Protein AF-0000000083315917 (afdb_homodimer)

Solvent-accessible surface area (backbone atoms only — not comparable to full-atom values): 72973 Å² total; per-residue (Å²): 130,83,75,76,75,64,77,78,70,68,82,72,72,77,65,76,29,82,29,52,34,58,72,38,13,20,47,51,15,37,43,37,27,61,19,51,42,62,58,49,39,44,42,35,35,36,20,29,31,6,44,54,51,32,50,50,42,53,50,52,46,45,49,36,39,48,28,30,45,51,28,50,24,22,48,40,28,35,42,88,72,55,74,48,20,58,47,42,42,42,18,71,67,47,13,60,35,59,17,44,34,34,35,52,40,43,30,52,26,28,23,46,43,26,25,53,23,37,47,46,37,36,58,60,46,34,72,39,77,85,44,47,81,51,60,56,60,57,54,29,44,51,50,47,53,49,53,36,49,46,46,54,74,54,65,84,53,64,77,71,44,44,60,58,35,48,48,36,39,50,48,18,51,50,24,38,70,67,20,51,82,89,52,74,45,87,51,57,56,58,63,53,56,50,95,91,47,49,73,40,53,48,37,28,56,47,40,56,31,57,60,26,61,55,57,17,41,44,43,31,50,42,26,59,47,42,61,59,24,44,40,52,12,37,52,50,26,52,53,53,52,49,53,50,50,54,51,49,52,53,53,46,31,26,62,40,53,48,68,50,20,57,70,35,55,58,48,56,35,73,37,17,65,44,40,69,38,36,56,48,17,49,47,36,21,10,52,50,37,21,51,51,24,52,54,48,24,16,52,47,41,23,52,36,10,74,69,59,69,40,65,53,67,48,25,31,29,85,86,43,91,81,39,34,37,42,15,31,50,52,36,37,51,50,15,48,52,48,48,74,70,50,54,70,81,57,49,31,41,53,40,25,50,30,45,31,50,28,43,16,49,50,8,40,54,46,13,48,47,53,64,36,45,38,71,44,68,55,35,76,46,77,69,63,36,63,52,14,39,49,17,16,48,47,25,52,50,49,35,38,66,54,39,47,69,61,36,53,49,50,51,51,49,35,52,45,44,27,51,54,39,55,70,63,55,62,77,75,77,51,50,54,56,56,48,33,40,25,48,41,45,19,50,52,20,37,56,52,34,54,71,43,80,87,44,65,32,62,59,60,54,22,35,39,29,61,50,54,55,51,86,81,36,52,68,60,53,51,49,55,50,30,50,29,49,83,59,37,47,40,33,46,28,25,78,44,71,47,58,63,64,66,40,34,77,65,43,45,51,62,48,50,25,49,52,43,40,49,51,34,58,73,66,69,52,84,62,38,50,41,46,42,69,24,77,42,66,71,65,36,52,54,35,35,56,55,30,23,26,53,58,73,52,42,44,44,28,36,38,37,68,58,59,91,43,70,66,48,42,52,52,48,50,51,49,50,53,56,40,40,52,68,52,24,20,44,34,34,40,41,67,36,87,92,52,51,47,67,82,35,42,38,34,40,38,52,40,86,82,63,75,18,36,47,50,53,49,50,48,38,55,51,33,28,34,70,22,80,84,22,57,77,39,46,38,36,39,36,34,77,40,79,47,75,84,50,47,65,59,50,50,51,49,46,50,49,51,30,60,50,52,68,50,89,58,46,77,42,81,43,62,48,92,48,94,81,59,58,64,63,59,54,47,29,69,72,34,38,84,33,20,34,35,39,39,68,53,79,87,69,53,82,91,44,40,65,61,51,50,51,55,48,52,57,47,54,70,49,27,27,17,35,36,38,33,31,53,36,53,66,59,69,63,44,72,26,81,131,83,74,75,75,65,78,79,71,67,83,71,73,76,67,77,29,81,29,53,35,58,71,38,13,20,46,51,14,37,44,38,26,60,19,52,43,64,58,48,39,44,43,34,35,34,19,29,32,6,45,54,50,32,50,48,42,53,49,52,43,46,49,36,40,49,28,32,44,52,30,51,26,22,47,41,26,34,44,86,71,55,75,46,20,58,45,41,43,42,17,74,67,48,13,61,36,58,17,45,33,34,35,53,40,42,29,52,27,29,22,46,42,25,25,52,23,37,46,47,38,36,57,60,45,34,72,40,75,86,44,47,80,50,61,56,59,57,54,29,44,51,49,48,53,48,52,36,49,44,48,54,74,54,64,84,52,65,76,71,45,44,60,58,35,49,48,37,39,51,49,18,52,51,24,37,71,66,20,51,82,87,54,74,45,87,51,56,56,59,64,53,57,51,93,91,46,50,73,41,54,47,35,28,56,48,38,55,31,57,62,25,60,56,57,17,42,44,41,31,50,42,25,58,46,42,60,58,23,42,40,52,13,37,51,50,27,52,53,54,51,48,52,50,52,54,51,50,51,53,55,47,30,27,62,41,53,47,68,49,21,57,72,35,54,58,48,56,36,72,37,19,66,46,40,68,38,37,55,47,15,49,46,33,20,12,51,50,38,21,52,52,23,53,55,47,24,18,51,49,40,23,53,36,11,74,68,60,68,39,66,53,67,46,25,31,30,84,86,42,92,80,39,35,37,41,15,30,52,51,37,38,51,50,15,48,54,48,49,73,70,50,53,70,81,56,48,30,41,52,42,27,49,29,44,31,50,28,44,15,48,50,6,39,53,45,12,49,47,54,66,37,45,37,73,40,67,56,35,76,47,77,70,62,37,63,51,13,39,48,19,16,48,45,24,51,51,50,37,38,65,57,39,47,70,63,35,53,51,50,51,50,49,36,52,46,45,26,51,53,40,55,69,63,56,62,77,76,78,50,49,54,57,58,49,35,39,24,46,40,46,20,51,52,20,38,56,50,34,55,70,42,80,88,45,64,30,62,60,60,54,22,34,39,29,61,49,53,56,50,89,81,36,51,68,62,55,51,49,54,49,31,50,30,49,84,58,36,45,40,34,46,28,25,77,44,71,48,59,65,64,67,41,34,76,65,42,45,51,61,49,50,26,49,51,44,41,50,50,34,58,76,66,70,52,84,61,36,50,41,46,41,69,24,78,42,67,71,63,36,51,53,36,35,55,58,28,23,27,53,59,74,51,42,44,45,30,37,39,37,68,58,59,92,42,71,67,48,40,50,51,46,52,51,48,48,52,55,40,39,50,69,51,24,19,42,36,34,40,41,65,37,87,91,52,52,46,67,84,36,43,38,35,39,38,52,41,86,82,65,76,20,38,47,52,52,49,48,48,38,54,51,32,27,34,70,21,80,83,21,57,78,38,46,39,35,38,35,34,76,40,80,48,76,83,52,46,66,60,49,51,50,50,47,50,48,51,30,61,49,54,67,48,88,58,46,78,42,80,43,62,49,91,48,94,81,60,59,64,64,57,54,48,29,69,71,35,39,84,32,20,35,34,37,39,67,53,78,84,68,53,81,89,44,39,64,62,50,50,51,55,47,52,57,47,54,71,48,28,27,16,34,38,38,33,32,54,36,54,59,60,73,63,46,69,34,83

Organism: NCBI:txid1204385

Radius of gyration: 37.79 Å; Cα contacts (8 Å, |Δi|>4): 2727; chains: 2; bounding box: 92×105×87 Å

Secondary structure (DSSP, 8-state):
--------------S---B-HIIIIIHHHHHHHSSHHHHHTHHHHHHHHHHHHHHHHHHHHHHHHHHHHHHHHHHHHHS---SSHHHHHHHHHH-HHHHHHHHHHHHHHHHHHHHHHHHHHHHHHTTSHHHHTS-HHHHHHHHHHHHHHHHHHT---HHHHHHHHHHHHHHHHHHHHHS-TT---PPP-S--PPTT--HHHHHHHHGGGG-TTSHHHHTGGGBS-HHHHHHHHHHHHHHHHHHHHHHHHHHHHHHS-HHHHHH-TTHHHHHSSSHHHHHHHHHHHHHHHHHHHHHHHHHHHHHHHHTTSS-GGGG--TT-SS--HHHHHHHHHHHHHHHHH--HHHHHHHHHHHHHHHHHHHHHHHHHHHHHT-TT---SS---HHHHHHHHHHHHHHHHHH-HHHHHHHHHHHHHHHHHHHHTT--TTS--HHHHHHHHHHHHHHHHHHHSPP-GGG---EEEEE-SSGGG-HHHHHHHHHHHTTSSEEEEEEEEES-HHHHHHTTHHHHHHHHHHHHHHHTT---EEEEEEES-HHHHHHHHHHHBBSGGG--SEEEEEPPSSHHHHHHHHHHHHHHHHTT-EEEEEE--TTTTTTTS-EEEEE--SSSSHHHHHHHHHHHHHTSGGGTTPEEEEEEEES-GGGHHHHHHHHHHHHHHHT---EEEEEE-SSTT--HHHHHHHHHTT-SEEEEEPP---GGGHHHHHHHHHHHHTTSSSEEEEE-S--S-GGGG-/--------------S---B-HIIIIIHHHHHHHSSHHHHHTHHHHHHHHHHHHHHHHHHHHHHHHHHHHHHHHHHHHHS---SSHHHHHHHHHH-HHHHHHHHHHHHHHHHHHHHHHHHHHHHHHTTSHHHHTS-HHHHHHHHHHHHHHHHHHT---HHHHHHHHHHHHHHHHHHHHHS-TT---PPP-S--PPTT--HHHHHHHHGGGG-TTSHHHHTGGGBS-HHHHHHHHHHHHHHHHHHHHHHHHHHHHHHS-HHHHHH-TTHHHHHSSSHHHHHHHHHHHHHHHHHHHHHHHHHHHHHHHHTTSS-GGGG--TT-SS--HHHHHHHHHHHHHHHHH--HHHHHHHHHHHHHHHHHHHHHHHHHHHHHT-TT---SS---HHHHHHHHHHHHHHHHHH-HHHHHHHHHHHHHHHHHHHHTT--TTS--HHHHHHHHHHHHHHHHHHHSPP-GGG---EEEEE-SSGGG-HHHHHHHHHHHTTSSEEEEEEEEES-HHHHHHTTHHHHHHHHHHHHHHHTT---EEEEEEES-HHHHHHHHHHHBBSGGG--SEEEEEPPSSHHHHHHHHHHHHHHHHTT-EEEEEE--TTTTTTTS-EEEEE--SSSSHHHHHHHHHHHHHTSGGGTTPEEEEEEEES-GGGHHHHHHHHHHHHHHHT---EEEEEE-SSTT--HHHHHHHHHTT-SEEEEEPP---GGGHHHHHHHHHHHHTTSSSEEEEE-S--S-GGGG-

Sequence (1474 aa):
MTADASPVQLPTRTGKGRFGTFAGVFTPNVLTILGLILFLRTGWVVGQAGLIQALIIVLLANSITLLTGLSLSAIATSMQVRTGGNYYLISRSLGLEIGGAIGIPLYLSQAISVAFYIIGFTESLQAIPFFADYDPRLISTVLVLLFGFIAYIGADFALKIQFVVLAALTGALISFFAGGWDSISPPALGPNYQPGVNFWVAFAVFFPAVTGITVGASMSGDLRDPGKSIPQGTLASILVTAIIYVAVVIWLAVHGTPDELLHDTLIMQRIARWPALIFLGVWAATLSSALGSVMAAPRVLQALALDRVVPAWMGAQLGSPTEPRMAVILTTAIAVAVVWSGDLDFVAPVISMFFLNTYGMTNLAAGIEKLVGNPSYRPRFNIHWAASLLGALGCYGAMFLIHAPATLIAIVISYGIFFLLEQRSLTRTWGDLRSGFWFTLARYALLHLENVPWHVKNWRPNILVFTGQPHNRENLVRMAEWLTSGRGIVTFTQLLVGDVHKLSQANLREAAQKHIREYIQSRRMTAFAEADIVQDFLSGALAVAQAHGVGGLEPNTVLLGWSRTAEGRMAQMKLLRDLASLGKSVLFLHCRDGHDFGRRAVIDVWWRGRGGNADLMLLFAHLITQHRAWANARIRLLRVIDGEEGRTQTQLHMTQILEEVRVVAEPVVIVRTCPSQPIAEILAEQSRETDLTFLGLQLPEPPQDSAYSETLDSLVQQVGSIVLVRSANAEDVLDVGMTADASPVQLPTRTGKGRFGTFAGVFTPNVLTILGLILFLRTGWVVGQAGLIQALIIVLLANSITLLTGLSLSAIATSMQVRTGGNYYLISRSLGLEIGGAIGIPLYLSQAISVAFYIIGFTESLQAIPFFADYDPRLISTVLVLLFGFIAYIGADFALKIQFVVLAALTGALISFFAGGWDSISPPALGPNYQPGVNFWVAFAVFFPAVTGITVGASMSGDLRDPGKSIPQGTLASILVTAIIYVAVVIWLAVHGTPDELLHDTLIMQRIARWPALIFLGVWAATLSSALGSVMAAPRVLQALALDRVVPAWMGAQLGSPTEPRMAVILTTAIAVAVVWSGDLDFVAPVISMFFLNTYGMTNLAAGIEKLVGNPSYRPRFNIHWAASLLGALGCYGAMFLIHAPATLIAIVISYGIFFLLEQRSLTRTWGDLRSGFWFTLARYALLHLENVPWHVKNWRPNILVFTGQPHNRENLVRMAEWLTSGRGIVTFTQLLVGDVHKLSQANLREAAQKHIREYIQSRRMTAFAEADIVQDFLSGALAVAQAHGVGGLEPNTVLLGWSRTAEGRMAQMKLLRDLASLGKSVLFLHCRDGHDFGRRAVIDVWWRGRGGNADLMLLFAHLITQHRAWANARIRLLRVIDGEEGRTQTQLHMTQILEEVRVVAEPVVIVRTCPSQPIAEILAEQSRETDLTFLGLQLPEPPQDSAYSETLDSLVQQVGSIVLVRSANAEDVLDVG

Structure (mmCIF, N/CA/C/O backbone):
data_AF-0000000083315917-model_v1
#
loop_
_entity.id
_entity.type
_entity.pdbx_description
1 polymer 'Amino acid permease'
#
loop_
_atom_site.group_PDB
_atom_site.id
_atom_site.type_symbol
_atom_site.label_atom_id
_atom_site.label_alt_id
_atom_site.label_comp_id
_atom_site.label_asym_id
_atom_site.label_entity_id
_atom_site.label_seq_id
_atom_site.pdbx_PDB_ins_code
_atom_site.Cartn_x
_atom_site.Cartn_y
_atom_site.Cartn_z
_atom_site.occupancy
_atom_site.B_iso_or_equiv
_atom_site.auth_seq_id
_atom_site.auth_comp_id
_atom_site.auth_asym_id
_atom_site.auth_atom_id
_atom_site.pdbx_PDB_model_num
ATOM 1 N N . MET A 1 1 ? -31 25.703 -11.945 1 20.19 1 MET A N 1
ATOM 2 C CA . MET A 1 1 ? -32 24.984 -11.164 1 20.19 1 MET A CA 1
ATOM 3 C C . MET A 1 1 ? -31.656 23.5 -11.062 1 20.19 1 MET A C 1
ATOM 5 O O . MET A 1 1 ? -32.094 22.703 -11.898 1 20.19 1 MET A O 1
ATOM 9 N N . THR A 1 2 ? -30.438 23.156 -10.984 1 23.84 2 THR A N 1
ATOM 10 C CA . THR A 1 2 ? -29.938 21.781 -11.109 1 23.84 2 THR A CA 1
ATOM 11 C C . THR A 1 2 ? -30.578 20.875 -10.055 1 23.84 2 THR A C 1
ATOM 13 O O . THR A 1 2 ? -30.484 21.156 -8.852 1 23.84 2 THR A O 1
ATOM 16 N N . ALA A 1 3 ? -31.781 20.312 -10.438 1 25.88 3 ALA A N 1
ATOM 17 C CA . ALA A 1 3 ? -32.719 19.5 -9.664 1 25.88 3 ALA A CA 1
ATOM 18 C C . ALA A 1 3 ? -32 18.531 -8.75 1 25.88 3 ALA A C 1
ATOM 20 O O . ALA A 1 3 ? -31.094 17.812 -9.195 1 25.88 3 ALA A O 1
ATOM 21 N N . ASP A 1 4 ? -31.906 18.781 -7.531 1 28.77 4 ASP A N 1
ATOM 22 C CA . ASP A 1 4 ? -31.5 18.094 -6.312 1 28.77 4 ASP A CA 1
ATOM 23 C C . ASP A 1 4 ? -32 16.656 -6.289 1 28.77 4 ASP A C 1
ATOM 25 O O . ASP A 1 4 ? -33.188 16.422 -6.047 1 28.77 4 ASP A O 1
ATOM 29 N N . ALA A 1 5 ? -31.812 16 -7.449 1 31.72 5 ALA A N 1
ATOM 30 C CA . ALA A 1 5 ? -32.406 14.68 -7.57 1 31.72 5 ALA A CA 1
ATOM 31 C C . ALA A 1 5 ? -32.312 13.906 -6.254 1 31.72 5 ALA A C 1
ATOM 33 O O . ALA A 1 5 ? -31.219 13.594 -5.793 1 31.72 5 ALA A O 1
ATOM 34 N N . SER A 1 6 ? -33.312 14.102 -5.406 1 32.34 6 SER A N 1
ATOM 35 C CA . SER 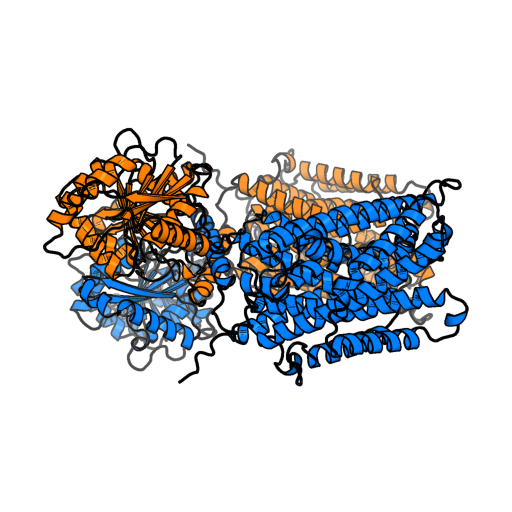A 1 6 ? -33.562 13.391 -4.156 1 32.34 6 SER A CA 1
ATOM 36 C C . SER A 1 6 ? -33.375 11.883 -4.328 1 32.34 6 SER A C 1
ATOM 38 O O . SER A 1 6 ? -33.781 11.32 -5.348 1 32.34 6 SER A O 1
ATOM 40 N N . PRO A 1 7 ? -32.406 11.297 -3.85 1 35.94 7 PRO A N 1
ATOM 41 C CA . PRO A 1 7 ? -32.281 9.844 -3.984 1 35.94 7 PRO A CA 1
ATOM 42 C C . PRO A 1 7 ? -33.594 9.109 -3.895 1 35.94 7 PRO A C 1
ATOM 44 O O . PRO A 1 7 ? -34.5 9.508 -3.129 1 35.94 7 PRO A O 1
ATOM 47 N N . VAL A 1 8 ? -34.25 8.648 -4.965 1 33.47 8 VAL A N 1
ATOM 48 C CA . VAL A 1 8 ? -35.469 7.844 -5.02 1 33.47 8 VAL A CA 1
ATOM 49 C C . VAL A 1 8 ? -35.5 6.867 -3.848 1 33.47 8 VAL A C 1
ATOM 51 O O . VAL A 1 8 ? -34.594 6.07 -3.672 1 33.47 8 VAL A O 1
ATOM 54 N N . GLN A 1 9 ? -36.062 7.254 -2.693 1 36.66 9 GLN A N 1
ATOM 55 C CA . GLN A 1 9 ? -36.312 6.387 -1.551 1 36.66 9 GLN A CA 1
ATOM 56 C C . GLN A 1 9 ? -36.969 5.074 -1.995 1 36.66 9 GLN A C 1
ATOM 58 O O . GLN A 1 9 ? -37.969 5.078 -2.693 1 36.66 9 GLN A O 1
ATOM 63 N N . LEU A 1 10 ? -36.312 4.113 -2.369 1 41.59 10 LEU A N 1
ATOM 64 C CA . LEU A 1 10 ? -37 2.84 -2.545 1 41.59 10 LEU A CA 1
ATOM 65 C C . LEU A 1 10 ? -38.094 2.672 -1.509 1 41.59 10 LEU A C 1
ATOM 67 O O . LEU A 1 10 ? -38 3.182 -0.391 1 41.59 10 LEU A O 1
ATOM 71 N N . PRO A 1 11 ? -39.406 2.363 -1.962 1 37.25 11 PRO A N 1
ATOM 72 C CA . PRO A 1 11 ? -40.5 2.211 -0.994 1 37.25 11 PRO A CA 1
ATOM 73 C C . PRO A 1 11 ? -40.062 1.465 0.267 1 37.25 11 PRO A C 1
ATOM 75 O O . PRO A 1 11 ? -39.375 0.435 0.179 1 37.25 11 PRO A O 1
ATOM 78 N N . THR A 1 12 ? -39.719 2.129 1.335 1 40.28 12 THR A N 1
ATOM 79 C CA . THR A 1 12 ? -39.594 1.532 2.658 1 40.28 12 THR A CA 1
ATOM 80 C C . THR A 1 12 ? -40.719 0.545 2.924 1 40.28 12 THR A C 1
ATOM 82 O O . THR A 1 12 ? -41.906 0.929 2.955 1 40.28 12 THR A O 1
ATOM 85 N N . ARG A 1 13 ? -40.906 -0.546 2.379 1 37.25 13 ARG A N 1
ATOM 86 C CA . ARG A 1 13 ? -41.938 -1.407 2.918 1 37.25 13 ARG A CA 1
ATOM 87 C C . ARG A 1 13 ? -41.938 -1.39 4.441 1 37.25 13 ARG A C 1
ATOM 89 O O . ARG A 1 13 ? -40.969 -1.847 5.07 1 37.25 13 ARG A O 1
ATOM 96 N N . THR A 1 14 ? -42.344 -0.494 5.09 1 40.97 14 THR A N 1
ATOM 97 C CA . THR A 1 14 ? -42.562 -0.357 6.527 1 40.97 14 THR A CA 1
ATOM 98 C C . THR A 1 14 ? -43 -1.683 7.137 1 40.97 14 THR A C 1
ATOM 100 O O . THR A 1 14 ? -43.344 -1.742 8.32 1 40.97 14 THR A O 1
ATOM 103 N N . GLY A 1 15 ? -43.5 -2.688 6.328 1 43.06 15 GLY A N 1
ATOM 104 C CA . GLY A 1 15 ? -44.062 -3.781 7.102 1 43.06 15 GLY A CA 1
ATOM 105 C C . GLY A 1 15 ? -43.031 -4.504 7.949 1 43.06 15 GLY A C 1
ATOM 106 O O . GLY A 1 15 ? -41.844 -4.438 7.676 1 43.06 15 GLY A O 1
ATOM 107 N N . LYS A 1 16 ? -43.344 -4.867 9.203 1 48.31 16 LYS A N 1
ATOM 108 C CA . LYS A 1 16 ? -42.594 -5.684 10.164 1 48.31 16 LYS A CA 1
ATOM 109 C C . LYS A 1 16 ? -42 -6.918 9.492 1 48.31 16 LYS A C 1
ATOM 111 O O . LYS A 1 16 ? -42.688 -7.668 8.82 1 48.31 16 LYS A O 1
ATOM 116 N N . GLY A 1 17 ? -40.719 -7.039 9.211 1 62.19 17 GLY A N 1
ATOM 117 C CA . GLY A 1 17 ? -40.031 -8.219 8.719 1 62.19 17 GLY A CA 1
ATOM 118 C C . GLY A 1 17 ? -40.656 -9.516 9.164 1 62.19 17 GLY A C 1
ATOM 119 O O . GLY A 1 17 ? -41.188 -9.609 10.273 1 62.19 17 GLY A O 1
ATOM 120 N N . ARG A 1 18 ? -41.062 -10.398 8.266 1 66.31 18 ARG A N 1
ATOM 121 C CA . ARG A 1 18 ? -41.875 -11.578 8.477 1 66.31 18 ARG A CA 1
ATOM 122 C C . ARG A 1 18 ? -41.031 -12.789 8.852 1 66.31 18 ARG A C 1
ATOM 124 O O . ARG A 1 18 ? -41.5 -13.734 9.469 1 66.31 18 ARG A O 1
ATOM 131 N N . PHE A 1 19 ? -39.656 -12.719 8.539 1 77.19 19 PHE A N 1
ATOM 132 C CA . PHE A 1 19 ? -38.906 -13.953 8.719 1 77.19 19 PHE A CA 1
ATOM 133 C C . PHE A 1 19 ? -37.875 -13.797 9.828 1 77.19 19 PHE A C 1
ATOM 135 O O . PHE A 1 19 ? -37.344 -12.703 10.039 1 77.19 19 PHE A O 1
ATOM 142 N N . GLY A 1 20 ? -37.719 -14.977 10.43 1 81.25 20 GLY A N 1
ATOM 143 C CA . GLY A 1 20 ? -36.688 -15.031 11.461 1 81.25 20 GLY A CA 1
ATOM 144 C C . GLY A 1 20 ? -35.344 -15.484 10.938 1 81.25 20 GLY A C 1
ATOM 145 O O . GLY A 1 20 ? -35.125 -15.562 9.727 1 81.25 20 GLY A O 1
ATOM 146 N N . THR A 1 21 ? -34.469 -15.781 11.828 1 88.19 21 THR A N 1
ATOM 147 C CA . THR A 1 21 ? -33.094 -16.156 11.516 1 88.19 21 THR A CA 1
ATOM 148 C C . THR A 1 21 ? -33.031 -17.5 10.805 1 88.19 21 THR A C 1
ATOM 150 O O . THR A 1 21 ? -32.312 -17.672 9.82 1 88.19 21 THR A O 1
ATOM 153 N N . PHE A 1 22 ? -33.812 -18.438 11.25 1 88.94 22 PHE A N 1
ATOM 154 C CA . PHE A 1 22 ? -33.781 -19.797 10.719 1 88.94 22 PHE A CA 1
ATOM 155 C C . PHE A 1 22 ? -34.375 -19.844 9.312 1 88.94 22 PHE A C 1
ATOM 157 O O . PHE A 1 22 ? -33.75 -20.328 8.383 1 88.94 22 PHE A O 1
ATOM 164 N N . ALA A 1 23 ? -35.438 -19.25 9.133 1 82.38 23 ALA A N 1
ATOM 165 C CA . ALA A 1 23 ? -36.156 -19.328 7.863 1 82.38 23 ALA A CA 1
ATOM 166 C C . ALA A 1 23 ? -35.625 -18.312 6.863 1 82.38 23 ALA A C 1
ATOM 168 O O . ALA A 1 23 ? -35.625 -18.562 5.656 1 82.38 23 ALA A O 1
ATOM 169 N N . GLY A 1 24 ? -35.156 -17.297 7.395 1 80.31 24 GLY A N 1
ATOM 170 C CA . GLY A 1 24 ? -34.812 -16.203 6.512 1 80.31 24 GLY A CA 1
ATOM 171 C C . GLY A 1 24 ? -33.344 -16.203 6.078 1 80.31 24 GLY A C 1
ATOM 172 O O . GLY A 1 24 ? -33.031 -15.711 5 1 80.31 24 GLY A O 1
ATOM 173 N N . VAL A 1 25 ? -32.5 -16.719 6.879 1 87.12 25 VAL A N 1
ATOM 174 C CA . VAL A 1 25 ? -31.094 -16.625 6.539 1 87.12 25 VAL A CA 1
ATOM 175 C C . VAL A 1 25 ? -30.453 -18.016 6.562 1 87.12 25 VAL A C 1
ATOM 177 O O . VAL A 1 25 ? -29.875 -18.453 5.566 1 87.12 25 VAL A O 1
ATOM 180 N N . PHE A 1 26 ? -30.656 -18.797 7.547 1 90.62 26 PHE A N 1
ATOM 181 C CA . PHE A 1 26 ? -30 -20.078 7.73 1 90.62 26 PHE A CA 1
ATOM 182 C C . PHE A 1 26 ? -30.438 -21.062 6.656 1 90.62 26 PHE A C 1
ATOM 184 O O . PHE A 1 26 ? -29.594 -21.641 5.961 1 90.62 26 PHE A O 1
ATOM 191 N N . THR A 1 27 ? -31.641 -21.234 6.473 1 87.25 27 THR A N 1
ATOM 192 C CA . THR A 1 27 ? -32.188 -22.266 5.578 1 87.25 27 THR A CA 1
ATOM 193 C C . THR A 1 27 ? -31.828 -21.938 4.125 1 87.25 27 THR A C 1
ATOM 195 O O . THR A 1 27 ? -31.328 -22.812 3.404 1 87.25 27 THR A O 1
ATOM 198 N N . PRO A 1 28 ? -32.062 -20.75 3.732 1 83.81 28 PRO A N 1
ATOM 199 C CA . PRO A 1 28 ? -31.719 -20.453 2.342 1 83.81 28 PRO A CA 1
ATOM 200 C C . PRO A 1 28 ? -30.219 -20.625 2.076 1 83.81 28 PRO A C 1
ATOM 202 O O . PRO A 1 28 ? -29.828 -21.094 1 1 83.81 28 PRO A O 1
ATOM 205 N N . ASN A 1 29 ? -29.391 -20.25 2.99 1 88.56 29 ASN A N 1
ATOM 206 C CA . ASN A 1 29 ? -27.953 -20.406 2.83 1 88.56 29 ASN A CA 1
ATOM 207 C C . ASN A 1 29 ? -27.562 -21.891 2.754 1 88.56 29 ASN A C 1
ATOM 209 O O . ASN A 1 29 ? -26.812 -22.297 1.872 1 88.56 29 ASN A O 1
ATOM 213 N N . VAL A 1 30 ? -28.125 -22.688 3.584 1 90.38 30 VAL A N 1
ATOM 214 C CA . VAL A 1 30 ? -27.797 -24.109 3.656 1 90.38 30 VAL A CA 1
ATOM 215 C C . VAL A 1 30 ? -28.234 -24.812 2.373 1 90.38 30 VAL A C 1
ATOM 217 O O . VAL A 1 30 ? -27.516 -25.656 1.837 1 90.38 30 VAL A O 1
ATOM 220 N N . LEU A 1 31 ? -29.344 -24.422 1.947 1 85.69 31 LEU A N 1
ATOM 221 C CA . LEU A 1 31 ? -29.906 -25.047 0.747 1 85.69 31 LEU A CA 1
ATOM 222 C C . LEU A 1 31 ? -29.031 -24.734 -0.469 1 85.69 31 LEU A C 1
ATOM 224 O O . LEU A 1 31 ? -28.906 -25.578 -1.369 1 85.69 31 LEU A O 1
ATOM 228 N N . THR A 1 32 ? -28.438 -23.656 -0.482 1 83.81 32 THR A N 1
ATOM 229 C CA . THR A 1 32 ? -27.594 -23.266 -1.607 1 83.81 32 THR A CA 1
ATOM 230 C C . THR A 1 32 ? -26.203 -23.875 -1.476 1 83.81 32 THR A C 1
ATOM 232 O O . THR A 1 32 ? -25.578 -24.234 -2.477 1 83.81 32 THR A O 1
ATOM 235 N N . ILE A 1 33 ? -25.766 -24.016 -0.27 1 89.75 33 ILE A N 1
ATOM 236 C CA . ILE A 1 33 ? -24.438 -24.547 -0.024 1 89.75 33 ILE A CA 1
ATOM 237 C C . ILE A 1 33 ? -24.422 -26.047 -0.257 1 89.75 33 ILE A C 1
ATOM 239 O O . ILE A 1 33 ? -23.531 -26.578 -0.917 1 89.75 33 ILE A O 1
ATOM 243 N N . LEU A 1 34 ? -25.469 -26.703 0.273 1 90.19 34 LEU A N 1
ATOM 244 C CA . LEU A 1 34 ? -25.578 -28.141 0.086 1 90.19 34 LEU A CA 1
ATOM 245 C C . LEU A 1 34 ? -26.281 -28.469 -1.232 1 90.19 34 LEU A C 1
ATOM 247 O O . LEU A 1 34 ? -27.391 -28.969 -1.239 1 90.19 34 LEU A O 1
ATOM 251 N N . GLY A 1 35 ? -25.531 -28.25 -2.303 1 86.25 35 GLY A N 1
ATOM 252 C CA . GLY A 1 35 ? -26.172 -28.359 -3.607 1 86.25 35 GLY A CA 1
ATOM 253 C C . GLY A 1 35 ? -25.453 -29.328 -4.535 1 86.25 35 GLY A C 1
ATOM 254 O O . GLY A 1 35 ? -25.078 -30.422 -4.121 1 86.25 35 GLY A O 1
ATOM 255 N N . LEU A 1 36 ? -25.328 -28.906 -5.691 1 86.31 36 LEU A N 1
ATOM 256 C CA . LEU A 1 36 ? -24.859 -29.672 -6.84 1 86.31 36 LEU A CA 1
ATOM 257 C C . LEU A 1 36 ? -23.484 -30.281 -6.566 1 86.31 36 LEU A C 1
ATOM 259 O O . LEU A 1 36 ? -23.266 -31.453 -6.828 1 86.31 36 LEU A O 1
ATOM 263 N N . ILE A 1 37 ? -22.625 -29.562 -6.004 1 89.19 37 ILE A N 1
ATOM 264 C CA . ILE A 1 37 ? -21.25 -29.984 -5.848 1 89.19 37 ILE A CA 1
ATOM 265 C C . ILE A 1 37 ? -21.156 -31.078 -4.785 1 89.19 37 ILE A C 1
ATOM 267 O O . ILE A 1 37 ? -20.359 -32 -4.902 1 89.19 37 ILE A O 1
ATOM 271 N N . LEU A 1 38 ? -22.031 -31.016 -3.842 1 92.62 38 LEU A N 1
ATOM 272 C CA . LEU A 1 38 ? -22.031 -32.031 -2.789 1 92.62 38 LEU A CA 1
ATOM 273 C C . LEU A 1 38 ? -22.328 -33.406 -3.365 1 92.62 38 LEU A C 1
ATOM 275 O O . LEU A 1 38 ? -21.609 -34.375 -3.064 1 92.62 38 LEU A O 1
ATOM 279 N N . PHE A 1 39 ? -23.172 -33.531 -4.281 1 91.56 39 PHE A N 1
ATOM 280 C CA . PHE A 1 39 ? -23.672 -34.812 -4.746 1 91.56 39 PHE A CA 1
ATOM 281 C C . PHE A 1 39 ? -22.922 -35.281 -5.984 1 91.56 39 PHE A C 1
ATOM 283 O O . PHE A 1 39 ? -22.656 -36.469 -6.152 1 91.56 39 PHE A O 1
ATOM 290 N N . LEU A 1 40 ? -22.453 -34.312 -6.773 1 89.69 40 LEU A N 1
ATOM 291 C CA . LEU A 1 40 ? -22 -34.719 -8.102 1 89.69 40 LEU A CA 1
ATOM 292 C C . LEU A 1 40 ? -20.5 -34.531 -8.242 1 89.69 40 LEU A C 1
ATOM 294 O O . LEU A 1 40 ? -19.875 -35.156 -9.125 1 89.69 40 LEU A O 1
ATOM 298 N N . ARG A 1 41 ? -19.906 -33.75 -7.383 1 91.88 41 ARG A N 1
ATOM 299 C CA . ARG A 1 41 ? -18.516 -33.438 -7.695 1 91.88 41 ARG A CA 1
ATOM 300 C C . ARG A 1 41 ? -17.625 -33.656 -6.48 1 91.88 41 ARG A C 1
ATOM 302 O O . ARG A 1 41 ? -16.406 -33.656 -6.594 1 91.88 41 ARG A O 1
ATOM 309 N N . THR A 1 42 ? -18.219 -33.844 -5.375 1 94.12 42 THR A N 1
ATOM 310 C CA . THR A 1 42 ? -17.391 -34.125 -4.199 1 94.12 42 THR A CA 1
ATOM 311 C C . THR A 1 42 ? -16.625 -35.438 -4.355 1 94.12 42 THR A C 1
ATOM 313 O O . THR A 1 42 ? -15.461 -35.531 -3.951 1 94.12 42 THR A O 1
ATOM 316 N N . GLY A 1 43 ? -17.266 -36.406 -4.984 1 93.88 43 GLY A N 1
ATOM 317 C CA . GLY A 1 43 ? -16.562 -37.625 -5.273 1 93.88 43 GLY A CA 1
ATOM 318 C C . GLY A 1 43 ? -15.375 -37.469 -6.191 1 93.88 43 GLY A C 1
ATOM 319 O O . GLY A 1 43 ? -14.305 -38.031 -5.941 1 93.88 43 GLY A O 1
ATOM 320 N N . TRP A 1 44 ? -15.609 -36.688 -7.141 1 92.88 44 TRP A N 1
ATOM 321 C CA . TRP A 1 44 ? -14.547 -36.375 -8.094 1 92.88 44 TRP A CA 1
ATOM 322 C C . TRP A 1 44 ? -13.375 -35.688 -7.406 1 92.88 44 TRP A C 1
ATOM 324 O O . TRP A 1 44 ? -12.219 -36 -7.68 1 92.88 44 TRP A O 1
ATOM 334 N N . VAL A 1 45 ? -13.648 -34.844 -6.477 1 94.56 45 VAL A N 1
ATOM 335 C CA . VAL A 1 45 ? -12.617 -34.094 -5.75 1 94.56 45 VAL A CA 1
ATOM 336 C C . VAL A 1 45 ? -11.82 -35.062 -4.879 1 94.56 45 VAL A C 1
ATOM 338 O O . VAL A 1 45 ? -10.586 -35.031 -4.871 1 94.56 45 VAL A O 1
ATOM 341 N N . VAL A 1 46 ? -12.508 -36 -4.281 1 95.5 46 VAL A N 1
ATOM 342 C CA . VAL A 1 46 ? -11.852 -36.969 -3.422 1 95.5 46 VAL A CA 1
ATOM 343 C C . VAL A 1 46 ? -11.039 -37.969 -4.273 1 95.5 46 VAL A C 1
ATOM 345 O O . VAL A 1 46 ? -9.945 -38.375 -3.887 1 95.5 46 VAL A O 1
ATOM 348 N N . GLY A 1 47 ? -11.547 -38.281 -5.363 1 94.62 47 GLY A N 1
ATOM 349 C CA . GLY A 1 47 ? -10.852 -39.188 -6.266 1 94.62 47 GLY A CA 1
ATOM 350 C C . GLY A 1 47 ? -9.562 -38.594 -6.816 1 94.62 47 GLY A C 1
ATOM 351 O O . GLY A 1 47 ? -8.586 -39.312 -7.023 1 94.62 47 GLY A O 1
ATOM 352 N N . GLN A 1 48 ? -9.617 -37.344 -7.047 1 92.25 48 GLN A N 1
ATOM 353 C CA . GLN A 1 48 ? -8.453 -36.625 -7.582 1 92.25 48 GLN A CA 1
ATOM 354 C C . GLN A 1 48 ? -7.434 -36.344 -6.48 1 92.25 48 GLN A C 1
ATOM 356 O O . GLN A 1 48 ? -6.254 -36.688 -6.621 1 92.25 48 GLN A O 1
ATOM 361 N N . ALA A 1 49 ? -7.875 -35.812 -5.391 1 93.38 49 ALA A N 1
ATOM 362 C CA . ALA A 1 49 ? -6.984 -35.219 -4.398 1 93.38 49 ALA A CA 1
ATOM 363 C C . ALA A 1 49 ? -6.629 -36.219 -3.307 1 93.38 49 ALA A C 1
ATOM 365 O O . ALA A 1 49 ? -5.633 -36.062 -2.6 1 93.38 49 ALA A O 1
ATOM 366 N N . GLY A 1 50 ? -7.348 -37.281 -3.211 1 93.62 50 GLY A N 1
ATOM 367 C CA . GLY A 1 50 ? -7.188 -38.125 -2.047 1 93.62 50 GLY A CA 1
ATOM 368 C C . GLY A 1 50 ? -7.809 -37.562 -0.79 1 93.62 50 GLY A C 1
ATOM 369 O O . GLY A 1 50 ? -8.305 -36.438 -0.801 1 93.62 50 GLY A O 1
ATOM 370 N N . LEU A 1 51 ? -7.828 -38.25 0.242 1 94.88 51 LEU A N 1
ATOM 371 C CA . LEU A 1 51 ? -8.531 -37.875 1.46 1 94.88 51 LEU A CA 1
ATOM 372 C C . LEU A 1 51 ? -7.898 -36.625 2.074 1 94.88 51 LEU A C 1
ATOM 374 O O . LEU A 1 51 ? -8.602 -35.656 2.396 1 94.88 51 LEU A O 1
ATOM 378 N N . ILE A 1 52 ? -6.617 -36.562 2.182 1 94.81 52 ILE A N 1
ATOM 379 C CA . ILE A 1 52 ? -5.934 -35.5 2.902 1 94.81 52 ILE A CA 1
ATOM 380 C C . ILE A 1 52 ? -6.102 -34.156 2.148 1 94.81 52 ILE A C 1
ATOM 382 O O . ILE A 1 52 ? -6.57 -33.188 2.713 1 94.81 52 ILE A O 1
ATOM 386 N N . GLN A 1 53 ? -5.797 -34.156 0.885 1 94.31 53 GLN A N 1
ATOM 387 C CA . GLN A 1 53 ? -5.891 -32.938 0.121 1 94.31 53 GLN A CA 1
ATOM 388 C C . GLN A 1 53 ? -7.344 -32.531 -0.092 1 94.31 53 GLN A C 1
ATOM 390 O O . GLN A 1 53 ? -7.652 -31.328 -0.193 1 94.31 53 GLN A O 1
ATOM 395 N N . ALA A 1 54 ? -8.188 -33.469 -0.162 1 96.44 54 ALA A N 1
ATOM 396 C CA . ALA A 1 54 ? -9.602 -33.125 -0.266 1 96.44 54 ALA A CA 1
ATOM 397 C C . ALA A 1 54 ? -10.086 -32.406 0.986 1 96.44 54 ALA A C 1
ATOM 399 O O . ALA A 1 54 ? -10.836 -31.438 0.895 1 96.44 54 ALA A O 1
ATOM 400 N N . LEU A 1 55 ? -9.633 -32.906 2.098 1 96.69 55 LEU A N 1
ATOM 401 C CA . LEU A 1 55 ? -9.992 -32.25 3.35 1 96.69 55 LEU A CA 1
ATOM 402 C C . LEU A 1 55 ? -9.414 -30.844 3.414 1 96.69 55 LEU A C 1
ATOM 404 O O . LEU A 1 55 ? -10.062 -29.906 3.896 1 96.69 55 LEU A O 1
ATOM 408 N N . ILE A 1 56 ? -8.273 -30.656 2.906 1 94.62 56 ILE A N 1
ATOM 409 C CA . ILE A 1 56 ? -7.641 -29.328 2.893 1 94.62 56 ILE A CA 1
ATOM 410 C C . ILE A 1 56 ? -8.422 -28.391 1.979 1 94.62 56 ILE A C 1
ATOM 412 O O . ILE A 1 56 ? -8.609 -27.219 2.297 1 94.62 56 ILE A O 1
ATOM 416 N N . ILE A 1 57 ? -8.859 -28.938 0.89 1 95.62 57 ILE A N 1
ATOM 417 C CA . ILE A 1 57 ? -9.648 -28.141 -0.05 1 95.62 57 ILE A CA 1
ATOM 418 C C . ILE A 1 57 ? -10.938 -27.672 0.625 1 95.62 57 ILE A C 1
ATOM 420 O O . ILE A 1 57 ? -11.281 -26.484 0.559 1 95.62 57 ILE A O 1
ATOM 424 N N . VAL A 1 58 ? -11.555 -28.594 1.312 1 96.44 58 VAL A N 1
ATOM 425 C CA . VAL A 1 58 ? -12.812 -28.281 1.983 1 96.44 58 VAL A CA 1
ATOM 426 C C . VAL A 1 58 ? -12.57 -27.25 3.092 1 96.44 58 VAL A C 1
ATOM 428 O O . VAL A 1 58 ? -13.297 -26.266 3.211 1 96.44 58 VAL A O 1
ATOM 431 N N . LEU A 1 59 ? -11.562 -27.422 3.822 1 95.94 59 LEU A N 1
ATOM 432 C CA . LEU A 1 59 ? -11.273 -26.531 4.941 1 95.94 59 LEU A CA 1
ATOM 433 C C . LEU A 1 59 ? -10.844 -25.156 4.449 1 95.94 59 LEU A C 1
ATOM 435 O O . LEU A 1 59 ? -11.227 -24.141 5.027 1 95.94 59 LEU A O 1
ATOM 439 N N . LEU A 1 60 ? -10.055 -25.094 3.422 1 94.12 60 LEU A N 1
ATOM 440 C CA . LEU A 1 60 ? -9.602 -23.828 2.863 1 94.12 60 LEU A CA 1
ATOM 441 C C . LEU A 1 60 ? -10.766 -23.047 2.281 1 94.12 60 LEU A C 1
ATOM 443 O O . LEU A 1 60 ? -10.883 -21.844 2.498 1 94.12 60 LEU A O 1
ATOM 447 N N . ALA A 1 61 ? -11.578 -23.719 1.553 1 95.88 61 ALA A N 1
ATOM 448 C CA . ALA A 1 61 ? -12.75 -23.078 0.961 1 95.88 61 ALA A CA 1
ATOM 449 C C . ALA A 1 61 ? -13.68 -22.516 2.039 1 95.88 61 ALA A C 1
ATOM 451 O O . ALA A 1 61 ? -14.125 -21.375 1.953 1 95.88 61 ALA A O 1
ATOM 452 N N . ASN A 1 62 ? -13.875 -23.328 3.059 1 95.88 62 ASN A N 1
ATOM 453 C CA . ASN A 1 62 ? -14.766 -22.906 4.133 1 95.88 62 ASN A CA 1
ATOM 454 C C . ASN A 1 62 ? -14.133 -21.797 4.969 1 95.88 62 ASN A C 1
ATOM 456 O O . ASN A 1 62 ? -14.836 -20.922 5.488 1 95.88 62 ASN A O 1
ATOM 460 N N . SER A 1 63 ? -12.883 -21.797 5.094 1 95.56 63 SER A N 1
ATOM 461 C CA . SER A 1 63 ? -12.211 -20.719 5.809 1 95.56 63 SER A CA 1
ATOM 462 C C . SER A 1 63 ? -12.398 -19.391 5.094 1 95.56 63 SER A C 1
ATOM 464 O O . SER A 1 63 ? -12.641 -18.359 5.734 1 95.56 63 SER A O 1
ATOM 466 N N . ILE A 1 64 ? -12.258 -19.422 3.816 1 94.56 64 ILE A N 1
ATOM 467 C CA . ILE A 1 64 ? -12.453 -18.219 3.014 1 94.56 64 ILE A CA 1
ATOM 468 C C . ILE A 1 64 ? -13.883 -17.719 3.164 1 94.56 64 ILE A C 1
ATOM 470 O O . ILE A 1 64 ? -14.117 -16.531 3.381 1 94.56 64 ILE A O 1
ATOM 474 N N . THR A 1 65 ? -14.812 -18.609 3.115 1 94.75 65 THR A N 1
ATOM 475 C CA . THR A 1 65 ? -16.219 -18.234 3.219 1 94.75 65 THR A CA 1
ATOM 476 C C . THR A 1 65 ? -16.562 -17.781 4.637 1 94.75 65 THR A C 1
ATOM 478 O O . THR A 1 65 ? -17.391 -16.891 4.832 1 94.75 65 THR A O 1
ATOM 481 N N . LEU A 1 66 ? -15.953 -18.422 5.559 1 95.31 66 LEU A N 1
ATOM 482 C CA . LEU A 1 66 ? -16.172 -18.016 6.941 1 95.31 66 LEU A CA 1
ATOM 483 C C . LEU A 1 66 ? -15.68 -16.578 7.16 1 95.31 66 LEU A C 1
ATOM 485 O O . LEU A 1 66 ? -16.375 -15.766 7.766 1 95.31 66 LEU A O 1
ATOM 489 N N . LEU A 1 67 ? -14.523 -16.297 6.68 1 94.94 67 LEU A N 1
ATOM 490 C CA . LEU A 1 67 ? -13.977 -14.945 6.809 1 94.94 67 LEU A CA 1
ATOM 491 C C . LEU A 1 67 ? -14.844 -13.938 6.059 1 94.94 67 LEU A C 1
ATOM 493 O O . LEU A 1 67 ? -15.047 -12.812 6.531 1 94.94 67 LEU A O 1
ATOM 497 N N . THR A 1 68 ? -15.352 -14.352 4.973 1 93.5 68 THR A N 1
ATOM 498 C CA . THR A 1 68 ? -16.234 -13.484 4.203 1 93.5 68 THR A CA 1
ATOM 499 C C . THR A 1 68 ? -17.562 -13.273 4.934 1 93.5 68 THR A C 1
ATOM 501 O O . THR A 1 68 ? -18.094 -12.172 4.945 1 93.5 68 THR A O 1
ATOM 504 N N . GLY A 1 69 ? -18.047 -14.359 5.492 1 92.81 69 GLY A N 1
ATOM 505 C CA . GLY A 1 69 ? -19.266 -14.25 6.293 1 92.81 69 GLY A CA 1
ATOM 506 C C . GLY A 1 69 ? -19.109 -13.289 7.465 1 92.81 69 GLY A C 1
ATOM 507 O O . GLY A 1 69 ? -20.031 -12.539 7.777 1 92.81 69 GLY A O 1
ATOM 508 N N . LEU A 1 70 ? -18 -13.297 8.07 1 92.94 70 LEU A N 1
ATOM 509 C CA . LEU A 1 70 ? -17.703 -12.375 9.164 1 92.94 70 LEU A CA 1
ATOM 510 C C . LEU A 1 70 ? -17.703 -10.93 8.672 1 92.94 70 LEU A C 1
ATOM 512 O O . LEU A 1 70 ? -18.281 -10.055 9.312 1 92.94 70 LEU A O 1
ATOM 516 N N . SER A 1 71 ? -17.078 -10.711 7.613 1 90.5 71 SER A N 1
ATOM 517 C CA . SER A 1 71 ? -17.031 -9.367 7.043 1 90.5 71 SER A CA 1
ATOM 518 C C . SER A 1 71 ? -18.422 -8.883 6.652 1 90.5 71 SER A C 1
ATOM 520 O O . SER A 1 71 ? -18.766 -7.727 6.898 1 90.5 71 SER A O 1
ATOM 522 N N . LEU A 1 72 ? -19.172 -9.734 6.086 1 87.88 72 LEU A N 1
ATOM 523 C CA . LEU A 1 72 ? -20.531 -9.391 5.691 1 87.88 72 LEU A CA 1
ATOM 524 C C . LEU A 1 72 ? -21.391 -9.07 6.91 1 87.88 72 LEU A C 1
ATOM 526 O O . LEU A 1 72 ? -22.234 -8.172 6.867 1 87.88 72 LEU A O 1
ATOM 530 N N . SER A 1 73 ? -21.172 -9.781 7.934 1 88 73 SER A N 1
ATOM 531 C CA . SER A 1 73 ? -21.906 -9.539 9.172 1 88 73 SER A CA 1
ATOM 532 C C . SER A 1 73 ? -21.547 -8.18 9.766 1 88 73 SER A C 1
ATOM 534 O O . SER A 1 73 ? -22.438 -7.473 10.266 1 88 73 SER A O 1
ATOM 536 N N . ALA A 1 74 ? -20.328 -7.82 9.703 1 86.69 74 ALA A N 1
ATOM 537 C CA . ALA A 1 74 ? -19.891 -6.512 10.188 1 86.69 74 ALA A CA 1
ATOM 538 C C . ALA A 1 74 ? -20.516 -5.391 9.367 1 86.69 74 ALA A C 1
ATOM 540 O O . ALA A 1 74 ? -21 -4.395 9.922 1 86.69 74 ALA A O 1
ATOM 541 N N . ILE A 1 75 ? -20.594 -5.586 8.141 1 82.25 75 ILE A N 1
ATOM 542 C CA . ILE A 1 75 ? -21.141 -4.586 7.234 1 82.25 75 ILE A CA 1
ATOM 543 C C . ILE A 1 75 ? -22.656 -4.465 7.465 1 82.25 75 ILE A C 1
ATOM 545 O O . ILE A 1 75 ? -23.188 -3.357 7.52 1 82.25 75 ILE A O 1
ATOM 549 N N . ALA A 1 76 ? -23.281 -5.562 7.656 1 79.69 76 ALA A N 1
ATOM 550 C CA . ALA A 1 76 ? -24.734 -5.605 7.809 1 79.69 76 ALA A CA 1
ATOM 551 C C . ALA A 1 76 ? -25.172 -4.945 9.109 1 79.69 76 ALA A C 1
ATOM 553 O O . ALA A 1 76 ? -26.281 -4.406 9.203 1 79.69 76 ALA A O 1
ATOM 554 N N . THR A 1 77 ? -24.312 -4.906 10.055 1 79.31 77 THR A N 1
ATOM 555 C CA . THR A 1 77 ? -24.688 -4.379 11.359 1 79.31 77 THR A CA 1
ATOM 556 C C . THR A 1 77 ? -24.219 -2.936 11.516 1 79.31 77 THR A C 1
ATOM 558 O O . THR A 1 77 ? -24.469 -2.305 12.547 1 79.31 77 THR A O 1
ATOM 561 N N . SER A 1 78 ? -23.531 -2.529 10.555 1 74.12 78 SER A N 1
ATOM 562 C CA . SER A 1 78 ? -23.016 -1.166 10.641 1 74.12 78 SER A CA 1
ATOM 563 C C . SER A 1 78 ? -24.062 -0.152 10.203 1 74.12 78 SER A C 1
ATOM 565 O O . SER A 1 78 ? -23.984 1.029 10.547 1 74.12 78 SER A O 1
ATOM 567 N N . MET A 1 79 ? -24.953 -0.519 9.375 1 64.56 79 MET A N 1
ATOM 568 C CA . MET A 1 79 ? -25.969 0.425 8.914 1 64.56 79 MET A CA 1
ATOM 569 C C . MET A 1 79 ? -27.359 -0.178 9.023 1 64.56 79 MET A C 1
ATOM 571 O O . MET A 1 79 ? -27.5 -1.384 9.234 1 64.56 79 MET A O 1
ATOM 575 N N . GLN A 1 80 ? -28.266 0.824 9.094 1 59.5 80 GLN A N 1
ATOM 576 C CA . GLN A 1 80 ? -29.656 0.348 9.07 1 59.5 80 GLN A CA 1
ATOM 577 C C . GLN A 1 80 ? -29.953 -0.36 7.75 1 59.5 80 GLN A C 1
ATOM 579 O O . GLN A 1 80 ? -29.812 0.225 6.676 1 59.5 80 GLN A O 1
ATOM 584 N N . VAL A 1 81 ? -30.031 -1.702 7.875 1 57.72 81 VAL A N 1
ATOM 585 C CA . VAL A 1 81 ? -30.219 -2.584 6.727 1 57.72 81 VAL A CA 1
ATOM 586 C C . VAL A 1 81 ? -31.594 -2.354 6.113 1 57.72 81 VAL A C 1
ATOM 588 O O . VAL A 1 81 ? -32.594 -2.383 6.816 1 57.72 81 VAL A O 1
ATOM 591 N N . ARG A 1 82 ? -31.516 -1.586 5 1 53.72 82 ARG A N 1
ATOM 592 C CA . ARG A 1 82 ? -32.781 -1.468 4.289 1 53.72 82 ARG A CA 1
ATOM 593 C C . ARG A 1 82 ? -32.906 -2.527 3.197 1 53.72 82 ARG A C 1
ATOM 595 O O . ARG A 1 82 ? -32.031 -3.391 3.068 1 53.72 82 ARG A O 1
ATOM 602 N N . THR A 1 83 ? -34 -2.471 2.389 1 51.28 83 THR A N 1
ATOM 603 C CA . THR A 1 83 ? -34.375 -3.369 1.308 1 51.28 83 THR A CA 1
ATOM 604 C C . THR A 1 83 ? -33.344 -3.346 0.182 1 51.28 83 THR A C 1
ATOM 606 O O . THR A 1 83 ? -32.875 -2.277 -0.222 1 51.28 83 THR A O 1
ATOM 609 N N . GLY A 1 84 ? -32.312 -4.121 0.04 1 55.03 84 GLY A N 1
ATOM 610 C CA . GLY A 1 84 ? -31.516 -4.07 -1.189 1 55.03 84 GLY A CA 1
ATOM 611 C C . GLY A 1 84 ? -30.469 -5.16 -1.275 1 55.03 84 GLY A C 1
ATOM 612 O O . GLY A 1 84 ? -29.781 -5.285 -2.289 1 55.03 84 GLY A O 1
ATOM 613 N N . GLY A 1 85 ? -30.547 -6.074 -0.476 1 62.94 85 GLY A N 1
ATOM 614 C CA . GLY A 1 85 ? -29.656 -7.203 -0.647 1 62.94 85 GLY A CA 1
ATOM 615 C C . GLY A 1 85 ? -28.219 -6.871 -0.306 1 62.94 85 GLY A C 1
ATOM 616 O O . GLY A 1 85 ? -27.938 -5.867 0.357 1 62.94 85 GLY A O 1
ATOM 617 N N . ASN A 1 86 ? -27.266 -7.738 -0.756 1 69.62 86 ASN A N 1
ATOM 618 C CA . ASN A 1 86 ? -25.828 -7.641 -0.471 1 69.62 86 ASN A CA 1
ATOM 619 C C . ASN A 1 86 ? -25.219 -6.379 -1.075 1 69.62 86 ASN A C 1
ATOM 621 O O . ASN A 1 86 ? -24.438 -5.688 -0.422 1 69.62 86 ASN A O 1
ATOM 625 N N . TYR A 1 87 ? -25.781 -6.105 -2.229 1 75.44 87 TYR A N 1
ATOM 626 C CA . TYR A 1 87 ? -25.25 -4.922 -2.893 1 75.44 87 TYR A CA 1
ATOM 627 C C . TYR A 1 87 ? -25.625 -3.656 -2.127 1 75.44 87 TYR A C 1
ATOM 629 O O . TYR A 1 87 ? -24.781 -2.77 -1.937 1 75.44 87 TYR A O 1
ATOM 637 N N . TYR A 1 88 ? -26.797 -3.604 -1.681 1 72.62 88 TYR A N 1
ATOM 638 C CA . TYR A 1 88 ? -27.281 -2.422 -0.973 1 72.62 88 TYR A CA 1
ATOM 639 C C . TYR A 1 88 ? -26.516 -2.211 0.325 1 72.62 88 TYR A C 1
ATOM 641 O O . TYR A 1 88 ? -26.109 -1.088 0.645 1 72.62 88 TYR A O 1
ATOM 649 N N . LEU A 1 89 ? -26.359 -3.293 0.919 1 73.12 89 LEU A N 1
ATOM 650 C CA . LEU A 1 89 ? -25.625 -3.229 2.184 1 73.12 89 LEU A CA 1
ATOM 651 C C . LEU A 1 89 ? -24.203 -2.711 1.973 1 73.12 89 LEU A C 1
ATOM 653 O O . LEU A 1 89 ? -23.75 -1.84 2.713 1 73.12 89 LEU A O 1
ATOM 657 N N . ILE A 1 90 ? -23.641 -3.221 0.94 1 74.69 90 ILE A N 1
ATOM 658 C CA . ILE A 1 90 ? -22.25 -2.893 0.688 1 74.69 90 ILE A CA 1
ATOM 659 C C . ILE A 1 90 ? -22.141 -1.46 0.171 1 74.69 90 ILE A C 1
ATOM 661 O O . ILE A 1 90 ? -21.297 -0.686 0.639 1 74.69 90 ILE A O 1
ATOM 665 N N . SER A 1 91 ? -23.016 -1.116 -0.742 1 76.44 91 SER A N 1
ATOM 666 C CA . SER A 1 91 ? -22.953 0.192 -1.386 1 76.44 91 SER A CA 1
ATOM 667 C C . SER A 1 91 ? -23.266 1.312 -0.395 1 76.44 91 SER A C 1
ATOM 669 O O . SER A 1 91 ? -22.625 2.371 -0.435 1 76.44 91 SER A O 1
ATOM 671 N N . ARG A 1 92 ? -24.125 1.062 0.55 1 72.5 92 ARG A N 1
ATOM 672 C CA . ARG A 1 92 ? -24.516 2.09 1.507 1 72.5 92 ARG A CA 1
ATOM 673 C C . ARG A 1 92 ? -23.5 2.217 2.631 1 72.5 92 ARG A C 1
ATOM 675 O O . ARG A 1 92 ? -23.359 3.281 3.236 1 72.5 92 ARG A O 1
ATOM 682 N N . SER A 1 93 ? -22.922 1.1 2.867 1 69 93 SER A N 1
ATOM 683 C CA . SER A 1 93 ? -21.938 1.105 3.955 1 69 93 SER A CA 1
ATOM 684 C C . SER A 1 93 ? -20.594 1.632 3.486 1 69 93 SER A C 1
ATOM 686 O O . SER A 1 93 ? -19.906 2.355 4.219 1 69 93 SER A O 1
ATOM 688 N N . LEU A 1 94 ? -20.281 1.245 2.203 1 70.06 94 LEU A N 1
ATOM 689 C CA . LEU A 1 94 ? -18.906 1.5 1.796 1 70.06 94 LEU A CA 1
ATOM 690 C C . LEU A 1 94 ? -18.859 2.516 0.66 1 70.06 94 LEU A C 1
ATOM 692 O O . LEU A 1 94 ? -17.797 3.066 0.362 1 70.06 94 LEU A O 1
ATOM 696 N N . GLY A 1 95 ? -19.953 2.812 0.041 1 71.81 95 GLY A N 1
ATOM 697 C CA . GLY A 1 95 ? -20 3.742 -1.077 1 71.81 95 GLY A CA 1
ATOM 698 C C . GLY A 1 95 ? -20.469 3.094 -2.371 1 71.81 95 GLY A C 1
ATOM 699 O O . GLY A 1 95 ? -20.328 1.882 -2.545 1 71.81 95 GLY A O 1
ATOM 700 N N . LEU A 1 96 ? -20.953 3.887 -3.256 1 75.19 96 LEU A N 1
ATOM 701 C CA . LEU A 1 96 ? -21.547 3.391 -4.492 1 75.19 96 LEU A CA 1
ATOM 702 C C . LEU A 1 96 ? -20.484 2.867 -5.441 1 75.19 96 LEU A C 1
ATOM 704 O O . LEU A 1 96 ? -20.719 1.92 -6.195 1 75.19 96 LEU A O 1
ATOM 708 N N . GLU A 1 97 ? -19.359 3.492 -5.379 1 76.5 97 GLU A N 1
ATOM 709 C CA . GLU A 1 97 ? -18.297 3.057 -6.285 1 76.5 97 GLU A CA 1
ATOM 710 C C . GLU A 1 97 ? -17.797 1.663 -5.914 1 76.5 97 GLU A C 1
ATOM 712 O O . GLU A 1 97 ? -17.625 0.807 -6.785 1 76.5 97 GLU A O 1
ATOM 717 N N . ILE A 1 98 ? -17.578 1.49 -4.617 1 76.06 98 ILE A N 1
ATOM 718 C CA . ILE A 1 98 ? -17.172 0.177 -4.141 1 76.06 98 ILE A CA 1
ATOM 719 C C . ILE A 1 98 ? -18.297 -0.829 -4.34 1 76.06 98 ILE A C 1
ATOM 721 O O . ILE A 1 98 ? -18.062 -1.966 -4.754 1 76.06 98 ILE A O 1
ATOM 725 N N . GLY A 1 99 ? -19.453 -0.376 -4.098 1 79.12 99 GLY A N 1
ATOM 726 C CA . GLY A 1 99 ? -20.625 -1.227 -4.32 1 79.12 99 GLY A CA 1
ATOM 727 C C . GLY A 1 99 ? -20.766 -1.671 -5.766 1 79.12 99 GLY A C 1
ATOM 728 O O . GLY A 1 99 ? -21.062 -2.836 -6.031 1 79.12 99 GLY A O 1
ATOM 729 N N . GLY A 1 100 ? -20.578 -0.751 -6.633 1 81.19 100 GLY A N 1
ATOM 730 C CA . GLY A 1 100 ? -20.656 -1.102 -8.039 1 81.19 100 GLY A CA 1
ATOM 731 C C . GLY A 1 100 ? -19.578 -2.074 -8.477 1 81.19 100 GLY A C 1
ATOM 732 O O . GLY A 1 100 ? -19.828 -3 -9.242 1 81.19 100 GLY A O 1
ATOM 733 N N . ALA A 1 101 ? -18.438 -1.908 -7.973 1 82.56 101 ALA A N 1
ATOM 734 C CA . ALA A 1 101 ? -17.312 -2.781 -8.305 1 82.56 101 ALA A CA 1
ATOM 735 C C . ALA A 1 101 ? -17.547 -4.195 -7.785 1 82.56 101 ALA A C 1
ATOM 737 O O . ALA A 1 101 ? -17.078 -5.168 -8.383 1 82.56 101 ALA A O 1
ATOM 738 N N . ILE A 1 102 ? -18.266 -4.262 -6.711 1 83.44 102 ILE A N 1
ATOM 739 C CA . ILE A 1 102 ? -18.594 -5.559 -6.121 1 83.44 102 ILE A CA 1
ATOM 740 C C . ILE A 1 102 ? -19.891 -6.09 -6.723 1 83.44 102 ILE A C 1
ATOM 742 O O . ILE A 1 102 ? -20.031 -7.297 -6.953 1 83.44 102 ILE A O 1
ATOM 746 N N . GLY A 1 103 ? -20.766 -5.199 -7.012 1 86.19 103 GLY A N 1
ATOM 747 C CA . GLY A 1 103 ? -22.109 -5.566 -7.441 1 86.19 103 GLY A CA 1
ATOM 748 C C . GLY A 1 103 ? -22.141 -6.188 -8.828 1 86.19 103 GLY A C 1
ATOM 749 O O . GLY A 1 103 ? -22.859 -7.152 -9.062 1 86.19 103 GLY A O 1
ATOM 750 N N . ILE A 1 104 ? -21.406 -5.75 -9.75 1 87.88 104 ILE A N 1
ATOM 751 C CA . ILE A 1 104 ? -21.422 -6.254 -11.125 1 87.88 104 ILE A CA 1
ATOM 752 C C . ILE A 1 104 ? -20.906 -7.684 -11.156 1 87.88 104 ILE A C 1
ATOM 754 O O . ILE A 1 104 ? -21.562 -8.586 -11.68 1 87.88 104 ILE A O 1
ATOM 758 N N . PRO A 1 105 ? -19.75 -7.906 -10.562 1 87.5 105 PRO A N 1
ATOM 759 C CA . PRO A 1 105 ? -19.312 -9.305 -10.516 1 87.5 105 PRO A CA 1
ATOM 760 C C . PRO A 1 105 ? -20.266 -10.195 -9.734 1 87.5 105 PRO A C 1
ATOM 762 O O . PRO A 1 105 ? -20.438 -11.375 -10.055 1 87.5 105 PRO A O 1
ATOM 765 N N . LEU A 1 106 ? -20.828 -9.648 -8.734 1 87.25 106 LEU A N 1
ATOM 766 C CA . LEU A 1 106 ? -21.812 -10.414 -7.973 1 87.25 106 LEU A CA 1
ATOM 767 C C . LEU A 1 106 ? -23 -10.82 -8.852 1 87.25 106 LEU A C 1
ATOM 769 O O . LEU A 1 106 ? -23.422 -11.977 -8.836 1 87.25 106 LEU A O 1
ATOM 773 N N . TYR A 1 107 ? -23.469 -9.938 -9.617 1 89.31 107 TYR A N 1
ATOM 774 C CA . TYR A 1 107 ? -24.562 -10.227 -10.539 1 89.31 107 TYR A CA 1
ATOM 775 C C . TYR A 1 107 ? -24.172 -11.305 -11.539 1 89.31 107 TYR A C 1
ATOM 777 O O . TYR A 1 107 ? -24.922 -12.258 -11.766 1 89.31 107 TYR A O 1
ATOM 785 N N . LEU A 1 108 ? -23.047 -11.148 -12.07 1 88.88 108 LEU A N 1
ATOM 786 C CA . LEU A 1 108 ? -22.594 -12.109 -13.07 1 88.88 108 LEU A CA 1
ATOM 787 C C . LEU A 1 108 ? -22.406 -13.492 -12.461 1 88.88 108 LEU A C 1
ATOM 789 O O . LEU A 1 108 ? -22.734 -14.5 -13.086 1 88.88 108 LEU A O 1
ATOM 793 N N . SER A 1 109 ? -21.891 -13.5 -11.266 1 88.06 109 SER A N 1
ATOM 794 C CA . SER A 1 109 ? -21.719 -14.781 -10.586 1 88.06 109 SER A CA 1
ATOM 795 C C . SER A 1 109 ? -23.062 -15.461 -10.352 1 88.06 109 SER A C 1
ATOM 797 O O . SER A 1 109 ? -23.203 -16.672 -10.555 1 88.06 109 SER A O 1
ATOM 799 N N . GLN A 1 110 ? -24.016 -14.727 -9.977 1 87.12 110 GLN A N 1
ATOM 800 C CA . GLN A 1 110 ? -25.328 -15.273 -9.711 1 87.12 110 GLN A CA 1
ATOM 801 C C . GLN A 1 110 ? -26.031 -15.695 -11 1 87.12 110 GLN A C 1
ATOM 803 O O . GLN A 1 110 ? -26.719 -16.719 -11.039 1 87.12 110 GLN A O 1
ATOM 808 N N . ALA A 1 111 ? -25.844 -14.93 -11.992 1 91.12 111 ALA A N 1
ATOM 809 C CA . ALA A 1 111 ? -26.422 -15.266 -13.289 1 91.12 111 ALA A CA 1
ATOM 810 C C . ALA A 1 111 ? -25.812 -16.547 -13.852 1 91.12 111 ALA A C 1
ATOM 812 O O . ALA A 1 111 ? -26.531 -17.422 -14.352 1 91.12 111 ALA A O 1
ATOM 813 N N . ILE A 1 112 ? -24.578 -16.688 -13.734 1 91.25 112 ILE A N 1
ATOM 814 C CA . ILE A 1 112 ? -23.891 -17.859 -14.219 1 91.25 112 ILE A CA 1
ATOM 815 C C . ILE A 1 112 ? -24.234 -19.062 -13.336 1 91.25 112 ILE A C 1
ATOM 817 O O . ILE A 1 112 ? -24.328 -20.203 -13.828 1 91.25 112 ILE A O 1
ATOM 821 N N . SER A 1 113 ? -24.5 -18.781 -12.094 1 90.38 113 SER A N 1
ATOM 822 C CA . SER A 1 113 ? -24.844 -19.859 -11.164 1 90.38 113 SER A CA 1
ATOM 823 C C . SER A 1 113 ? -26.156 -20.547 -11.562 1 90.38 113 SER A C 1
ATOM 825 O O . SER A 1 113 ? -26.328 -21.734 -11.328 1 90.38 113 SER A O 1
ATOM 827 N N . VAL A 1 114 ? -27.016 -19.797 -12.18 1 90.69 114 VAL A N 1
ATOM 828 C CA . VAL A 1 114 ? -28.266 -20.391 -12.648 1 90.69 114 VAL A CA 1
ATOM 829 C C . VAL A 1 114 ? -27.969 -21.516 -13.633 1 90.69 114 VAL A C 1
ATOM 831 O O . VAL A 1 114 ? -28.469 -22.625 -13.484 1 90.69 114 VAL A O 1
ATOM 834 N N . ALA A 1 115 ? -27.172 -21.188 -14.594 1 93.12 115 ALA A N 1
ATOM 835 C CA . ALA A 1 115 ? -26.766 -22.188 -15.578 1 93.12 115 ALA A CA 1
ATOM 836 C C . ALA A 1 115 ? -26.031 -23.359 -14.922 1 93.12 115 ALA A C 1
ATOM 838 O O . ALA A 1 115 ? -26.266 -24.516 -15.266 1 93.12 115 ALA A O 1
ATOM 839 N N . PHE A 1 116 ? -25.25 -23.078 -14.023 1 91.12 116 PHE A N 1
ATOM 840 C CA . PHE A 1 116 ? -24.438 -24.062 -13.32 1 91.12 116 PHE A CA 1
ATOM 841 C C . PHE A 1 116 ? -25.312 -25.094 -12.633 1 91.12 116 PHE A C 1
ATOM 843 O O . PHE A 1 116 ? -25.109 -26.297 -12.789 1 91.12 116 PHE A O 1
ATOM 850 N N . TYR A 1 117 ? -26.344 -24.688 -11.93 1 90.38 117 TYR A N 1
ATOM 851 C CA . TYR A 1 117 ? -27.234 -25.578 -11.188 1 90.38 117 TYR A CA 1
ATOM 852 C C . TYR A 1 117 ? -28.109 -26.391 -12.133 1 90.38 117 TYR A C 1
ATOM 854 O O . TYR A 1 117 ? -28.359 -27.578 -11.898 1 90.38 117 TYR A O 1
ATOM 862 N N . ILE A 1 118 ? -28.422 -25.781 -13.164 1 92.81 118 ILE A N 1
ATOM 863 C CA . ILE A 1 118 ? -29.297 -26.453 -14.117 1 92.81 118 ILE A CA 1
ATOM 864 C C . ILE A 1 118 ? -28.5 -27.516 -14.867 1 92.81 118 ILE A C 1
ATOM 866 O O . ILE A 1 118 ? -29 -28.609 -15.125 1 92.81 118 ILE A O 1
ATOM 870 N N . ILE A 1 119 ? -27.312 -27.188 -15.266 1 91.75 119 ILE A N 1
ATOM 871 C CA . ILE A 1 119 ? -26.453 -28.156 -15.914 1 91.75 119 ILE A CA 1
ATOM 872 C C . ILE A 1 119 ? -26.25 -29.359 -14.992 1 91.75 119 ILE A C 1
ATOM 874 O O . ILE A 1 119 ? -26.281 -30.516 -15.438 1 91.75 119 ILE A O 1
ATOM 878 N N . GLY A 1 120 ? -26.047 -29.078 -13.758 1 88.75 120 GLY A N 1
ATOM 879 C CA . GLY A 1 120 ? -25.938 -30.156 -12.789 1 88.75 120 GLY A CA 1
ATOM 880 C C . GLY A 1 120 ? -27.172 -31.016 -12.711 1 88.75 120 GLY A C 1
ATOM 881 O O . GLY A 1 120 ? -27.078 -32.25 -12.656 1 88.75 120 GLY A O 1
ATOM 882 N N . PHE A 1 121 ? -28.297 -30.422 -12.742 1 90.94 121 PHE A N 1
ATOM 883 C CA . PHE A 1 121 ? -29.547 -31.156 -12.742 1 90.94 121 PHE A CA 1
ATOM 884 C C . PHE A 1 121 ? -29.672 -32.031 -13.977 1 90.94 121 PHE A C 1
ATOM 886 O O . PHE A 1 121 ? -30.031 -33.219 -13.875 1 90.94 121 PHE A O 1
ATOM 893 N N . THR A 1 122 ? -29.328 -31.453 -15.047 1 91.88 122 THR A N 1
ATOM 894 C CA . THR A 1 122 ? -29.438 -32.188 -16.312 1 91.88 122 THR A CA 1
ATOM 895 C C . THR A 1 122 ? -28.516 -33.406 -16.328 1 91.88 122 THR A C 1
ATOM 897 O O . THR A 1 122 ? -28.891 -34.469 -16.828 1 91.88 122 THR A O 1
ATOM 900 N N . GLU A 1 123 ? -27.375 -33.219 -15.797 1 87.88 123 GLU A N 1
ATOM 901 C CA . GLU A 1 123 ? -26.453 -34.344 -15.711 1 87.88 123 GLU A CA 1
ATOM 902 C C . GLU A 1 123 ? -27.016 -35.469 -14.852 1 87.88 123 GLU A C 1
ATOM 904 O O . GLU A 1 123 ? -26.844 -36.625 -15.164 1 87.88 123 GLU A O 1
ATOM 909 N N . SER A 1 124 ? -27.688 -35.094 -13.773 1 87 124 SER A N 1
ATOM 910 C CA . SER A 1 124 ? -28.297 -36.094 -12.891 1 87 124 SER A CA 1
ATOM 911 C C . SER A 1 124 ? -29.5 -36.75 -13.555 1 87 124 SER A C 1
ATOM 913 O O . SER A 1 124 ? -29.781 -37.938 -13.328 1 87 124 SER A O 1
ATOM 915 N N . LEU A 1 125 ? -30.125 -35.969 -14.344 1 87.75 125 LEU A N 1
ATOM 916 C CA . LEU A 1 125 ? -31.312 -36.469 -15.047 1 87.75 125 LEU A CA 1
ATOM 917 C C . LEU A 1 125 ? -30.906 -37.469 -16.125 1 87.75 125 LEU A C 1
ATOM 919 O O . LEU A 1 125 ? -31.641 -38.406 -16.406 1 87.75 125 LEU A O 1
ATOM 923 N N . GLN A 1 126 ? -29.812 -37.281 -16.656 1 88.12 126 GLN A N 1
ATOM 924 C CA . GLN A 1 126 ? -29.344 -38.125 -17.75 1 88.12 126 GLN A CA 1
ATOM 925 C C . GLN A 1 126 ? -28.969 -39.531 -17.234 1 88.12 126 GLN A C 1
ATOM 927 O O . GLN A 1 126 ? -28.812 -40.438 -18.016 1 88.12 126 GLN A O 1
ATOM 932 N N . ALA A 1 127 ? -28.844 -39.625 -15.969 1 80.69 127 ALA A N 1
ATOM 933 C CA . ALA A 1 127 ? -28.578 -40.938 -15.383 1 80.69 127 ALA A CA 1
ATOM 934 C C . ALA A 1 127 ? -29.797 -41.844 -15.516 1 80.69 127 ALA A C 1
ATOM 936 O O . ALA A 1 127 ? -29.672 -43.094 -15.453 1 80.69 127 ALA A O 1
ATOM 937 N N . ILE A 1 128 ? -30.953 -41.219 -15.742 1 81.75 128 ILE A N 1
ATOM 938 C CA . ILE A 1 128 ? -32.156 -41.969 -16 1 81.75 128 ILE A CA 1
ATOM 939 C C . ILE A 1 128 ? -32.219 -42.375 -17.484 1 81.75 128 ILE A C 1
ATOM 941 O O . ILE A 1 128 ? -32.125 -41.5 -18.359 1 81.75 128 ILE A O 1
ATOM 945 N N . PRO A 1 129 ? -32.344 -43.625 -17.75 1 82.06 129 PRO A N 1
ATOM 946 C CA . PRO A 1 129 ? -32.25 -44.156 -19.125 1 82.06 129 PRO A CA 1
ATOM 947 C C . PRO A 1 129 ? -33.188 -43.406 -20.078 1 82.06 129 PRO A C 1
ATOM 949 O O . PRO A 1 129 ? -32.812 -43.188 -21.25 1 82.06 129 PRO A O 1
ATOM 952 N N . PHE A 1 130 ? -34.281 -42.969 -19.562 1 81.12 130 PHE A N 1
ATOM 953 C CA . PHE A 1 130 ? -35.25 -42.281 -20.422 1 81.12 130 PHE A CA 1
ATOM 954 C C . PHE A 1 130 ? -34.688 -40.969 -20.922 1 81.12 130 PHE A C 1
ATOM 956 O O . PHE A 1 130 ? -34.938 -40.562 -22.062 1 81.12 130 PHE A O 1
ATOM 963 N N . PHE A 1 131 ? -33.938 -40.281 -20.188 1 84.5 131 PHE A N 1
ATOM 964 C CA . PHE A 1 131 ? -33.469 -38.969 -20.531 1 84.5 131 PHE A CA 1
ATOM 965 C C . PHE A 1 131 ? -32.031 -39.031 -21.078 1 84.5 131 PHE A C 1
ATOM 967 O O . PHE A 1 131 ? -31.469 -38.031 -21.5 1 84.5 131 PHE A O 1
ATOM 974 N N . ALA A 1 132 ? -31.469 -40.188 -21.125 1 83.5 132 ALA A N 1
ATOM 975 C CA . ALA A 1 132 ? -30.062 -40.344 -21.516 1 83.5 132 ALA A CA 1
ATOM 976 C C . ALA A 1 132 ? -29.875 -40.031 -23 1 83.5 132 ALA A C 1
ATOM 978 O O . ALA A 1 132 ? -28.781 -39.594 -23.406 1 83.5 132 ALA A O 1
ATOM 979 N N . ASP A 1 133 ? -30.953 -40.188 -23.781 1 84.5 133 ASP A N 1
ATOM 980 C CA . ASP A 1 133 ? -30.797 -40.062 -25.234 1 84.5 133 ASP A CA 1
ATOM 981 C C . ASP A 1 133 ? -30.984 -38.594 -25.672 1 84.5 133 ASP A C 1
ATOM 983 O O . ASP A 1 133 ? -30.641 -38.25 -26.812 1 84.5 133 ASP A O 1
ATOM 987 N N . TYR A 1 134 ? -31.438 -37.781 -24.766 1 88.06 134 TYR A N 1
ATOM 988 C CA . TYR A 1 134 ? -31.672 -36.406 -25.156 1 88.06 134 TYR A CA 1
ATOM 989 C C . TYR A 1 134 ? -30.422 -35.562 -24.938 1 88.06 134 TYR A C 1
ATOM 991 O O . TYR A 1 134 ? -29.625 -35.844 -24.031 1 88.06 134 TYR A O 1
ATOM 999 N N . ASP A 1 135 ? -30.297 -34.594 -25.828 1 90.12 135 ASP A N 1
ATOM 1000 C CA . ASP A 1 135 ? -29.156 -33.688 -25.719 1 90.12 135 ASP A CA 1
ATOM 1001 C C . ASP A 1 135 ? -29.203 -32.906 -24.422 1 90.12 135 ASP A C 1
ATOM 1003 O O . ASP A 1 135 ? -30.172 -32.188 -24.156 1 90.12 135 ASP A O 1
ATOM 1007 N N . PRO A 1 136 ? -28.25 -33.094 -23.578 1 91.25 136 PRO A N 1
ATOM 1008 C CA . PRO A 1 136 ? -28.234 -32.406 -22.281 1 91.25 136 PRO A CA 1
ATOM 1009 C C . PRO A 1 136 ? -28.312 -30.891 -22.438 1 91.25 136 PRO A C 1
ATOM 1011 O O . PRO A 1 136 ? -28.906 -30.219 -21.594 1 91.25 136 PRO A O 1
ATOM 1014 N N . ARG A 1 137 ? -27.828 -30.266 -23.484 1 92.44 137 ARG A N 1
ATOM 1015 C CA . ARG A 1 137 ? -27.844 -28.828 -23.688 1 92.44 137 ARG A CA 1
ATOM 1016 C C . ARG A 1 137 ? -29.266 -28.328 -23.969 1 92.44 137 ARG A C 1
ATOM 1018 O O . ARG A 1 137 ? -29.641 -27.25 -23.531 1 92.44 137 ARG A O 1
ATOM 1025 N N . LEU A 1 138 ? -29.922 -29.141 -24.609 1 93.19 138 LEU A N 1
ATOM 1026 C CA . LEU A 1 138 ? -31.297 -28.781 -24.922 1 93.19 138 LEU A CA 1
ATOM 1027 C C . LEU A 1 138 ? -32.188 -28.875 -23.688 1 93.19 138 LEU A C 1
ATOM 1029 O O . LEU A 1 138 ? -33.062 -28.031 -23.469 1 93.19 138 LEU A O 1
ATOM 1033 N N . ILE A 1 139 ? -31.969 -29.891 -22.938 1 93.69 139 ILE A N 1
ATOM 1034 C CA . ILE A 1 139 ? -32.75 -30.047 -21.703 1 93.69 139 ILE A CA 1
ATOM 1035 C C . ILE A 1 139 ? -32.438 -28.875 -20.766 1 93.69 139 ILE A C 1
ATOM 1037 O O . ILE A 1 139 ? -33.375 -28.281 -20.203 1 93.69 139 ILE A O 1
ATOM 1041 N N . SER A 1 140 ? -31.203 -28.578 -20.641 1 95.06 140 SER A N 1
ATOM 1042 C CA . SER A 1 140 ? -30.812 -27.469 -19.781 1 95.06 140 SER A CA 1
ATOM 1043 C C . SER A 1 140 ? -31.391 -26.156 -20.266 1 95.06 140 SER A C 1
ATOM 1045 O O . SER A 1 140 ? -31.828 -25.312 -19.469 1 95.06 140 SER A O 1
ATOM 1047 N N . THR A 1 141 ? -31.375 -25.922 -21.578 1 95.81 141 THR A N 1
ATOM 1048 C CA . THR A 1 141 ? -31.922 -24.703 -22.141 1 95.81 141 THR A CA 1
ATOM 1049 C C . THR A 1 141 ? -33.406 -24.562 -21.844 1 95.81 141 THR A C 1
ATOM 1051 O O . THR A 1 141 ? -33.875 -23.5 -21.469 1 95.81 141 THR A O 1
ATOM 1054 N N . VAL A 1 142 ? -34.062 -25.594 -21.922 1 95.06 142 VAL A N 1
ATOM 1055 C CA . VAL A 1 142 ? -35.5 -25.594 -21.656 1 95.06 142 VAL A CA 1
ATOM 1056 C C . VAL A 1 142 ? -35.781 -25.266 -20.188 1 95.06 142 VAL A C 1
ATOM 1058 O O . VAL A 1 142 ? -36.688 -24.5 -19.875 1 95.06 142 VAL A O 1
ATOM 1061 N N . LEU A 1 143 ? -35 -25.844 -19.391 1 94.31 143 LEU A N 1
ATOM 1062 C CA . LEU A 1 143 ? -35.188 -25.625 -17.953 1 94.31 143 LEU A CA 1
ATOM 1063 C C . LEU A 1 143 ? -34.844 -24.188 -17.594 1 94.31 143 LEU A C 1
ATOM 1065 O O . LEU A 1 143 ? -35.5 -23.594 -16.734 1 94.31 143 LEU A O 1
ATOM 1069 N N . VAL A 1 144 ? -33.781 -23.625 -18.188 1 95.5 144 VAL A N 1
ATOM 1070 C CA . VAL A 1 144 ? -33.406 -22.234 -17.922 1 95.5 144 VAL A CA 1
ATOM 1071 C C . VAL A 1 144 ? -34.562 -21.297 -18.344 1 95.5 144 VAL A C 1
ATOM 1073 O O . VAL A 1 144 ? -34.906 -20.375 -17.625 1 95.5 144 VAL A O 1
ATOM 1076 N N . LEU A 1 145 ? -35.094 -21.578 -19.469 1 95.44 145 LEU A N 1
ATOM 1077 C CA . LEU A 1 145 ? -36.188 -20.766 -19.984 1 95.44 145 LEU A CA 1
ATOM 1078 C C . LEU A 1 145 ? -37.438 -20.906 -19.109 1 95.44 145 LEU A C 1
ATOM 1080 O O . LEU A 1 145 ? -38.156 -19.938 -18.875 1 95.44 145 LEU A O 1
ATOM 1084 N N . LEU A 1 146 ? -37.594 -22.047 -18.594 1 92.75 146 LEU A N 1
ATOM 1085 C CA . LEU A 1 146 ? -38.719 -22.281 -17.703 1 92.75 146 LEU A CA 1
ATOM 1086 C C . LEU A 1 146 ? -38.562 -21.484 -16.406 1 92.75 146 LEU A C 1
ATOM 1088 O O . LEU A 1 146 ? -39.5 -20.812 -15.977 1 92.75 146 LEU A O 1
ATOM 1092 N N . PHE A 1 147 ? -37.438 -21.578 -15.883 1 89.75 147 PHE A N 1
ATOM 1093 C CA . PHE A 1 147 ? -37.219 -20.859 -14.633 1 89.75 147 PHE A CA 1
ATOM 1094 C C . PHE A 1 147 ? -37.188 -19.359 -14.875 1 89.75 147 PHE A C 1
ATOM 1096 O O . PHE A 1 147 ? -37.625 -18.578 -14.016 1 89.75 147 PHE A O 1
ATOM 1103 N N . GLY A 1 148 ? -36.656 -18.969 -16.031 1 89.94 148 GLY A N 1
ATOM 1104 C CA . GLY A 1 148 ? -36.75 -17.562 -16.406 1 89.94 148 GLY A CA 1
ATOM 1105 C C . GLY A 1 148 ? -38.188 -17.078 -16.5 1 89.94 148 GLY A C 1
ATOM 1106 O O . GLY A 1 148 ? -38.5 -15.969 -16.062 1 89.94 148 GLY A O 1
ATOM 1107 N N . PHE A 1 149 ? -38.938 -17.922 -16.938 1 89.56 149 PHE A N 1
ATOM 1108 C CA . PHE A 1 149 ? -40.344 -17.594 -17.094 1 89.56 149 PHE A CA 1
ATOM 1109 C C . PHE A 1 149 ? -41.031 -17.5 -15.734 1 89.56 149 PHE A C 1
ATOM 1111 O O . PHE A 1 149 ? -41.844 -16.594 -15.5 1 89.56 149 PHE A O 1
ATOM 1118 N N . ILE A 1 150 ? -40.688 -18.297 -14.938 1 84.5 150 ILE A N 1
ATOM 1119 C CA . ILE A 1 150 ? -41.25 -18.281 -13.586 1 84.5 150 ILE A CA 1
ATOM 1120 C C . ILE A 1 150 ? -40.844 -16.984 -12.875 1 84.5 150 ILE A C 1
ATOM 1122 O O . ILE A 1 150 ? -41.688 -16.344 -12.227 1 84.5 150 ILE A O 1
ATOM 1126 N N . ALA A 1 151 ? -39.625 -16.688 -12.992 1 83.75 151 ALA A N 1
ATOM 1127 C CA . ALA A 1 151 ? -39.125 -15.469 -12.367 1 83.75 151 ALA A CA 1
ATOM 1128 C C . ALA A 1 151 ? -39.75 -14.227 -13 1 83.75 151 ALA A C 1
ATOM 1130 O O . ALA A 1 151 ? -39.969 -13.219 -12.328 1 83.75 151 ALA A O 1
ATOM 1131 N N . TYR A 1 152 ? -40.062 -14.375 -14.25 1 85.62 152 TYR A N 1
ATOM 1132 C CA . TYR A 1 152 ? -40.656 -13.266 -14.992 1 85.62 152 TYR A CA 1
ATOM 1133 C C . TYR A 1 152 ? -42.062 -12.969 -14.484 1 85.62 152 TYR A C 1
ATOM 1135 O O . TYR A 1 152 ? -42.469 -11.805 -14.398 1 85.62 152 TYR A O 1
ATOM 1143 N N . ILE A 1 153 ? -42.719 -13.82 -14.102 1 80.38 153 ILE A N 1
ATOM 1144 C CA . ILE A 1 153 ? -44.094 -13.656 -13.641 1 80.38 153 ILE A CA 1
ATOM 1145 C C . ILE A 1 153 ? -44.094 -13.234 -12.172 1 80.38 153 ILE A C 1
ATOM 1147 O O . ILE A 1 153 ? -45.031 -12.57 -11.711 1 80.38 153 ILE A O 1
ATOM 1151 N N . GLY A 1 154 ? -43 -13.258 -11.453 1 65.62 154 GLY A N 1
ATOM 1152 C CA . GLY A 1 154 ? -42.875 -12.773 -10.094 1 65.62 154 GLY A CA 1
ATOM 1153 C C . GLY A 1 154 ? -43.469 -13.727 -9.062 1 65.62 154 GLY A C 1
ATOM 1154 O O . GLY A 1 154 ? -44.062 -13.297 -8.07 1 65.62 154 GLY A O 1
ATOM 1155 N N . ALA A 1 155 ? -43.344 -15.016 -9.242 1 56.16 155 ALA A N 1
ATOM 1156 C CA . ALA A 1 155 ? -43.969 -15.953 -8.305 1 56.16 155 ALA A CA 1
ATOM 1157 C C . ALA A 1 155 ? -43.062 -16.188 -7.094 1 56.16 155 ALA A C 1
ATOM 1159 O O . ALA A 1 155 ? -41.875 -16.484 -7.25 1 56.16 155 ALA A O 1
ATOM 1160 N N . ASP A 1 156 ? -43.406 -15.586 -5.91 1 54.78 156 ASP A N 1
ATOM 1161 C CA . ASP A 1 156 ? -42.688 -15.82 -4.668 1 54.78 156 ASP A CA 1
ATOM 1162 C C . ASP A 1 156 ? -42.812 -17.281 -4.215 1 54.78 156 ASP A C 1
ATOM 1164 O O . ASP A 1 156 ? -43.594 -17.578 -3.303 1 54.78 156 ASP A O 1
ATOM 1168 N N . PHE A 1 157 ? -42.562 -18.234 -5.062 1 59.47 157 PHE A N 1
ATOM 1169 C CA . PHE A 1 157 ? -42.719 -19.656 -4.754 1 59.47 157 PHE A CA 1
ATOM 1170 C C . PHE A 1 157 ? -41.5 -20.172 -4.016 1 59.47 157 PHE A C 1
ATOM 1172 O O . PHE A 1 157 ? -41.594 -21.141 -3.252 1 59.47 157 PHE A O 1
ATOM 1179 N N . ALA A 1 158 ? -40.406 -19.469 -4.043 1 59.62 158 ALA A N 1
ATOM 1180 C CA . ALA A 1 158 ? -39.125 -20.016 -3.611 1 59.62 158 ALA A CA 1
ATOM 1181 C C . ALA A 1 158 ? -39.094 -20.188 -2.094 1 59.62 158 ALA A C 1
ATOM 1183 O O . ALA A 1 158 ? -38.625 -21.203 -1.589 1 59.62 158 ALA A O 1
ATOM 1184 N N . LEU A 1 159 ? -39.719 -19.281 -1.389 1 60.84 159 LEU A N 1
ATOM 1185 C CA . LEU A 1 159 ? -39.594 -19.344 0.065 1 60.84 159 LEU A CA 1
ATOM 1186 C C . LEU A 1 159 ? -40.5 -20.438 0.634 1 60.84 159 LEU A C 1
ATOM 1188 O O . LEU A 1 159 ? -40.188 -21.047 1.654 1 60.84 159 LEU A O 1
ATOM 1192 N N . LYS A 1 160 ? -41.531 -20.75 -0.153 1 65.88 160 LYS A N 1
ATOM 1193 C CA . LYS A 1 160 ? -42.5 -21.703 0.361 1 65.88 160 LYS A CA 1
ATOM 1194 C C . LYS A 1 160 ? -42 -23.141 0.183 1 65.88 160 LYS A C 1
ATOM 1196 O O . LYS A 1 160 ? -42.344 -24.016 0.976 1 65.88 160 LYS A O 1
ATOM 1201 N N . ILE A 1 161 ? -41.219 -23.25 -0.726 1 75.31 161 ILE A N 1
ATOM 1202 C CA . ILE A 1 161 ? -40.844 -24.609 -1.058 1 75.31 161 ILE A CA 1
ATOM 1203 C C . ILE A 1 161 ? -39.531 -24.953 -0.382 1 75.31 161 ILE A C 1
ATOM 1205 O O . ILE A 1 161 ? -39.125 -26.125 -0.353 1 75.31 161 ILE A O 1
ATOM 1209 N N . GLN A 1 162 ? -39.031 -24.016 0.276 1 78.94 162 GLN A N 1
ATOM 1210 C CA . GLN A 1 162 ? -37.656 -24.188 0.803 1 78.94 162 GLN A CA 1
ATOM 1211 C C . GLN A 1 162 ? -37.625 -25.281 1.871 1 78.94 162 GLN A C 1
ATOM 1213 O O . GLN A 1 162 ? -36.656 -26.047 1.945 1 78.94 162 GLN A O 1
ATOM 1218 N N . PHE A 1 163 ? -38.688 -25.453 2.57 1 85.12 163 PHE A N 1
ATOM 1219 C CA . PHE A 1 163 ? -38.656 -26.422 3.656 1 85.12 163 PHE A CA 1
ATOM 1220 C C . PHE A 1 163 ? -38.844 -27.828 3.115 1 85.12 163 PHE A C 1
ATOM 1222 O O . PHE A 1 163 ? -38.281 -28.781 3.678 1 85.12 163 PHE A O 1
ATOM 1229 N N . VAL A 1 164 ? -39.531 -27.906 2.037 1 85.06 164 VAL A N 1
ATOM 1230 C CA . VAL A 1 164 ? -39.656 -29.203 1.395 1 85.06 164 VAL A CA 1
ATOM 1231 C C . VAL A 1 164 ? -38.312 -29.641 0.812 1 85.06 164 VAL A C 1
ATOM 1233 O O . VAL A 1 164 ? -37.906 -30.797 0.93 1 85.06 164 VAL A O 1
ATOM 1236 N N . VAL A 1 165 ? -37.719 -28.719 0.246 1 87.25 165 VAL A N 1
ATOM 1237 C CA . VAL A 1 165 ? -36.406 -28.984 -0.333 1 87.25 165 VAL A CA 1
ATOM 1238 C C . VAL A 1 165 ? -35.438 -29.359 0.772 1 87.25 165 VAL A C 1
ATOM 1240 O O . VAL A 1 165 ? -34.625 -30.281 0.614 1 87.25 165 VAL A O 1
ATOM 1243 N N . LEU A 1 166 ? -35.562 -28.656 1.887 1 89.38 166 LEU A N 1
ATOM 1244 C CA . LEU A 1 166 ? -34.656 -28.938 3.014 1 89.38 166 LEU A CA 1
ATOM 1245 C C . LEU A 1 166 ? -34.906 -30.359 3.537 1 89.38 166 LEU A C 1
ATOM 1247 O O . LEU A 1 166 ? -33.938 -31.062 3.877 1 89.38 166 LEU A O 1
ATOM 1251 N N . ALA A 1 167 ? -36.094 -30.719 3.535 1 90.75 167 ALA A N 1
ATOM 1252 C CA . ALA A 1 167 ? -36.438 -32.062 3.998 1 90.75 167 ALA A CA 1
ATOM 1253 C C . ALA A 1 167 ? -35.875 -33.125 3.055 1 90.75 167 ALA A C 1
ATOM 1255 O O . ALA A 1 167 ? -35.375 -34.156 3.504 1 90.75 167 ALA A O 1
ATOM 1256 N N . ALA A 1 168 ? -36.031 -32.875 1.851 1 91.19 168 ALA A N 1
ATOM 1257 C CA . ALA A 1 168 ? -35.5 -33.812 0.854 1 91.19 168 ALA A CA 1
ATOM 1258 C C . ALA A 1 168 ? -34 -33.938 0.964 1 91.19 168 ALA A C 1
ATOM 1260 O O . ALA A 1 168 ? -33.438 -35.062 0.885 1 91.19 168 ALA A O 1
ATOM 1261 N N . LEU A 1 169 ? -33.375 -32.844 1.134 1 92 169 LEU A N 1
ATOM 1262 C CA . LEU A 1 169 ? -31.922 -32.812 1.249 1 92 169 LEU A CA 1
ATOM 1263 C C . LEU A 1 169 ? -31.469 -33.531 2.51 1 92 169 LEU A C 1
ATOM 1265 O O . LEU A 1 169 ? -30.516 -34.312 2.473 1 92 169 LEU A O 1
ATOM 1269 N N . THR A 1 170 ? -32.156 -33.281 3.584 1 94.06 170 THR A N 1
ATOM 1270 C CA . THR A 1 170 ? -31.812 -33.938 4.84 1 94.06 170 THR A CA 1
ATOM 1271 C C . THR A 1 170 ? -32.062 -35.438 4.746 1 94.06 170 THR A C 1
ATOM 1273 O O . THR A 1 170 ? -31.234 -36.219 5.234 1 94.06 170 THR A O 1
ATOM 1276 N N . GLY A 1 171 ? -33.094 -35.781 4.117 1 94.88 171 GLY A N 1
ATOM 1277 C CA . GLY A 1 171 ? -33.375 -37.188 3.893 1 94.88 171 GLY A CA 1
ATOM 1278 C C . GLY A 1 171 ? -32.312 -37.875 3.057 1 94.88 171 GLY A C 1
ATOM 1279 O O . GLY A 1 171 ? -31.906 -39 3.354 1 94.88 171 GLY A O 1
ATOM 1280 N N . ALA A 1 172 ? -31.906 -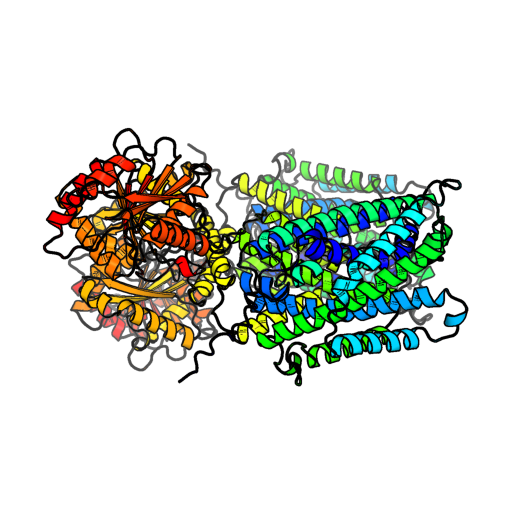37.219 2.07 1 94.69 172 ALA A N 1
ATOM 1281 C CA . ALA A 1 172 ? -30.859 -37.75 1.203 1 94.69 172 ALA A CA 1
ATOM 1282 C C . ALA A 1 172 ? -29.562 -37.969 1.976 1 94.69 172 ALA A C 1
ATOM 1284 O O . ALA A 1 172 ? -28.906 -38.969 1.815 1 94.69 172 ALA A O 1
ATOM 1285 N N . LEU A 1 173 ? -29.203 -37.031 2.836 1 95.12 173 LEU A N 1
ATOM 1286 C CA . LEU A 1 173 ? -27.969 -37.125 3.6 1 95.12 173 LEU A CA 1
ATOM 1287 C C . LEU A 1 173 ? -28.047 -38.25 4.633 1 95.12 173 LEU A C 1
ATOM 1289 O O . LEU A 1 173 ? -27.062 -38.969 4.844 1 95.12 173 LEU A O 1
ATOM 1293 N N . ILE A 1 174 ? -29.234 -38.344 5.188 1 95.75 174 ILE A N 1
ATOM 1294 C CA . ILE A 1 174 ? -29.422 -39.406 6.148 1 95.75 174 ILE A CA 1
ATOM 1295 C C . ILE A 1 174 ? -29.281 -40.75 5.445 1 95.75 174 ILE A C 1
ATOM 1297 O O . ILE A 1 174 ? -28.625 -41.688 5.961 1 95.75 174 ILE A O 1
ATOM 1301 N N . SER A 1 175 ? -29.859 -40.875 4.309 1 96 175 SER A N 1
ATOM 1302 C CA . SER A 1 175 ? -29.75 -42.094 3.529 1 96 175 SER A CA 1
ATOM 1303 C C . SER A 1 175 ? -28.297 -42.406 3.18 1 96 175 SER A C 1
ATOM 1305 O O . SER A 1 175 ? -27.875 -43.562 3.227 1 96 175 SER A O 1
ATOM 1307 N N . PHE A 1 176 ? -27.578 -41.469 2.775 1 94.94 176 PHE A N 1
ATOM 1308 C CA . PHE A 1 176 ? -26.188 -41.625 2.387 1 94.94 176 PHE A CA 1
ATOM 1309 C C . PHE A 1 176 ? -25.359 -42.125 3.553 1 94.94 176 PHE A C 1
ATOM 1311 O O . PHE A 1 176 ? -24.578 -43.094 3.398 1 94.94 176 PHE A O 1
ATOM 1318 N N . PHE A 1 177 ? -25.531 -41.594 4.762 1 95.38 177 PHE A N 1
ATOM 1319 C CA . PHE A 1 177 ? -24.719 -41.969 5.91 1 95.38 177 PHE A CA 1
ATOM 1320 C C . PHE A 1 177 ? -25.203 -43.281 6.512 1 95.38 177 PHE A C 1
ATOM 1322 O O . PHE A 1 177 ? -24.453 -43.938 7.234 1 95.38 177 PHE A O 1
ATOM 1329 N N . ALA A 1 178 ? -26.375 -43.594 6.188 1 94.75 178 ALA A N 1
ATOM 1330 C CA . ALA A 1 178 ? -26.906 -44.844 6.691 1 94.75 178 ALA A CA 1
ATOM 1331 C C . ALA A 1 178 ? -26.422 -46.031 5.855 1 94.75 178 ALA A C 1
ATOM 1333 O O . ALA A 1 178 ? -26.453 -47.188 6.305 1 94.75 178 ALA A O 1
ATOM 1334 N N . GLY A 1 179 ? -25.922 -45.688 4.688 1 92.38 179 GLY A N 1
ATOM 1335 C CA . GLY A 1 179 ? -25.453 -46.75 3.807 1 92.38 179 GLY A CA 1
ATOM 1336 C C . GLY A 1 179 ? -23.969 -47.031 3.932 1 92.38 179 GLY A C 1
ATOM 1337 O O . GLY A 1 179 ? -23.234 -46.219 4.496 1 92.38 179 GLY A O 1
ATOM 1338 N N . GLY A 1 180 ? -23.469 -48.188 3.455 1 86.19 180 GLY A N 1
ATOM 1339 C CA . GLY A 1 180 ? -22.062 -48.469 3.264 1 86.19 180 GLY A CA 1
ATOM 1340 C C . GLY A 1 180 ? -21.391 -49.031 4.508 1 86.19 180 GLY A C 1
ATOM 1341 O O . GLY A 1 180 ? -20.188 -49.344 4.496 1 86.19 180 GLY A O 1
ATOM 1342 N N . TRP A 1 181 ? -22.062 -49.156 5.621 1 89.19 181 TRP A N 1
ATOM 1343 C CA . TRP A 1 181 ? -21.453 -49.562 6.879 1 89.19 181 TRP A CA 1
ATOM 1344 C C . TRP A 1 181 ? -20.875 -50.969 6.77 1 89.19 181 TRP A C 1
ATOM 1346 O O . TRP A 1 181 ? -19.969 -51.344 7.523 1 89.19 181 TRP A O 1
ATOM 1356 N N . ASP A 1 182 ? -21.203 -51.75 5.785 1 84.88 182 ASP A N 1
ATOM 1357 C CA . ASP A 1 182 ? -20.75 -53.125 5.629 1 84.88 182 ASP A CA 1
ATOM 1358 C C . ASP A 1 182 ? -19.5 -53.188 4.762 1 84.88 182 ASP A C 1
ATOM 1360 O O . ASP A 1 182 ? -18.828 -54.219 4.719 1 84.88 182 ASP A O 1
ATOM 1364 N N . SER A 1 183 ? -19.141 -52.156 4.043 1 85 183 SER A N 1
ATOM 1365 C CA . SER A 1 183 ? -18.031 -52.188 3.1 1 85 183 SER A CA 1
ATOM 1366 C C . SER A 1 183 ? -17.078 -51.031 3.314 1 85 183 SER A C 1
ATOM 1368 O O . SER A 1 183 ? -16.984 -50.125 2.477 1 85 183 SER A O 1
ATOM 1370 N N . ILE A 1 184 ? -16.375 -51 4.406 1 87.69 184 ILE A N 1
ATOM 1371 C CA . ILE A 1 184 ? -15.445 -49.906 4.703 1 87.69 184 ILE A CA 1
ATOM 1372 C C . ILE A 1 184 ? -14.039 -50.312 4.281 1 87.69 184 ILE A C 1
ATOM 1374 O O . ILE A 1 184 ? -13.57 -51.406 4.609 1 87.69 184 ILE A O 1
ATOM 1378 N N . SER A 1 185 ? -13.461 -49.625 3.305 1 88.12 185 SER A N 1
ATOM 1379 C CA . SER A 1 185 ? -12.102 -49.875 2.836 1 88.12 185 SER A CA 1
ATOM 1380 C C . SER A 1 185 ? -11.18 -48.719 3.221 1 88.12 185 SER A C 1
ATOM 1382 O O . SER A 1 185 ? -11.641 -47.594 3.42 1 88.12 185 SER A O 1
ATOM 1384 N N . PRO A 1 186 ? -9.875 -49.062 3.395 1 88.5 186 PRO A N 1
ATOM 1385 C CA . PRO A 1 186 ? -8.945 -48 3.707 1 88.5 186 PRO A CA 1
ATOM 1386 C C . PRO A 1 186 ? -8.867 -46.938 2.604 1 88.5 186 PRO A C 1
ATOM 1388 O O . PRO A 1 186 ? -8.742 -47.281 1.425 1 88.5 186 PRO A O 1
ATOM 1391 N N . PRO A 1 187 ? -8.984 -45.688 2.967 1 88.38 187 PRO A N 1
ATOM 1392 C CA . PRO A 1 187 ? -9.023 -44.625 1.969 1 88.38 187 PRO A CA 1
ATOM 1393 C C . PRO A 1 187 ? -7.656 -44.312 1.361 1 88.38 187 PRO A C 1
ATOM 1395 O O . PRO A 1 187 ? -6.629 -44.594 1.994 1 88.38 187 PRO A O 1
ATOM 1398 N N . ALA A 1 188 ? -7.641 -43.875 0.135 1 88.19 188 ALA A N 1
ATOM 1399 C CA . ALA A 1 188 ? -6.43 -43.344 -0.493 1 88.19 188 ALA A CA 1
ATOM 1400 C C . ALA A 1 188 ? -6.051 -42 0.101 1 88.19 188 ALA A C 1
ATOM 1402 O O . ALA A 1 188 ? -6.801 -41.031 -0.021 1 88.19 188 ALA A O 1
ATOM 1403 N N . LEU A 1 189 ? -4.91 -41.938 0.707 1 88.25 189 LEU A N 1
ATOM 1404 C CA . LEU A 1 189 ? -4.52 -40.75 1.445 1 88.25 189 LEU A CA 1
ATOM 1405 C C . LEU A 1 189 ? -3.916 -39.688 0.512 1 88.25 189 LEU A C 1
ATOM 1407 O O . LEU A 1 189 ? -4.133 -38.5 0.692 1 88.25 189 LEU A O 1
ATOM 1411 N N . GLY A 1 190 ? -3.211 -40.156 -0.511 1 86.69 190 GLY A N 1
ATOM 1412 C CA . GLY A 1 190 ? -2.48 -39.25 -1.368 1 86.69 190 GLY A CA 1
ATOM 1413 C C . GLY A 1 190 ? -3.205 -38.938 -2.664 1 86.69 190 GLY A C 1
ATOM 1414 O O . GLY A 1 190 ? -4.172 -39.625 -3.02 1 86.69 190 GLY A O 1
ATOM 1415 N N . PRO A 1 191 ? -2.686 -37.938 -3.33 1 85.44 191 PRO A N 1
ATOM 1416 C CA . PRO A 1 191 ? -3.352 -37.5 -4.551 1 85.44 191 PRO A CA 1
ATOM 1417 C C . PRO A 1 191 ? -3.061 -38.375 -5.754 1 85.44 191 PRO A C 1
ATOM 1419 O O . PRO A 1 191 ? -2.025 -39.062 -5.793 1 85.44 191 PRO A O 1
ATOM 1422 N N . ASN A 1 192 ? -4.055 -38.594 -6.59 1 84.62 192 ASN A N 1
ATOM 1423 C CA . ASN A 1 192 ? -3.971 -39.219 -7.895 1 84.62 192 ASN A CA 1
ATOM 1424 C C . ASN A 1 192 ? -4.539 -38.344 -9 1 84.62 192 ASN A C 1
ATOM 1426 O O . ASN A 1 192 ? -5.531 -38.688 -9.633 1 84.62 192 ASN A O 1
ATOM 1430 N N . TYR A 1 193 ? -3.83 -37.281 -9.188 1 86.19 193 TYR A N 1
ATOM 1431 C CA . TYR A 1 193 ? -4.34 -36.281 -10.133 1 86.19 193 TYR A CA 1
ATOM 1432 C C . TYR A 1 193 ? -4.211 -36.781 -11.57 1 86.19 193 TYR A C 1
ATOM 1434 O O . TYR A 1 193 ? -3.162 -37.312 -11.961 1 86.19 193 TYR A O 1
ATOM 1442 N N . GLN A 1 194 ? -5.27 -36.688 -12.266 1 82.38 194 GLN A N 1
ATOM 1443 C CA . GLN A 1 194 ? -5.246 -36.938 -13.695 1 82.38 194 GLN A CA 1
ATOM 1444 C C . GLN A 1 194 ? -4.453 -35.875 -14.445 1 82.38 194 GLN A C 1
ATOM 1446 O O . GLN A 1 194 ? -4.184 -34.812 -13.898 1 82.38 194 GLN A O 1
ATOM 1451 N N . PRO A 1 195 ? -4.047 -36.281 -15.633 1 72.44 195 PRO A N 1
ATOM 1452 C CA . PRO A 1 195 ? -3.295 -35.281 -16.406 1 72.44 195 PRO A CA 1
ATOM 1453 C C . PRO A 1 195 ? -4.055 -33.969 -16.578 1 72.44 195 PRO A C 1
ATOM 1455 O O . PRO A 1 195 ? -5.238 -33.969 -16.922 1 72.44 195 PRO A O 1
ATOM 1458 N N . GLY A 1 196 ? -3.525 -32.906 -16.141 1 71.19 196 GLY A N 1
ATOM 1459 C CA . GLY A 1 196 ? -4.125 -31.594 -16.312 1 71.19 196 GLY A CA 1
ATOM 1460 C C . GLY A 1 196 ? -4.812 -31.078 -15.062 1 71.19 196 GLY A C 1
ATOM 1461 O O . GLY A 1 196 ? -5.23 -29.922 -15.008 1 71.19 196 GLY A O 1
ATOM 1462 N N . VAL A 1 197 ? -4.996 -32 -14.141 1 82.56 197 VAL A N 1
ATOM 1463 C CA . VAL A 1 197 ? -5.695 -31.594 -12.922 1 82.56 197 VAL A CA 1
ATOM 1464 C C . VAL A 1 197 ? -4.695 -31.484 -11.766 1 82.56 197 VAL A C 1
ATOM 1466 O O . VAL A 1 197 ? -3.824 -32.344 -11.602 1 82.56 197 VAL A O 1
ATOM 1469 N N . ASN A 1 198 ? -4.648 -30.328 -11.172 1 81.88 198 ASN A N 1
ATOM 1470 C CA . ASN A 1 198 ? -3.828 -30.125 -9.984 1 81.88 198 ASN A CA 1
ATOM 1471 C C . ASN A 1 198 ? -4.672 -29.719 -8.781 1 81.88 198 ASN A C 1
ATOM 1473 O O . ASN A 1 198 ? -5.902 -29.688 -8.867 1 81.88 198 ASN A O 1
ATOM 1477 N N . PHE A 1 199 ? -4.117 -29.484 -7.68 1 86.81 199 PHE A N 1
ATOM 1478 C CA . PHE A 1 199 ? -4.773 -29.141 -6.426 1 86.81 199 PHE A CA 1
ATOM 1479 C C . PHE A 1 199 ? -5.695 -27.938 -6.617 1 86.81 199 PHE A C 1
ATOM 1481 O O . PHE A 1 199 ? -6.848 -27.953 -6.18 1 86.81 199 PHE A O 1
ATOM 1488 N N . TRP A 1 200 ? -5.293 -27 -7.363 1 85.81 200 TRP A N 1
ATOM 1489 C CA . TRP A 1 200 ? -6.023 -25.734 -7.473 1 85.81 200 TRP A CA 1
ATOM 1490 C C . TRP A 1 200 ? -7.16 -25.859 -8.484 1 85.81 200 TRP A C 1
ATOM 1492 O O . TRP A 1 200 ? -8.188 -25.188 -8.352 1 85.81 200 TRP A O 1
ATOM 1502 N N . VAL A 1 201 ? -6.996 -26.734 -9.406 1 85.38 201 VAL A N 1
ATOM 1503 C CA . VAL A 1 201 ? -8.109 -27 -10.305 1 85.38 201 VAL A CA 1
ATOM 1504 C C . VAL A 1 201 ? -9.227 -27.703 -9.539 1 85.38 201 VAL A C 1
ATOM 1506 O O . VAL A 1 201 ? -10.406 -27.375 -9.695 1 85.38 201 VAL A O 1
ATOM 1509 N N . ALA A 1 202 ? -8.789 -28.672 -8.719 1 91.12 202 ALA A N 1
ATOM 1510 C CA . ALA A 1 202 ? -9.773 -29.359 -7.883 1 91.12 202 ALA A CA 1
ATOM 1511 C C . ALA A 1 202 ? -10.438 -28.391 -6.906 1 91.12 202 ALA A C 1
ATOM 1513 O O . ALA A 1 202 ? -11.648 -28.469 -6.664 1 91.12 202 ALA A O 1
ATOM 1514 N N . PHE A 1 203 ? -9.68 -27.453 -6.426 1 93.69 203 PHE A N 1
ATOM 1515 C CA . PHE A 1 203 ? -10.203 -26.422 -5.535 1 93.69 203 PHE A CA 1
ATOM 1516 C C . PHE A 1 203 ? -11.234 -25.562 -6.258 1 93.69 203 PHE A C 1
ATOM 1518 O O . PHE A 1 203 ? -12.289 -25.25 -5.699 1 93.69 203 PHE A O 1
ATOM 1525 N N . ALA A 1 204 ? -10.953 -25.188 -7.438 1 90.88 204 ALA A N 1
ATOM 1526 C CA . ALA A 1 204 ? -11.82 -24.312 -8.219 1 90.88 204 ALA A CA 1
ATOM 1527 C C . ALA A 1 204 ? -13.148 -25 -8.531 1 90.88 204 ALA A C 1
ATOM 1529 O O . ALA A 1 204 ? -14.195 -24.344 -8.609 1 90.88 204 ALA A O 1
ATOM 1530 N N . VAL A 1 205 ? -13.086 -26.25 -8.695 1 89.88 205 VAL A N 1
ATOM 1531 C CA . VAL A 1 205 ? -14.289 -27.031 -8.977 1 89.88 205 VAL A CA 1
ATOM 1532 C C . VAL A 1 205 ? -15.133 -27.156 -7.707 1 89.88 205 VAL A C 1
ATOM 1534 O O . VAL A 1 205 ? -16.359 -27.141 -7.77 1 89.88 205 VAL A O 1
ATOM 1537 N N . PHE A 1 206 ? -14.461 -27.125 -6.602 1 93.62 206 PHE A N 1
ATOM 1538 C CA . PHE A 1 206 ? -15.148 -27.344 -5.332 1 93.62 206 PHE A CA 1
ATOM 1539 C C . PHE A 1 206 ? -15.688 -26.031 -4.777 1 93.62 206 PHE A C 1
ATOM 1541 O O . PHE A 1 206 ? -16.703 -26.016 -4.094 1 93.62 206 PHE A O 1
ATOM 1548 N N . PHE A 1 207 ? -15.094 -24.938 -5.062 1 93.5 207 PHE A N 1
ATOM 1549 C CA . PHE A 1 207 ? -15.289 -23.688 -4.336 1 93.5 207 PHE A CA 1
ATOM 1550 C C . PHE A 1 207 ? -16.734 -23.219 -4.469 1 93.5 207 PHE A C 1
ATOM 1552 O O . PHE A 1 207 ? -17.297 -22.672 -3.516 1 93.5 207 PHE A O 1
ATOM 1559 N N . PRO A 1 208 ? -17.344 -23.359 -5.57 1 89.56 208 PRO A N 1
ATOM 1560 C CA . PRO A 1 208 ? -18.734 -22.922 -5.68 1 89.56 208 PRO A CA 1
ATOM 1561 C C . PRO A 1 208 ? -19.641 -23.562 -4.637 1 89.56 208 PRO A C 1
ATOM 1563 O O . PRO A 1 208 ? -20.719 -23.047 -4.336 1 89.56 208 PRO A O 1
ATOM 1566 N N . ALA A 1 209 ? -19.172 -24.641 -4.07 1 91.19 209 ALA A N 1
ATOM 1567 C CA . ALA A 1 209 ? -19.953 -25.359 -3.078 1 91.19 209 ALA A CA 1
ATOM 1568 C C . ALA A 1 209 ? -20.156 -24.531 -1.817 1 91.19 209 ALA A C 1
ATOM 1570 O O . ALA A 1 209 ? -21.156 -24.703 -1.108 1 91.19 209 ALA A O 1
ATOM 1571 N N . VAL A 1 210 ? -19.266 -23.625 -1.622 1 91.56 210 VAL A N 1
ATOM 1572 C CA . VAL A 1 210 ? -19.312 -22.922 -0.343 1 91.56 210 VAL A CA 1
ATOM 1573 C C . VAL A 1 210 ? -19.719 -21.469 -0.567 1 91.56 210 VAL A C 1
ATOM 1575 O O . VAL A 1 210 ? -19.609 -20.641 0.338 1 91.56 210 VAL A O 1
ATOM 1578 N N . THR A 1 211 ? -20.219 -21.047 -1.688 1 86.12 211 THR A N 1
ATOM 1579 C CA . THR A 1 211 ? -20.5 -19.656 -2.016 1 86.12 211 THR A CA 1
ATOM 1580 C C . THR A 1 211 ? -21.953 -19.312 -1.758 1 86.12 211 THR A C 1
ATOM 1582 O O . THR A 1 211 ? -22.391 -18.188 -2.01 1 86.12 211 THR A O 1
ATOM 1585 N N . GLY A 1 212 ? -22.781 -19.984 -1.199 1 81.62 212 GLY A N 1
ATOM 1586 C CA . GLY A 1 212 ? -24.188 -19.719 -0.979 1 81.62 212 GLY A CA 1
ATOM 1587 C C . GLY A 1 212 ? -24.453 -18.969 0.313 1 81.62 212 GLY A C 1
ATOM 1588 O O . GLY A 1 212 ? -25.547 -19.062 0.884 1 81.62 212 GLY A O 1
ATOM 1589 N N . ILE A 1 213 ? -23.547 -18.062 0.732 1 84.94 213 ILE A N 1
ATOM 1590 C CA . ILE A 1 213 ? -23.672 -17.453 2.049 1 84.94 213 ILE A CA 1
ATOM 1591 C C . ILE A 1 213 ? -24.391 -16.109 1.927 1 84.94 213 ILE A C 1
ATOM 1593 O O . ILE A 1 213 ? -24.844 -15.547 2.928 1 84.94 213 ILE A O 1
ATOM 1597 N N . THR A 1 214 ? -24.547 -15.641 0.746 1 77.75 214 THR A N 1
ATOM 1598 C CA . THR A 1 214 ? -25.078 -14.297 0.578 1 77.75 214 THR A CA 1
ATOM 1599 C C . THR A 1 214 ? -26.578 -14.344 0.284 1 77.75 214 THR A C 1
ATOM 1601 O O . THR A 1 214 ? -27.234 -13.297 0.209 1 77.75 214 THR A O 1
ATOM 1604 N N . VAL A 1 215 ? -27.141 -15.484 0.174 1 74.88 215 VAL A N 1
ATOM 1605 C CA . VAL A 1 215 ? -28.531 -15.602 -0.211 1 74.88 215 VAL A CA 1
ATOM 1606 C C . VAL A 1 215 ? -29.422 -15.078 0.916 1 74.88 215 VAL A C 1
ATOM 1608 O O . VAL A 1 215 ? -30.375 -14.336 0.671 1 74.88 215 VAL A O 1
ATOM 1611 N N . GLY A 1 216 ? -29.156 -15.391 2.117 1 74.25 216 GLY A N 1
ATOM 1612 C CA . GLY A 1 216 ? -29.906 -14.906 3.258 1 74.25 216 GLY A CA 1
ATOM 1613 C C . GLY A 1 216 ? -29.859 -13.398 3.418 1 74.25 216 GLY A C 1
ATOM 1614 O O . GLY A 1 216 ? -30.859 -12.773 3.775 1 74.25 216 GLY A O 1
ATOM 1615 N N . ALA A 1 217 ? -28.719 -12.828 3.094 1 74.88 217 ALA A N 1
ATOM 1616 C CA . ALA A 1 217 ? -28.547 -11.391 3.225 1 74.88 217 ALA A CA 1
ATOM 1617 C C . ALA A 1 217 ? -29.328 -10.641 2.156 1 74.88 217 ALA A C 1
ATOM 1619 O O . ALA A 1 217 ? -29.703 -9.477 2.352 1 74.88 217 ALA A O 1
ATOM 1620 N N . SER A 1 218 ? -29.594 -11.336 1.104 1 70 218 SER A N 1
ATOM 1621 C CA . SER A 1 218 ? -30.344 -10.703 0.026 1 70 218 SER A CA 1
ATOM 1622 C C . SER A 1 218 ? -31.797 -10.516 0.412 1 70 218 SER A C 1
ATOM 1624 O O . SER A 1 218 ? -32.5 -9.703 -0.19 1 70 218 SER A O 1
ATOM 1626 N N . MET A 1 219 ? -32.188 -11.195 1.454 1 66.75 219 MET A N 1
ATOM 1627 C CA . MET A 1 219 ? -33.562 -11.086 1.943 1 66.75 219 MET A CA 1
ATOM 1628 C C . MET A 1 219 ? -33.625 -10.148 3.145 1 66.75 219 MET A C 1
ATOM 1630 O O . MET A 1 219 ? -34.562 -10.242 3.947 1 66.75 219 MET A O 1
ATOM 1634 N N . SER A 1 220 ? -32.719 -9.289 3.348 1 69.31 220 SER A N 1
ATOM 1635 C CA . SER A 1 220 ? -32.562 -8.43 4.52 1 69.31 220 SER A CA 1
ATOM 1636 C C . SER A 1 220 ? -33.812 -7.578 4.727 1 69.31 220 SER A C 1
ATOM 1638 O O . SER A 1 220 ? -34.25 -7.344 5.863 1 69.31 220 SER A O 1
ATOM 1640 N N . GLY A 1 221 ? -34.469 -7.184 3.717 1 65.94 221 GLY A N 1
ATOM 1641 C CA . GLY A 1 221 ? -35.656 -6.34 3.826 1 65.94 221 GLY A CA 1
ATOM 1642 C C . GLY A 1 221 ? -36.844 -7.047 4.449 1 65.94 221 GLY A C 1
ATOM 1643 O O . GLY A 1 221 ? -37.719 -6.406 5.008 1 65.94 221 GLY A O 1
ATOM 1644 N N . ASP A 1 222 ? -36.781 -8.359 4.438 1 69.44 222 ASP A N 1
ATOM 1645 C CA . ASP A 1 222 ? -37.906 -9.148 4.914 1 69.44 222 ASP A CA 1
ATOM 1646 C C . ASP A 1 222 ? -37.625 -9.742 6.289 1 69.44 222 ASP A C 1
ATOM 1648 O O . ASP A 1 222 ? -38.438 -10.492 6.828 1 69.44 222 ASP A O 1
ATOM 1652 N N . LEU A 1 223 ? -36.531 -9.352 6.836 1 75.38 223 LEU A N 1
ATOM 1653 C CA . LEU A 1 223 ? -36.156 -9.922 8.117 1 75.38 223 LEU A CA 1
ATOM 1654 C C . LEU A 1 223 ? -36.656 -9.07 9.273 1 75.38 223 LEU A C 1
ATOM 1656 O O . LEU A 1 223 ? -36.719 -7.84 9.172 1 75.38 223 LEU A O 1
ATOM 1660 N N . ARG A 1 224 ? -37.031 -9.688 10.328 1 77.94 224 ARG A N 1
ATOM 1661 C CA . ARG A 1 224 ? -37.5 -8.984 11.516 1 77.94 224 ARG A CA 1
ATOM 1662 C C . ARG A 1 224 ? -36.406 -8.148 12.133 1 77.94 224 ARG A C 1
ATOM 1664 O O . ARG A 1 224 ? -36.625 -6.992 12.508 1 77.94 224 ARG A O 1
ATOM 1671 N N . ASP A 1 225 ? -35.281 -8.789 12.234 1 79.44 225 ASP A N 1
ATOM 1672 C CA . ASP A 1 225 ? -34.094 -8.133 12.773 1 79.44 225 ASP A CA 1
ATOM 1673 C C . ASP A 1 225 ? -32.875 -8.477 11.961 1 79.44 225 ASP A C 1
ATOM 1675 O O . ASP A 1 225 ? -32.094 -9.375 12.328 1 79.44 225 ASP A O 1
ATOM 1679 N N . PRO A 1 226 ? -32.75 -7.734 10.93 1 77.75 226 PRO A N 1
ATOM 1680 C CA . PRO A 1 226 ? -31.625 -8.039 10.039 1 77.75 226 PRO A CA 1
ATOM 1681 C C . PRO A 1 226 ? -30.281 -7.941 10.75 1 77.75 226 PRO A C 1
ATOM 1683 O O . PRO A 1 226 ? -29.375 -8.734 10.469 1 77.75 226 PRO A O 1
ATOM 1686 N N . GLY A 1 227 ? -30.109 -7.051 11.656 1 76.5 227 GLY A N 1
ATOM 1687 C CA . GLY A 1 227 ? -28.844 -6.859 12.352 1 76.5 227 GLY A CA 1
ATOM 1688 C C . GLY A 1 227 ? -28.406 -8.078 13.125 1 76.5 227 GLY A C 1
ATOM 1689 O O . GLY A 1 227 ? -27.203 -8.391 13.18 1 76.5 227 GLY A O 1
ATOM 1690 N N . LYS A 1 228 ? -29.391 -8.789 13.609 1 83.94 228 LYS A N 1
ATOM 1691 C CA . LYS A 1 228 ? -29.062 -9.969 14.398 1 83.94 228 LYS A CA 1
ATOM 1692 C C . LYS A 1 228 ? -29.156 -11.234 13.555 1 83.94 228 LYS A C 1
ATOM 1694 O O . LYS A 1 228 ? -28.359 -12.156 13.711 1 83.94 228 LYS A O 1
ATOM 1699 N N . SER A 1 229 ? -30.047 -11.289 12.672 1 86.81 229 SER A N 1
ATOM 1700 C CA . SER A 1 229 ? -30.359 -12.5 11.914 1 86.81 229 SER A CA 1
ATOM 1701 C C . SER A 1 229 ? -29.281 -12.789 10.875 1 86.81 229 SER A C 1
ATOM 1703 O O . SER A 1 229 ? -28.938 -13.953 10.641 1 86.81 229 SER A O 1
ATOM 1705 N N . ILE A 1 230 ? -28.797 -11.82 10.289 1 86.25 230 ILE A N 1
ATOM 1706 C CA . ILE A 1 230 ? -27.844 -12.023 9.195 1 86.25 230 ILE A CA 1
ATOM 1707 C C . ILE A 1 230 ? -26.547 -12.602 9.734 1 86.25 230 ILE A C 1
ATOM 1709 O O . ILE A 1 230 ? -26.078 -13.648 9.273 1 86.25 230 ILE A O 1
ATOM 1713 N N . PRO A 1 231 ? -25.984 -12.023 10.773 1 89 231 PRO A N 1
ATOM 1714 C CA . PRO A 1 231 ? -24.734 -12.594 11.281 1 89 231 PRO A CA 1
ATOM 1715 C C . PRO A 1 231 ? -24.922 -14.008 11.844 1 89 231 PRO A C 1
ATOM 1717 O O . PRO A 1 231 ? -24.156 -14.914 11.5 1 89 231 PRO A O 1
ATOM 1720 N N . GLN A 1 232 ? -25.953 -14.234 12.57 1 92.94 232 GLN A N 1
ATOM 1721 C CA . GLN A 1 232 ? -26.156 -15.531 13.211 1 92.94 232 GLN A CA 1
ATOM 1722 C C . GLN A 1 232 ? -26.516 -16.594 12.188 1 92.94 232 GLN A C 1
ATOM 1724 O O . GLN A 1 232 ? -25.984 -17.719 12.234 1 92.94 232 GLN A O 1
ATOM 1729 N N . GLY A 1 233 ? -27.391 -16.281 11.367 1 92.69 233 GLY A N 1
ATOM 1730 C CA . GLY A 1 233 ? -27.812 -17.219 10.344 1 92.69 233 GLY A CA 1
ATOM 1731 C C . GLY A 1 233 ? -26.688 -17.594 9.383 1 92.69 233 GLY A C 1
ATOM 1732 O O . GLY A 1 233 ? -26.547 -18.766 9.016 1 92.69 233 GLY A O 1
ATOM 1733 N N . THR A 1 234 ? -25.969 -16.656 8.961 1 91.75 234 THR A N 1
ATOM 1734 C CA . THR A 1 234 ? -24.891 -16.875 8 1 91.75 234 THR A CA 1
ATOM 1735 C C . THR A 1 234 ? -23.766 -17.719 8.617 1 91.75 234 THR A C 1
ATOM 1737 O O . THR A 1 234 ? -23.344 -18.703 8.031 1 91.75 234 THR A O 1
ATOM 1740 N N . LEU A 1 235 ? -23.328 -17.406 9.797 1 94.5 235 LEU A N 1
ATOM 1741 C CA . LEU A 1 235 ? -22.234 -18.125 10.438 1 94.5 235 LEU A CA 1
ATOM 1742 C C . LEU A 1 235 ? -22.656 -19.547 10.797 1 94.5 235 LEU A C 1
ATOM 1744 O O . LEU A 1 235 ? -21.875 -20.484 10.625 1 94.5 235 LEU A O 1
ATOM 1748 N N . ALA A 1 236 ? -23.844 -19.625 11.211 1 95.5 236 ALA A N 1
ATOM 1749 C CA . ALA A 1 236 ? -24.344 -20.969 11.531 1 95.5 236 ALA A CA 1
ATOM 1750 C C . ALA A 1 236 ? -24.438 -21.828 10.281 1 95.5 236 ALA A C 1
ATOM 1752 O O . ALA A 1 236 ? -24.125 -23.031 10.328 1 95.5 236 ALA A O 1
ATOM 1753 N N . SER A 1 237 ? -24.906 -21.281 9.227 1 94.75 237 SER A N 1
ATOM 1754 C CA . SER A 1 237 ? -25 -22.031 7.984 1 94.75 237 SER A CA 1
ATOM 1755 C C . SER A 1 237 ? -23.625 -22.5 7.512 1 94.75 237 SER A C 1
ATOM 1757 O O . SER A 1 237 ? -23.469 -23.641 7.059 1 94.75 237 SER A O 1
ATOM 1759 N N . ILE A 1 238 ? -22.625 -21.672 7.617 1 95.44 238 ILE A N 1
ATOM 1760 C CA . ILE A 1 238 ? -21.281 -22 7.172 1 95.44 238 ILE A CA 1
ATOM 1761 C C . ILE A 1 238 ? -20.719 -23.141 8.031 1 95.44 238 ILE A C 1
ATOM 1763 O O . ILE A 1 238 ? -20.172 -24.109 7.504 1 95.44 238 ILE A O 1
ATOM 1767 N N . LEU A 1 239 ? -20.922 -23.094 9.32 1 95.81 239 LEU A N 1
ATOM 1768 C CA . LEU A 1 239 ? -20.359 -24.078 10.234 1 95.81 239 LEU A CA 1
ATOM 1769 C C . LEU A 1 239 ? -21.031 -25.438 10.039 1 95.81 239 LEU A C 1
ATOM 1771 O O . LEU A 1 239 ? -20.344 -26.453 9.938 1 95.81 239 LEU A O 1
ATOM 1775 N N . VAL A 1 240 ? -22.297 -25.422 9.898 1 95.69 240 VAL A N 1
ATOM 1776 C CA . VAL A 1 240 ? -23.031 -26.672 9.758 1 95.69 240 VAL A CA 1
ATOM 1777 C C . VAL A 1 240 ? -22.688 -27.328 8.422 1 95.69 240 VAL A C 1
ATOM 1779 O O . VAL A 1 240 ? -22.438 -28.531 8.367 1 95.69 240 VAL A O 1
ATOM 1782 N N . THR A 1 241 ? -22.703 -26.578 7.391 1 95.44 241 THR A N 1
ATOM 1783 C CA . THR A 1 241 ? -22.438 -27.141 6.078 1 95.44 241 THR A CA 1
ATOM 1784 C C . THR A 1 241 ? -20.969 -27.594 5.977 1 95.44 241 THR A C 1
ATOM 1786 O O . THR A 1 241 ? -20.672 -28.578 5.301 1 95.44 241 THR A O 1
ATOM 1789 N N . ALA A 1 242 ? -20.078 -26.875 6.68 1 96.44 242 ALA A N 1
ATOM 1790 C CA . ALA A 1 242 ? -18.672 -27.297 6.699 1 96.44 242 ALA A CA 1
ATOM 1791 C C . ALA A 1 242 ? -18.516 -28.672 7.332 1 96.44 242 ALA A C 1
ATOM 1793 O O . ALA A 1 242 ? -17.797 -29.516 6.812 1 96.44 242 ALA A O 1
ATOM 1794 N N . ILE A 1 243 ? -19.234 -28.875 8.391 1 97 243 ILE A N 1
ATOM 1795 C CA . ILE A 1 243 ? -19.172 -30.156 9.094 1 97 243 ILE A CA 1
ATOM 1796 C C . ILE A 1 243 ? -19.734 -31.266 8.195 1 97 243 ILE A C 1
ATOM 1798 O O . ILE A 1 243 ? -19.172 -32.344 8.117 1 97 243 ILE A O 1
ATOM 1802 N N . ILE A 1 244 ? -20.75 -30.953 7.48 1 96.19 244 ILE A N 1
ATOM 1803 C CA . ILE A 1 244 ? -21.375 -31.938 6.594 1 96.19 244 ILE A CA 1
ATOM 1804 C C . ILE A 1 244 ? -20.422 -32.281 5.449 1 96.19 244 ILE A C 1
ATOM 1806 O O . ILE A 1 244 ? -20.234 -33.438 5.117 1 96.19 244 ILE A O 1
ATOM 1810 N N . TYR A 1 245 ? -19.812 -31.312 4.859 1 96.69 245 TYR A N 1
ATOM 1811 C CA . TYR A 1 245 ? -18.891 -31.547 3.754 1 96.69 245 TYR A CA 1
ATOM 1812 C C . TYR A 1 245 ? -17.70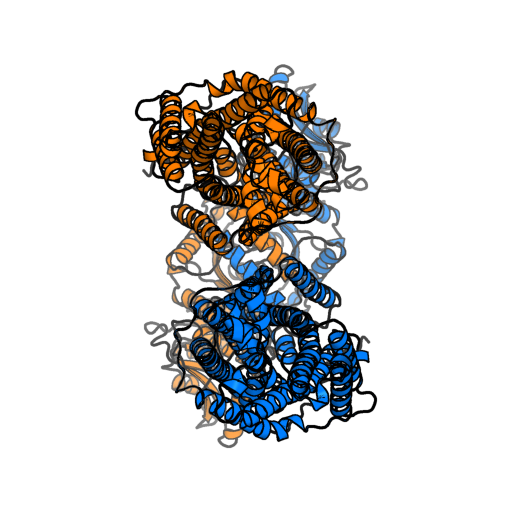3 -32.375 4.211 1 96.69 245 TYR A C 1
ATOM 1814 O O . TYR A 1 245 ? -17.25 -33.281 3.49 1 96.69 245 TYR A O 1
ATOM 1822 N N . VAL A 1 246 ? -17.172 -32.062 5.414 1 97.25 246 VAL A N 1
ATOM 1823 C CA . VAL A 1 246 ? -16.047 -32.844 5.949 1 97.25 246 VAL A CA 1
ATOM 1824 C C . VAL A 1 246 ? -16.469 -34.312 6.137 1 97.25 246 VAL A C 1
ATOM 1826 O O . VAL A 1 246 ? -15.75 -35.219 5.758 1 97.25 246 VAL A O 1
ATOM 1829 N N . ALA A 1 247 ? -17.656 -34.531 6.672 1 96.81 247 ALA A N 1
ATOM 1830 C CA . ALA A 1 247 ? -18.172 -35.875 6.895 1 96.81 247 ALA A CA 1
ATOM 1831 C C . ALA A 1 247 ? -18.375 -36.594 5.574 1 96.81 247 ALA A C 1
ATOM 1833 O O . ALA A 1 247 ? -18.047 -37.781 5.465 1 96.81 247 ALA A O 1
ATOM 1834 N N . VAL A 1 248 ? -18.875 -35.906 4.594 1 96.44 248 VAL A N 1
ATOM 1835 C CA . VAL A 1 248 ? -19.141 -36.531 3.293 1 96.44 248 VAL A CA 1
ATOM 1836 C C . VAL A 1 248 ? -17.828 -36.938 2.627 1 96.44 248 VAL A C 1
ATOM 1838 O O . VAL A 1 248 ? -17.719 -38 2.055 1 96.44 248 VAL A O 1
ATOM 1841 N N . VAL A 1 249 ? -16.844 -36.094 2.73 1 96.69 249 VAL A N 1
ATOM 1842 C CA . VAL A 1 249 ? -15.539 -36.344 2.131 1 96.69 249 VAL A CA 1
ATOM 1843 C C . VAL A 1 249 ? -14.922 -37.594 2.762 1 96.69 249 VAL A C 1
ATOM 1845 O O . VAL A 1 249 ? -14.422 -38.469 2.053 1 96.69 249 VAL A O 1
ATOM 1848 N N . ILE A 1 250 ? -15.031 -37.719 4.047 1 96.06 250 ILE A N 1
ATOM 1849 C CA . ILE A 1 250 ? -14.484 -38.875 4.762 1 96.06 250 ILE A CA 1
ATOM 1850 C C . ILE A 1 250 ? -15.25 -40.125 4.379 1 96.06 250 ILE A C 1
ATOM 1852 O O . ILE A 1 250 ? -14.648 -41.156 4.09 1 96.06 250 ILE A O 1
ATOM 1856 N N . TRP A 1 251 ? -16.562 -40 4.34 1 96.12 251 TRP A N 1
ATOM 1857 C CA . TRP A 1 251 ? -17.422 -41.125 4.035 1 96.12 251 TRP A CA 1
ATOM 1858 C C . TRP A 1 251 ? -17.172 -41.625 2.613 1 96.12 251 TRP A C 1
ATOM 1860 O O . TRP A 1 251 ? -17.172 -42.844 2.363 1 96.12 251 TRP A O 1
ATOM 1870 N N . LEU A 1 252 ? -17 -40.781 1.671 1 95.88 252 LEU A N 1
ATOM 1871 C CA . LEU A 1 252 ? -16.719 -41.156 0.287 1 95.88 252 LEU A CA 1
ATOM 1872 C C . LEU A 1 252 ? -15.344 -41.812 0.165 1 95.88 252 LEU A C 1
ATOM 1874 O O . LEU A 1 252 ? -15.18 -42.781 -0.578 1 95.88 252 LEU A O 1
ATOM 1878 N N . ALA A 1 253 ? -14.414 -41.281 0.901 1 95 253 ALA A N 1
ATOM 1879 C CA . ALA A 1 253 ? -13.047 -41.781 0.828 1 95 253 ALA A CA 1
ATOM 1880 C C . ALA A 1 253 ? -12.953 -43.188 1.352 1 95 253 ALA A C 1
ATOM 1882 O O . ALA A 1 253 ? -12.141 -44 0.874 1 95 253 ALA A O 1
ATOM 1883 N N . VAL A 1 254 ? -13.812 -43.562 2.299 1 94.69 254 VAL A N 1
ATOM 1884 C CA . VAL A 1 254 ? -13.703 -44.875 2.928 1 94.69 254 VAL A CA 1
ATOM 1885 C C . VAL A 1 254 ? -14.578 -45.875 2.182 1 94.69 254 VAL A C 1
ATOM 1887 O O . VAL A 1 254 ? -14.445 -47.094 2.375 1 94.69 254 VAL A O 1
ATOM 1890 N N . HIS A 1 255 ? -15.391 -45.469 1.239 1 93.81 255 HIS A N 1
ATOM 1891 C CA . HIS A 1 255 ? -16.312 -46.406 0.594 1 93.81 255 HIS A CA 1
ATOM 1892 C C . HIS A 1 255 ? -16.062 -46.469 -0.908 1 93.81 255 HIS A C 1
ATOM 1894 O O . HIS A 1 255 ? -16.609 -47.344 -1.591 1 93.81 255 HIS A O 1
ATOM 1900 N N . GLY A 1 256 ? -15.305 -45.594 -1.41 1 91.19 256 GLY A N 1
ATOM 1901 C CA . GLY A 1 256 ? -15.039 -45.594 -2.84 1 91.19 256 GLY A CA 1
ATOM 1902 C C . GLY A 1 256 ? -13.562 -45.656 -3.17 1 91.19 256 GLY A C 1
ATOM 1903 O O . GLY A 1 256 ? -12.742 -45.031 -2.484 1 91.19 256 GLY A O 1
ATOM 1904 N N . THR A 1 257 ? -13.266 -46.406 -4.191 1 91.5 257 THR A N 1
ATOM 1905 C CA . THR A 1 257 ? -11.906 -46.375 -4.715 1 91.5 257 THR A CA 1
ATOM 1906 C C . THR A 1 257 ? -11.672 -45.125 -5.562 1 91.5 257 THR A C 1
ATOM 1908 O O . THR A 1 257 ? -12.617 -44.562 -6.098 1 91.5 257 THR A O 1
ATOM 1911 N N . PRO A 1 258 ? -10.492 -44.688 -5.641 1 91.88 258 PRO A N 1
ATOM 1912 C CA . PRO A 1 258 ? -10.219 -43.469 -6.43 1 91.88 258 PRO A CA 1
ATOM 1913 C C . PRO A 1 258 ? -10.773 -43.562 -7.852 1 91.88 258 PRO A C 1
ATOM 1915 O O . PRO A 1 258 ? -11.305 -42.594 -8.367 1 91.88 258 PRO A O 1
ATOM 1918 N N . ASP A 1 259 ? -10.688 -44.688 -8.43 1 91.5 259 ASP A N 1
ATOM 1919 C CA . ASP A 1 259 ? -11.172 -44.875 -9.797 1 91.5 259 ASP A CA 1
ATOM 1920 C C . ASP A 1 259 ? -12.695 -44.781 -9.859 1 91.5 259 ASP A C 1
ATOM 1922 O O . ASP A 1 259 ? -13.242 -44.188 -10.789 1 91.5 259 ASP A O 1
ATOM 1926 N N . GLU A 1 260 ? -13.375 -45.344 -8.906 1 92.25 260 GLU A N 1
ATOM 1927 C CA . GLU A 1 260 ? -14.836 -45.25 -8.852 1 92.25 260 GLU A CA 1
ATOM 1928 C C . GLU A 1 260 ? -15.289 -43.812 -8.594 1 92.25 260 GLU A C 1
ATOM 1930 O O . GLU A 1 260 ? -16.266 -43.344 -9.195 1 92.25 260 GLU A O 1
ATOM 1935 N N . LEU A 1 261 ? -14.539 -43.25 -7.73 1 93.38 261 LEU A N 1
ATOM 1936 C CA . LEU A 1 261 ? -14.891 -41.875 -7.363 1 93.38 261 LEU A CA 1
ATOM 1937 C C . LEU A 1 261 ? -14.695 -40.938 -8.547 1 93.38 261 LEU A C 1
ATOM 1939 O O . LEU A 1 261 ? -15.461 -39.969 -8.711 1 93.38 261 LEU A O 1
ATOM 1943 N N . LEU A 1 262 ? -13.742 -41.188 -9.383 1 91.38 262 LEU A N 1
ATOM 1944 C CA . LEU A 1 262 ? -13.422 -40.344 -10.516 1 91.38 262 LEU A CA 1
ATOM 1945 C C . LEU A 1 262 ? -14.422 -40.531 -11.648 1 91.38 262 LEU A C 1
ATOM 1947 O O . LEU A 1 262 ? -14.789 -39.562 -12.328 1 91.38 262 LEU A O 1
ATOM 1951 N N . HIS A 1 263 ? -14.945 -41.719 -11.773 1 88.25 263 HIS A N 1
ATOM 1952 C CA . HIS A 1 263 ? -15.688 -42.031 -12.992 1 88.25 263 HIS A CA 1
ATOM 1953 C C . HIS A 1 263 ? -17.172 -42.188 -12.711 1 88.25 263 HIS A C 1
ATOM 1955 O O . HIS A 1 263 ? -18 -42.125 -13.625 1 88.25 263 HIS A O 1
ATOM 1961 N N . ASP A 1 264 ? -17.531 -42.375 -11.469 1 89.44 264 ASP A N 1
ATOM 1962 C CA . ASP A 1 264 ? -18.938 -42.5 -11.102 1 89.44 264 ASP A CA 1
ATOM 1963 C C . ASP A 1 264 ? -19.453 -41.219 -10.469 1 89.44 264 ASP A C 1
ATOM 1965 O O . ASP A 1 264 ? -19.328 -41.031 -9.258 1 89.44 264 ASP A O 1
ATOM 1969 N N . THR A 1 265 ? -20.203 -40.5 -11.242 1 85.94 265 THR A N 1
ATOM 1970 C CA . THR A 1 265 ? -20.719 -39.219 -10.789 1 85.94 265 THR A CA 1
ATOM 1971 C C . THR A 1 265 ? -21.812 -39.406 -9.742 1 85.94 265 THR A C 1
ATOM 1973 O O . THR A 1 265 ? -22.062 -38.5 -8.922 1 85.94 265 THR A O 1
ATOM 1976 N N . LEU A 1 266 ? -22.422 -40.5 -9.688 1 88.69 266 LEU A N 1
ATOM 1977 C CA . LEU A 1 266 ? -23.516 -40.75 -8.758 1 88.69 266 LEU A CA 1
ATOM 1978 C C . LEU A 1 266 ? -23.125 -41.844 -7.738 1 88.69 266 LEU A C 1
ATOM 1980 O O . LEU A 1 266 ? -23.953 -42.688 -7.379 1 88.69 266 LEU A O 1
ATOM 1984 N N . ILE A 1 267 ? -21.922 -41.75 -7.387 1 91.25 267 ILE A N 1
ATOM 1985 C CA . ILE A 1 267 ? -21.391 -42.75 -6.449 1 91.25 267 ILE A CA 1
ATOM 1986 C C . ILE A 1 267 ? -22.172 -42.688 -5.137 1 91.25 267 ILE A C 1
ATOM 1988 O O . ILE A 1 267 ? -22.359 -43.688 -4.461 1 91.25 267 ILE A O 1
ATOM 1992 N N . MET A 1 268 ? -22.703 -41.562 -4.785 1 92.5 268 MET A N 1
ATOM 1993 C CA . MET A 1 268 ? -23.453 -41.406 -3.541 1 92.5 268 MET A CA 1
ATOM 1994 C C . MET A 1 268 ? -24.719 -42.25 -3.557 1 92.5 268 MET A C 1
ATOM 1996 O O . MET A 1 268 ? -25.156 -42.719 -2.516 1 92.5 268 MET A O 1
ATOM 2000 N N . GLN A 1 269 ? -25.281 -42.344 -4.695 1 90.31 269 GLN A N 1
ATOM 2001 C CA . GLN A 1 269 ? -26.469 -43.156 -4.836 1 90.31 269 GLN A CA 1
ATOM 2002 C C . GLN A 1 269 ? -26.156 -44.625 -4.559 1 90.31 269 GLN A C 1
ATOM 2004 O O . GLN A 1 269 ? -26.969 -45.344 -3.963 1 90.31 269 GLN A O 1
ATOM 2009 N N . ARG A 1 270 ? -24.984 -45.062 -5.031 1 89.38 270 ARG A N 1
ATOM 2010 C CA . ARG A 1 270 ? -24.578 -46.438 -4.859 1 89.38 270 ARG A CA 1
ATOM 2011 C C . ARG A 1 270 ? -24.297 -46.75 -3.393 1 89.38 270 ARG A C 1
ATOM 2013 O O . ARG A 1 270 ? -24.562 -47.875 -2.932 1 89.38 270 ARG A O 1
ATOM 2020 N N . ILE A 1 271 ? -23.859 -45.844 -2.668 1 93.25 271 ILE A N 1
ATOM 2021 C CA . ILE A 1 271 ? -23.469 -46.031 -1.277 1 93.25 271 ILE A CA 1
ATOM 2022 C C . ILE A 1 271 ? -24.688 -45.875 -0.371 1 93.25 271 ILE A C 1
ATOM 2024 O O . ILE A 1 271 ? -24.75 -46.5 0.701 1 93.25 271 ILE A O 1
ATOM 2028 N N . ALA A 1 272 ? -25.688 -45.188 -0.79 1 94.69 272 ALA A N 1
ATOM 2029 C CA . ALA A 1 272 ? -26.844 -44.844 0.035 1 94.69 272 ALA A CA 1
ATOM 2030 C C . ALA A 1 272 ? -27.703 -46.062 0.324 1 94.69 272 ALA A C 1
ATOM 2032 O O . ALA A 1 272 ? -27.734 -47 -0.469 1 94.69 272 ALA A O 1
ATOM 2033 N N . ARG A 1 273 ? -28.344 -46 1.458 1 93.94 273 ARG A N 1
ATOM 2034 C CA . ARG A 1 273 ? -29.266 -47.062 1.821 1 93.94 273 ARG A CA 1
ATOM 2035 C C . ARG A 1 273 ? -30.5 -47.062 0.923 1 93.94 273 ARG A C 1
ATOM 2037 O O . ARG A 1 273 ? -30.984 -48.125 0.514 1 93.94 273 ARG A O 1
ATOM 2044 N N . TRP A 1 274 ? -30.953 -45.812 0.668 1 94.31 274 TRP A N 1
ATOM 2045 C CA . TRP A 1 274 ? -32.094 -45.594 -0.23 1 94.31 274 TRP A CA 1
ATOM 2046 C C . TRP A 1 274 ? -31.688 -44.719 -1.406 1 94.31 274 TRP A C 1
ATOM 2048 O O . TRP A 1 274 ? -31.812 -43.5 -1.347 1 94.31 274 TRP A O 1
ATOM 2058 N N . PRO A 1 275 ? -31.344 -45.281 -2.545 1 91.19 275 PRO A N 1
ATOM 2059 C CA . PRO A 1 275 ? -30.828 -44.531 -3.691 1 91.19 275 PRO A CA 1
ATOM 2060 C C . PRO A 1 275 ? -31.828 -43.531 -4.242 1 91.19 275 PRO A C 1
ATOM 2062 O O . PRO A 1 275 ? -31.438 -42.469 -4.738 1 91.19 275 PRO A O 1
ATOM 2065 N N . ALA A 1 276 ? -33.062 -43.781 -4.078 1 89.5 276 ALA A N 1
ATOM 2066 C CA . ALA A 1 276 ? -34.094 -42.906 -4.605 1 89.5 276 ALA A CA 1
ATOM 2067 C C . ALA A 1 276 ? -34.094 -41.531 -3.896 1 89.5 276 ALA A C 1
ATOM 2069 O O . ALA A 1 276 ? -34.375 -40.5 -4.504 1 89.5 276 ALA A O 1
ATOM 2070 N N . LEU A 1 277 ? -33.656 -41.562 -2.715 1 92.31 277 LEU A N 1
ATOM 2071 C CA . LEU A 1 277 ? -33.625 -40.344 -1.938 1 92.31 277 LEU A CA 1
ATOM 2072 C C . LEU A 1 277 ? -32.469 -39.438 -2.379 1 92.31 277 LEU A C 1
ATOM 2074 O O . LEU A 1 277 ? -32.562 -38.219 -2.26 1 92.31 277 LEU A O 1
ATOM 2078 N N . ILE A 1 278 ? -31.469 -40.062 -2.84 1 91.31 278 ILE A N 1
ATOM 2079 C CA . ILE A 1 278 ? -30.344 -39.281 -3.32 1 91.31 278 ILE A CA 1
ATOM 2080 C C . ILE A 1 278 ? -30.719 -38.562 -4.602 1 91.31 278 ILE A C 1
ATOM 2082 O O . ILE A 1 278 ? -30.375 -37.375 -4.777 1 91.31 278 ILE A O 1
ATOM 2086 N N . PHE A 1 279 ? -31.5 -39.188 -5.445 1 89.06 279 PHE A N 1
ATOM 2087 C CA . PHE A 1 279 ? -31.969 -38.531 -6.66 1 89.06 279 PHE A CA 1
ATOM 2088 C C . PHE A 1 279 ? -32.875 -37.344 -6.324 1 89.06 279 PHE A C 1
ATOM 2090 O O . PHE A 1 279 ? -32.75 -36.281 -6.914 1 89.06 279 PHE A O 1
ATOM 2097 N N . LEU A 1 280 ? -33.656 -37.562 -5.395 1 88.44 280 LEU A N 1
ATOM 2098 C CA . LEU A 1 280 ? -34.562 -36.5 -4.977 1 88.44 280 LEU A CA 1
ATOM 2099 C C . LEU A 1 280 ? -33.812 -35.344 -4.359 1 88.44 280 LEU A C 1
ATOM 2101 O O . LEU A 1 280 ? -34.156 -34.156 -4.559 1 88.44 280 LEU A O 1
ATOM 2105 N N . GLY A 1 281 ? -32.844 -35.719 -3.621 1 87.31 281 GLY A N 1
ATOM 2106 C CA . GLY A 1 281 ? -32.031 -34.688 -3.004 1 87.31 281 GLY A CA 1
ATOM 2107 C C . GLY A 1 281 ? -31.266 -33.844 -4.012 1 87.31 281 GLY A C 1
ATOM 2108 O O . GLY A 1 281 ? -31.266 -32.594 -3.918 1 87.31 281 GLY A O 1
ATOM 2109 N N . VAL A 1 282 ? -30.688 -34.469 -5.004 1 88.69 282 VAL A N 1
ATOM 2110 C CA . VAL A 1 282 ? -29.953 -33.75 -6.043 1 88.69 282 VAL A CA 1
ATOM 2111 C C . VAL A 1 282 ? -30.891 -32.844 -6.824 1 88.69 282 VAL A C 1
ATOM 2113 O O . VAL A 1 282 ? -30.562 -31.672 -7.078 1 88.69 282 VAL A O 1
ATOM 2116 N N . TRP A 1 283 ? -32.031 -33.344 -7.094 1 90.06 283 TRP A N 1
ATOM 2117 C CA . TRP A 1 283 ? -33 -32.562 -7.879 1 90.06 283 TRP A CA 1
ATOM 2118 C C . TRP A 1 283 ? -33.531 -31.391 -7.082 1 90.06 283 TRP A C 1
ATOM 2120 O O . TRP A 1 283 ? -33.594 -30.266 -7.594 1 90.06 283 TRP A O 1
ATOM 2130 N N . ALA A 1 284 ? -33.812 -31.672 -5.895 1 86.81 284 ALA A N 1
ATOM 2131 C CA . ALA A 1 284 ? -34.312 -30.609 -5.031 1 86.81 284 ALA A CA 1
ATOM 2132 C C . ALA A 1 284 ? -33.281 -29.531 -4.801 1 86.81 284 ALA A C 1
ATOM 2134 O O . ALA A 1 284 ? -33.562 -28.328 -4.859 1 86.81 284 ALA A O 1
ATOM 2135 N N . ALA A 1 285 ? -32.125 -29.953 -4.578 1 83.56 285 ALA A N 1
ATOM 2136 C CA . ALA A 1 285 ? -31.031 -29.016 -4.27 1 83.56 285 ALA A CA 1
ATOM 2137 C C . ALA A 1 285 ? -30.688 -28.172 -5.488 1 83.56 285 ALA A C 1
ATOM 2139 O O . ALA A 1 285 ? -30.531 -26.953 -5.379 1 83.56 285 ALA A O 1
ATOM 2140 N N . THR A 1 286 ? -30.562 -28.75 -6.668 1 88.06 286 THR A N 1
ATOM 2141 C CA . THR A 1 286 ? -30.141 -28.047 -7.871 1 88.06 286 THR A CA 1
ATOM 2142 C C . THR A 1 286 ? -31.25 -27.125 -8.375 1 88.06 286 THR A C 1
ATOM 2144 O O . THR A 1 286 ? -31 -25.969 -8.711 1 88.06 286 THR A O 1
ATOM 2147 N N . LEU A 1 287 ? -32.438 -27.609 -8.281 1 85.06 287 LEU A N 1
ATOM 2148 C CA . LEU A 1 287 ? -33.562 -26.797 -8.773 1 85.06 287 LEU A CA 1
ATOM 2149 C C . LEU A 1 287 ? -33.844 -25.641 -7.828 1 85.06 287 LEU A C 1
ATOM 2151 O O . LEU A 1 287 ? -34.156 -24.531 -8.273 1 85.06 287 LEU A O 1
ATOM 2155 N N . SER A 1 288 ? -33.781 -25.906 -6.625 1 81.06 288 SER A N 1
ATOM 2156 C CA . SER A 1 288 ? -34 -24.844 -5.656 1 81.06 288 SER A CA 1
ATOM 2157 C C . SER A 1 288 ? -32.938 -23.75 -5.766 1 81.06 288 SER A C 1
ATOM 2159 O O . SER A 1 288 ? -33.25 -22.562 -5.711 1 81.06 288 SER A O 1
ATOM 2161 N N . SER A 1 289 ? -31.672 -24.156 -5.883 1 83.25 289 SER A N 1
ATOM 2162 C CA . SER A 1 289 ? -30.578 -23.188 -6.02 1 83.25 289 SER A CA 1
ATOM 2163 C C . SER A 1 289 ? -30.703 -22.391 -7.309 1 83.25 289 SER A C 1
ATOM 2165 O O . SER A 1 289 ? -30.406 -21.188 -7.328 1 83.25 289 SER A O 1
ATOM 2167 N N . ALA A 1 290 ? -31.125 -23.062 -8.328 1 86.44 290 ALA A N 1
ATOM 2168 C CA . ALA A 1 290 ? -31.344 -22.375 -9.602 1 86.44 290 ALA A CA 1
ATOM 2169 C C . ALA A 1 290 ? -32.469 -21.344 -9.477 1 86.44 290 ALA A C 1
ATOM 2171 O O . ALA A 1 290 ? -32.344 -20.219 -9.969 1 86.44 290 ALA A O 1
ATOM 2172 N N . LEU A 1 291 ? -33.469 -21.734 -8.812 1 79.94 291 LEU A N 1
ATOM 2173 C CA . LEU A 1 291 ? -34.594 -20.828 -8.617 1 79.94 291 LEU A CA 1
ATOM 2174 C C . LEU A 1 291 ? -34.219 -19.641 -7.746 1 79.94 291 LEU A C 1
ATOM 2176 O O . LEU A 1 291 ? -34.562 -18.5 -8.039 1 79.94 291 LEU A O 1
ATOM 2180 N N . GLY A 1 292 ? -33.562 -19.953 -6.699 1 76.94 292 GLY A N 1
ATOM 2181 C CA . GLY A 1 292 ? -33.062 -18.891 -5.848 1 76.94 292 GLY A CA 1
ATOM 2182 C C . GLY A 1 292 ? -32.156 -17.906 -6.578 1 76.94 292 GLY A C 1
ATOM 2183 O O . GLY A 1 292 ? -32.25 -16.703 -6.371 1 76.94 292 GLY A O 1
ATOM 2184 N N . SER A 1 293 ? -31.312 -18.359 -7.469 1 82.12 293 SER A N 1
ATOM 2185 C CA . SER A 1 293 ? -30.359 -17.516 -8.195 1 82.12 293 SER A CA 1
ATOM 2186 C C . SER A 1 293 ? -31.062 -16.672 -9.25 1 82.12 293 SER A C 1
ATOM 2188 O O . SER A 1 293 ? -30.703 -15.516 -9.469 1 82.12 293 SER A O 1
ATOM 2190 N N . VAL A 1 294 ? -32.062 -17.25 -9.875 1 85.19 294 VAL A N 1
ATOM 2191 C CA . VAL A 1 294 ? -32.75 -16.516 -10.938 1 85.19 294 VAL A CA 1
ATOM 2192 C C . VAL A 1 294 ? -33.625 -15.422 -10.328 1 85.19 294 VAL A C 1
ATOM 2194 O O . VAL A 1 294 ? -33.969 -14.445 -11 1 85.19 294 VAL A O 1
ATOM 2197 N N . MET A 1 295 ? -33.938 -15.57 -9.102 1 77.12 295 MET A N 1
ATOM 2198 C CA . MET A 1 295 ? -34.688 -14.539 -8.414 1 77.12 295 MET A CA 1
ATOM 2199 C C . MET A 1 295 ? -33.781 -13.484 -7.816 1 77.12 295 MET A C 1
ATOM 2201 O O . MET A 1 295 ? -34.125 -12.305 -7.75 1 77.12 295 MET A O 1
ATOM 2205 N N . ALA A 1 296 ? -32.688 -13.891 -7.387 1 76.5 296 ALA A N 1
ATOM 2206 C CA . ALA A 1 296 ? -31.766 -13.008 -6.68 1 76.5 296 ALA A CA 1
ATOM 2207 C C . ALA A 1 296 ? -31 -12.117 -7.656 1 76.5 296 ALA A C 1
ATOM 2209 O O . ALA A 1 296 ? -30.891 -10.906 -7.434 1 76.5 296 ALA A O 1
ATOM 2210 N N . ALA A 1 297 ? -30.484 -12.656 -8.797 1 85.81 297 ALA A N 1
ATOM 2211 C CA . ALA A 1 297 ? -29.609 -11.953 -9.727 1 85.81 297 ALA A CA 1
ATOM 2212 C C . ALA A 1 297 ? -30.297 -10.727 -10.312 1 85.81 297 ALA A C 1
ATOM 2214 O O . ALA A 1 297 ? -29.734 -9.633 -10.328 1 85.81 297 ALA A O 1
ATOM 2215 N N . PRO A 1 298 ? -31.594 -10.812 -10.672 1 85.94 298 PRO A N 1
ATOM 2216 C CA . PRO A 1 298 ? -32.25 -9.641 -11.25 1 85.94 298 PRO A CA 1
ATOM 2217 C C . PRO A 1 298 ? -32.406 -8.5 -10.242 1 85.94 298 PRO A C 1
ATOM 2219 O O . PRO A 1 298 ? -32.375 -7.328 -10.617 1 85.94 298 PRO A O 1
ATOM 2222 N N . ARG A 1 299 ? -32.562 -8.797 -9.078 1 79.19 299 ARG A N 1
ATOM 2223 C CA . ARG A 1 299 ? -32.719 -7.762 -8.055 1 79.19 299 ARG A CA 1
ATOM 2224 C C . ARG A 1 299 ? -31.391 -7.016 -7.848 1 79.19 299 ARG A C 1
ATOM 2226 O O . ARG A 1 299 ? -31.391 -5.809 -7.598 1 79.19 299 ARG A O 1
ATOM 2233 N N . VAL A 1 300 ? -30.391 -7.77 -7.875 1 82.38 300 VAL A N 1
ATOM 2234 C CA . VAL A 1 300 ? -29.094 -7.125 -7.781 1 82.38 300 VAL A CA 1
ATOM 2235 C C . VAL A 1 300 ? -28.891 -6.191 -8.969 1 82.38 300 VAL A C 1
ATOM 2237 O O . VAL A 1 300 ? -28.453 -5.047 -8.805 1 82.38 300 VAL A O 1
ATOM 2240 N N . LEU A 1 301 ? -29.25 -6.691 -10.125 1 88 301 LEU A N 1
ATOM 2241 C CA . LEU A 1 301 ? -29.094 -5.875 -11.32 1 88 301 LEU A CA 1
ATOM 2242 C C . LEU A 1 301 ? -30.016 -4.652 -11.266 1 88 301 LEU A C 1
ATOM 2244 O O . LEU A 1 301 ? -29.625 -3.564 -11.695 1 88 301 LEU A O 1
ATOM 2248 N N . GLN A 1 302 ? -31.125 -4.809 -10.742 1 85.06 302 GLN A N 1
ATOM 2249 C CA . GLN A 1 302 ? -32.062 -3.693 -10.586 1 85.06 302 GLN A CA 1
ATOM 2250 C C . GLN A 1 302 ? -31.484 -2.627 -9.656 1 85.06 302 GLN A C 1
ATOM 2252 O O . GLN A 1 302 ? -31.578 -1.432 -9.938 1 85.06 302 GLN A O 1
ATOM 2257 N N . ALA A 1 303 ? -30.969 -3.053 -8.609 1 79.88 303 ALA A N 1
ATOM 2258 C CA . ALA A 1 303 ? -30.359 -2.123 -7.656 1 79.88 303 ALA A CA 1
ATOM 2259 C C . ALA A 1 303 ? -29.203 -1.366 -8.289 1 79.88 303 ALA A C 1
ATOM 2261 O O . ALA A 1 303 ? -29.047 -0.163 -8.078 1 79.88 303 ALA A O 1
ATOM 2262 N N . LEU A 1 304 ? -28.453 -2.105 -9.031 1 85.38 304 LEU A N 1
ATOM 2263 C CA . LEU A 1 304 ? -27.344 -1.492 -9.734 1 85.38 304 LEU A CA 1
ATOM 2264 C C . LEU A 1 304 ? -27.828 -0.443 -10.727 1 85.38 304 LEU A C 1
ATOM 2266 O O . LEU A 1 304 ? -27.203 0.614 -10.875 1 85.38 304 LEU A O 1
ATOM 2270 N N . ALA A 1 305 ? -28.922 -0.745 -11.281 1 85.62 305 ALA A N 1
ATOM 2271 C CA . ALA A 1 305 ? -29.5 0.167 -12.266 1 85.62 305 ALA A CA 1
ATOM 2272 C C . ALA A 1 305 ? -30.094 1.398 -11.594 1 85.62 305 ALA A C 1
ATOM 2274 O O . ALA A 1 305 ? -29.969 2.516 -12.102 1 85.62 305 ALA A O 1
ATOM 2275 N N . LEU A 1 306 ? -30.688 1.213 -10.547 1 79.81 306 LEU A N 1
ATOM 2276 C CA . LEU A 1 306 ? -31.266 2.314 -9.789 1 79.81 306 LEU A CA 1
ATOM 2277 C C . LEU A 1 306 ? -30.188 3.279 -9.312 1 79.81 306 LEU A C 1
ATOM 2279 O O . LEU A 1 306 ? -30.406 4.492 -9.266 1 79.81 306 LEU A O 1
ATOM 2283 N N . ASP A 1 307 ? -29.078 2.668 -9 1 78.62 307 ASP A N 1
ATOM 2284 C CA . ASP A 1 307 ? -27.969 3.488 -8.539 1 78.62 307 ASP A CA 1
ATOM 2285 C C . ASP A 1 307 ? -27.172 4.043 -9.719 1 78.62 307 ASP A C 1
ATOM 2287 O O . ASP A 1 307 ? -26.125 4.672 -9.523 1 78.62 307 ASP A O 1
ATOM 2291 N N . ARG A 1 308 ? -27.594 3.75 -10.898 1 80.38 308 ARG A N 1
ATOM 2292 C CA . ARG A 1 308 ? -27.016 4.246 -12.141 1 80.38 308 ARG A CA 1
ATOM 2293 C C . ARG A 1 308 ? -25.594 3.73 -12.32 1 80.38 308 ARG A C 1
ATOM 2295 O O . ARG A 1 308 ? -24.719 4.453 -12.805 1 80.38 308 ARG A O 1
ATOM 2302 N N . VAL A 1 309 ? -25.406 2.67 -11.727 1 81.56 309 VAL A N 1
ATOM 2303 C CA . VAL A 1 309 ? -24.125 2.006 -11.953 1 81.56 309 VAL A CA 1
ATOM 2304 C C . VAL A 1 309 ? -24.109 1.382 -13.344 1 81.56 309 VAL A C 1
ATOM 2306 O O . VAL A 1 309 ? -23.078 1.386 -14.023 1 81.56 309 VAL A O 1
ATOM 2309 N N . VAL A 1 310 ? -25.234 0.801 -13.664 1 86.69 310 VAL A N 1
ATOM 2310 C CA . VAL A 1 310 ? -25.469 0.27 -15 1 86.69 310 VAL A CA 1
ATOM 2311 C C . VAL A 1 310 ? -26.609 1.052 -15.664 1 86.69 310 VAL A C 1
ATOM 2313 O O . VAL A 1 310 ? -27.328 1.801 -15 1 86.69 310 VAL A O 1
ATOM 2316 N N . PRO A 1 311 ? -26.672 0.96 -16.938 1 85.62 311 PRO A N 1
ATOM 2317 C CA . PRO A 1 311 ? -27.734 1.708 -17.609 1 85.62 311 PRO A CA 1
ATOM 2318 C C . PRO A 1 311 ? -29.109 1.421 -17 1 85.62 311 PRO A C 1
ATOM 2320 O O . PRO A 1 311 ? -29.406 0.278 -16.641 1 85.62 311 PRO A O 1
ATOM 2323 N N . ALA A 1 312 ? -29.922 2.371 -16.875 1 86.44 312 ALA A N 1
ATOM 2324 C CA . ALA A 1 312 ? -31.203 2.332 -16.188 1 86.44 312 ALA A CA 1
ATOM 2325 C C . ALA A 1 312 ? -32.156 1.342 -16.844 1 86.44 312 ALA A C 1
ATOM 2327 O O . ALA A 1 312 ? -33 0.744 -16.188 1 86.44 312 ALA A O 1
ATOM 2328 N N . TRP A 1 313 ? -31.938 1.08 -18.078 1 89.12 313 TRP A N 1
ATOM 2329 C CA . TRP A 1 313 ? -32.875 0.216 -18.797 1 89.12 313 TRP A CA 1
ATOM 2330 C C . TRP A 1 313 ? -32.75 -1.232 -18.344 1 89.12 313 TRP A C 1
ATOM 2332 O O . TRP A 1 313 ? -33.688 -2.023 -18.469 1 89.12 313 TRP A O 1
ATOM 2342 N N . MET A 1 314 ? -31.672 -1.543 -17.797 1 91.38 314 MET A N 1
ATOM 2343 C CA . MET A 1 314 ? -31.422 -2.92 -17.391 1 91.38 314 MET A CA 1
ATOM 2344 C C . MET A 1 314 ? -32.25 -3.273 -16.156 1 91.38 314 MET A C 1
ATOM 2346 O O . MET A 1 314 ? -32.438 -4.453 -15.844 1 91.38 314 MET A O 1
ATOM 2350 N N . GLY A 1 315 ? -32.656 -2.309 -15.453 1 86.25 315 GLY A N 1
ATOM 2351 C CA . GLY A 1 315 ? -33.469 -2.531 -14.273 1 86.25 315 GLY A CA 1
ATOM 2352 C C . GLY A 1 315 ? -34.938 -2.186 -14.492 1 86.25 315 GLY A C 1
ATOM 2353 O O . GLY A 1 315 ? -35.719 -2.09 -13.531 1 86.25 315 GLY A O 1
ATOM 2354 N N . ALA A 1 316 ? -35.312 -2.043 -15.711 1 87.69 316 ALA A N 1
ATOM 2355 C CA . ALA A 1 316 ? -36.656 -1.612 -16.047 1 87.69 316 ALA A CA 1
ATOM 2356 C C . ALA A 1 316 ? -37.688 -2.672 -15.648 1 87.69 316 ALA A C 1
ATOM 2358 O O . ALA A 1 316 ? -37.438 -3.869 -15.805 1 87.69 316 ALA A O 1
ATOM 2359 N N . GLN A 1 317 ? -38.75 -2.283 -15.039 1 86.19 317 GLN A N 1
ATOM 2360 C CA . GLN A 1 317 ? -39.812 -3.193 -14.57 1 86.19 317 GLN A CA 1
ATOM 2361 C C . GLN A 1 317 ? -40.75 -3.553 -15.695 1 86.19 317 GLN A C 1
ATOM 2363 O O . GLN A 1 317 ? -41.5 -4.535 -15.594 1 86.19 317 GLN A O 1
ATOM 2368 N N . LEU A 1 318 ? -40.688 -2.998 -16.781 1 83.75 318 LEU A N 1
ATOM 2369 C CA . LEU A 1 318 ? -41.469 -3.264 -17.969 1 83.75 318 LEU A CA 1
ATOM 2370 C C . LEU A 1 318 ? -42.938 -3.516 -17.609 1 83.75 318 LEU A C 1
ATOM 2372 O O . LEU A 1 318 ? -43.531 -4.523 -18.016 1 83.75 318 LEU A O 1
ATOM 2376 N N . GLY A 1 319 ? -43.531 -2.736 -16.797 1 73.94 319 GLY A N 1
ATOM 2377 C CA . GLY A 1 319 ? -44.969 -2.775 -16.469 1 73.94 319 GLY A CA 1
ATOM 2378 C C . GLY A 1 319 ? -45.25 -3.525 -15.18 1 73.94 319 GLY A C 1
ATOM 2379 O O . GLY A 1 319 ? -46.375 -3.482 -14.68 1 73.94 319 GLY A O 1
ATOM 2380 N N . SER A 1 320 ? -44.281 -4.195 -14.672 1 79.44 320 SER A N 1
ATOM 2381 C CA . SER A 1 320 ? -44.5 -4.906 -13.422 1 79.44 320 SER A CA 1
ATOM 2382 C C . SER A 1 320 ? -44.25 -4.004 -12.219 1 79.44 320 SER A C 1
ATOM 2384 O O . SER A 1 320 ? -43.344 -3.156 -12.258 1 79.44 320 SER A O 1
ATOM 2386 N N . PRO A 1 321 ? -45.094 -4.055 -11.344 1 66.75 321 PRO A N 1
ATOM 2387 C CA . PRO A 1 321 ? -44.938 -3.191 -10.18 1 66.75 321 PRO A CA 1
ATOM 2388 C C . PRO A 1 321 ? -43.781 -3.652 -9.266 1 66.75 321 PRO A C 1
ATOM 2390 O O . PRO A 1 321 ? -43.219 -2.846 -8.531 1 66.75 321 PRO A O 1
ATOM 2393 N N . THR A 1 322 ? -43.469 -4.91 -9.43 1 68.69 322 THR A N 1
ATOM 2394 C CA . THR A 1 322 ? -42.562 -5.391 -8.383 1 68.69 322 THR A CA 1
ATOM 2395 C C . THR A 1 322 ? -41.312 -6.039 -8.984 1 68.69 322 THR A C 1
ATOM 2397 O O . THR A 1 322 ? -40.219 -5.922 -8.438 1 68.69 322 THR A O 1
ATOM 2400 N N . GLU A 1 323 ? -41.562 -6.629 -10.195 1 78.75 323 GLU A N 1
ATOM 2401 C CA . GLU A 1 323 ? -40.469 -7.457 -10.703 1 78.75 323 GLU A CA 1
ATOM 2402 C C . GLU A 1 323 ? -39.656 -6.707 -11.75 1 78.75 323 GLU A C 1
ATOM 2404 O O . GLU A 1 323 ? -40.219 -6.02 -12.609 1 78.75 323 GLU A O 1
ATOM 2409 N N . PRO A 1 324 ? -38.375 -6.766 -11.562 1 87.25 324 PRO A N 1
ATOM 2410 C CA . PRO A 1 324 ? -37.5 -6.211 -12.609 1 87.25 324 PRO A CA 1
ATOM 2411 C C . PRO A 1 324 ? -37.406 -7.117 -13.836 1 87.25 324 PRO A C 1
ATOM 2413 O O . PRO A 1 324 ? -36.438 -7.828 -14.016 1 87.25 324 PRO A O 1
ATOM 2416 N N . ARG A 1 325 ? -38.281 -7.027 -14.711 1 89.69 325 ARG A N 1
ATOM 2417 C CA . ARG A 1 325 ? -38.469 -7.961 -15.812 1 89.69 325 ARG A CA 1
ATOM 2418 C C . ARG A 1 325 ? -37.312 -7.906 -16.797 1 89.69 325 ARG A C 1
ATOM 2420 O O . ARG A 1 325 ? -36.875 -8.938 -17.297 1 89.69 325 ARG A O 1
ATOM 2427 N N . MET A 1 326 ? -36.844 -6.77 -17.047 1 92.5 326 MET A N 1
ATOM 2428 C CA . MET A 1 326 ? -35.688 -6.676 -17.969 1 92.5 326 MET A CA 1
ATOM 2429 C C . MET A 1 326 ? -34.469 -7.375 -17.391 1 92.5 326 MET A C 1
ATOM 2431 O O . MET A 1 326 ? -33.719 -8.008 -18.109 1 92.5 326 MET A O 1
ATOM 2435 N N . ALA A 1 327 ? -34.25 -7.223 -16.109 1 91.88 327 ALA A N 1
ATOM 2436 C CA . ALA A 1 327 ? -33.156 -7.887 -15.438 1 91.88 327 ALA A CA 1
ATOM 2437 C C . ALA A 1 327 ? -33.312 -9.406 -15.492 1 91.88 327 ALA A C 1
ATOM 2439 O O . ALA A 1 327 ? -32.312 -10.133 -15.602 1 91.88 327 ALA A O 1
ATOM 2440 N N . VAL A 1 328 ? -34.531 -9.852 -15.445 1 91.38 328 VAL A N 1
ATOM 2441 C CA . VAL A 1 328 ? -34.781 -11.281 -15.523 1 91.38 328 VAL A CA 1
ATOM 2442 C C . VAL A 1 328 ? -34.438 -11.805 -16.922 1 91.38 328 VAL A C 1
ATOM 2444 O O . VAL A 1 328 ? -33.812 -12.859 -17.062 1 91.38 328 VAL A O 1
ATOM 2447 N N . ILE A 1 329 ? -34.781 -11.062 -17.875 1 94.56 329 ILE A N 1
ATOM 2448 C CA . ILE A 1 329 ? -34.531 -11.461 -19.25 1 94.56 329 ILE A CA 1
ATOM 2449 C C . ILE A 1 329 ? -33.031 -11.516 -19.5 1 94.56 329 ILE A C 1
ATOM 2451 O O . ILE A 1 329 ? -32.531 -12.469 -20.109 1 94.56 329 ILE A O 1
ATOM 2455 N N . LEU A 1 330 ? -32.406 -10.539 -19.031 1 95.06 330 LEU A N 1
ATOM 2456 C CA . LEU A 1 330 ? -30.953 -10.492 -19.234 1 95.06 330 LEU A CA 1
ATOM 2457 C C . LEU A 1 330 ? -30.266 -11.648 -18.5 1 95.06 330 LEU A C 1
ATOM 2459 O O . LEU A 1 330 ? -29.328 -12.258 -19.031 1 95.06 330 LEU A O 1
ATOM 2463 N N . THR A 1 331 ? -30.703 -11.922 -17.281 1 94 331 THR A N 1
ATOM 2464 C CA . THR A 1 331 ? -30.156 -13.023 -16.5 1 94 331 THR A CA 1
ATOM 2465 C C . THR A 1 331 ? -30.391 -14.359 -17.203 1 94 331 THR A C 1
ATOM 2467 O O . THR A 1 331 ? -29.484 -15.195 -17.266 1 94 331 THR A O 1
ATOM 2470 N N . THR A 1 332 ? -31.562 -14.508 -17.734 1 95.25 332 THR A N 1
ATOM 2471 C CA . THR A 1 332 ? -31.906 -15.727 -18.453 1 95.25 332 THR A CA 1
ATOM 2472 C C . THR A 1 332 ? -31.062 -15.867 -19.719 1 95.25 332 THR A C 1
ATOM 2474 O O . THR A 1 332 ? -30.609 -16.969 -20.047 1 95.25 332 THR A O 1
ATOM 2477 N N . ALA A 1 333 ? -30.875 -14.828 -20.359 1 95.94 333 ALA A N 1
ATOM 2478 C CA . ALA A 1 333 ? -30.062 -14.836 -21.562 1 95.94 333 ALA A CA 1
ATOM 2479 C C . ALA A 1 333 ? -28.625 -15.242 -21.25 1 95.94 333 ALA A C 1
ATOM 2481 O O . ALA A 1 333 ? -28.016 -16.016 -22 1 95.94 333 ALA A O 1
ATOM 2482 N N . ILE A 1 334 ? -28.109 -14.703 -20.188 1 94.88 334 ILE A N 1
ATOM 2483 C CA . ILE A 1 334 ? -26.75 -15.039 -19.797 1 94.88 334 ILE A CA 1
ATOM 2484 C C . ILE A 1 334 ? -26.656 -16.516 -19.422 1 94.88 334 ILE A C 1
ATOM 2486 O O . ILE A 1 334 ? -25.719 -17.203 -19.812 1 94.88 334 ILE A O 1
ATOM 2490 N N . ALA A 1 335 ? -27.641 -17 -18.703 1 95.19 335 ALA A N 1
ATOM 2491 C CA . ALA A 1 335 ? -27.672 -18.391 -18.281 1 95.19 335 ALA A CA 1
ATOM 2492 C C . ALA A 1 335 ? -27.703 -19.328 -19.5 1 95.19 335 ALA A C 1
ATOM 2494 O O . ALA A 1 335 ? -27.016 -20.344 -19.531 1 95.19 335 ALA A O 1
ATOM 2495 N N . VAL A 1 336 ? -28.469 -18.938 -20.484 1 95.56 336 VAL A N 1
ATOM 2496 C CA . VAL A 1 336 ? -28.562 -19.75 -21.703 1 95.56 336 VAL A CA 1
ATOM 2497 C C . VAL A 1 336 ? -27.219 -19.75 -22.422 1 95.56 336 VAL A C 1
ATOM 2499 O O . VAL A 1 336 ? -26.766 -20.797 -22.906 1 95.56 336 VAL A O 1
ATOM 2502 N N . ALA A 1 337 ? -26.625 -18.703 -22.484 1 94.31 337 ALA A N 1
ATOM 2503 C CA . ALA A 1 337 ? -25.312 -18.594 -23.141 1 94.31 337 ALA A CA 1
ATOM 2504 C C . ALA A 1 337 ? -24.281 -19.469 -22.438 1 94.31 337 ALA A C 1
ATOM 2506 O O . ALA A 1 337 ? -23.453 -20.109 -23.078 1 94.31 337 ALA A O 1
ATOM 2507 N N . VAL A 1 338 ? -24.391 -19.547 -21.156 1 93.25 338 VAL A N 1
ATOM 2508 C CA . VAL A 1 338 ? -23.438 -20.328 -20.359 1 93.25 338 VAL A CA 1
ATOM 2509 C C . VAL A 1 338 ? -23.688 -21.812 -20.594 1 93.25 338 VAL A C 1
ATOM 2511 O O . VAL A 1 338 ? -22.75 -22.609 -20.672 1 93.25 338 VAL A O 1
ATOM 2514 N N . VAL A 1 339 ? -24.906 -22.234 -20.719 1 93.31 339 VAL A N 1
ATOM 2515 C CA . VAL A 1 339 ? -25.266 -23.625 -20.953 1 93.31 339 VAL A CA 1
ATOM 2516 C C . VAL A 1 339 ? -24.641 -24.109 -22.266 1 93.31 339 VAL A C 1
ATOM 2518 O O . VAL A 1 339 ? -24.172 -25.234 -22.359 1 93.31 339 VAL A O 1
ATOM 2521 N N . TRP A 1 340 ? -24.484 -23.234 -23.156 1 92.75 340 TRP A N 1
ATOM 2522 C CA . TRP A 1 340 ? -23.953 -23.594 -24.469 1 92.75 340 TRP A CA 1
ATOM 2523 C C . TRP A 1 340 ? -22.438 -23.453 -24.531 1 92.75 340 TRP A C 1
ATOM 2525 O O . TRP A 1 340 ? -21.797 -23.891 -25.484 1 92.75 340 TRP A O 1
ATOM 2535 N N . SER A 1 341 ? -21.812 -22.875 -23.625 1 86.25 341 SER A N 1
ATOM 2536 C CA . SER A 1 341 ? -20.375 -22.641 -23.609 1 86.25 341 SER A CA 1
ATOM 2537 C C . SER A 1 341 ? -19.625 -23.875 -23.141 1 86.25 341 SER A C 1
ATOM 2539 O O . SER A 1 341 ? -18.453 -24.078 -23.484 1 86.25 341 SER A O 1
ATOM 2541 N N . GLY A 1 342 ? -20.188 -24.609 -22.234 1 77.5 342 GLY A N 1
ATOM 2542 C CA . GLY A 1 342 ? -19.391 -25.75 -21.812 1 77.5 342 GLY A CA 1
ATOM 2543 C C . GLY A 1 342 ? -20.078 -26.609 -20.781 1 77.5 342 GLY A C 1
ATOM 2544 O O . GLY A 1 342 ? -21.266 -26.406 -20.5 1 77.5 342 GLY A O 1
ATOM 2545 N N . ASP A 1 343 ? -19.203 -27.562 -20.328 1 80.94 343 ASP A N 1
ATOM 2546 C CA . ASP A 1 343 ? -19.688 -28.516 -19.328 1 80.94 343 ASP A CA 1
ATOM 2547 C C . ASP A 1 343 ? -19.469 -27.984 -17.922 1 80.94 343 ASP A C 1
ATOM 2549 O O . ASP A 1 343 ? -19.016 -26.859 -17.734 1 80.94 343 ASP A O 1
ATOM 2553 N N . LEU A 1 344 ? -19.984 -28.734 -16.984 1 76.5 344 LEU A N 1
ATOM 2554 C CA . LEU A 1 344 ? -19.938 -28.391 -15.57 1 76.5 344 LEU A CA 1
ATOM 2555 C C . LEU A 1 344 ? -18.516 -28.078 -15.133 1 76.5 344 LEU A C 1
ATOM 2557 O O . LEU A 1 344 ? -18.281 -27.125 -14.383 1 76.5 344 LEU A O 1
ATOM 2561 N N . ASP A 1 345 ? -17.547 -28.797 -15.68 1 77.12 345 ASP A N 1
ATOM 2562 C CA . ASP A 1 345 ? -16.156 -28.656 -15.258 1 77.12 345 ASP A CA 1
ATOM 2563 C C . ASP A 1 345 ? -15.539 -27.375 -15.82 1 77.12 345 ASP A C 1
ATOM 2565 O O . ASP A 1 345 ? -14.586 -26.844 -15.258 1 77.12 345 ASP A O 1
ATOM 2569 N N . PHE A 1 346 ? -16.188 -26.891 -16.859 1 78.25 346 PHE A N 1
ATOM 2570 C CA . PHE A 1 346 ? -15.75 -25.625 -17.453 1 78.25 346 PHE A CA 1
ATOM 2571 C C . PHE A 1 346 ? -16.359 -24.438 -16.719 1 78.25 346 PHE A C 1
ATOM 2573 O O . PHE A 1 346 ? -15.672 -23.438 -16.469 1 78.25 346 PHE A O 1
ATOM 2580 N N . VAL A 1 347 ? -17.562 -24.547 -16.312 1 84.94 347 VAL A N 1
ATOM 2581 C CA . VAL A 1 347 ? -18.312 -23.438 -15.75 1 84.94 347 VAL A CA 1
ATOM 2582 C C . VAL A 1 347 ? -17.922 -23.234 -14.289 1 84.94 347 VAL A C 1
ATOM 2584 O O . VAL A 1 347 ? -17.906 -22.109 -13.789 1 84.94 347 VAL A O 1
ATOM 2587 N N . ALA A 1 348 ? -17.578 -24.312 -13.68 1 84.94 348 ALA A N 1
ATOM 2588 C CA . ALA A 1 348 ? -17.328 -24.266 -12.242 1 84.94 348 ALA A CA 1
ATOM 2589 C C . ALA A 1 348 ? -16.156 -23.328 -11.922 1 84.94 348 ALA A C 1
ATOM 2591 O O . ALA A 1 348 ? -16.297 -22.422 -11.094 1 84.94 348 ALA A O 1
ATOM 2592 N N . PRO A 1 349 ? -15.031 -23.453 -12.641 1 83.88 349 PRO A N 1
ATOM 2593 C CA . PRO A 1 349 ? -13.938 -22.531 -12.336 1 83.88 349 PRO A CA 1
ATOM 2594 C C . PRO A 1 349 ? -14.281 -21.078 -12.664 1 83.88 349 PRO A C 1
ATOM 2596 O O . PRO A 1 349 ? -13.828 -20.172 -11.969 1 83.88 349 PRO A O 1
ATOM 2599 N N . VAL A 1 350 ? -15.102 -20.906 -13.609 1 84.56 350 VAL A N 1
ATOM 2600 C CA . VAL A 1 350 ? -15.484 -19.562 -14.016 1 84.56 350 VAL A CA 1
ATOM 2601 C C . VAL A 1 350 ? -16.312 -18.891 -12.922 1 84.56 350 VAL A C 1
ATOM 2603 O O . VAL A 1 350 ? -16.031 -17.766 -12.523 1 84.56 350 VAL A O 1
ATOM 2606 N N . ILE A 1 351 ? -17.188 -19.578 -12.461 1 87.5 351 ILE A N 1
ATOM 2607 C CA . ILE A 1 351 ? -18.047 -19.031 -11.422 1 87.5 351 ILE A CA 1
ATOM 2608 C C . ILE A 1 351 ? -17.25 -18.797 -10.141 1 87.5 351 ILE A C 1
ATOM 2610 O O . ILE A 1 351 ? -17.484 -17.844 -9.414 1 87.5 351 ILE A O 1
ATOM 2614 N N . SER A 1 352 ? -16.344 -19.734 -9.914 1 90 352 SER A N 1
ATOM 2615 C CA . SER A 1 352 ? -15.484 -19.594 -8.734 1 90 352 SER A CA 1
ATOM 2616 C C . SER A 1 352 ? -14.688 -18.297 -8.781 1 90 352 SER A C 1
ATOM 2618 O O . SER A 1 352 ? -14.57 -17.609 -7.77 1 90 352 SER A O 1
ATOM 2620 N N . MET A 1 353 ? -14.266 -18 -9.969 1 89.38 353 MET A N 1
ATOM 2621 C CA . MET A 1 353 ? -13.469 -16.781 -10.117 1 89.38 353 MET A CA 1
ATOM 2622 C C . MET A 1 353 ? -14.312 -15.539 -9.812 1 89.38 353 MET A C 1
ATOM 2624 O O . MET A 1 353 ? -13.836 -14.609 -9.164 1 89.38 353 MET A O 1
ATOM 2628 N N . PHE A 1 354 ? -15.477 -15.539 -10.219 1 87.19 354 PHE A N 1
ATOM 2629 C CA . PHE A 1 354 ? -16.359 -14.398 -10 1 87.19 354 PHE A CA 1
ATOM 2630 C C . PHE A 1 354 ? -16.734 -14.281 -8.523 1 87.19 354 PHE A C 1
ATOM 2632 O O . PHE A 1 354 ? -16.719 -13.188 -7.961 1 87.19 354 PHE A O 1
ATOM 2639 N N . PHE A 1 355 ? -16.969 -15.375 -7.953 1 89.5 355 PHE A N 1
ATOM 2640 C CA . PHE A 1 355 ? -17.328 -15.352 -6.543 1 89.5 355 PHE A CA 1
ATOM 2641 C C . PHE A 1 355 ? -16.141 -14.938 -5.684 1 89.5 355 PHE A C 1
ATOM 2643 O O . PHE A 1 355 ? -16.281 -14.141 -4.758 1 89.5 355 PHE A O 1
ATOM 2650 N N . LEU A 1 356 ? -15.031 -15.508 -6.012 1 91.75 356 LEU A N 1
ATOM 2651 C CA . LEU A 1 356 ? -13.836 -15.164 -5.25 1 91.75 356 LEU A CA 1
ATOM 2652 C C . LEU A 1 356 ? -13.531 -13.68 -5.352 1 91.75 356 LEU A C 1
ATOM 2654 O O . LEU A 1 356 ? -13.133 -13.055 -4.367 1 91.75 356 LEU A O 1
ATOM 2658 N N . ASN A 1 357 ? -13.727 -13.188 -6.5 1 89.69 357 ASN A N 1
ATOM 2659 C CA . ASN A 1 357 ? -13.508 -11.75 -6.676 1 89.69 357 ASN A CA 1
ATOM 2660 C C . ASN A 1 357 ? -14.477 -10.93 -5.836 1 89.69 357 ASN A C 1
ATOM 2662 O O . ASN A 1 357 ? -14.07 -9.953 -5.195 1 89.69 357 ASN A O 1
ATOM 2666 N N . THR A 1 358 ? -15.656 -11.305 -5.859 1 88.31 358 THR A N 1
ATOM 2667 C CA . THR A 1 358 ? -16.672 -10.609 -5.086 1 88.31 358 THR A CA 1
ATOM 2668 C C . THR A 1 358 ? -16.375 -10.695 -3.592 1 88.31 358 THR A C 1
ATOM 2670 O O . THR A 1 358 ? -16.438 -9.695 -2.879 1 88.31 358 THR A O 1
ATOM 2673 N N . TYR A 1 359 ? -16.062 -11.867 -3.166 1 91.38 359 TYR A N 1
ATOM 2674 C CA . TYR A 1 359 ? -15.75 -12.078 -1.759 1 91.38 359 TYR A CA 1
ATOM 2675 C C . TYR A 1 359 ? -14.477 -11.344 -1.365 1 91.38 359 TYR A C 1
ATOM 2677 O O . TYR A 1 359 ? -14.398 -10.758 -0.281 1 91.38 359 TYR A O 1
ATOM 2685 N N . GLY A 1 360 ? -13.562 -11.414 -2.281 1 90.25 360 GLY A N 1
ATOM 2686 C CA . GLY A 1 360 ? -12.312 -10.711 -2.029 1 90.25 360 GLY A CA 1
ATOM 2687 C C . GLY A 1 360 ? -12.5 -9.211 -1.861 1 90.25 360 GLY A C 1
ATOM 2688 O O . GLY A 1 360 ? -11.969 -8.617 -0.926 1 90.25 360 GLY A O 1
ATOM 2689 N N . MET A 1 361 ? -13.281 -8.625 -2.686 1 87.44 361 MET A N 1
ATOM 2690 C CA . MET A 1 361 ? -13.539 -7.191 -2.625 1 87.44 361 MET A CA 1
ATOM 2691 C C . MET A 1 361 ? -14.328 -6.832 -1.37 1 87.44 361 MET A C 1
ATOM 2693 O O . MET A 1 361 ? -14.094 -5.785 -0.761 1 87.44 361 MET A O 1
ATOM 2697 N N . THR A 1 362 ? -15.227 -7.66 -1.054 1 87.5 362 THR A N 1
ATOM 2698 C CA . THR A 1 362 ? -16.016 -7.434 0.15 1 87.5 362 THR A CA 1
ATOM 2699 C C . THR A 1 362 ? -15.133 -7.449 1.392 1 87.5 362 THR A C 1
ATOM 2701 O O . THR A 1 362 ? -15.242 -6.566 2.246 1 87.5 362 THR A O 1
ATOM 2704 N N . ASN A 1 363 ? -14.305 -8.422 1.426 1 91.44 363 ASN A N 1
ATOM 2705 C CA . ASN A 1 363 ? -13.375 -8.531 2.545 1 91.44 363 ASN A CA 1
ATOM 2706 C C . ASN A 1 363 ? -12.406 -7.355 2.586 1 91.44 363 ASN A C 1
ATOM 2708 O O . ASN A 1 363 ? -12.125 -6.812 3.656 1 91.44 363 ASN A O 1
ATOM 2712 N N . LEU A 1 364 ? -11.969 -7.02 1.46 1 86.31 364 LEU A N 1
ATOM 2713 C CA . LEU A 1 364 ? -11.016 -5.91 1.382 1 86.31 364 LEU A CA 1
ATOM 2714 C C . LEU A 1 364 ? -11.664 -4.609 1.846 1 86.31 364 LEU A C 1
ATOM 2716 O O . LEU A 1 364 ? -11.078 -3.863 2.631 1 86.31 364 LEU A O 1
ATOM 2720 N N . ALA A 1 365 ? -12.859 -4.348 1.422 1 82.12 365 ALA A N 1
ATOM 2721 C CA . ALA A 1 365 ? -13.578 -3.127 1.78 1 82.12 365 ALA A CA 1
ATOM 2722 C C . ALA A 1 365 ? -13.867 -3.078 3.279 1 82.12 365 ALA A C 1
ATOM 2724 O O . ALA A 1 365 ? -13.672 -2.041 3.92 1 82.12 365 ALA A O 1
ATOM 2725 N N . ALA A 1 366 ? -14.289 -4.18 3.816 1 84.81 366 ALA A N 1
ATOM 2726 C CA . ALA A 1 366 ? -14.578 -4.254 5.246 1 84.81 366 ALA A CA 1
ATOM 2727 C C . ALA A 1 366 ? -13.312 -4.07 6.074 1 84.81 366 ALA A C 1
ATOM 2729 O O . ALA A 1 366 ? -13.32 -3.377 7.094 1 84.81 366 ALA A O 1
ATOM 2730 N N . GLY A 1 367 ? -12.258 -4.715 5.648 1 85.06 367 GLY A N 1
ATOM 2731 C CA . GLY A 1 367 ? -10.992 -4.602 6.352 1 85.06 367 GLY A CA 1
ATOM 2732 C C . GLY A 1 367 ? -10.43 -3.191 6.34 1 85.06 367 GLY A C 1
ATOM 2733 O O . GLY A 1 367 ? -9.984 -2.688 7.375 1 85.06 367 GLY A O 1
ATOM 2734 N N . ILE A 1 368 ? -10.547 -2.564 5.223 1 78.38 368 ILE A N 1
ATOM 2735 C CA . ILE A 1 368 ? -10.008 -1.215 5.094 1 78.38 368 ILE A CA 1
ATOM 2736 C C . ILE A 1 368 ? -10.852 -0.24 5.914 1 78.38 368 ILE A C 1
ATOM 2738 O O . ILE A 1 368 ? -10.312 0.667 6.555 1 78.38 368 ILE A O 1
ATOM 2742 N N . GLU A 1 369 ? -12.109 -0.411 5.965 1 76.19 369 GLU A N 1
ATOM 2743 C CA . GLU A 1 369 ? -12.992 0.452 6.742 1 76.19 369 GLU A CA 1
ATOM 2744 C C . GLU A 1 369 ? -12.664 0.385 8.227 1 76.19 369 GLU A C 1
ATOM 2746 O O . GLU A 1 369 ? -12.672 1.407 8.922 1 76.19 369 GLU A O 1
ATOM 2751 N N . LYS A 1 370 ? -12.469 -0.737 8.617 1 77.31 370 LYS A N 1
ATOM 2752 C CA . LYS A 1 370 ? -12.141 -0.92 10.031 1 77.31 370 LYS A CA 1
ATOM 2753 C C . LYS A 1 370 ? -10.742 -0.383 10.336 1 77.31 370 LYS A C 1
ATOM 2755 O O . LYS A 1 370 ? -10.516 0.19 11.406 1 77.31 370 LYS A O 1
ATOM 2760 N N . LEU A 1 371 ? -9.922 -0.603 9.391 1 72.69 371 LEU A N 1
ATOM 2761 C CA . LEU A 1 371 ? -8.547 -0.147 9.586 1 72.69 371 LEU A CA 1
ATOM 2762 C C . LEU A 1 371 ? -8.484 1.376 9.625 1 72.69 371 LEU A C 1
ATOM 2764 O O . LEU A 1 371 ? -7.727 1.947 10.414 1 72.69 371 LEU A O 1
ATOM 2768 N N . VAL A 1 372 ? -9.32 2.014 8.805 1 67.75 372 VAL A N 1
ATOM 2769 C CA . VAL A 1 372 ? -9.336 3.471 8.711 1 67.75 372 VAL A CA 1
ATOM 2770 C C . VAL A 1 372 ? -10.047 4.059 9.922 1 67.75 372 VAL A C 1
ATOM 2772 O O . VAL A 1 372 ? -9.773 5.191 10.328 1 67.75 372 VAL A O 1
ATOM 2775 N N . GLY A 1 373 ? -10.812 3.318 10.695 1 64.19 373 GLY A N 1
ATOM 2776 C CA . GLY A 1 373 ? -11.469 3.746 11.922 1 64.19 373 GLY A CA 1
ATOM 2777 C C . GLY A 1 373 ? -12.492 4.844 11.703 1 64.19 373 GLY A C 1
ATOM 2778 O O . GLY A 1 373 ? -12.539 5.816 12.453 1 64.19 373 GLY A O 1
ATOM 2779 N N . ASN A 1 374 ? -13.219 4.766 10.719 1 62.41 374 ASN A N 1
ATOM 2780 C CA . ASN A 1 374 ? -14.289 5.73 10.484 1 62.41 374 ASN A CA 1
ATOM 2781 C C . ASN A 1 374 ? -15.328 5.695 11.602 1 62.41 374 ASN A C 1
ATOM 2783 O O . ASN A 1 374 ? -15.844 4.629 11.938 1 62.41 374 ASN A O 1
ATOM 2787 N N . PRO A 1 375 ? -15.461 6.801 12.328 1 61.41 375 PRO A N 1
ATOM 2788 C CA . PRO A 1 375 ? -16.406 6.824 13.445 1 61.41 375 PRO A CA 1
ATOM 2789 C C . PRO A 1 375 ? -17.828 6.453 13.039 1 61.41 375 PRO A C 1
ATOM 2791 O O . PRO A 1 375 ? -18.641 6.074 13.883 1 61.41 375 PRO A O 1
ATOM 2794 N N . SER A 1 376 ? -18.094 6.574 11.812 1 63.19 376 SER A N 1
ATOM 2795 C CA . SER A 1 376 ? -19.438 6.23 11.367 1 63.19 376 SER A CA 1
ATOM 2796 C C . SER A 1 376 ? -19.594 4.723 11.219 1 63.19 376 SER A C 1
ATOM 2798 O O . SER A 1 376 ? -20.719 4.219 11.195 1 63.19 376 SER A O 1
ATOM 2800 N N . TYR A 1 377 ? -18.5 4.035 11.086 1 66.56 377 TYR A N 1
ATOM 2801 C CA . TYR A 1 377 ? -18.547 2.58 10.977 1 66.56 377 TYR A CA 1
ATOM 2802 C C . TYR A 1 377 ? -18.562 1.933 12.359 1 66.56 377 TYR A C 1
ATOM 2804 O O . TYR A 1 377 ? -17.516 1.682 12.953 1 66.56 377 TYR A O 1
ATOM 2812 N N . ARG A 1 378 ? -19.828 1.798 12.883 1 66.25 378 ARG A N 1
ATOM 2813 C CA . ARG A 1 378 ? -20.031 1.259 14.227 1 66.25 378 ARG A CA 1
ATOM 2814 C C . ARG A 1 378 ? -20.812 -0.052 14.172 1 66.25 378 ARG A C 1
ATOM 2816 O O . ARG A 1 378 ? -21.953 -0.123 14.648 1 66.25 378 ARG A O 1
ATOM 2823 N N . PRO A 1 379 ? -20.047 -1.076 13.688 1 72.62 379 PRO A N 1
ATOM 2824 C CA . PRO A 1 379 ? -20.766 -2.357 13.617 1 72.62 379 PRO A CA 1
ATOM 2825 C C . PRO A 1 379 ? -21.078 -2.932 14.992 1 72.62 379 PRO A C 1
ATOM 2827 O O . PRO A 1 379 ? -20.281 -2.789 15.922 1 72.62 379 PRO A O 1
ATOM 2830 N N . ARG A 1 380 ? -22.281 -3.434 15.102 1 71.88 380 ARG A N 1
ATOM 2831 C CA . ARG A 1 380 ? -22.641 -4.137 16.328 1 71.88 380 ARG A CA 1
ATOM 2832 C C . ARG A 1 380 ? -21.844 -5.434 16.469 1 71.88 380 ARG A C 1
ATOM 2834 O O . ARG A 1 380 ? -21.438 -5.801 17.578 1 71.88 380 ARG A O 1
ATOM 2841 N N . PHE A 1 381 ? -21.688 -6.031 15.258 1 80.44 381 PHE A N 1
ATOM 2842 C CA . PHE A 1 381 ? -20.812 -7.195 15.18 1 80.44 381 PHE A CA 1
ATOM 2843 C C . PHE A 1 381 ? -19.391 -6.785 14.773 1 80.44 381 PHE A C 1
ATOM 2845 O O . PHE A 1 381 ? -19.125 -6.605 13.586 1 80.44 381 PHE A O 1
ATOM 2852 N N . ASN A 1 382 ? -18.531 -6.707 15.766 1 79.06 382 ASN A N 1
ATOM 2853 C CA . ASN A 1 382 ? -17.219 -6.121 15.523 1 79.06 382 ASN A CA 1
ATOM 2854 C C . ASN A 1 382 ? -16.172 -7.191 15.211 1 79.06 382 ASN A C 1
ATOM 2856 O O . ASN A 1 382 ? -16.047 -8.172 15.945 1 79.06 382 ASN A O 1
ATOM 2860 N N . ILE A 1 383 ? -15.617 -7.086 14.062 1 84.75 383 ILE A N 1
ATOM 2861 C CA . ILE A 1 383 ? -14.547 -7.992 13.656 1 84.75 383 ILE A CA 1
ATOM 2862 C C . ILE A 1 383 ? -13.25 -7.207 13.492 1 84.75 383 ILE A C 1
ATOM 2864 O O . ILE A 1 383 ? -13.266 -6.027 13.125 1 84.75 383 ILE A O 1
ATOM 2868 N N . HIS A 1 384 ? -12.18 -7.902 13.875 1 86.31 384 HIS A N 1
ATOM 2869 C CA . HIS A 1 384 ? -10.875 -7.273 13.711 1 86.31 384 HIS A CA 1
ATOM 2870 C C . HIS A 1 384 ? -10.516 -7.117 12.234 1 86.31 384 HIS A C 1
ATOM 2872 O O . HIS A 1 384 ? -10.867 -7.973 11.414 1 86.31 384 HIS A O 1
ATOM 2878 N N . TRP A 1 385 ? -9.891 -6.09 11.883 1 84.81 385 TRP A N 1
ATOM 2879 C CA . TRP A 1 385 ? -9.539 -5.789 10.5 1 84.81 385 TRP A CA 1
ATOM 2880 C C . TRP A 1 385 ? -8.703 -6.91 9.898 1 84.81 385 TRP A C 1
ATOM 2882 O O . TRP A 1 385 ? -8.773 -7.164 8.688 1 84.81 385 TRP A O 1
ATOM 2892 N N . ALA A 1 386 ? -7.918 -7.645 10.664 1 88 386 ALA A N 1
ATOM 2893 C CA . ALA A 1 386 ? -7.027 -8.695 10.188 1 88 386 ALA A CA 1
ATOM 2894 C C . ALA A 1 386 ? -7.82 -9.867 9.609 1 88 386 ALA A C 1
ATOM 2896 O O . ALA A 1 386 ? -7.391 -10.492 8.641 1 88 386 ALA A O 1
ATOM 2897 N N . ALA A 1 387 ? -8.93 -10.109 10.234 1 91.88 387 ALA A N 1
ATOM 2898 C CA . ALA A 1 387 ? -9.766 -11.203 9.742 1 91.88 387 ALA A CA 1
ATOM 2899 C C . ALA A 1 387 ? -10.289 -10.906 8.344 1 91.88 387 ALA A C 1
ATOM 2901 O O . ALA A 1 387 ? -10.25 -11.773 7.461 1 91.88 387 ALA A O 1
ATOM 2902 N N . SER A 1 388 ? -10.695 -9.719 8.148 1 91.94 388 SER A N 1
ATOM 2903 C CA . SER A 1 388 ? -11.227 -9.336 6.848 1 91.94 388 SER A CA 1
ATOM 2904 C C . SER A 1 388 ? -10.125 -9.281 5.793 1 91.94 388 SER A C 1
ATOM 2906 O O . SER A 1 388 ? -10.32 -9.742 4.664 1 91.94 388 SER A O 1
ATOM 2908 N N . LEU A 1 389 ? -9.008 -8.836 6.148 1 90.19 389 LEU A N 1
ATOM 2909 C CA . LEU A 1 389 ? -7.906 -8.758 5.195 1 90.19 389 LEU A CA 1
ATOM 2910 C C . LEU A 1 389 ? -7.371 -10.141 4.867 1 90.19 389 LEU A C 1
ATOM 2912 O O . LEU A 1 389 ? -6.934 -10.391 3.738 1 90.19 389 LEU A O 1
ATOM 2916 N N . LEU A 1 390 ? -7.379 -10.992 5.879 1 90.44 390 LEU A N 1
ATOM 2917 C CA . LEU A 1 390 ? -7 -12.383 5.617 1 90.44 390 LEU A CA 1
ATOM 2918 C C . LEU A 1 390 ? -7.973 -13.039 4.641 1 90.44 390 LEU A C 1
ATOM 2920 O O . LEU A 1 390 ? -7.57 -13.844 3.803 1 90.44 390 LEU A O 1
ATOM 2924 N N . GLY A 1 391 ? -9.234 -12.711 4.801 1 93.88 391 GLY A N 1
ATOM 2925 C CA . GLY A 1 391 ? -10.211 -13.188 3.834 1 93.88 391 GLY A CA 1
ATOM 2926 C C . GLY A 1 391 ? -9.945 -12.688 2.426 1 93.88 391 GLY A C 1
ATOM 2927 O O . GLY A 1 391 ? -10.039 -13.453 1.464 1 93.88 391 GLY A O 1
ATOM 2928 N N . ALA A 1 392 ? -9.594 -11.461 2.371 1 92.81 392 ALA A N 1
ATOM 2929 C CA . ALA A 1 392 ? -9.273 -10.891 1.065 1 92.81 392 ALA A CA 1
ATOM 2930 C C . ALA A 1 392 ? -8.047 -11.57 0.461 1 92.81 392 ALA A C 1
ATOM 2932 O O . ALA A 1 392 ? -8.047 -11.93 -0.718 1 92.81 392 ALA A O 1
ATOM 2933 N N . LEU A 1 393 ? -7.02 -11.797 1.268 1 88.19 393 LEU A N 1
ATOM 2934 C CA . LEU A 1 393 ? -5.805 -12.461 0.812 1 88.19 393 LEU A CA 1
ATOM 2935 C C . LEU A 1 393 ? -6.098 -13.898 0.383 1 88.19 393 LEU A C 1
ATOM 2937 O O . LEU A 1 393 ? -5.52 -14.391 -0.587 1 88.19 393 LEU A O 1
ATOM 2941 N N . GLY A 1 394 ? -6.926 -14.5 1.138 1 91.5 394 GLY A N 1
ATOM 2942 C CA . GLY A 1 394 ? -7.324 -15.844 0.766 1 91.5 394 GLY A CA 1
ATOM 2943 C C . GLY A 1 394 ? -8.039 -15.906 -0.57 1 91.5 394 GLY A C 1
ATOM 2944 O O . GLY A 1 394 ? -7.773 -16.797 -1.385 1 91.5 394 GLY A O 1
ATOM 2945 N N . CYS A 1 395 ? -8.906 -14.977 -0.806 1 93.25 395 CYS A N 1
ATOM 2946 C CA . CYS A 1 395 ? -9.672 -14.953 -2.049 1 93.25 395 CYS A CA 1
ATOM 2947 C C . CYS A 1 395 ? -8.766 -14.648 -3.236 1 93.25 395 CYS A C 1
ATOM 2949 O O . CYS A 1 395 ? -8.734 -15.406 -4.207 1 93.25 395 CYS A O 1
ATOM 2951 N N . TYR A 1 396 ? -8 -13.672 -3.123 1 88.44 396 TYR A N 1
ATOM 2952 C CA . TYR A 1 396 ? -7.156 -13.289 -4.25 1 88.44 396 TYR A CA 1
ATOM 2953 C C . TYR A 1 396 ? -5.984 -14.25 -4.402 1 88.44 396 TYR A C 1
ATOM 2955 O O . TYR A 1 396 ? -5.531 -14.516 -5.52 1 88.44 396 TYR A O 1
ATOM 2963 N N . GLY A 1 397 ? -5.473 -14.766 -3.285 1 85.06 397 GLY A N 1
ATOM 2964 C CA . GLY A 1 397 ? -4.461 -15.805 -3.365 1 85.06 397 GLY A CA 1
ATOM 2965 C C . GLY A 1 397 ? -4.941 -17.047 -4.09 1 85.06 397 GLY A C 1
ATOM 2966 O O . GLY A 1 397 ? -4.246 -17.562 -4.973 1 85.06 397 GLY A O 1
ATOM 2967 N N . ALA A 1 398 ? -6.137 -17.453 -3.738 1 88.94 398 ALA A N 1
ATOM 2968 C CA . ALA A 1 398 ? -6.715 -18.609 -4.398 1 88.94 398 ALA A CA 1
ATOM 2969 C C . ALA A 1 398 ? -6.965 -18.344 -5.879 1 88.94 398 ALA A C 1
ATOM 2971 O O . ALA A 1 398 ? -6.703 -19.188 -6.727 1 88.94 398 ALA A O 1
ATOM 2972 N N . MET A 1 399 ? -7.43 -17.172 -6.195 1 89.56 399 MET A N 1
ATOM 2973 C CA . MET A 1 399 ? -7.684 -16.812 -7.59 1 89.56 399 MET A CA 1
ATOM 2974 C C . MET A 1 399 ? -6.402 -16.859 -8.406 1 89.56 399 MET A C 1
ATOM 2976 O O . MET A 1 399 ? -6.395 -17.391 -9.523 1 89.56 399 MET A O 1
ATOM 2980 N N . PHE A 1 400 ? -5.367 -16.391 -7.836 1 81.62 400 PHE A N 1
ATOM 2981 C CA . PHE A 1 400 ? -4.086 -16.328 -8.531 1 81.62 400 PHE A CA 1
ATOM 2982 C C . PHE A 1 400 ? -3.547 -17.734 -8.773 1 81.62 400 PHE A C 1
ATOM 2984 O O . PHE A 1 400 ? -2.955 -18.016 -9.812 1 81.62 400 PHE A O 1
ATOM 2991 N N . LEU A 1 401 ? -3.75 -18.641 -7.816 1 79 401 LEU A N 1
ATOM 2992 C CA . LEU A 1 401 ? -3.213 -20 -7.906 1 79 401 LEU A CA 1
ATOM 2993 C C . LEU A 1 401 ? -4.062 -20.859 -8.836 1 79 401 LEU A C 1
ATOM 2995 O O . LEU A 1 401 ? -3.57 -21.828 -9.414 1 79 401 LEU A O 1
ATOM 2999 N N . ILE A 1 402 ? -5.379 -20.469 -8.969 1 82.62 402 ILE A N 1
ATOM 3000 C CA . ILE A 1 402 ? -6.246 -21.172 -9.906 1 82.62 402 ILE A CA 1
ATOM 3001 C C . ILE A 1 402 ? -5.863 -20.797 -11.336 1 82.62 402 ILE A C 1
ATOM 3003 O O . ILE A 1 402 ? -5.641 -21.672 -12.18 1 82.62 402 ILE A O 1
ATOM 3007 N N . HIS A 1 403 ? -5.863 -19.516 -11.57 1 80.94 403 HIS A N 1
ATOM 3008 C CA . HIS A 1 403 ? -5.543 -18.984 -12.891 1 80.94 403 HIS A CA 1
ATOM 3009 C C . HIS A 1 403 ? -5.023 -17.547 -12.805 1 80.94 403 HIS A C 1
ATOM 3011 O O . HIS A 1 403 ? -5.812 -16.594 -12.773 1 80.94 403 HIS A O 1
ATOM 3017 N N . ALA A 1 404 ? -3.762 -17.359 -12.93 1 75.56 404 ALA A N 1
ATOM 3018 C CA . ALA A 1 404 ? -3.098 -16.078 -12.664 1 75.56 404 ALA A CA 1
ATOM 3019 C C . ALA A 1 404 ? -3.533 -15.016 -13.664 1 75.56 404 ALA A C 1
ATOM 3021 O O . ALA A 1 404 ? -3.947 -13.914 -13.273 1 75.56 404 ALA A O 1
ATOM 3022 N N . PRO A 1 405 ? -3.541 -15.359 -14.992 1 73.44 405 PRO A N 1
ATOM 3023 C CA . PRO A 1 405 ? -3.941 -14.312 -15.93 1 73.44 405 PRO A CA 1
ATOM 3024 C C . PRO A 1 405 ? -5.398 -13.883 -15.758 1 73.44 405 PRO A C 1
ATOM 3026 O O . PRO A 1 405 ? -5.711 -12.695 -15.844 1 73.44 405 PRO A O 1
ATOM 3029 N N . ALA A 1 406 ? -6.238 -14.859 -15.5 1 79.06 406 ALA A N 1
ATOM 3030 C CA . ALA A 1 406 ? -7.645 -14.523 -15.289 1 79.06 406 ALA A CA 1
ATOM 3031 C C . ALA A 1 406 ? -7.82 -13.656 -14.047 1 79.06 406 ALA A C 1
ATOM 3033 O O . ALA A 1 406 ? -8.68 -12.766 -14.016 1 79.06 406 ALA A O 1
ATOM 3034 N N . THR A 1 407 ? -6.996 -13.906 -13.094 1 83.69 407 THR A N 1
ATOM 3035 C CA . THR A 1 407 ? -7.059 -13.125 -11.859 1 83.69 407 THR A CA 1
ATOM 3036 C C . THR A 1 407 ? -6.656 -11.672 -12.125 1 83.69 407 THR A C 1
ATOM 3038 O O . THR A 1 407 ? -7.336 -10.75 -11.68 1 83.69 407 THR A O 1
ATOM 3041 N N . LEU A 1 408 ? -5.637 -11.484 -12.883 1 75.75 408 LEU A N 1
ATOM 3042 C CA . LEU A 1 408 ? -5.176 -10.133 -13.188 1 75.75 408 LEU A CA 1
ATOM 3043 C C . LEU A 1 408 ? -6.227 -9.375 -13.992 1 75.75 408 LEU A C 1
ATOM 3045 O O . LEU A 1 408 ? -6.473 -8.195 -13.734 1 75.75 408 LEU A O 1
ATOM 3049 N N . ILE A 1 409 ? -6.836 -10.086 -14.875 1 78.88 409 ILE A N 1
ATOM 3050 C CA . ILE A 1 409 ? -7.875 -9.461 -15.688 1 78.88 409 ILE A CA 1
ATOM 3051 C C . ILE A 1 409 ? -9.062 -9.078 -14.805 1 78.88 409 ILE A C 1
ATOM 3053 O O . ILE A 1 409 ? -9.625 -7.992 -14.945 1 78.88 409 ILE A O 1
ATOM 3057 N N . ALA A 1 410 ? -9.43 -9.969 -13.867 1 83.75 410 ALA A N 1
ATOM 3058 C CA . ALA A 1 410 ? -10.547 -9.703 -12.969 1 83.75 410 ALA A CA 1
ATOM 3059 C C . ALA A 1 410 ? -10.258 -8.492 -12.078 1 83.75 410 ALA A C 1
ATOM 3061 O O . ALA A 1 410 ? -11.141 -7.66 -11.852 1 83.75 410 ALA A O 1
ATOM 3062 N N . ILE A 1 411 ? -9.055 -8.391 -11.664 1 79.38 411 ILE A N 1
ATOM 3063 C CA . ILE A 1 411 ? -8.664 -7.273 -10.805 1 79.38 411 ILE A CA 1
ATOM 3064 C C . ILE A 1 411 ? -8.695 -5.973 -11.602 1 79.38 411 ILE A C 1
ATOM 3066 O O . ILE A 1 411 ? -9.234 -4.965 -11.133 1 79.38 411 ILE A O 1
ATOM 3070 N N . VAL A 1 412 ? -8.219 -6.062 -12.844 1 75.06 412 VAL A N 1
ATOM 3071 C CA . VAL A 1 412 ? -8.172 -4.875 -13.695 1 75.06 412 VAL A CA 1
ATOM 3072 C C . VAL A 1 412 ? -9.586 -4.418 -14.023 1 75.06 412 VAL A C 1
ATOM 3074 O O . VAL A 1 412 ? -9.891 -3.223 -13.984 1 75.06 412 VAL A O 1
ATOM 3077 N N . ILE A 1 413 ? -10.445 -5.371 -14.211 1 80.06 413 ILE A N 1
ATOM 3078 C CA . ILE A 1 413 ? -11.828 -5.039 -14.555 1 80.06 413 ILE A CA 1
ATOM 3079 C C . ILE A 1 413 ? -12.539 -4.477 -13.328 1 80.06 413 ILE A C 1
ATOM 3081 O O . ILE A 1 413 ? -13.242 -3.463 -13.414 1 80.06 413 ILE A O 1
ATOM 3085 N N . SER A 1 414 ? -12.359 -5.145 -12.242 1 83.5 414 SER A N 1
ATOM 3086 C CA . SER A 1 414 ? -13.031 -4.695 -11.031 1 83.5 414 SER A CA 1
ATOM 3087 C C . SER A 1 414 ? -12.547 -3.312 -10.609 1 83.5 414 SER A C 1
ATOM 3089 O O . SER A 1 414 ? -13.359 -2.447 -10.258 1 83.5 414 SER A O 1
ATOM 3091 N N . TYR A 1 415 ? -11.297 -3.035 -10.711 1 75.38 415 TYR A N 1
ATOM 3092 C CA . TYR A 1 415 ? -10.758 -1.731 -10.344 1 75.38 415 TYR A CA 1
ATOM 3093 C C . TYR A 1 415 ? -11.039 -0.7 -11.43 1 75.38 415 TYR A C 1
ATOM 3095 O O . TYR A 1 415 ? -11.188 0.49 -11.141 1 75.38 415 TYR A O 1
ATOM 3103 N N . GLY A 1 416 ? -11.133 -1.276 -12.711 1 76.31 416 GLY A N 1
ATOM 3104 C CA . GLY A 1 416 ? -11.578 -0.412 -13.789 1 76.31 416 GLY A CA 1
ATOM 3105 C C . GLY A 1 416 ? -12.992 0.098 -13.602 1 76.31 416 GLY A C 1
ATOM 3106 O O . GLY A 1 416 ? -13.266 1.282 -13.812 1 76.31 416 GLY A O 1
ATOM 3107 N N . ILE A 1 417 ? -13.852 -0.761 -13.133 1 80.19 417 ILE A N 1
ATOM 3108 C CA . ILE A 1 417 ? -15.227 -0.375 -12.852 1 80.19 417 ILE A CA 1
ATOM 3109 C C . ILE A 1 417 ? -15.25 0.641 -11.711 1 80.19 417 ILE A C 1
ATOM 3111 O O . ILE A 1 417 ? -15.961 1.645 -11.781 1 80.19 417 ILE A O 1
ATOM 3115 N N . PHE A 1 418 ? -14.461 0.497 -10.773 1 75.94 418 PHE A N 1
ATOM 3116 C CA . PHE A 1 418 ? -14.367 1.399 -9.633 1 75.94 418 PHE A CA 1
ATOM 3117 C C . PHE A 1 418 ? -13.961 2.799 -10.086 1 75.94 418 PHE A C 1
ATOM 3119 O O . PHE A 1 418 ? -14.602 3.785 -9.719 1 75.94 418 PHE A O 1
ATOM 3126 N N . PHE A 1 419 ? -12.953 2.779 -10.938 1 72.12 419 PHE A N 1
ATOM 3127 C CA . PHE A 1 419 ? -12.438 4.066 -11.383 1 72.12 419 PHE A CA 1
ATOM 3128 C C . PHE A 1 419 ? -13.422 4.758 -12.32 1 72.12 419 PHE A C 1
ATOM 3130 O O . PHE A 1 419 ? -13.562 5.98 -12.281 1 72.12 419 PHE A O 1
ATOM 3137 N N . LEU A 1 420 ? -14.102 3.984 -13.156 1 75.44 420 LEU A N 1
ATOM 3138 C CA . LEU A 1 420 ? -15.102 4.543 -14.062 1 75.44 420 LEU A CA 1
ATOM 3139 C C . LEU A 1 420 ? -16.266 5.148 -13.289 1 75.44 420 LEU A C 1
ATOM 3141 O O . LEU A 1 420 ? -16.75 6.227 -13.633 1 75.44 420 LEU A O 1
ATOM 3145 N N . LEU A 1 421 ? -16.656 4.508 -12.227 1 77.12 421 LEU A N 1
ATOM 3146 C CA . LEU A 1 421 ? -17.766 4.988 -11.414 1 77.12 421 LEU A CA 1
ATOM 3147 C C . LEU A 1 421 ? -17.359 6.203 -10.594 1 77.12 421 LEU A C 1
ATOM 3149 O O . LEU A 1 421 ? -18.172 7.086 -10.328 1 77.12 421 LEU A O 1
ATOM 3153 N N . GLU A 1 422 ? -16.094 6.195 -10.18 1 70.25 422 GLU A N 1
ATOM 3154 C CA . GLU A 1 422 ? -15.57 7.34 -9.445 1 70.25 422 GLU A CA 1
ATOM 3155 C C . GLU A 1 422 ? -15.562 8.594 -10.312 1 70.25 422 GLU A C 1
ATOM 3157 O O . GLU A 1 422 ? -15.836 9.695 -9.82 1 70.25 422 GLU A O 1
ATOM 3162 N N . GLN A 1 423 ? -15.219 8.375 -11.547 1 61.5 423 GLN A N 1
ATOM 3163 C CA . GLN A 1 423 ? -15.156 9.508 -12.477 1 61.5 423 GLN A CA 1
ATOM 3164 C C . GLN A 1 423 ? -16.562 10.039 -12.781 1 61.5 423 GLN A C 1
ATOM 3166 O O . GLN A 1 423 ? -16.734 11.227 -13.047 1 61.5 423 GLN A O 1
ATOM 3171 N N . ARG A 1 424 ? -17.5 9.094 -12.867 1 60.25 424 ARG A N 1
ATOM 3172 C CA . ARG A 1 424 ? -18.859 9.523 -13.172 1 60.25 424 ARG A CA 1
ATOM 3173 C C . ARG A 1 424 ? -19.5 10.219 -11.984 1 60.25 424 ARG A C 1
ATOM 3175 O O . ARG A 1 424 ? -20.594 10.766 -12.086 1 60.25 424 ARG A O 1
ATOM 3182 N N . SER A 1 425 ? -18.688 10.797 -11.078 1 54.47 425 SER A N 1
ATOM 3183 C CA . SER A 1 425 ? -19.109 11.57 -9.922 1 54.47 425 SER A CA 1
ATOM 3184 C C . SER A 1 425 ? -20.391 11.008 -9.32 1 54.47 425 SER A C 1
ATOM 3186 O O . SER A 1 425 ? -21.438 11.664 -9.328 1 54.47 425 SER A O 1
ATOM 3188 N N . LEU A 1 426 ? -20.641 9.758 -9.391 1 50.66 426 LEU A N 1
ATOM 3189 C CA . LEU A 1 426 ? -21.891 9.352 -8.773 1 50.66 426 LEU A CA 1
ATOM 3190 C C . LEU A 1 426 ? -22.031 9.953 -7.375 1 50.66 426 LEU A C 1
ATOM 3192 O O . LEU A 1 426 ? -21.031 10.195 -6.695 1 50.66 426 LEU A O 1
ATOM 3196 N N . THR A 1 427 ? -23.062 10.703 -7.117 1 47.31 427 THR A N 1
ATOM 3197 C CA . THR A 1 427 ? -23.469 11.602 -6.043 1 47.31 427 THR A CA 1
ATOM 3198 C C . THR A 1 427 ? -22.906 11.125 -4.703 1 47.31 427 THR A C 1
ATOM 3200 O O . THR A 1 427 ? -23.062 9.961 -4.34 1 47.31 427 THR A O 1
ATOM 3203 N N . ARG A 1 428 ? -22 12.008 -4.168 1 48.66 428 ARG A N 1
ATOM 3204 C CA . ARG A 1 428 ? -21.156 12.211 -2.996 1 48.66 428 ARG A CA 1
ATOM 3205 C C . ARG A 1 428 ? -21.938 11.945 -1.71 1 48.66 428 ARG A C 1
ATOM 3207 O O . ARG A 1 428 ? -21.422 12.18 -0.612 1 48.66 428 ARG A O 1
ATOM 3214 N N . THR A 1 429 ? -23.203 11.656 -1.922 1 44.94 429 THR A N 1
ATOM 3215 C CA . THR A 1 429 ? -23.922 11.789 -0.666 1 44.94 429 THR A CA 1
ATOM 3216 C C . THR A 1 429 ? -23.5 10.711 0.324 1 44.94 429 THR A C 1
ATOM 3218 O O . THR A 1 429 ? -23.828 10.781 1.51 1 44.94 429 THR A O 1
ATOM 3221 N N . TRP A 1 430 ? -23.031 9.734 -0.215 1 44 430 TRP A N 1
ATOM 3222 C CA . TRP A 1 430 ? -22.859 8.68 0.773 1 44 430 TRP A CA 1
ATOM 3223 C C . TRP A 1 430 ? -21.391 8.57 1.208 1 44 430 TRP A C 1
ATOM 3225 O O . TRP A 1 430 ? -20.484 8.883 0.436 1 44 430 TRP A O 1
ATOM 3235 N N . GLY A 1 431 ? -21.156 8.945 2.408 1 49.88 431 GLY A N 1
ATOM 3236 C CA . GLY A 1 431 ? -19.906 8.922 3.152 1 49.88 431 GLY A CA 1
ATOM 3237 C C . GLY A 1 431 ? -18.828 8.07 2.498 1 49.88 431 GLY A C 1
ATOM 3238 O O . GLY A 1 431 ? -19.141 7.047 1.889 1 49.88 431 GLY A O 1
ATOM 3239 N N . ASP A 1 432 ? -17.828 8.695 1.868 1 58.38 432 ASP A N 1
ATOM 3240 C CA . ASP A 1 432 ? -16.812 8.07 1.022 1 58.38 432 ASP A CA 1
ATOM 3241 C C . ASP A 1 432 ? -15.656 7.539 1.859 1 58.38 432 ASP A C 1
ATOM 3243 O O . ASP A 1 432 ? -15.227 8.188 2.812 1 58.38 432 ASP A O 1
ATOM 3247 N N . LEU A 1 433 ? -15.594 6.172 1.947 1 63.06 433 LEU A N 1
ATOM 3248 C CA . LEU A 1 433 ? -14.461 5.461 2.541 1 63.06 433 LEU A CA 1
ATOM 3249 C C . LEU A 1 433 ? -13.141 6.105 2.137 1 63.06 433 LEU A C 1
ATOM 3251 O O . LEU A 1 433 ? -12.133 5.961 2.836 1 63.06 433 LEU A O 1
ATOM 3255 N N . ARG A 1 434 ? -13.234 7.027 1.165 1 71.25 434 ARG A N 1
ATOM 3256 C CA . ARG A 1 434 ? -11.992 7.555 0.613 1 71.25 434 ARG A CA 1
ATOM 3257 C C . ARG A 1 434 ? -11.383 8.602 1.541 1 71.25 434 ARG A C 1
ATOM 3259 O O . ARG A 1 434 ? -10.172 8.594 1.773 1 71.25 434 ARG A O 1
ATOM 3266 N N . SER A 1 435 ? -12.289 9.367 2.039 1 72.88 435 SER A N 1
ATOM 3267 C CA . SER A 1 435 ? -11.766 10.43 2.893 1 72.88 435 SER A CA 1
ATOM 3268 C C . SER A 1 435 ? -11.141 9.859 4.164 1 72.88 435 SER A C 1
ATOM 3270 O O . SER A 1 435 ? -10.086 10.32 4.598 1 72.88 435 SER A O 1
ATOM 3272 N N . GLY A 1 436 ? -11.898 8.891 4.664 1 71.94 436 GLY A N 1
ATOM 3273 C CA . GLY A 1 436 ? -11.336 8.266 5.852 1 71.94 436 GLY A CA 1
ATOM 3274 C C . GLY A 1 436 ? -10.016 7.57 5.594 1 71.94 436 GLY A C 1
ATOM 3275 O O . GLY A 1 436 ? -9.109 7.613 6.43 1 71.94 436 GLY A O 1
ATOM 3276 N N . PHE A 1 437 ? -9.938 7.074 4.406 1 72.5 437 PHE A N 1
ATOM 3277 C CA . PHE A 1 437 ? -8.711 6.371 4.051 1 72.5 437 PHE A CA 1
ATOM 3278 C C . PHE A 1 437 ? -7.543 7.34 3.943 1 72.5 437 PHE A C 1
ATOM 3280 O O . PHE A 1 437 ? -6.48 7.109 4.527 1 72.5 437 PHE A O 1
ATOM 3287 N N . TRP A 1 438 ? -7.762 8.359 3.197 1 75.75 438 TRP A N 1
ATOM 3288 C CA . TRP A 1 438 ? -6.684 9.328 2.996 1 75.75 438 TRP A CA 1
ATOM 3289 C C . TRP A 1 438 ? -6.305 10 4.309 1 75.75 438 TRP A C 1
ATOM 3291 O O . TRP A 1 438 ? -5.129 10.289 4.551 1 75.75 438 TRP A O 1
ATOM 3301 N N . PHE A 1 439 ? -7.273 10.227 5.176 1 81 439 PHE A N 1
ATOM 3302 C CA . PHE A 1 439 ? -7 10.828 6.477 1 81 439 PHE A CA 1
ATOM 3303 C C . PHE A 1 439 ? -6.129 9.906 7.324 1 81 439 PHE A C 1
ATOM 3305 O O . PHE A 1 439 ? -5.125 10.344 7.895 1 81 439 PHE A O 1
ATOM 3312 N N . THR A 1 440 ? -6.535 8.734 7.41 1 78 440 THR A N 1
ATOM 3313 C CA . THR A 1 440 ? -5.785 7.777 8.219 1 78 440 THR A CA 1
ATOM 3314 C C . THR A 1 440 ? -4.383 7.574 7.648 1 78 440 THR A C 1
ATOM 3316 O O . THR A 1 440 ? -3.412 7.461 8.398 1 78 440 THR A O 1
ATOM 3319 N N . LEU A 1 441 ? -4.348 7.551 6.328 1 78.75 441 LEU A N 1
ATOM 3320 C CA . LEU A 1 441 ? -3.045 7.406 5.691 1 78.75 441 LEU A CA 1
ATOM 3321 C C . LEU A 1 441 ? -2.164 8.617 5.977 1 78.75 441 LEU A C 1
ATOM 3323 O O . LEU A 1 441 ? -0.97 8.477 6.25 1 78.75 441 LEU A O 1
ATOM 3327 N N . ALA A 1 442 ? -2.717 9.781 5.859 1 85 442 ALA A N 1
ATOM 3328 C CA . ALA A 1 442 ? -1.976 11 6.16 1 85 442 ALA A CA 1
ATOM 3329 C C . ALA A 1 442 ? -1.498 11.008 7.609 1 85 442 ALA A C 1
ATOM 3331 O O . ALA A 1 442 ? -0.338 11.32 7.887 1 85 442 ALA A O 1
ATOM 3332 N N . ARG A 1 443 ? -2.449 10.641 8.484 1 84.62 443 ARG A N 1
ATOM 3333 C CA . ARG A 1 443 ? -2.104 10.602 9.906 1 84.62 443 ARG A CA 1
ATOM 3334 C C . ARG A 1 443 ? -0.971 9.617 10.172 1 84.62 443 ARG A C 1
ATOM 3336 O O . ARG A 1 443 ? -0.009 9.945 10.867 1 84.62 443 ARG A O 1
ATOM 3343 N N . TYR A 1 444 ? -1.105 8.492 9.586 1 81.75 444 TYR A N 1
ATOM 3344 C CA . TYR A 1 444 ? -0.095 7.461 9.766 1 81.75 444 TYR A CA 1
ATOM 3345 C C . TYR A 1 444 ? 1.254 7.914 9.219 1 81.75 444 TYR A C 1
ATOM 3347 O O . TYR A 1 444 ? 2.281 7.77 9.891 1 81.75 444 TYR A O 1
ATOM 3355 N N . ALA A 1 445 ? 1.211 8.469 8.055 1 83.19 445 ALA A N 1
ATOM 3356 C CA . ALA A 1 445 ? 2.439 8.93 7.414 1 83.19 445 ALA A CA 1
ATOM 3357 C C . ALA A 1 445 ? 3.072 10.07 8.211 1 83.19 445 ALA A C 1
ATOM 3359 O O . ALA A 1 445 ? 4.289 10.102 8.406 1 83.19 445 ALA A O 1
ATOM 3360 N N . LEU A 1 446 ? 2.291 10.953 8.719 1 87.44 446 LEU A N 1
ATOM 3361 C CA . LEU A 1 446 ? 2.793 12.109 9.445 1 87.44 446 LEU A CA 1
ATOM 3362 C C . LEU A 1 446 ? 3.363 11.695 10.797 1 87.44 446 LEU A C 1
ATOM 3364 O O . LEU A 1 446 ? 4.367 12.25 11.25 1 87.44 446 LEU A O 1
ATOM 3368 N N . LEU A 1 447 ? 2.725 10.773 11.492 1 85.12 447 LEU A N 1
ATOM 3369 C CA . LEU A 1 447 ? 3.217 10.297 12.781 1 85.12 447 LEU A CA 1
ATOM 3370 C C . LEU A 1 447 ? 4.57 9.609 12.625 1 85.12 447 LEU A C 1
ATOM 3372 O O . LEU A 1 447 ? 5.465 9.797 13.453 1 85.12 447 LEU A O 1
ATOM 3376 N N . HIS A 1 448 ? 4.695 8.891 11.516 1 79.94 448 HIS A N 1
ATOM 3377 C CA . HIS A 1 448 ? 5.977 8.234 11.273 1 79.94 448 HIS A CA 1
ATOM 3378 C C . HIS A 1 448 ? 7.039 9.242 10.844 1 79.94 448 HIS A C 1
ATOM 3380 O O . HIS A 1 448 ? 8.219 9.078 11.164 1 79.94 448 HIS A O 1
ATOM 3386 N N . LEU A 1 449 ? 6.598 10.227 10.117 1 80.06 449 LEU A N 1
ATOM 3387 C CA . LEU A 1 449 ? 7.523 11.281 9.719 1 80.06 449 LEU A CA 1
ATOM 3388 C C . LEU A 1 449 ? 8.07 12.016 10.938 1 80.06 449 LEU A C 1
ATOM 3390 O O . LEU A 1 449 ? 9.234 12.422 10.953 1 80.06 449 LEU A O 1
ATOM 3394 N N . GLU A 1 450 ? 7.188 12.117 11.898 1 80.38 450 GLU A N 1
ATOM 3395 C CA . GLU A 1 450 ? 7.586 12.812 13.125 1 80.38 450 GLU A CA 1
ATOM 3396 C C . GLU A 1 450 ? 8.633 12.023 13.898 1 80.38 450 GLU A C 1
ATOM 3398 O O . GLU A 1 450 ? 9.469 12.602 14.586 1 80.38 450 GLU A O 1
ATOM 3403 N N . ASN A 1 451 ? 8.68 10.742 13.703 1 73.56 451 ASN A N 1
ATOM 3404 C CA . ASN A 1 451 ? 9.562 9.883 14.492 1 73.56 451 ASN A CA 1
ATOM 3405 C C . ASN A 1 451 ? 10.875 9.602 13.758 1 73.56 451 ASN A C 1
ATOM 3407 O O . ASN A 1 451 ? 11.797 9.023 14.336 1 73.56 451 ASN A O 1
ATOM 3411 N N . VAL A 1 452 ? 10.906 9.938 12.453 1 69.19 452 VAL A N 1
ATOM 3412 C CA . VAL A 1 452 ? 12.148 9.727 11.711 1 69.19 452 VAL A CA 1
ATOM 3413 C C . VAL A 1 452 ? 13.047 10.953 11.844 1 69.19 452 VAL A C 1
ATOM 3415 O O . VAL A 1 452 ? 12.586 12.086 11.68 1 69.19 452 VAL A O 1
ATOM 3418 N N . PRO A 1 453 ? 14.164 10.688 12.289 1 64.12 453 PRO A N 1
ATOM 3419 C CA . PRO A 1 453 ? 15.07 11.828 12.406 1 64.12 453 PRO A CA 1
ATOM 3420 C C . PRO A 1 453 ? 15.344 12.508 11.07 1 64.12 453 PRO A C 1
ATOM 3422 O O . PRO A 1 453 ? 15.43 11.828 10.039 1 64.12 453 PRO A O 1
ATOM 3425 N N . TRP A 1 454 ? 15.367 13.734 11.086 1 65.38 454 TRP A N 1
ATOM 3426 C CA . TRP A 1 454 ? 15.609 14.539 9.891 1 65.38 454 TRP A CA 1
ATOM 3427 C C . TRP A 1 454 ? 17.062 14.398 9.43 1 65.38 454 TRP A C 1
ATOM 3429 O O . TRP A 1 454 ? 17.984 14.398 10.242 1 65.38 454 TRP A O 1
ATOM 3439 N N . HIS A 1 455 ? 17.188 13.969 8.156 1 63.62 455 HIS A N 1
ATOM 3440 C CA . HIS A 1 455 ? 18.5 13.961 7.516 1 63.62 455 HIS A CA 1
ATOM 3441 C C . HIS A 1 455 ? 18.547 14.953 6.355 1 63.62 455 HIS A C 1
ATOM 3443 O O . HIS A 1 455 ? 17.531 15.195 5.699 1 63.62 455 HIS A O 1
ATOM 3449 N N . VAL A 1 456 ? 19.672 15.547 6.176 1 65 456 VAL A N 1
ATOM 3450 C CA . VAL A 1 456 ? 19.859 16.594 5.18 1 65 456 VAL A CA 1
ATOM 3451 C C . VAL A 1 456 ? 19.547 16.047 3.789 1 65 456 VAL A C 1
ATOM 3453 O O . VAL A 1 456 ? 19.078 16.797 2.918 1 65 456 VAL A O 1
ATOM 3456 N N . LYS A 1 457 ? 19.688 14.742 3.658 1 64.06 457 LYS A N 1
ATOM 3457 C CA . LYS A 1 457 ? 19.453 14.133 2.35 1 64.06 457 LYS A CA 1
ATOM 3458 C C . LYS A 1 457 ? 17.969 14.172 1.979 1 64.06 457 LYS A C 1
ATOM 3460 O O . LYS A 1 457 ? 17.625 14.117 0.799 1 64.06 457 LYS A O 1
ATOM 3465 N N . ASN A 1 458 ? 17.203 14.406 3.027 1 68.31 458 ASN A N 1
ATOM 3466 C CA . ASN A 1 458 ? 15.766 14.359 2.777 1 68.31 458 ASN A CA 1
ATOM 3467 C C . ASN A 1 458 ? 15.148 15.75 2.762 1 68.31 458 ASN A C 1
ATOM 3469 O O . ASN A 1 458 ? 13.938 15.906 2.93 1 68.31 458 ASN A O 1
ATOM 3473 N N . TRP A 1 459 ? 15.969 16.766 2.531 1 76.81 459 TRP A N 1
ATOM 3474 C CA . TRP A 1 459 ? 15.445 18.125 2.482 1 76.81 459 TRP A CA 1
ATOM 3475 C C . TRP A 1 459 ? 14.578 18.328 1.243 1 76.81 459 TRP A C 1
ATOM 3477 O O . TRP A 1 459 ? 14.953 17.922 0.141 1 76.81 459 TRP A O 1
ATOM 3487 N N . ARG A 1 460 ? 13.438 18.844 1.498 1 81.25 460 ARG A N 1
ATOM 3488 C CA . ARG A 1 460 ? 12.516 19.219 0.434 1 81.25 460 ARG A CA 1
ATOM 3489 C C . ARG A 1 460 ? 11.961 20.625 0.663 1 81.25 460 ARG A C 1
ATOM 3491 O O . ARG A 1 460 ? 11.773 21.047 1.807 1 81.25 460 ARG A O 1
ATOM 3498 N N . PRO A 1 461 ? 11.789 21.266 -0.419 1 87.94 461 PRO A N 1
ATOM 3499 C CA . PRO A 1 461 ? 11.242 22.625 -0.237 1 87.94 461 PRO A CA 1
ATOM 3500 C C . PRO A 1 461 ? 9.789 22.609 0.226 1 87.94 461 PRO A C 1
ATOM 3502 O O . PRO A 1 461 ? 8.93 22 -0.431 1 87.94 461 PRO A O 1
ATOM 3505 N N . ASN A 1 462 ? 9.539 23.031 1.327 1 91.62 462 ASN A N 1
ATOM 3506 C CA . ASN A 1 462 ? 8.211 23.328 1.84 1 91.62 462 ASN A CA 1
ATOM 3507 C C . ASN A 1 462 ? 7.965 24.844 1.896 1 91.62 462 ASN A C 1
ATOM 3509 O O . ASN A 1 462 ? 8.344 25.5 2.865 1 91.62 462 ASN A O 1
ATOM 3513 N N . ILE A 1 463 ? 7.301 25.344 0.893 1 95.38 463 ILE A N 1
ATOM 3514 C CA . ILE A 1 463 ? 7.273 26.781 0.677 1 95.38 463 ILE A CA 1
ATOM 3515 C C . ILE A 1 463 ? 5.91 27.344 1.076 1 95.38 463 ILE A C 1
ATOM 3517 O O . ILE A 1 463 ? 4.875 26.844 0.617 1 95.38 463 ILE A O 1
ATOM 3521 N N . LEU A 1 464 ? 5.91 28.234 1.97 1 96.31 464 LEU A N 1
ATOM 3522 C CA . LEU A 1 464 ? 4.742 29.047 2.287 1 96.31 464 LEU A CA 1
ATOM 3523 C C . LEU A 1 464 ? 4.75 30.344 1.481 1 96.31 464 LEU A C 1
ATOM 3525 O O . LEU A 1 464 ? 5.652 31.172 1.633 1 96.31 464 LEU A O 1
ATOM 3529 N N . VAL A 1 465 ? 3.779 30.531 0.642 1 96.62 465 VAL A N 1
ATOM 3530 C CA . VAL A 1 465 ? 3.754 31.688 -0.259 1 96.62 465 VAL A CA 1
ATOM 3531 C C . VAL A 1 465 ? 2.666 32.656 0.179 1 96.62 465 VAL A C 1
ATOM 3533 O O . VAL A 1 465 ? 1.491 32.281 0.267 1 96.62 465 VAL A O 1
ATOM 3536 N N . PHE A 1 466 ? 3.055 33.844 0.486 1 94.19 466 PHE A N 1
ATOM 3537 C CA . PHE A 1 466 ? 2.084 34.906 0.797 1 94.19 466 PHE A CA 1
ATOM 3538 C C . PHE A 1 466 ? 1.607 35.594 -0.474 1 94.19 466 PHE A C 1
ATOM 3540 O O . PHE A 1 466 ? 2.109 36.656 -0.829 1 94.19 466 PHE A O 1
ATOM 3547 N N . THR A 1 467 ? 0.635 35.062 -1.106 1 87.62 467 THR A N 1
ATOM 3548 C CA . THR A 1 467 ? 0.184 35.531 -2.416 1 87.62 467 THR A CA 1
ATOM 3549 C C . THR A 1 467 ? -1.012 36.469 -2.279 1 87.62 467 THR A C 1
ATOM 3551 O O . THR A 1 467 ? -1.325 37.219 -3.203 1 87.62 467 THR A O 1
ATOM 3554 N N . GLY A 1 468 ? -1.655 36.438 -1.169 1 88.06 468 GLY A N 1
ATOM 3555 C CA . GLY A 1 468 ? -2.969 37.062 -1.178 1 88.06 468 GLY A CA 1
ATOM 3556 C C . GLY A 1 468 ? -3.943 36.375 -2.125 1 88.06 468 GLY A C 1
ATOM 3557 O O . GLY A 1 468 ? -4.18 35.156 -2.025 1 88.06 468 GLY A O 1
ATOM 3558 N N . GLN A 1 469 ? -4.422 37.094 -3.051 1 85.94 469 GLN A N 1
ATOM 3559 C CA . GLN A 1 469 ? -5.211 36.469 -4.113 1 85.94 469 GLN A CA 1
ATOM 3560 C C . GLN A 1 469 ? -4.324 36.062 -5.277 1 85.94 469 GLN A C 1
ATOM 3562 O O . GLN A 1 469 ? -3.725 36.875 -5.949 1 85.94 469 GLN A O 1
ATOM 3567 N N . PRO A 1 470 ? -4.324 34.781 -5.453 1 86.69 470 PRO A N 1
ATOM 3568 C CA . PRO A 1 470 ? -3.367 34.25 -6.422 1 86.69 470 PRO A CA 1
ATOM 3569 C C . PRO A 1 470 ? -3.568 34.844 -7.824 1 86.69 470 PRO A C 1
ATOM 3571 O O . PRO A 1 470 ? -2.609 34.938 -8.594 1 86.69 470 PRO A O 1
ATOM 3574 N N . HIS A 1 471 ? -4.758 35.25 -8.164 1 86.81 471 HIS A N 1
ATOM 3575 C CA . HIS A 1 471 ? -5.039 35.75 -9.5 1 86.81 471 HIS A CA 1
ATOM 3576 C C . HIS A 1 471 ? -4.301 37.062 -9.766 1 86.81 471 HIS A C 1
ATOM 3578 O O . HIS A 1 471 ? -3.98 37.375 -10.914 1 86.81 471 HIS A O 1
ATOM 3584 N N . ASN A 1 472 ? -3.961 37.75 -8.734 1 85.62 472 ASN A N 1
ATOM 3585 C CA . ASN A 1 472 ? -3.305 39.031 -8.867 1 85.62 472 ASN A CA 1
ATOM 3586 C C . ASN A 1 472 ? -1.786 38.906 -8.914 1 85.62 472 ASN A C 1
ATOM 3588 O O . ASN A 1 472 ? -1.084 39.812 -9.32 1 85.62 472 ASN A O 1
ATOM 3592 N N . ARG A 1 473 ? -1.321 37.812 -8.531 1 89.88 473 ARG A N 1
ATOM 3593 C CA . ARG A 1 473 ? 0.12 37.594 -8.461 1 89.88 473 ARG A CA 1
ATOM 3594 C C . ARG A 1 473 ? 0.499 36.25 -9.086 1 89.88 473 ARG A C 1
ATOM 3596 O O . ARG A 1 473 ? 1.114 35.406 -8.422 1 89.88 473 ARG A O 1
ATOM 3603 N N . GLU A 1 474 ? 0.329 36.094 -10.25 1 89.94 474 GLU A N 1
ATOM 3604 C CA . GLU A 1 474 ? 0.504 34.844 -10.945 1 89.94 474 GLU A CA 1
ATOM 3605 C C . GLU A 1 474 ? 1.981 34.469 -11.062 1 89.94 474 GLU A C 1
ATOM 3607 O O . GLU A 1 474 ? 2.336 33.281 -11.078 1 89.94 474 GLU A O 1
ATOM 3612 N N . ASN A 1 475 ? 2.855 35.5 -11.125 1 90.69 475 ASN A N 1
ATOM 3613 C CA . ASN A 1 475 ? 4.289 35.219 -11.211 1 90.69 475 ASN A CA 1
ATOM 3614 C C . ASN A 1 475 ? 4.809 34.531 -9.961 1 90.69 475 ASN A C 1
ATOM 3616 O O . ASN A 1 475 ? 5.664 33.656 -10.047 1 90.69 475 ASN A O 1
ATOM 3620 N N . LEU A 1 476 ? 4.297 34.969 -8.852 1 92.44 476 LEU A N 1
ATOM 3621 C CA . LEU A 1 476 ? 4.691 34.375 -7.586 1 92.44 476 LEU A CA 1
ATOM 3622 C C . LEU A 1 476 ? 4.242 32.906 -7.512 1 92.44 476 LEU A C 1
ATOM 3624 O O . LEU A 1 476 ? 4.977 32.062 -7.02 1 92.44 476 LEU A O 1
ATOM 3628 N N . VAL A 1 477 ? 3.055 32.688 -8.008 1 92.88 477 VAL A N 1
ATOM 3629 C CA . VAL A 1 477 ? 2.479 31.359 -8.008 1 92.88 477 VAL A CA 1
ATOM 3630 C C . VAL A 1 477 ? 3.305 30.438 -8.898 1 92.88 477 VAL A C 1
ATOM 3632 O O . VAL A 1 477 ? 3.654 29.328 -8.5 1 92.88 477 VAL A O 1
ATOM 3635 N N . ARG A 1 478 ? 3.648 30.844 -10.031 1 91.44 478 ARG A N 1
ATOM 3636 C CA . ARG A 1 478 ? 4.434 30.047 -10.961 1 91.44 478 ARG A CA 1
ATOM 3637 C C . ARG A 1 478 ? 5.816 29.75 -10.398 1 91.44 478 ARG A C 1
ATOM 3639 O O . ARG A 1 478 ? 6.309 28.625 -10.516 1 91.44 478 ARG A O 1
ATOM 3646 N N . MET A 1 479 ? 6.383 30.766 -9.812 1 93.31 479 MET A N 1
ATOM 3647 C CA . MET A 1 479 ? 7.707 30.578 -9.227 1 93.31 479 MET A CA 1
ATOM 3648 C C . MET A 1 479 ? 7.684 29.484 -8.156 1 93.31 479 MET A C 1
ATOM 3650 O O . MET A 1 479 ? 8.57 28.641 -8.109 1 93.31 479 MET A O 1
ATOM 3654 N N . ALA A 1 480 ? 6.684 29.594 -7.316 1 93.88 480 ALA A N 1
ATOM 3655 C CA . ALA A 1 480 ? 6.566 28.594 -6.258 1 93.88 480 ALA A CA 1
ATOM 3656 C C . ALA A 1 480 ? 6.43 27.188 -6.84 1 93.88 480 ALA A C 1
ATOM 3658 O O . ALA A 1 480 ? 7.012 26.234 -6.316 1 93.88 480 ALA A O 1
ATOM 3659 N N . GLU A 1 481 ? 5.695 27.078 -7.848 1 90.69 481 GLU A N 1
ATOM 3660 C CA . GLU A 1 481 ? 5.512 25.781 -8.508 1 90.69 481 GLU A CA 1
ATOM 3661 C C . GLU A 1 481 ? 6.824 25.266 -9.086 1 90.69 481 GLU A C 1
ATOM 3663 O O . GLU A 1 481 ? 7.129 24.078 -8.992 1 90.69 481 GLU A O 1
ATOM 3668 N N . TRP A 1 482 ? 7.566 26.172 -9.656 1 92 482 TRP A N 1
ATOM 3669 C CA . TRP A 1 482 ? 8.828 25.797 -10.273 1 92 482 TRP A CA 1
ATOM 3670 C C . TRP A 1 482 ? 9.852 25.391 -9.219 1 92 482 TRP A C 1
ATOM 3672 O O . TRP A 1 482 ? 10.664 24.484 -9.445 1 92 482 TRP A O 1
ATOM 3682 N N . LEU A 1 483 ? 9.797 26.031 -8.117 1 92.38 483 LEU A N 1
ATOM 3683 C CA . LEU A 1 483 ? 10.766 25.781 -7.059 1 92.38 483 LEU A CA 1
ATOM 3684 C C . LEU A 1 483 ? 10.547 24.391 -6.449 1 92.38 483 LEU A C 1
ATOM 3686 O O . LEU A 1 483 ? 11.484 23.781 -5.934 1 92.38 483 LEU A O 1
ATOM 3690 N N . THR A 1 484 ? 9.406 23.906 -6.473 1 86.25 484 THR A N 1
ATOM 3691 C CA . THR A 1 484 ? 9.109 22.625 -5.848 1 86.25 484 THR A CA 1
ATOM 3692 C C . THR A 1 484 ? 9.055 21.516 -6.895 1 86.25 484 THR A C 1
ATOM 3694 O O . THR A 1 484 ? 9.359 20.359 -6.598 1 86.25 484 THR A O 1
ATOM 3697 N N . SER A 1 485 ? 8.82 21.781 -8.117 1 77.75 485 SER A N 1
ATOM 3698 C CA . SER A 1 485 ? 8.758 20.859 -9.25 1 77.75 485 SER A CA 1
ATOM 3699 C C . SER A 1 485 ? 8.062 19.562 -8.859 1 77.75 485 SER A C 1
ATOM 3701 O O . SER A 1 485 ? 8.547 18.469 -9.18 1 77.75 485 SER A O 1
ATOM 3703 N N . GLY A 1 486 ? 7.016 19.656 -7.984 1 73.12 486 GLY A N 1
ATOM 3704 C CA . GLY A 1 486 ? 6.211 18.484 -7.645 1 73.12 486 GLY A CA 1
ATOM 3705 C C . GLY A 1 486 ? 6.832 17.625 -6.562 1 73.12 486 GLY A C 1
ATOM 3706 O O . GLY A 1 486 ? 6.285 16.594 -6.199 1 73.12 486 GLY A O 1
ATOM 3707 N N . ARG A 1 487 ? 7.918 17.953 -6.027 1 76.56 487 ARG A N 1
ATOM 3708 C CA . ARG A 1 487 ? 8.617 17.141 -5.039 1 76.56 487 ARG A CA 1
ATOM 3709 C C . ARG A 1 487 ? 8.453 17.719 -3.637 1 76.56 487 ARG A C 1
ATOM 3711 O O . ARG A 1 487 ? 8.719 17.031 -2.645 1 76.56 487 ARG A O 1
ATOM 3718 N N . GLY A 1 488 ? 8.078 18.844 -3.51 1 83.75 488 GLY A N 1
ATOM 3719 C CA . GLY A 1 488 ? 7.859 19.484 -2.229 1 83.75 488 GLY A CA 1
ATOM 3720 C C . GLY A 1 488 ? 6.414 19.875 -1.991 1 83.75 488 GLY A C 1
ATOM 3721 O O . GLY A 1 488 ? 5.504 19.297 -2.58 1 83.75 488 GLY A O 1
ATOM 3722 N N . ILE A 1 489 ? 6.266 20.75 -0.993 1 89.69 489 ILE A N 1
ATOM 3723 C CA . ILE A 1 489 ? 4.934 21.219 -0.636 1 89.69 489 ILE A CA 1
ATOM 3724 C C . ILE A 1 489 ? 4.859 22.734 -0.841 1 89.69 489 ILE A C 1
ATOM 3726 O O . ILE A 1 489 ? 5.809 23.453 -0.53 1 89.69 489 ILE A O 1
ATOM 3730 N N . VAL A 1 490 ? 3.811 23.141 -1.506 1 93.19 490 VAL A N 1
ATOM 3731 C CA . VAL A 1 490 ? 3.551 24.562 -1.689 1 93.19 490 VAL A CA 1
ATOM 3732 C C . VAL A 1 490 ? 2.203 24.922 -1.067 1 93.19 490 VAL A C 1
ATOM 3734 O O . VAL A 1 490 ? 1.207 24.234 -1.283 1 93.19 490 VAL A O 1
ATOM 3737 N N . THR A 1 491 ? 2.164 25.922 -0.233 1 94.5 491 THR A N 1
ATOM 3738 C CA . THR A 1 491 ? 0.927 26.438 0.35 1 94.5 491 THR A CA 1
ATOM 3739 C C . THR A 1 491 ? 0.741 27.906 0.014 1 94.5 491 THR A C 1
ATOM 3741 O O . THR A 1 491 ? 1.613 28.734 0.304 1 94.5 491 THR A O 1
ATOM 3744 N N . PHE A 1 492 ? -0.316 28.219 -0.702 1 95.38 492 PHE A N 1
ATOM 3745 C CA . PHE A 1 492 ? -0.682 29.609 -0.942 1 95.38 492 PHE A CA 1
ATOM 3746 C C . PHE A 1 492 ? -1.519 30.156 0.208 1 95.38 492 PHE A C 1
ATOM 3748 O O . PHE A 1 492 ? -2.541 29.578 0.571 1 95.38 492 PHE A O 1
ATOM 3755 N N . THR A 1 493 ? -1.074 31.188 0.8 1 94.44 493 THR A N 1
ATOM 3756 C CA . THR A 1 493 ? -1.751 31.719 1.98 1 94.44 493 THR A CA 1
ATOM 3757 C C . THR A 1 493 ? -2.164 33.156 1.769 1 94.44 493 THR A C 1
ATOM 3759 O O . THR A 1 493 ? -1.451 33.938 1.115 1 94.44 493 THR A O 1
ATOM 3762 N N . GLN A 1 494 ? -3.314 33.5 2.25 1 94.75 494 GLN A N 1
ATOM 3763 C CA . GLN A 1 494 ? -3.816 34.844 2.295 1 94.75 494 GLN A CA 1
ATOM 3764 C C . GLN A 1 494 ? -4.117 35.281 3.729 1 94.75 494 GLN A C 1
ATOM 3766 O O . GLN A 1 494 ? -4.832 34.594 4.453 1 94.75 494 GLN A O 1
ATOM 3771 N N . LEU A 1 495 ? -3.539 36.406 4.117 1 94.19 495 LEU A N 1
ATOM 3772 C CA . LEU A 1 495 ? -3.807 36.938 5.445 1 94.19 495 LEU A CA 1
ATOM 3773 C C . LEU A 1 495 ? -4.844 38.062 5.371 1 94.19 495 LEU A C 1
ATOM 3775 O O . LEU A 1 495 ? -4.664 39.031 4.629 1 94.19 495 LEU A O 1
ATOM 3779 N N . LEU A 1 496 ? -5.934 37.844 6.043 1 94.31 496 LEU A N 1
ATOM 3780 C CA . LEU A 1 496 ? -6.973 38.844 6.164 1 94.31 496 LEU A CA 1
ATOM 3781 C C . LEU A 1 496 ? -6.773 39.688 7.43 1 94.31 496 LEU A C 1
ATOM 3783 O O . LEU A 1 496 ? -6.91 39.156 8.539 1 94.31 496 LEU A O 1
ATOM 3787 N N . VAL A 1 497 ? -6.484 40.938 7.242 1 92.62 497 VAL A N 1
ATOM 3788 C CA . VAL A 1 497 ? -6.211 41.812 8.383 1 92.62 497 VAL A CA 1
ATOM 3789 C C . VAL A 1 497 ? -7.5 42.5 8.844 1 92.62 497 VAL A C 1
ATOM 3791 O O . VAL A 1 497 ? -8.18 43.156 8.047 1 92.62 497 VAL A O 1
ATOM 3794 N N . GLY A 1 498 ? -7.883 42.219 10.102 1 90.06 498 GLY A N 1
ATOM 3795 C CA . GLY A 1 498 ? -9.078 42.844 10.656 1 90.06 498 GLY A CA 1
ATOM 3796 C C . GLY A 1 498 ? -9.578 42.156 11.914 1 90.06 498 GLY A C 1
ATOM 3797 O O . GLY A 1 498 ? -8.844 41.375 12.539 1 90.06 498 GLY A O 1
ATOM 3798 N N . ASP A 1 499 ? -10.812 42.562 12.25 1 88.81 499 ASP A N 1
ATOM 3799 C CA . ASP A 1 499 ? -11.445 41.969 13.43 1 88.81 499 ASP A CA 1
ATOM 3800 C C . ASP A 1 499 ? -12.008 40.594 13.125 1 88.81 499 ASP A C 1
ATOM 3802 O O . ASP A 1 499 ? -12.664 40.406 12.102 1 88.81 499 ASP A O 1
ATOM 3806 N N . VAL A 1 500 ? -11.75 39.719 13.961 1 88.75 500 VAL A N 1
ATOM 3807 C CA . VAL A 1 500 ? -12.07 38.312 13.734 1 88.75 500 VAL A CA 1
ATOM 3808 C C . VAL A 1 500 ? -13.586 38.125 13.648 1 88.75 500 VAL A C 1
ATOM 3810 O O . VAL A 1 500 ? -14.078 37.375 12.789 1 88.75 500 VAL A O 1
ATOM 3813 N N . HIS A 1 501 ? -14.352 38.812 14.445 1 86.44 501 HIS A N 1
ATOM 3814 C CA . HIS A 1 501 ? -15.797 38.656 14.484 1 86.44 501 HIS A CA 1
ATOM 3815 C C . HIS A 1 501 ? -16.453 39.188 13.211 1 86.44 501 HIS A C 1
ATOM 3817 O O . HIS A 1 501 ? -17.297 38.5 12.617 1 86.44 501 HIS A O 1
ATOM 3823 N N . LYS A 1 502 ? -15.984 40.281 12.805 1 86.44 502 LYS A N 1
ATOM 3824 C CA . LYS A 1 502 ? -16.562 40.906 11.617 1 86.44 502 LYS A CA 1
ATOM 3825 C C . LYS A 1 502 ? -16.234 40.094 10.359 1 86.44 502 LYS A C 1
ATOM 3827 O O . LYS A 1 502 ? -17.109 39.875 9.523 1 86.44 502 LYS A O 1
ATOM 3832 N N . LEU A 1 503 ? -15.094 39.688 10.359 1 86.44 503 LEU A N 1
ATOM 3833 C CA . LEU A 1 503 ? -14.641 38.969 9.164 1 86.44 503 LEU A CA 1
ATOM 3834 C C . LEU A 1 503 ? -15.188 37.562 9.117 1 86.44 503 LEU A C 1
ATOM 3836 O O . LEU A 1 503 ? -15.438 37 8.039 1 86.44 503 LEU A O 1
ATOM 3840 N N . SER A 1 504 ? -15.383 37 10.227 1 86 504 SER A N 1
ATOM 3841 C CA . SER A 1 504 ? -15.906 35.656 10.281 1 86 504 SER A CA 1
ATOM 3842 C C . SER A 1 504 ? -17.391 35.625 9.953 1 86 504 SER A C 1
ATOM 3844 O O . SER A 1 504 ? -17.891 34.656 9.359 1 86 504 SER A O 1
ATOM 3846 N N . GLN A 1 505 ? -18.109 36.562 10.43 1 80.25 505 GLN A N 1
ATOM 3847 C CA . GLN A 1 505 ? -19.547 36.625 10.141 1 80.25 505 GLN A CA 1
ATOM 3848 C C . GLN A 1 505 ? -19.797 36.75 8.641 1 80.25 505 GLN A C 1
ATOM 3850 O O . GLN A 1 505 ? -20.781 36.188 8.133 1 80.25 505 GLN A O 1
ATOM 3855 N N . ALA A 1 506 ? -18.844 37.375 7.961 1 81.19 506 ALA A N 1
ATOM 3856 C CA . ALA A 1 506 ? -18.969 37.531 6.516 1 81.19 506 ALA A CA 1
ATOM 3857 C C . ALA A 1 506 ? -18.422 36.281 5.793 1 81.19 506 ALA A C 1
ATOM 3859 O O . ALA A 1 506 ? -18.453 36.219 4.562 1 81.19 506 ALA A O 1
ATOM 3860 N N . ASN A 1 507 ? -18.031 35.344 6.488 1 89.12 507 ASN A N 1
ATOM 3861 C CA . ASN A 1 507 ? -17.438 34.125 5.941 1 89.12 507 ASN A CA 1
ATOM 3862 C C . ASN A 1 507 ? -16.328 34.438 4.941 1 89.12 507 ASN A C 1
ATOM 3864 O O . ASN A 1 507 ? -16.234 33.781 3.902 1 89.12 507 ASN A O 1
ATOM 3868 N N . LEU A 1 508 ? -15.562 35.438 5.254 1 89.5 508 LEU A N 1
ATOM 3869 C CA . LEU A 1 508 ? -14.539 35.875 4.316 1 89.5 508 LEU A CA 1
ATOM 3870 C C . LEU A 1 508 ? -13.367 34.906 4.289 1 89.5 508 LEU A C 1
ATOM 3872 O O . LEU A 1 508 ? -12.742 34.719 3.246 1 89.5 508 LEU A O 1
ATOM 3876 N N . ARG A 1 509 ? -13.109 34.375 5.387 1 91.62 509 ARG A N 1
ATOM 3877 C CA . ARG A 1 509 ? -12.008 33.406 5.441 1 91.62 509 ARG A CA 1
ATOM 3878 C C . ARG A 1 509 ? -12.297 32.188 4.562 1 91.62 509 ARG A C 1
ATOM 3880 O O . ARG A 1 509 ? -11.445 31.781 3.773 1 91.62 509 ARG A O 1
ATOM 3887 N N . GLU A 1 510 ? -13.438 31.672 4.727 1 89.25 510 GLU A N 1
ATOM 3888 C CA . GLU A 1 510 ? -13.828 30.5 3.932 1 89.25 510 GLU A CA 1
ATOM 3889 C C . GLU A 1 510 ? -13.898 30.844 2.445 1 89.25 510 GLU A C 1
ATOM 3891 O O . GLU A 1 510 ? -13.523 30.031 1.597 1 89.25 510 GLU A O 1
ATOM 3896 N N . ALA A 1 511 ? -14.352 32 2.197 1 91.81 511 ALA A N 1
ATOM 3897 C CA . ALA A 1 511 ? -14.422 32.438 0.809 1 91.81 511 ALA A CA 1
ATOM 3898 C C . ALA A 1 511 ? -13.031 32.594 0.204 1 91.81 511 ALA A C 1
ATOM 3900 O O . ALA A 1 511 ? -12.797 32.188 -0.941 1 91.81 511 ALA A O 1
ATOM 3901 N N . ALA A 1 512 ? -12.18 33.156 0.972 1 92 512 ALA A N 1
ATOM 3902 C CA . ALA A 1 512 ? -10.805 33.344 0.5 1 92 512 ALA A CA 1
ATOM 3903 C C . ALA A 1 512 ? -10.141 31.984 0.239 1 92 512 ALA A C 1
ATOM 3905 O O . ALA A 1 512 ? -9.484 31.797 -0.792 1 92 512 ALA A O 1
ATOM 3906 N N . GLN A 1 513 ? -10.32 31.156 1.116 1 91.06 513 GLN A N 1
ATOM 3907 C CA . GLN A 1 513 ? -9.75 29.828 0.968 1 91.06 513 GLN A CA 1
ATOM 3908 C C . GLN A 1 513 ? -10.328 29.109 -0.247 1 91.06 513 GLN A C 1
ATOM 3910 O O . GLN A 1 513 ? -9.609 28.438 -0.979 1 91.06 513 GLN A O 1
ATOM 3915 N N . LYS A 1 514 ? -11.578 29.219 -0.373 1 89.94 514 LYS A N 1
ATOM 3916 C CA . LYS A 1 514 ? -12.25 28.594 -1.507 1 89.94 514 LYS A CA 1
ATOM 3917 C C . LYS A 1 514 ? -11.742 29.156 -2.83 1 89.94 514 LYS A C 1
ATOM 3919 O O . LYS A 1 514 ? -11.562 28.422 -3.797 1 89.94 514 LYS A O 1
ATOM 3924 N N . HIS A 1 515 ? -11.531 30.422 -2.818 1 91.94 515 HIS A N 1
ATOM 3925 C CA . HIS A 1 515 ? -11.031 31.062 -4.031 1 91.94 515 HIS A CA 1
ATOM 3926 C C . HIS A 1 515 ? -9.633 30.562 -4.387 1 91.94 515 HIS A C 1
ATOM 3928 O O . HIS A 1 515 ? -9.344 30.297 -5.559 1 91.94 515 HIS A O 1
ATOM 3934 N N . ILE A 1 516 ? -8.836 30.453 -3.455 1 93.19 516 ILE A N 1
ATOM 3935 C CA . ILE A 1 516 ? -7.488 29.953 -3.695 1 93.19 516 ILE A CA 1
ATOM 3936 C C . ILE A 1 516 ? -7.551 28.5 -4.16 1 93.19 516 ILE A C 1
ATOM 3938 O O . ILE A 1 516 ? -6.844 28.109 -5.094 1 93.19 516 ILE A O 1
ATOM 3942 N N . ARG A 1 517 ? -8.422 27.781 -3.541 1 90.12 517 ARG A N 1
ATOM 3943 C CA . ARG A 1 517 ? -8.562 26.359 -3.893 1 90.12 517 ARG A CA 1
ATOM 3944 C C . ARG A 1 517 ? -9.047 26.203 -5.328 1 90.12 517 ARG A C 1
ATOM 3946 O O . ARG A 1 517 ? -8.57 25.328 -6.059 1 90.12 517 ARG A O 1
ATOM 3953 N N . GLU A 1 518 ? -9.977 26.938 -5.641 1 90.31 518 GLU A N 1
ATOM 3954 C CA . GLU A 1 518 ? -10.5 26.891 -7.004 1 90.31 518 GLU A CA 1
ATOM 3955 C C . GLU A 1 518 ? -9.414 27.266 -8.016 1 90.31 518 GLU A C 1
ATOM 3957 O O . GLU A 1 518 ? -9.359 26.688 -9.102 1 90.31 518 GLU A O 1
ATOM 3962 N N . TYR A 1 519 ? -8.656 28.234 -7.633 1 92.19 519 TYR A N 1
ATOM 3963 C CA . TYR A 1 519 ? -7.547 28.609 -8.5 1 92.19 519 TYR A CA 1
ATOM 3964 C C . TYR A 1 519 ? -6.578 27.453 -8.68 1 92.19 519 TYR A C 1
ATOM 3966 O O . TYR A 1 519 ? -6.141 27.156 -9.797 1 92.19 519 TYR A O 1
ATOM 3974 N N . ILE A 1 520 ? -6.281 26.828 -7.668 1 90.25 520 ILE A N 1
ATOM 3975 C CA . ILE A 1 520 ? -5.355 25.688 -7.68 1 90.25 520 ILE A CA 1
ATOM 3976 C C . ILE A 1 520 ? -5.922 24.578 -8.547 1 90.25 520 ILE A C 1
ATOM 3978 O O . ILE A 1 520 ? -5.195 23.969 -9.344 1 90.25 520 ILE A O 1
ATOM 3982 N N . GLN A 1 521 ? -7.18 24.312 -8.391 1 86.31 521 GLN A N 1
ATOM 3983 C CA . GLN A 1 521 ? -7.828 23.234 -9.133 1 86.31 521 GLN A CA 1
ATOM 3984 C C . GLN A 1 521 ? -7.918 23.578 -10.625 1 86.31 521 GLN A C 1
ATOM 3986 O O . GLN A 1 521 ? -7.703 22.719 -11.477 1 86.31 521 GLN A O 1
ATOM 3991 N N . SER A 1 522 ? -8.234 24.812 -10.883 1 87.94 522 SER A N 1
ATOM 3992 C CA . SER A 1 522 ? -8.375 25.234 -12.273 1 87.94 522 SER A CA 1
ATOM 3993 C C . SER A 1 522 ? -7.051 25.141 -13.023 1 87.94 522 SER A C 1
ATOM 3995 O O . SER A 1 522 ? -7.027 24.875 -14.219 1 87.94 522 SER A O 1
ATOM 3997 N N . ARG A 1 523 ? -6.012 25.312 -12.312 1 87.19 523 ARG A N 1
ATOM 3998 C CA . ARG A 1 523 ? -4.699 25.281 -12.945 1 87.19 523 ARG A CA 1
ATOM 3999 C C . ARG A 1 523 ? -4.027 23.922 -12.734 1 87.19 523 ARG A C 1
ATOM 4001 O O . ARG A 1 523 ? -2.865 23.734 -13.102 1 87.19 523 ARG A O 1
ATOM 4008 N N . ARG A 1 524 ? -4.719 22.984 -12.102 1 82.88 524 ARG A N 1
ATOM 4009 C CA . ARG A 1 524 ? -4.246 21.625 -11.844 1 82.88 524 ARG A CA 1
ATOM 4010 C C . ARG A 1 524 ? -2.893 21.641 -11.141 1 82.88 524 ARG A C 1
ATOM 4012 O O . ARG A 1 524 ? -1.969 20.938 -11.547 1 82.88 524 ARG A O 1
ATOM 4019 N N . MET A 1 525 ? -2.805 22.5 -10.117 1 86.19 525 MET A N 1
ATOM 4020 C CA . MET A 1 525 ? -1.576 22.594 -9.328 1 86.19 525 MET A CA 1
ATOM 4021 C C . MET A 1 525 ? -1.648 21.672 -8.109 1 86.19 525 MET A C 1
ATOM 4023 O O . MET A 1 525 ? -2.74 21.328 -7.656 1 86.19 525 MET A O 1
ATOM 4027 N N . THR A 1 526 ? -0.483 21.234 -7.719 1 85.75 526 THR A N 1
ATOM 4028 C CA . THR A 1 526 ? -0.394 20.453 -6.484 1 85.75 526 THR A CA 1
ATOM 4029 C C . THR A 1 526 ? 0.039 21.344 -5.32 1 85.75 526 THR A C 1
ATOM 4031 O O . THR A 1 526 ? 1.227 21.422 -4.996 1 85.75 526 THR A O 1
ATOM 4034 N N . ALA A 1 527 ? -0.855 22.031 -4.777 1 90.69 527 ALA A N 1
ATOM 4035 C CA . ALA A 1 527 ? -0.593 22.969 -3.689 1 90.69 527 ALA A CA 1
ATOM 4036 C C . ALA A 1 527 ? -1.746 23 -2.691 1 90.69 527 ALA A C 1
ATOM 4038 O O . ALA A 1 527 ? -2.777 22.359 -2.91 1 90.69 527 ALA A O 1
ATOM 4039 N N . PHE A 1 528 ? -1.54 23.594 -1.612 1 92.25 528 PHE A N 1
ATOM 4040 C CA . PHE A 1 528 ? -2.549 23.719 -0.566 1 92.25 528 PHE A CA 1
ATOM 4041 C C . PHE A 1 528 ? -3.012 25.172 -0.428 1 92.25 528 PHE A C 1
ATOM 4043 O O . PHE A 1 528 ? -2.287 26.094 -0.797 1 92.25 528 PHE A O 1
ATOM 4050 N N . ALA A 1 529 ? -4.219 25.344 -0.017 1 92.56 529 ALA A N 1
ATOM 4051 C CA . ALA A 1 529 ? -4.809 26.672 0.202 1 92.56 529 ALA A CA 1
ATOM 4052 C C . ALA A 1 529 ? -4.961 26.953 1.692 1 92.56 529 ALA A C 1
ATOM 4054 O O . ALA A 1 529 ? -5.395 26.094 2.459 1 92.56 529 ALA A O 1
ATOM 4055 N N . GLU A 1 530 ? -4.512 28.156 2.064 1 92.88 530 GLU A N 1
ATOM 4056 C CA . GLU A 1 530 ? -4.605 28.594 3.455 1 92.88 530 GLU A CA 1
ATOM 4057 C C . GLU A 1 530 ? -5.051 30.047 3.547 1 92.88 530 GLU A C 1
ATOM 4059 O O . GLU A 1 530 ? -4.668 30.875 2.717 1 92.88 530 GLU A O 1
ATOM 4064 N N . ALA A 1 531 ? -5.953 30.312 4.426 1 94.06 531 ALA A N 1
ATOM 4065 C CA . ALA A 1 531 ? -6.379 31.672 4.734 1 94.06 531 ALA A CA 1
ATOM 4066 C C . ALA A 1 531 ? -6.52 31.875 6.242 1 94.06 531 ALA A C 1
ATOM 4068 O O . ALA A 1 531 ? -7.039 31.016 6.945 1 94.06 531 ALA A O 1
ATOM 4069 N N . ASP A 1 532 ? -6.031 33 6.723 1 94.12 532 ASP A N 1
ATOM 4070 C CA . ASP A 1 532 ? -6.07 33.281 8.156 1 94.12 532 ASP A CA 1
ATOM 4071 C C . ASP A 1 532 ? -6.461 34.719 8.414 1 94.12 532 ASP A C 1
ATOM 4073 O O . ASP A 1 532 ? -6.078 35.625 7.656 1 94.12 532 ASP A O 1
ATOM 4077 N N . ILE A 1 533 ? -7.215 34.906 9.445 1 94.25 533 ILE A N 1
ATOM 4078 C CA . ILE A 1 533 ? -7.551 36.25 9.914 1 94.25 533 ILE A CA 1
ATOM 4079 C C . ILE A 1 533 ? -6.562 36.656 10.992 1 94.25 533 ILE A C 1
ATOM 4081 O O . ILE A 1 533 ? -6.383 35.969 12 1 94.25 533 ILE A O 1
ATOM 4085 N N . VAL A 1 534 ? -5.938 37.781 10.727 1 91.62 534 VAL A N 1
ATOM 4086 C CA . VAL A 1 534 ? -4.945 38.25 11.68 1 91.62 534 VAL A CA 1
ATOM 4087 C C . VAL A 1 534 ? -5.195 39.719 12 1 91.62 534 VAL A C 1
ATOM 4089 O O . VAL A 1 534 ? -5.871 40.438 11.242 1 91.62 534 VAL A O 1
ATOM 4092 N N . GLN A 1 535 ? -4.664 40.156 13.141 1 88.62 535 GLN A N 1
ATOM 4093 C CA . GLN A 1 535 ? -4.82 41.562 13.547 1 88.62 535 GLN A CA 1
ATOM 4094 C C . GLN A 1 535 ? -3.834 42.469 12.805 1 88.62 535 GLN A C 1
ATOM 4096 O O . GLN A 1 535 ? -4.191 43.562 12.375 1 88.62 535 GLN A O 1
ATOM 4101 N N . ASP A 1 536 ? -2.559 41.969 12.711 1 89.88 536 ASP A N 1
ATOM 4102 C CA . ASP A 1 536 ? -1.476 42.656 12.016 1 89.88 536 ASP A CA 1
ATOM 4103 C C . ASP A 1 536 ? -0.757 41.719 11.047 1 89.88 536 ASP A C 1
ATOM 4105 O O . ASP A 1 536 ? -0.586 40.531 11.344 1 89.88 536 ASP A O 1
ATOM 4109 N N . PHE A 1 537 ? -0.35 42.344 9.977 1 89.38 537 PHE A N 1
ATOM 4110 C CA . PHE A 1 537 ? 0.239 41.531 8.93 1 89.38 537 PHE A CA 1
ATOM 4111 C C . PHE A 1 537 ? 1.546 40.906 9.398 1 89.38 537 PHE A C 1
ATOM 4113 O O . PHE A 1 537 ? 1.765 39.719 9.219 1 89.38 537 PHE A O 1
ATOM 4120 N N . LEU A 1 538 ? 2.424 41.688 9.969 1 90.19 538 LEU A N 1
ATOM 4121 C CA . LEU A 1 538 ? 3.756 41.188 10.32 1 90.19 538 LEU A CA 1
ATOM 4122 C C . LEU A 1 538 ? 3.682 40.125 11.398 1 90.19 538 LEU A C 1
ATOM 4124 O O . LEU A 1 538 ? 4.273 39.031 11.25 1 90.19 538 LEU A O 1
ATOM 4128 N N . SER A 1 539 ? 2.898 40.375 12.406 1 89.5 539 SER A N 1
ATOM 4129 C CA . SER A 1 539 ? 2.756 39.375 13.469 1 89.5 539 SER A CA 1
ATOM 4130 C C . SER A 1 539 ? 1.991 38.156 12.984 1 89.5 539 SER A C 1
ATOM 4132 O O . SER A 1 539 ? 2.285 37.031 13.398 1 89.5 539 SER A O 1
ATOM 4134 N N . GLY A 1 540 ? 1.058 38.438 12.164 1 90.75 540 GLY A N 1
ATOM 4135 C CA . GLY A 1 540 ? 0.301 37.312 11.594 1 90.75 540 GLY A CA 1
ATOM 4136 C C . GLY A 1 540 ? 1.135 36.438 10.695 1 90.75 540 GLY A C 1
ATOM 4137 O O . GLY A 1 540 ? 1.033 35.188 10.773 1 90.75 540 GLY A O 1
ATOM 4138 N N . ALA A 1 541 ? 1.935 37.062 9.867 1 93.25 541 ALA A N 1
ATOM 4139 C CA . ALA A 1 541 ? 2.793 36.281 8.961 1 93.25 541 ALA A CA 1
ATOM 4140 C C . ALA A 1 541 ? 3.77 35.406 9.742 1 93.25 541 ALA A C 1
ATOM 4142 O O . ALA A 1 541 ? 4.023 34.281 9.359 1 93.25 541 ALA A O 1
ATOM 4143 N N . LEU A 1 542 ? 4.27 35.969 10.766 1 93.25 542 LEU A N 1
ATOM 4144 C CA . LEU A 1 542 ? 5.203 35.219 11.602 1 93.25 542 LEU A CA 1
ATOM 4145 C C . LEU A 1 542 ? 4.508 34.062 12.281 1 93.25 542 LEU A C 1
ATOM 4147 O O . LEU A 1 542 ? 5.055 32.938 12.328 1 93.25 542 LEU A O 1
ATOM 4151 N N . ALA A 1 543 ? 3.33 34.281 12.75 1 91.88 543 ALA A N 1
ATOM 4152 C CA . ALA A 1 543 ? 2.584 33.219 13.438 1 91.88 543 ALA A CA 1
ATOM 4153 C C . ALA A 1 543 ? 2.211 32.094 12.477 1 91.88 543 ALA A C 1
ATOM 4155 O O . ALA A 1 543 ? 2.355 30.906 12.812 1 91.88 543 ALA A O 1
ATOM 4156 N N . VAL A 1 544 ? 1.817 32.469 11.367 1 93.31 544 VAL A N 1
ATOM 4157 C CA . VAL A 1 544 ? 1.389 31.484 10.383 1 93.31 544 VAL A CA 1
ATOM 4158 C C . VAL A 1 544 ? 2.594 30.688 9.891 1 93.31 544 VAL A C 1
ATOM 4160 O O . VAL A 1 544 ? 2.508 29.469 9.711 1 93.31 544 VAL A O 1
ATOM 4163 N N . ALA A 1 545 ? 3.68 31.344 9.688 1 94.12 545 ALA A N 1
ATOM 4164 C CA . ALA A 1 545 ? 4.887 30.688 9.203 1 94.12 545 ALA A CA 1
ATOM 4165 C C . ALA A 1 545 ? 5.383 29.641 10.211 1 94.12 545 ALA A C 1
ATOM 4167 O O . ALA A 1 545 ? 6.027 28.656 9.836 1 94.12 545 ALA A O 1
ATOM 4168 N N . GLN A 1 546 ? 5.066 29.844 11.445 1 92.56 546 GLN A N 1
ATOM 4169 C CA . GLN A 1 546 ? 5.484 28.906 12.477 1 92.56 546 GLN A CA 1
ATOM 4170 C C . GLN A 1 546 ? 4.477 27.781 12.633 1 92.56 546 GLN A C 1
ATOM 4172 O O . GLN A 1 546 ? 4.859 26.609 12.789 1 92.56 546 GLN A O 1
ATOM 4177 N N . ALA A 1 547 ? 3.25 28.141 12.547 1 91.81 547 ALA A N 1
ATOM 4178 C CA . ALA A 1 547 ? 2.197 27.219 12.977 1 91.81 547 ALA A CA 1
ATOM 4179 C C . ALA A 1 547 ? 1.734 26.344 11.82 1 91.81 547 ALA A C 1
ATOM 4181 O O . ALA A 1 547 ? 1.179 25.266 12.039 1 91.81 547 ALA A O 1
ATOM 4182 N N . HIS A 1 548 ? 1.981 26.828 10.695 1 93.31 548 HIS A N 1
ATOM 4183 C CA . HIS A 1 548 ? 1.466 26.078 9.555 1 93.31 548 HIS A CA 1
ATOM 4184 C C . HIS A 1 548 ? 2.188 24.734 9.406 1 93.31 548 HIS A C 1
ATOM 4186 O O . HIS A 1 548 ? 3.416 24.688 9.484 1 93.31 548 HIS A O 1
ATOM 4192 N N . GLY A 1 549 ? 1.354 23.719 9.219 1 89.75 549 GLY A N 1
ATOM 4193 C CA . GLY A 1 549 ? 1.922 22.391 9.047 1 89.75 549 GLY A CA 1
ATOM 4194 C C . GLY A 1 549 ? 1.815 21.531 10.289 1 89.75 549 GLY A C 1
ATOM 4195 O O . GLY A 1 549 ? 1.561 22.031 11.383 1 89.75 549 GLY A O 1
ATOM 4196 N N . VAL A 1 550 ? 1.936 20.266 10.086 1 86.44 550 VAL A N 1
ATOM 4197 C CA . VAL A 1 550 ? 1.888 19.312 11.188 1 86.44 550 VAL A CA 1
ATOM 4198 C C . VAL A 1 550 ? 3.133 18.422 11.164 1 86.44 550 VAL A C 1
ATOM 4200 O O . VAL A 1 550 ? 3.498 17.891 10.109 1 86.44 550 VAL A O 1
ATOM 4203 N N . GLY A 1 551 ? 3.748 18.406 12.383 1 75.12 551 GLY A N 1
ATOM 4204 C CA . GLY A 1 551 ? 4.906 17.531 12.477 1 75.12 551 GLY A CA 1
ATOM 4205 C C . GLY A 1 551 ? 6.066 17.969 11.609 1 75.12 551 GLY A C 1
ATOM 4206 O O . GLY A 1 551 ? 6.492 19.125 11.688 1 75.12 551 GLY A O 1
ATOM 4207 N N . GLY A 1 552 ? 6.461 17.141 10.672 1 76.75 552 GLY A N 1
ATOM 4208 C CA . GLY A 1 552 ? 7.613 17.406 9.82 1 76.75 552 GLY A CA 1
ATOM 4209 C C . GLY A 1 552 ? 7.27 18.203 8.586 1 76.75 552 GLY A C 1
ATOM 4210 O O . GLY A 1 552 ? 8.141 18.484 7.758 1 76.75 552 GLY A O 1
ATOM 4211 N N . LEU A 1 553 ? 6.016 18.812 8.57 1 87.06 553 LEU A N 1
ATOM 4212 C CA . LEU A 1 553 ? 5.613 19.531 7.375 1 87.06 553 LEU A CA 1
ATOM 4213 C C . LEU A 1 553 ? 5.625 21.047 7.621 1 87.06 553 LEU A C 1
ATOM 4215 O O . LEU A 1 553 ? 4.934 21.797 6.93 1 87.06 553 LEU A O 1
ATOM 4219 N N . GLU A 1 554 ? 6.316 21.469 8.586 1 90.12 554 GLU A N 1
ATOM 4220 C CA . GLU A 1 554 ? 6.48 22.906 8.789 1 90.12 554 GLU A CA 1
ATOM 4221 C C . GLU A 1 554 ? 7.25 23.547 7.641 1 90.12 554 GLU A C 1
ATOM 4223 O O . GLU A 1 554 ? 8.242 23 7.168 1 90.12 554 GLU A O 1
ATOM 4228 N N . PRO A 1 555 ? 6.727 24.641 7.18 1 92.69 555 PRO A N 1
ATOM 4229 C CA . PRO A 1 555 ? 7.426 25.281 6.066 1 92.69 555 PRO A CA 1
ATOM 4230 C C . PRO A 1 555 ? 8.867 25.641 6.406 1 92.69 555 PRO A C 1
ATOM 4232 O O . PRO A 1 555 ? 9.148 26.109 7.512 1 92.69 555 PRO A O 1
ATOM 4235 N N . ASN A 1 556 ? 9.789 25.391 5.52 1 91.94 556 ASN A N 1
ATOM 4236 C CA . ASN A 1 556 ? 11.195 25.75 5.703 1 91.94 556 ASN A CA 1
ATOM 4237 C C . ASN A 1 556 ? 11.578 26.969 4.879 1 91.94 556 ASN A C 1
ATOM 4239 O O . ASN A 1 556 ? 12.633 27.562 5.102 1 91.94 556 ASN A O 1
ATOM 4243 N N . THR A 1 557 ? 10.695 27.281 3.977 1 94.38 557 THR A N 1
ATOM 4244 C CA . THR A 1 557 ? 10.953 28.422 3.098 1 94.38 557 THR A CA 1
ATOM 4245 C C . THR A 1 557 ? 9.711 29.297 2.953 1 94.38 557 THR A C 1
ATOM 4247 O O . THR A 1 557 ? 8.594 28.781 2.877 1 94.38 557 THR A O 1
ATOM 4250 N N . VAL A 1 558 ? 9.898 30.578 3.02 1 96.69 558 VAL A N 1
ATOM 4251 C CA . VAL A 1 558 ? 8.82 31.547 2.826 1 96.69 558 VAL A CA 1
ATOM 4252 C C . VAL A 1 558 ? 9.094 32.375 1.584 1 96.69 558 VAL A C 1
ATOM 4254 O O . VAL A 1 558 ? 10.211 32.875 1.4 1 96.69 558 VAL A O 1
ATOM 4257 N N . LEU A 1 559 ? 8.156 32.5 0.735 1 97.12 559 LEU A N 1
ATOM 4258 C CA . LEU A 1 559 ? 8.281 33.219 -0.514 1 97.12 559 LEU A CA 1
ATOM 4259 C C . LEU A 1 559 ? 7.312 34.406 -0.547 1 97.12 559 LEU A C 1
ATOM 4261 O O . LEU A 1 559 ? 6.117 34.25 -0.291 1 97.12 559 LEU A O 1
ATOM 4265 N N . LEU A 1 560 ? 7.848 35.594 -0.814 1 95.56 560 LEU A N 1
ATOM 4266 C CA . LEU A 1 560 ? 7.062 36.812 -0.915 1 95.56 560 LEU A CA 1
ATOM 4267 C C . LEU A 1 560 ? 7.441 37.625 -2.164 1 95.56 560 LEU A C 1
ATOM 4269 O O . LEU A 1 560 ? 8.508 37.406 -2.74 1 95.56 560 LEU A O 1
ATOM 4273 N N . GLY A 1 561 ? 6.551 38.469 -2.525 1 93.88 561 GLY A N 1
ATOM 4274 C CA . GLY A 1 561 ? 6.895 39.438 -3.564 1 93.88 561 GLY A CA 1
ATOM 4275 C C . GLY A 1 561 ? 7.664 40.625 -3.039 1 93.88 561 GLY A C 1
ATOM 4276 O O . GLY A 1 561 ? 7.484 41.031 -1.89 1 93.88 561 GLY A O 1
ATOM 4277 N N . TRP A 1 562 ? 8.492 41.156 -3.838 1 92.56 562 TRP A N 1
ATOM 4278 C CA . TRP A 1 562 ? 9.242 42.344 -3.465 1 92.56 562 TRP A CA 1
ATOM 4279 C C . TRP A 1 562 ? 8.336 43.594 -3.492 1 92.56 562 TRP A C 1
ATOM 4281 O O . TRP A 1 562 ? 7.652 43.844 -4.484 1 92.56 562 TRP A O 1
ATOM 4291 N N . SER A 1 563 ? 8.312 44.281 -2.416 1 91.25 563 SER A N 1
ATOM 4292 C CA . SER A 1 563 ? 7.418 45.438 -2.283 1 91.25 563 SER A CA 1
ATOM 4293 C C . SER A 1 563 ? 7.887 46.594 -3.145 1 91.25 563 SER A C 1
ATOM 4295 O O . SER A 1 563 ? 9.086 46.844 -3.279 1 91.25 563 SER A O 1
ATOM 4297 N N . ARG A 1 564 ? 6.945 47.375 -3.592 1 86.62 564 ARG A N 1
ATOM 4298 C CA . ARG A 1 564 ? 7.254 48.531 -4.426 1 86.62 564 ARG A CA 1
ATOM 4299 C C . ARG A 1 564 ? 7.359 49.812 -3.59 1 86.62 564 ARG A C 1
ATOM 4301 O O . ARG A 1 564 ? 7.891 50.812 -4.051 1 86.62 564 ARG A O 1
ATOM 4308 N N . THR A 1 565 ? 6.957 49.719 -2.346 1 90.69 565 THR A N 1
ATOM 4309 C CA . THR A 1 565 ? 6.965 50.906 -1.477 1 90.69 565 THR A CA 1
ATOM 4310 C C . THR A 1 565 ? 8.078 50.781 -0.436 1 90.69 565 THR A C 1
ATOM 4312 O O . THR A 1 565 ? 8.469 49.688 -0.053 1 90.69 565 THR A O 1
ATOM 4315 N N . ALA A 1 566 ? 8.508 51.938 -0.034 1 90.25 566 ALA A N 1
ATOM 4316 C CA . ALA A 1 566 ? 9.57 51.969 0.964 1 90.25 566 ALA A CA 1
ATOM 4317 C C . ALA A 1 566 ? 9.094 51.406 2.297 1 90.25 566 ALA A C 1
ATOM 4319 O O . ALA A 1 566 ? 9.852 50.688 2.98 1 90.25 566 ALA A O 1
ATOM 4320 N N . GLU A 1 567 ? 7.906 51.719 2.611 1 89.5 567 GLU A N 1
ATOM 4321 C CA . GLU A 1 567 ? 7.348 51.219 3.861 1 89.5 567 GLU A CA 1
ATOM 4322 C C . GLU A 1 567 ? 7.223 49.688 3.832 1 89.5 567 GLU A C 1
ATOM 4324 O O . GLU A 1 567 ? 7.512 49.031 4.824 1 89.5 567 GLU A O 1
ATOM 4329 N N . GLY A 1 568 ? 6.832 49.312 2.748 1 90.5 568 GLY A N 1
ATOM 4330 C CA . GLY A 1 568 ? 6.711 47.875 2.586 1 90.5 568 GLY A CA 1
ATOM 4331 C C . GLY A 1 568 ? 8.047 47.125 2.66 1 90.5 568 GLY A C 1
ATOM 4332 O O . GLY A 1 568 ? 8.133 46.062 3.234 1 90.5 568 GLY A O 1
ATOM 4333 N N . ARG A 1 569 ? 8.984 47.719 2.156 1 91.88 569 ARG A N 1
ATOM 4334 C CA . ARG A 1 569 ? 10.312 47.125 2.164 1 91.88 569 ARG A CA 1
ATOM 4335 C C . ARG A 1 569 ? 10.891 47.094 3.576 1 91.88 569 ARG A C 1
ATOM 4337 O O . ARG A 1 569 ? 11.578 46.125 3.947 1 91.88 569 ARG A O 1
ATOM 4344 N N . MET A 1 570 ? 10.586 48.094 4.289 1 90.12 570 MET A N 1
ATOM 4345 C CA . MET A 1 570 ? 11.031 48.094 5.68 1 90.12 570 MET A CA 1
ATOM 4346 C C . MET A 1 570 ? 10.367 46.969 6.473 1 90.12 570 MET A C 1
ATOM 4348 O O . MET A 1 570 ? 11.023 46.312 7.281 1 90.12 570 MET A O 1
ATOM 4352 N N . ALA A 1 571 ? 9.156 46.812 6.199 1 90.5 571 ALA A N 1
ATOM 4353 C CA . ALA A 1 571 ? 8.43 45.75 6.84 1 90.5 571 ALA A CA 1
ATOM 4354 C C . ALA A 1 571 ? 8.992 44.375 6.422 1 90.5 571 ALA A C 1
ATOM 4356 O O . ALA A 1 571 ? 9.086 43.469 7.238 1 90.5 571 ALA A O 1
ATOM 4357 N N . GLN A 1 572 ? 9.367 44.344 5.223 1 92.75 572 GLN A N 1
ATOM 4358 C CA . GLN A 1 572 ? 9.93 43.094 4.699 1 92.75 572 GLN A CA 1
ATOM 4359 C C . GLN A 1 572 ? 11.281 42.781 5.332 1 92.75 572 GLN A C 1
ATOM 4361 O O . GLN A 1 572 ? 11.602 41.625 5.602 1 92.75 572 GLN A O 1
ATOM 4366 N N . MET A 1 573 ? 12.016 43.812 5.574 1 91.44 573 MET A N 1
ATOM 4367 C CA . MET A 1 573 ? 13.312 43.594 6.219 1 91.44 573 MET A CA 1
ATOM 4368 C C . MET A 1 573 ? 13.141 43.094 7.652 1 91.44 573 MET A C 1
ATOM 4370 O O . MET A 1 573 ? 13.898 42.25 8.117 1 91.44 573 MET A O 1
ATOM 4374 N N . LYS A 1 574 ? 12.188 43.656 8.25 1 90.94 574 LYS A N 1
ATOM 4375 C CA . LYS A 1 574 ? 11.898 43.188 9.602 1 90.94 574 LYS A CA 1
ATOM 4376 C C . LYS A 1 574 ? 11.445 41.719 9.594 1 90.94 574 LYS A C 1
ATOM 4378 O O . LYS A 1 574 ? 11.898 40.938 10.414 1 90.94 574 LYS A O 1
ATOM 4383 N N . LEU A 1 575 ? 10.602 41.438 8.727 1 92.06 575 LEU A N 1
ATOM 4384 C CA . LEU A 1 575 ? 10.117 40.062 8.594 1 92.06 575 LEU A CA 1
ATOM 4385 C C . LEU A 1 575 ? 11.258 39.125 8.258 1 92.06 575 LEU A C 1
ATOM 4387 O O . LEU A 1 575 ? 11.312 38 8.773 1 92.06 575 LEU A O 1
ATOM 4391 N N . LEU A 1 576 ? 12.117 39.562 7.414 1 92.38 576 LEU A N 1
ATOM 4392 C CA . LEU A 1 576 ? 13.289 38.781 7.031 1 92.38 576 LEU A CA 1
ATOM 4393 C C . LEU A 1 576 ? 14.117 38.406 8.258 1 92.38 576 LEU A C 1
ATOM 4395 O O . LEU A 1 576 ? 14.508 37.25 8.43 1 92.38 576 LEU A O 1
ATOM 4399 N N . ARG A 1 577 ? 14.328 39.312 9.078 1 90.88 577 ARG A N 1
ATOM 4400 C CA . ARG A 1 577 ? 15.125 39.062 10.281 1 90.88 577 ARG A CA 1
ATOM 4401 C C . ARG A 1 577 ? 14.414 38.094 11.219 1 90.88 577 ARG A C 1
ATOM 4403 O O . ARG A 1 577 ? 15.039 37.188 11.781 1 90.88 577 ARG A O 1
ATOM 4410 N N . ASP A 1 578 ? 13.148 38.375 11.375 1 91.88 578 ASP A N 1
ATOM 4411 C CA . ASP A 1 578 ? 12.367 37.531 12.281 1 91.88 578 ASP A CA 1
ATOM 4412 C C . ASP A 1 578 ? 12.32 36.094 11.781 1 91.88 578 ASP A C 1
ATOM 4414 O O . ASP A 1 578 ? 12.523 35.156 12.555 1 91.88 578 ASP A O 1
ATOM 4418 N N . LEU A 1 579 ? 12.109 35.875 10.547 1 93.56 579 LEU A N 1
ATOM 4419 C CA . LEU A 1 579 ? 12.008 34.531 9.977 1 93.56 579 LEU A CA 1
ATOM 4420 C C . LEU A 1 579 ? 13.367 33.844 9.969 1 93.56 579 LEU A C 1
ATOM 4422 O O . LEU A 1 579 ? 13.453 32.625 10.195 1 93.56 579 LEU A O 1
ATOM 4426 N N . ALA A 1 580 ? 14.352 34.594 9.656 1 90.56 580 ALA A N 1
ATOM 4427 C CA . ALA A 1 580 ? 15.703 34.031 9.688 1 90.56 580 ALA A CA 1
ATOM 4428 C C . ALA A 1 580 ? 16.062 33.531 11.078 1 90.56 580 ALA A C 1
ATOM 4430 O O . ALA A 1 580 ? 16.734 32.5 11.227 1 90.56 580 ALA A O 1
ATOM 4431 N N . SER A 1 581 ? 15.594 34.281 12.039 1 89.19 581 SER A N 1
ATOM 4432 C CA . SER A 1 581 ? 15.867 33.875 13.414 1 89.19 581 SER A CA 1
ATOM 4433 C C . SER A 1 581 ? 15.148 32.594 13.758 1 89.19 581 SER A C 1
ATOM 4435 O O . SER A 1 581 ? 15.586 31.844 14.641 1 89.19 581 SER A O 1
ATOM 4437 N N . LEU A 1 582 ? 14.109 32.344 13.07 1 91.25 582 LEU A N 1
ATOM 4438 C CA . LEU A 1 582 ? 13.336 31.125 13.297 1 91.25 582 LEU A CA 1
ATOM 4439 C C . LEU A 1 582 ? 13.898 29.984 12.477 1 91.25 582 LEU A C 1
ATOM 4441 O O . LEU A 1 582 ? 13.336 28.875 12.477 1 91.25 582 LEU A O 1
ATOM 4445 N N . GLY A 1 583 ? 14.938 30.219 11.727 1 88.88 583 GLY A N 1
ATOM 4446 C CA . GLY A 1 583 ? 15.57 29.188 10.93 1 88.88 583 GLY A CA 1
ATOM 4447 C C . GLY A 1 583 ? 14.844 28.906 9.633 1 88.88 583 GLY A C 1
ATOM 4448 O O . GLY A 1 583 ? 14.844 27.766 9.156 1 88.88 583 GLY A O 1
ATOM 4449 N N . LYS A 1 584 ? 14.148 29.812 9.109 1 93 584 LYS A N 1
ATOM 4450 C CA . LYS A 1 584 ? 13.445 29.656 7.836 1 93 584 LYS A CA 1
ATOM 4451 C C . LYS A 1 584 ? 14.141 30.438 6.723 1 93 584 LYS A C 1
ATOM 4453 O O . LYS A 1 584 ? 14.695 31.5 6.961 1 93 584 LYS A O 1
ATOM 4458 N N . SER A 1 585 ? 14.172 29.828 5.574 1 94 585 SER A N 1
ATOM 4459 C CA . SER A 1 585 ? 14.688 30.531 4.402 1 94 585 SER A CA 1
ATOM 4460 C C . SER A 1 585 ? 13.656 31.5 3.836 1 94 585 SER A C 1
ATOM 4462 O O . SER A 1 585 ? 12.453 31.234 3.9 1 94 585 SER A O 1
ATOM 4464 N N . VAL A 1 586 ? 14.164 32.625 3.4 1 95.25 586 VAL A N 1
ATOM 4465 C CA . VAL A 1 586 ? 13.258 33.656 2.889 1 95.25 586 VAL A CA 1
ATOM 4466 C C . VAL A 1 586 ? 13.625 33.969 1.443 1 95.25 586 VAL A C 1
ATOM 4468 O O . VAL A 1 586 ? 14.797 34.156 1.115 1 95.25 586 VAL A O 1
ATOM 4471 N N . LEU A 1 587 ? 12.633 34 0.634 1 96.38 587 LEU A N 1
ATOM 4472 C CA . LEU A 1 587 ? 12.781 34.344 -0.774 1 96.38 587 LEU A CA 1
ATOM 4473 C C . LEU A 1 587 ? 11.914 35.562 -1.137 1 96.38 587 LEU A C 1
ATOM 4475 O O . LEU A 1 587 ? 10.766 35.656 -0.702 1 96.38 587 LEU A O 1
ATOM 4479 N N . PHE A 1 588 ? 12.531 36.531 -1.834 1 95.25 588 PHE A N 1
ATOM 4480 C CA . PHE A 1 588 ? 11.789 37.656 -2.406 1 95.25 588 PHE A CA 1
ATOM 4481 C C . PHE A 1 588 ? 11.859 37.625 -3.928 1 95.25 588 PHE A C 1
ATOM 4483 O O . PHE A 1 588 ? 12.953 37.531 -4.5 1 95.25 588 PHE A O 1
ATOM 4490 N N . LEU A 1 589 ? 10.742 37.688 -4.559 1 95.5 589 LEU A N 1
ATOM 4491 C CA . LEU A 1 589 ? 10.703 37.656 -6.016 1 95.5 589 LEU A CA 1
ATOM 4492 C C . LEU A 1 589 ? 10.352 39.031 -6.566 1 95.5 589 LEU A C 1
ATOM 4494 O O . LEU A 1 589 ? 9.414 39.688 -6.09 1 95.5 589 LEU A O 1
ATOM 4498 N N . HIS A 1 590 ? 11.141 39.5 -7.449 1 93.06 590 HIS A N 1
ATOM 4499 C CA . HIS A 1 590 ? 10.836 40.688 -8.227 1 93.06 590 HIS A CA 1
ATOM 4500 C C . HIS A 1 590 ? 10.859 40.406 -9.727 1 93.06 590 HIS A C 1
ATOM 4502 O O . HIS A 1 590 ? 11.852 39.875 -10.242 1 93.06 590 HIS A O 1
ATOM 4508 N N . CYS A 1 591 ? 9.75 40.625 -10.305 1 89 591 CYS A N 1
ATOM 4509 C CA . CYS A 1 591 ? 9.672 40.438 -11.75 1 89 591 CYS A CA 1
ATOM 4510 C C . CYS A 1 591 ? 9.641 41.75 -12.484 1 89 591 CYS A C 1
ATOM 4512 O O . CYS A 1 591 ? 8.93 42.688 -12.078 1 89 591 CYS A O 1
ATOM 4514 N N . ARG A 1 592 ? 10.445 41.781 -13.477 1 77.38 592 ARG A N 1
ATOM 4515 C CA . ARG A 1 592 ? 10.469 43 -14.305 1 77.38 592 ARG A CA 1
ATOM 4516 C C . ARG A 1 592 ? 9.172 43.156 -15.094 1 77.38 592 ARG A C 1
ATOM 4518 O O . ARG A 1 592 ? 8.617 42.156 -15.578 1 77.38 592 ARG A O 1
ATOM 4525 N N . ASP A 1 593 ? 8.703 44.406 -15.094 1 71.44 593 ASP A N 1
ATOM 4526 C CA . ASP A 1 593 ? 7.453 44.688 -15.789 1 71.44 593 ASP A CA 1
ATOM 4527 C C . ASP A 1 593 ? 7.562 44.375 -17.281 1 71.44 593 ASP A C 1
ATOM 4529 O O . ASP A 1 593 ? 8.5 44.812 -17.938 1 71.44 593 ASP A O 1
ATOM 4533 N N . GLY A 1 594 ? 6.77 43.5 -17.891 1 67.38 594 GLY A N 1
ATOM 4534 C CA . GLY A 1 594 ? 6.699 43.25 -19.328 1 67.38 594 GLY A CA 1
ATOM 4535 C C . GLY A 1 594 ? 7.477 42 -19.734 1 67.38 594 GLY A C 1
ATOM 4536 O O . GLY A 1 594 ? 7.152 41.375 -20.734 1 67.38 594 GLY A O 1
ATOM 4537 N N . HIS A 1 595 ? 8.547 41.625 -19.125 1 68.06 595 HIS A N 1
ATOM 4538 C CA . HIS A 1 595 ? 9.406 40.531 -19.594 1 68.06 595 HIS A CA 1
ATOM 4539 C C . HIS A 1 595 ? 9.125 39.25 -18.828 1 68.06 595 HIS A C 1
ATOM 4541 O O . HIS A 1 595 ? 9.336 38.156 -19.359 1 68.06 595 HIS A O 1
ATOM 4547 N N . ASP A 1 596 ? 8.477 39.25 -17.703 1 81.25 596 ASP A N 1
ATOM 4548 C CA . ASP A 1 596 ? 8.195 38.125 -16.812 1 81.25 596 ASP A CA 1
ATOM 4549 C C . ASP A 1 596 ? 9.383 37.156 -16.75 1 81.25 596 ASP A C 1
ATOM 4551 O O . ASP A 1 596 ? 10.438 37.5 -16.234 1 81.25 596 ASP A O 1
ATOM 4555 N N . PHE A 1 597 ? 9.383 35.969 -17.328 1 87.06 597 PHE A N 1
ATOM 4556 C CA . PHE A 1 597 ? 10.477 35 -17.266 1 87.06 597 PHE A CA 1
ATOM 4557 C C . PHE A 1 597 ? 11.023 34.719 -18.672 1 87.06 597 PHE A C 1
ATOM 4559 O O . PHE A 1 597 ? 11.703 33.719 -18.891 1 87.06 597 PHE A O 1
ATOM 4566 N N . GLY A 1 598 ? 10.766 35.594 -19.547 1 81.81 598 GLY A N 1
ATOM 4567 C CA . GLY A 1 598 ? 11.312 35.562 -20.891 1 81.81 598 GLY A CA 1
ATOM 4568 C C . GLY A 1 598 ? 11.211 34.219 -21.562 1 81.81 598 GLY A C 1
ATOM 4569 O O . GLY A 1 598 ? 10.133 33.594 -21.578 1 81.81 598 GLY A O 1
ATOM 4570 N N . ARG A 1 599 ? 12.43 33.656 -22.141 1 82.38 599 ARG A N 1
ATOM 4571 C CA . ARG A 1 599 ? 12.477 32.406 -22.875 1 82.38 599 ARG A CA 1
ATOM 4572 C C . ARG A 1 599 ? 12.781 31.234 -21.938 1 82.38 599 ARG A C 1
ATOM 4574 O O . ARG A 1 599 ? 12.727 30.078 -22.359 1 82.38 599 ARG A O 1
ATOM 4581 N N . ARG A 1 600 ? 12.977 31.625 -20.734 1 88.94 600 ARG A N 1
ATOM 4582 C CA . ARG A 1 600 ? 13.289 30.594 -19.75 1 88.94 600 ARG A CA 1
ATOM 4583 C C . ARG A 1 600 ? 14.453 29.719 -20.203 1 88.94 600 ARG A C 1
ATOM 4585 O O . ARG A 1 600 ? 14.375 28.484 -20.156 1 88.94 600 ARG A O 1
ATOM 4592 N N . ALA A 1 601 ? 15.539 30.375 -20.594 1 90.69 601 ALA A N 1
ATOM 4593 C CA . ALA A 1 601 ? 16.656 29.656 -21.203 1 90.69 601 ALA A CA 1
ATOM 4594 C C . ALA A 1 601 ? 17.891 29.719 -20.297 1 90.69 601 ALA A C 1
ATOM 4596 O O . ALA A 1 601 ? 18.75 28.828 -20.359 1 90.69 601 ALA A O 1
ATOM 4597 N N . VAL A 1 602 ? 17.953 30.797 -19.531 1 93.94 602 VAL A N 1
ATOM 4598 C CA . VAL A 1 602 ? 19.172 30.953 -18.766 1 93.94 602 VAL A CA 1
ATOM 4599 C C . VAL A 1 602 ? 18.828 31.312 -17.312 1 93.94 602 VAL A C 1
ATOM 4601 O O . VAL A 1 602 ? 17.984 32.156 -17.062 1 93.94 602 VAL A O 1
ATOM 4604 N N . ILE A 1 603 ? 19.469 30.641 -16.375 1 95.31 603 ILE A N 1
ATOM 4605 C CA . ILE A 1 603 ? 19.375 30.922 -14.953 1 95.31 603 ILE A CA 1
ATOM 4606 C C . ILE A 1 603 ? 20.75 31.281 -14.398 1 95.31 603 ILE A C 1
ATOM 4608 O O . ILE A 1 603 ? 21.688 30.484 -14.508 1 95.31 603 ILE A O 1
ATOM 4612 N N . ASP A 1 604 ? 20.875 32.438 -13.828 1 94 604 ASP A N 1
ATOM 4613 C CA . ASP A 1 604 ? 22.141 32.906 -13.25 1 94 604 ASP A CA 1
ATOM 4614 C C . ASP A 1 604 ? 22.125 32.75 -11.727 1 94 604 ASP A C 1
ATOM 4616 O O . ASP A 1 604 ? 21.156 33.188 -11.07 1 94 604 ASP A O 1
ATOM 4620 N N . VAL A 1 605 ? 23.094 32.156 -11.219 1 93.56 605 VAL A N 1
ATOM 4621 C CA . VAL A 1 605 ? 23.281 32.031 -9.781 1 93.56 605 VAL A CA 1
ATOM 4622 C C . VAL A 1 605 ? 24.547 32.781 -9.359 1 93.56 605 VAL A C 1
ATOM 4624 O O . VAL A 1 605 ? 25.656 32.375 -9.727 1 93.56 605 VAL A O 1
ATOM 4627 N N . TRP A 1 606 ? 24.391 33.844 -8.648 1 89.88 606 TRP A N 1
ATOM 4628 C CA . TRP A 1 606 ? 25.531 34.625 -8.234 1 89.88 606 TRP A CA 1
ATOM 4629 C C . TRP A 1 606 ? 26.078 34.156 -6.895 1 89.88 606 TRP A C 1
ATOM 4631 O O . TRP A 1 606 ? 25.359 34.156 -5.891 1 89.88 606 TRP A O 1
ATOM 4641 N N . TRP A 1 607 ? 27.312 33.75 -6.871 1 85.19 607 TRP A N 1
ATOM 4642 C CA . TRP A 1 607 ? 27.953 33.188 -5.684 1 85.19 607 TRP A CA 1
ATOM 4643 C C . TRP A 1 607 ? 29.031 34.125 -5.156 1 85.19 607 TRP A C 1
ATOM 4645 O O . TRP A 1 607 ? 29.922 34.531 -5.902 1 85.19 607 TRP A O 1
ATOM 4655 N N . ARG A 1 608 ? 28.922 34.5 -3.889 1 74.81 608 ARG A N 1
ATOM 4656 C CA . ARG A 1 608 ? 29.906 35.438 -3.314 1 74.81 608 ARG A CA 1
ATOM 4657 C C . ARG A 1 608 ? 31 34.688 -2.564 1 74.81 608 ARG A C 1
ATOM 4659 O O . ARG A 1 608 ? 31.797 35.281 -1.845 1 74.81 608 ARG A O 1
ATOM 4666 N N . GLY A 1 609 ? 31.203 33.438 -2.764 1 62.69 609 GLY A N 1
ATOM 4667 C CA . GLY A 1 609 ? 32.312 32.688 -2.188 1 62.69 609 GLY A CA 1
ATOM 4668 C C . GLY A 1 609 ? 31.969 32.062 -0.846 1 62.69 609 GLY A C 1
ATOM 4669 O O . GLY A 1 609 ? 32.719 31.219 -0.345 1 62.69 609 GLY A O 1
ATOM 4670 N N . ARG A 1 610 ? 31.094 32.75 0.041 1 58.94 610 ARG A N 1
ATOM 4671 C CA . ARG A 1 610 ? 30.812 32.219 1.364 1 58.94 610 ARG A CA 1
ATOM 4672 C C . ARG A 1 610 ? 29.625 31.266 1.316 1 58.94 610 ARG A C 1
ATOM 4674 O O . ARG A 1 610 ? 28.75 31.391 0.448 1 58.94 610 ARG A O 1
ATOM 4681 N N . GLY A 1 611 ? 29.719 30.266 1.835 1 60.56 611 GLY A N 1
ATOM 4682 C CA . GLY A 1 611 ? 28.906 29.047 1.804 1 60.56 611 GLY A CA 1
ATOM 4683 C C . GLY A 1 611 ? 27.5 29.25 2.311 1 60.56 611 GLY A C 1
ATOM 4684 O O . GLY A 1 611 ? 27.031 30.391 2.439 1 60.56 611 GLY A O 1
ATOM 4685 N N . GLY A 1 612 ? 26.359 28.672 2.223 1 70.31 612 GLY A N 1
ATOM 4686 C CA . GLY A 1 612 ? 25.016 28.375 2.707 1 70.31 612 GLY A CA 1
ATOM 4687 C C . GLY A 1 612 ? 23.922 28.75 1.721 1 70.31 612 GLY A C 1
ATOM 4688 O O . GLY A 1 612 ? 23.125 27.906 1.312 1 70.31 612 GLY A O 1
ATOM 4689 N N . ASN A 1 613 ? 24.078 30.203 1.313 1 80.69 613 ASN A N 1
ATOM 4690 C CA . ASN A 1 613 ? 23.047 30.609 0.367 1 80.69 613 ASN A CA 1
ATOM 4691 C C . ASN A 1 613 ? 23.25 29.969 -1 1 80.69 613 ASN A C 1
ATOM 4693 O O . ASN A 1 613 ? 22.281 29.625 -1.683 1 80.69 613 ASN A O 1
ATOM 4697 N N . ALA A 1 614 ? 24.516 29.781 -1.368 1 81 614 ALA A N 1
ATOM 4698 C CA . ALA A 1 614 ? 24.828 29.266 -2.697 1 81 614 ALA A CA 1
ATOM 4699 C C . ALA A 1 614 ? 24.281 27.859 -2.883 1 81 614 ALA A C 1
ATOM 4701 O O . ALA A 1 614 ? 23.75 27.516 -3.951 1 81 614 ALA A O 1
ATOM 4702 N N . ASP A 1 615 ? 24.406 27.156 -1.858 1 80.69 615 ASP A N 1
ATOM 4703 C CA . ASP A 1 615 ? 23.906 25.781 -1.943 1 80.69 615 ASP A CA 1
ATOM 4704 C C . ASP A 1 615 ? 22.391 25.75 -2.191 1 80.69 615 ASP A C 1
ATOM 4706 O O . ASP A 1 615 ? 21.922 24.984 -3.029 1 80.69 615 ASP A O 1
ATOM 4710 N N . LEU A 1 616 ? 21.734 26.578 -1.422 1 87.44 616 LEU A N 1
ATOM 4711 C CA . LEU A 1 616 ? 20.281 26.609 -1.575 1 87.44 616 LEU A CA 1
ATOM 4712 C C . LEU A 1 616 ? 19.891 27.156 -2.945 1 87.44 616 LEU A C 1
ATOM 4714 O O . LEU A 1 616 ? 18.984 26.641 -3.59 1 87.44 616 LEU A O 1
ATOM 4718 N N . MET A 1 617 ? 20.609 28.188 -3.393 1 90.56 617 MET A N 1
ATOM 4719 C CA . MET A 1 617 ? 20.328 28.781 -4.691 1 90.56 617 MET A CA 1
ATOM 4720 C C . MET A 1 617 ? 20.562 27.781 -5.82 1 90.56 617 MET A C 1
ATOM 4722 O O . MET A 1 617 ? 19.766 27.688 -6.754 1 90.56 617 MET A O 1
ATOM 4726 N N . LEU A 1 618 ? 21.594 27.078 -5.699 1 87.19 618 LEU A N 1
ATOM 4727 C CA . LEU A 1 618 ? 21.906 26.078 -6.711 1 87.19 618 LEU A CA 1
ATOM 4728 C C . LEU A 1 618 ? 20.875 24.953 -6.703 1 87.19 618 LEU A C 1
ATOM 4730 O O . LEU A 1 618 ? 20.469 24.453 -7.762 1 87.19 618 LEU A O 1
ATOM 4734 N N . LEU A 1 619 ? 20.547 24.641 -5.539 1 84.56 619 LEU A N 1
ATOM 4735 C CA . LEU A 1 619 ? 19.516 23.609 -5.422 1 84.56 619 LEU A CA 1
ATOM 4736 C C . LEU A 1 619 ? 18.219 24.062 -6.059 1 84.56 619 LEU A C 1
ATOM 4738 O O . LEU A 1 619 ? 17.562 23.297 -6.773 1 84.56 619 LEU A O 1
ATOM 4742 N N . PHE A 1 620 ? 17.828 25.266 -5.773 1 90.88 620 PHE A N 1
ATOM 4743 C CA . PHE A 1 620 ? 16.609 25.797 -6.355 1 90.88 620 PHE A CA 1
ATOM 4744 C C . PHE A 1 620 ? 16.719 25.891 -7.875 1 90.88 620 PHE A C 1
ATOM 4746 O O . PHE A 1 620 ? 15.773 25.562 -8.594 1 90.88 620 PHE A O 1
ATOM 4753 N N . ALA A 1 621 ? 17.859 26.344 -8.352 1 91.44 621 ALA A N 1
ATOM 4754 C CA . ALA A 1 621 ? 18.078 26.422 -9.797 1 91.44 621 ALA A CA 1
ATOM 4755 C C . ALA A 1 621 ? 17.953 25.047 -10.438 1 91.44 621 ALA A C 1
ATOM 4757 O O . ALA A 1 621 ? 17.328 24.906 -11.5 1 91.44 621 ALA A O 1
ATOM 4758 N N . HIS A 1 622 ? 18.5 24.125 -9.773 1 86.19 622 HIS A N 1
ATOM 4759 C CA . HIS A 1 622 ? 18.406 22.75 -10.266 1 86.19 622 HIS A CA 1
ATOM 4760 C C . HIS A 1 622 ? 16.969 22.266 -10.297 1 86.19 622 HIS A C 1
ATOM 4762 O O . HIS A 1 622 ? 16.531 21.641 -11.273 1 86.19 622 HIS A O 1
ATOM 4768 N N . LEU A 1 623 ? 16.266 22.469 -9.234 1 86.56 623 LEU A N 1
ATOM 4769 C CA . LEU A 1 623 ? 14.875 22.016 -9.141 1 86.56 623 LEU A CA 1
ATOM 4770 C C . LEU A 1 623 ? 14.016 22.656 -10.227 1 86.56 623 LEU A C 1
ATOM 4772 O O . LEU A 1 623 ? 13.141 22.016 -10.789 1 86.56 623 LEU A O 1
ATOM 4776 N N . ILE A 1 624 ? 14.281 23.906 -10.492 1 91.25 624 ILE A N 1
ATOM 4777 C CA . ILE A 1 624 ? 13.523 24.625 -11.5 1 91.25 624 ILE A CA 1
ATOM 4778 C C . ILE A 1 624 ? 13.734 23.984 -12.867 1 91.25 624 ILE A C 1
ATOM 4780 O O . ILE A 1 624 ? 12.797 23.859 -13.656 1 91.25 624 ILE A O 1
ATOM 4784 N N . THR A 1 625 ? 14.898 23.516 -13.141 1 88.62 625 THR A N 1
ATOM 4785 C CA . THR A 1 625 ? 15.211 22.922 -14.438 1 88.62 625 THR A CA 1
ATOM 4786 C C . THR A 1 625 ? 14.555 21.562 -14.578 1 88.62 625 THR A C 1
ATOM 4788 O O . THR A 1 625 ? 14.445 21.016 -15.688 1 88.62 625 THR A O 1
ATOM 4791 N N . GLN A 1 626 ? 14.156 21.016 -13.492 1 80.31 626 GLN A N 1
ATOM 4792 C CA . GLN A 1 626 ? 13.484 19.719 -13.539 1 80.31 626 GLN A CA 1
ATOM 4793 C C . GLN A 1 626 ? 12.031 19.875 -13.992 1 80.31 626 GLN A C 1
ATOM 4795 O O . GLN A 1 626 ? 11.398 18.891 -14.398 1 80.31 626 GLN A O 1
ATOM 4800 N N . HIS A 1 627 ? 11.539 21.062 -13.922 1 84.69 627 HIS A N 1
ATOM 4801 C CA . HIS A 1 627 ? 10.195 21.344 -14.43 1 84.69 627 HIS A CA 1
ATOM 4802 C C . HIS A 1 627 ? 10.188 21.422 -15.953 1 84.69 627 HIS A C 1
ATOM 4804 O O . HIS A 1 627 ? 11.148 21.891 -16.562 1 84.69 627 HIS A O 1
ATOM 4810 N N . ARG A 1 628 ? 9.156 21.031 -16.594 1 82.12 628 ARG A N 1
ATOM 4811 C CA . ARG A 1 628 ? 9.023 20.969 -18.031 1 82.12 628 ARG A CA 1
ATOM 4812 C C . ARG A 1 628 ? 9.195 22.344 -18.672 1 82.12 628 ARG A C 1
ATOM 4814 O O . ARG A 1 628 ? 9.719 22.469 -19.781 1 82.12 628 ARG A O 1
ATOM 4821 N N . ALA A 1 629 ? 8.781 23.391 -17.984 1 86.25 629 ALA A N 1
ATOM 4822 C CA . ALA A 1 629 ? 8.836 24.75 -18.516 1 86.25 629 ALA A CA 1
ATOM 4823 C C . ALA A 1 629 ? 10.281 25.219 -18.672 1 86.25 629 ALA A C 1
ATOM 4825 O O . ALA A 1 629 ? 10.578 26.078 -19.5 1 86.25 629 ALA A O 1
ATOM 4826 N N . TRP A 1 630 ? 11.172 24.688 -17.828 1 90.94 630 TRP A N 1
ATOM 4827 C CA . TRP A 1 630 ? 12.57 25.094 -17.828 1 90.94 630 TRP A CA 1
ATOM 4828 C C . TRP A 1 630 ? 13.477 23.938 -18.234 1 90.94 630 TRP A C 1
ATOM 4830 O O . TRP A 1 630 ? 14.633 23.859 -17.797 1 90.94 630 TRP A O 1
ATOM 4840 N N . ALA A 1 631 ? 12.992 22.969 -18.969 1 84.19 631 ALA A N 1
ATOM 4841 C CA . ALA A 1 631 ? 13.703 21.719 -19.281 1 84.19 631 ALA A CA 1
ATOM 4842 C C . ALA A 1 631 ? 14.992 22.016 -20.047 1 84.19 631 ALA A C 1
ATOM 4844 O O . ALA A 1 631 ? 16 21.328 -19.875 1 84.19 631 ALA A O 1
ATOM 4845 N N . ASN A 1 632 ? 15.07 23.094 -20.844 1 85 632 ASN A N 1
ATOM 4846 C CA . ASN A 1 632 ? 16.25 23.391 -21.672 1 85 632 ASN A CA 1
ATOM 4847 C C . ASN A 1 632 ? 17.047 24.547 -21.094 1 85 632 ASN A C 1
ATOM 4849 O O . ASN A 1 632 ? 17.891 25.125 -21.797 1 85 632 ASN A O 1
ATOM 4853 N N . ALA A 1 633 ? 16.812 24.859 -19.875 1 91.56 633 ALA A N 1
ATOM 4854 C CA . ALA A 1 633 ? 17.5 26 -19.281 1 91.56 633 ALA A CA 1
ATOM 4855 C C . ALA A 1 633 ? 18.906 25.609 -18.828 1 91.56 633 ALA A C 1
ATOM 4857 O O . ALA A 1 633 ? 19.125 24.484 -18.375 1 91.56 633 ALA A O 1
ATOM 4858 N N . ARG A 1 634 ? 19.844 26.516 -19.094 1 93.69 634 ARG A N 1
ATOM 4859 C CA . ARG A 1 634 ? 21.203 26.344 -18.609 1 93.69 634 ARG A CA 1
ATOM 4860 C C . ARG A 1 634 ? 21.453 27.156 -17.359 1 93.69 634 ARG A C 1
ATOM 4862 O O . ARG A 1 634 ? 20.969 28.281 -17.234 1 93.69 634 ARG A O 1
ATOM 4869 N N . ILE A 1 635 ? 22.141 26.562 -16.422 1 94.5 635 ILE A N 1
ATOM 4870 C CA . ILE A 1 635 ? 22.484 27.25 -15.18 1 94.5 635 ILE A CA 1
ATOM 4871 C C . ILE A 1 635 ? 23.906 27.781 -15.258 1 94.5 635 ILE A C 1
ATOM 4873 O O . ILE A 1 635 ? 24.828 27.047 -15.609 1 94.5 635 ILE A O 1
ATOM 4877 N N . ARG A 1 636 ? 24.047 29.094 -15.031 1 94.56 636 ARG A N 1
ATOM 4878 C CA . ARG A 1 636 ? 25.359 29.703 -14.961 1 94.56 636 ARG A CA 1
ATOM 4879 C C . ARG A 1 636 ? 25.703 30.094 -13.531 1 94.56 636 ARG A C 1
ATOM 4881 O O . ARG A 1 636 ? 24.922 30.766 -12.852 1 94.56 636 ARG A O 1
ATOM 4888 N N . LEU A 1 637 ? 26.75 29.594 -13.078 1 93.06 637 LEU A N 1
ATOM 4889 C CA . LEU A 1 637 ? 27.281 29.984 -11.766 1 93.06 637 LEU A CA 1
ATOM 4890 C C . LEU A 1 637 ? 28.312 31.094 -11.906 1 93.06 637 LEU A C 1
ATOM 4892 O O . LEU A 1 637 ? 29.406 30.859 -12.445 1 93.06 637 LEU A O 1
ATOM 4896 N N . LEU A 1 638 ? 27.969 32.281 -11.406 1 91.94 638 LEU A N 1
ATOM 4897 C CA . LEU A 1 638 ? 28.812 33.469 -11.625 1 91.94 638 LEU A CA 1
ATOM 4898 C C . LEU A 1 638 ? 29.5 33.875 -10.336 1 91.94 638 LEU A C 1
ATOM 4900 O O . LEU A 1 638 ? 28.891 33.875 -9.266 1 91.94 638 LEU A O 1
ATOM 4904 N N . ARG A 1 639 ? 30.734 34.094 -10.383 1 89.81 639 ARG A N 1
ATOM 4905 C CA . ARG A 1 639 ? 31.531 34.625 -9.273 1 89.81 639 ARG A CA 1
ATOM 4906 C C . ARG A 1 639 ? 32.469 35.75 -9.734 1 89.81 639 ARG A C 1
ATOM 4908 O O . ARG A 1 639 ? 33.062 35.656 -10.812 1 89.81 639 ARG A O 1
ATOM 4915 N N . VAL A 1 640 ? 32.5 36.812 -8.906 1 87.12 640 VAL A N 1
ATOM 4916 C CA . VAL A 1 640 ? 33.375 37.969 -9.227 1 87.12 640 VAL A CA 1
ATOM 4917 C C . VAL A 1 640 ? 34.656 37.875 -8.438 1 87.12 640 VAL A C 1
ATOM 4919 O O . VAL A 1 640 ? 34.656 37.594 -7.238 1 87.12 640 VAL A O 1
ATOM 4922 N N . ILE A 1 641 ? 35.75 38 -9.141 1 86.44 641 ILE A N 1
ATOM 4923 C CA . ILE A 1 641 ? 37.031 38 -8.477 1 86.44 641 ILE A CA 1
ATOM 4924 C C . ILE A 1 641 ? 37.781 39.312 -8.812 1 86.44 641 ILE A C 1
ATOM 4926 O O . ILE A 1 641 ? 37.469 39.969 -9.812 1 86.44 641 ILE A O 1
ATOM 4930 N N . ASP A 1 642 ? 38.688 39.875 -7.988 1 82.62 642 ASP A N 1
ATOM 4931 C CA . ASP A 1 642 ? 39.406 41.125 -8.141 1 82.62 642 ASP A CA 1
ATOM 4932 C C . ASP A 1 642 ? 40.625 40.969 -9.047 1 82.62 642 ASP A C 1
ATOM 4934 O O . ASP A 1 642 ? 41.062 41.938 -9.688 1 82.62 642 ASP A O 1
ATOM 4938 N N . GLY A 1 643 ? 41.25 39.75 -9.336 1 79.19 643 GLY A N 1
ATOM 4939 C CA . GLY A 1 643 ? 42.438 39.594 -10.125 1 79.19 643 GLY A CA 1
ATOM 4940 C C . GLY A 1 643 ? 42.438 38.312 -10.984 1 79.19 643 GLY A C 1
ATOM 4941 O O . GLY A 1 643 ? 41.719 37.375 -10.664 1 79.19 643 GLY A O 1
ATOM 4942 N N . GLU A 1 644 ? 43.125 38.469 -12.117 1 83.69 644 GLU A N 1
ATOM 4943 C CA . GLU A 1 644 ? 43.188 37.375 -13.062 1 83.69 644 GLU A CA 1
ATOM 4944 C C . GLU A 1 644 ? 43.938 36.188 -12.477 1 83.69 644 GLU A C 1
ATOM 4946 O O . GLU A 1 644 ? 43.719 35.031 -12.891 1 83.69 644 GLU A O 1
ATOM 4951 N N . GLU A 1 645 ? 44.75 36.406 -11.484 1 82.31 645 GLU A N 1
ATOM 4952 C CA . GLU A 1 645 ? 45.562 35.344 -10.914 1 82.31 645 GLU A CA 1
ATOM 4953 C C . GLU A 1 645 ? 44.688 34.281 -10.25 1 82.31 645 GLU A C 1
ATOM 4955 O O . GLU A 1 645 ? 45.031 33.094 -10.234 1 82.31 645 GLU A O 1
ATOM 4960 N N . GLY A 1 646 ? 43.594 34.625 -9.758 1 83.12 646 GLY A N 1
ATOM 4961 C CA . GLY A 1 646 ? 42.75 33.688 -9.031 1 83.12 646 GLY A CA 1
ATOM 4962 C C . GLY A 1 646 ? 41.719 33.031 -9.914 1 83.12 646 GLY A C 1
ATOM 4963 O O . GLY A 1 646 ? 40.938 32.219 -9.438 1 83.12 646 GLY A O 1
ATOM 4964 N N . ARG A 1 647 ? 41.781 33.188 -11.227 1 88.38 647 ARG A N 1
ATOM 4965 C CA . ARG A 1 647 ? 40.75 32.688 -12.125 1 88.38 647 ARG A CA 1
ATOM 4966 C C . ARG A 1 647 ? 40.75 31.172 -12.203 1 88.38 647 ARG A C 1
ATOM 4968 O O . ARG A 1 647 ? 39.719 30.516 -12.07 1 88.38 647 ARG A O 1
ATOM 4975 N N . THR A 1 648 ? 41.906 30.625 -12.406 1 89.69 648 THR A N 1
ATOM 4976 C CA . THR A 1 648 ? 42 29.188 -12.586 1 89.69 648 THR A CA 1
ATOM 4977 C C . THR A 1 648 ? 41.625 28.453 -11.297 1 89.69 648 THR A C 1
ATOM 4979 O O . THR A 1 648 ? 40.938 27.438 -11.328 1 89.69 648 THR A O 1
ATOM 4982 N N . GLN A 1 649 ? 42.031 29 -10.227 1 88 649 GLN A N 1
ATOM 4983 C CA . GLN A 1 649 ? 41.75 28.375 -8.938 1 88 649 GLN A CA 1
ATOM 4984 C C . GLN A 1 649 ? 40.25 28.422 -8.633 1 88 649 GLN A C 1
ATOM 4986 O O . GLN A 1 649 ? 39.688 27.453 -8.125 1 88 649 GLN A O 1
ATOM 4991 N N . THR A 1 650 ? 39.719 29.547 -8.945 1 88 650 THR A N 1
ATOM 4992 C CA . THR A 1 650 ? 38.281 29.719 -8.688 1 88 650 THR A CA 1
ATOM 4993 C C . THR A 1 650 ? 37.469 28.812 -9.594 1 88 650 THR A C 1
ATOM 4995 O O . THR A 1 650 ? 36.469 28.25 -9.164 1 88 650 THR A O 1
ATOM 4998 N N . GLN A 1 651 ? 37.875 28.672 -10.773 1 90.94 651 GLN A N 1
ATOM 4999 C CA . GLN A 1 651 ? 37.188 27.812 -11.711 1 90.94 651 GLN A CA 1
ATOM 5000 C C . GLN A 1 651 ? 37.219 26.359 -11.258 1 90.94 651 GLN A C 1
ATOM 5002 O O . GLN A 1 651 ? 36.219 25.641 -11.352 1 90.94 651 GLN A O 1
ATOM 5007 N N . LEU A 1 652 ? 38.312 26 -10.758 1 88.56 652 LEU A N 1
ATOM 5008 C CA . LEU A 1 652 ? 38.469 24.641 -10.266 1 88.56 652 LEU A CA 1
ATOM 5009 C C . LEU A 1 652 ? 37.594 24.406 -9.023 1 88.56 652 LEU A C 1
ATOM 5011 O O . LEU A 1 652 ? 36.969 23.344 -8.875 1 88.56 652 LEU A O 1
ATOM 5015 N N . HIS A 1 653 ? 37.625 25.406 -8.273 1 84.5 653 HIS A N 1
ATOM 5016 C CA . HIS A 1 653 ? 36.844 25.297 -7.055 1 84.5 653 HIS A CA 1
ATOM 5017 C C . HIS A 1 653 ? 35.344 25.203 -7.387 1 84.5 653 HIS A C 1
ATOM 5019 O O . HIS A 1 653 ? 34.625 24.422 -6.773 1 84.5 653 HIS A O 1
ATOM 5025 N N . MET A 1 654 ? 34.969 25.953 -8.312 1 87.38 654 MET A N 1
ATOM 5026 C CA . MET A 1 654 ? 33.562 25.953 -8.711 1 87.38 654 MET A CA 1
ATOM 5027 C C . MET A 1 654 ? 33.156 24.625 -9.328 1 87.38 654 MET A C 1
ATOM 5029 O O . MET A 1 654 ? 32.094 24.094 -9.047 1 87.38 654 MET A O 1
ATOM 5033 N N . THR A 1 655 ? 34 24.062 -10.078 1 86.75 655 THR A N 1
ATOM 5034 C CA . THR A 1 655 ? 33.719 22.781 -10.711 1 86.75 655 THR A CA 1
ATOM 5035 C C . THR A 1 655 ? 33.625 21.672 -9.672 1 86.75 655 THR A C 1
ATOM 5037 O O . THR A 1 655 ? 32.812 20.766 -9.781 1 86.75 655 THR A O 1
ATOM 5040 N N . GLN A 1 656 ? 34.406 21.812 -8.766 1 79.44 656 GLN A N 1
ATOM 5041 C CA . GLN A 1 656 ? 34.406 20.812 -7.699 1 79.44 656 GLN A CA 1
ATOM 5042 C C . GLN A 1 656 ? 33.125 20.859 -6.898 1 79.44 656 GLN A C 1
ATOM 5044 O O . GLN A 1 656 ? 32.562 19.828 -6.555 1 79.44 656 GLN A O 1
ATOM 5049 N N . ILE A 1 657 ? 32.719 22.047 -6.641 1 76.56 657 ILE A N 1
ATOM 5050 C CA . ILE A 1 657 ? 31.484 22.219 -5.883 1 76.56 657 ILE A CA 1
ATOM 5051 C C . ILE A 1 657 ? 30.297 21.672 -6.688 1 76.56 657 ILE A C 1
ATOM 5053 O O . ILE A 1 657 ? 29.422 21.016 -6.133 1 76.56 657 ILE A O 1
ATOM 5057 N N . LEU A 1 658 ? 30.375 21.875 -7.898 1 82 658 LEU A N 1
ATOM 5058 C CA . LEU A 1 658 ? 29.297 21.422 -8.766 1 82 658 LEU A CA 1
ATOM 5059 C C . LEU A 1 658 ? 29.266 19.906 -8.852 1 82 658 LEU A C 1
ATOM 5061 O O . LEU A 1 658 ? 28.188 19.297 -8.898 1 82 658 LEU A O 1
ATOM 5065 N N . GLU A 1 659 ? 30.375 19.344 -8.828 1 73.38 659 GLU A N 1
ATOM 5066 C CA . GLU A 1 659 ? 30.469 17.891 -8.852 1 73.38 659 GLU A CA 1
ATOM 5067 C C . GLU A 1 659 ? 29.984 17.281 -7.535 1 73.38 659 GLU A C 1
ATOM 5069 O O . GLU A 1 659 ? 29.344 16.234 -7.52 1 73.38 659 GLU A O 1
ATOM 5074 N N . GLU A 1 660 ? 30.297 18.062 -6.598 1 67.88 660 GLU A N 1
ATOM 5075 C CA . GLU A 1 660 ? 29.906 17.578 -5.27 1 67.88 660 GLU A CA 1
ATOM 5076 C C . GLU A 1 660 ? 28.391 17.656 -5.086 1 67.88 660 GLU A C 1
ATOM 5078 O O . GLU A 1 660 ? 27.797 16.75 -4.48 1 67.88 660 GLU A O 1
ATOM 5083 N N . VAL A 1 661 ? 27.828 18.75 -5.625 1 68.94 661 VAL A N 1
ATOM 5084 C CA . VAL A 1 661 ? 26.391 18.938 -5.457 1 68.94 661 VAL A CA 1
ATOM 5085 C C . VAL A 1 661 ? 25.656 18.234 -6.586 1 68.94 661 VAL A C 1
ATOM 5087 O O . VAL A 1 661 ? 24.438 18 -6.492 1 68.94 661 VAL A O 1
ATOM 5090 N N . ARG A 1 662 ? 26.422 17.766 -7.602 1 70.62 662 ARG A N 1
ATOM 5091 C CA . ARG A 1 662 ? 25.891 17.016 -8.734 1 70.62 662 ARG A CA 1
ATOM 5092 C C . ARG A 1 662 ? 24.844 17.828 -9.492 1 70.62 662 ARG A C 1
ATOM 5094 O O . ARG A 1 662 ? 23.75 17.344 -9.773 1 70.62 662 ARG A O 1
ATOM 5101 N N . VAL A 1 663 ? 25.094 19.078 -9.648 1 78 663 VAL A N 1
ATOM 5102 C CA . VAL A 1 663 ? 24.281 19.969 -10.461 1 78 663 VAL A CA 1
ATOM 5103 C C . VAL A 1 663 ? 25.047 20.375 -11.719 1 78 663 VAL A C 1
ATOM 5105 O O . VAL A 1 663 ? 26.219 20.719 -11.648 1 78 663 VAL A O 1
ATOM 5108 N N . VAL A 1 664 ? 24.438 20.172 -12.812 1 81.69 664 VAL A N 1
ATOM 5109 C CA . VAL A 1 664 ? 25.047 20.578 -14.07 1 81.69 664 VAL A CA 1
ATOM 5110 C C . VAL A 1 664 ? 24.922 22.078 -14.258 1 81.69 664 VAL A C 1
ATOM 5112 O O . VAL A 1 664 ? 23.812 22.594 -14.453 1 81.69 664 VAL A O 1
ATOM 5115 N N . ALA A 1 665 ? 25.969 22.781 -14.07 1 89.94 665 ALA A N 1
ATOM 5116 C CA . ALA A 1 665 ? 26.016 24.234 -14.266 1 89.94 665 ALA A CA 1
ATOM 5117 C C . ALA A 1 665 ? 27.344 24.672 -14.875 1 89.94 665 ALA A C 1
ATOM 5119 O O . ALA A 1 665 ? 28.328 23.938 -14.805 1 89.94 665 ALA A O 1
ATOM 5120 N N . GLU A 1 666 ? 27.344 25.797 -15.586 1 92.25 666 GLU A N 1
ATOM 5121 C CA . GLU A 1 666 ? 28.531 26.375 -16.203 1 92.25 666 GLU A CA 1
ATOM 5122 C C . GLU A 1 666 ? 29.188 27.391 -15.281 1 92.25 666 GLU A C 1
ATOM 5124 O O . GLU A 1 666 ? 28.594 28.422 -14.961 1 92.25 666 GLU A O 1
ATOM 5129 N N . PRO A 1 667 ? 30.375 27.062 -14.82 1 92.81 667 PRO A N 1
ATOM 5130 C CA . PRO A 1 667 ? 31.078 28.062 -14 1 92.81 667 PRO A CA 1
ATOM 5131 C C . PRO A 1 667 ? 31.578 29.25 -14.82 1 92.81 667 PRO A C 1
ATOM 5133 O O . PRO A 1 667 ? 32.25 29.047 -15.836 1 92.81 667 PRO A O 1
ATOM 5136 N N . VAL A 1 668 ? 31.188 30.5 -14.531 1 92.19 668 VAL A N 1
ATOM 5137 C CA . VAL A 1 668 ? 31.609 31.734 -15.195 1 92.19 668 VAL A CA 1
ATOM 5138 C C . VAL A 1 668 ? 32.344 32.625 -14.195 1 92.19 668 VAL A C 1
ATOM 5140 O O . VAL A 1 668 ? 31.719 33.125 -13.234 1 92.19 668 VAL A O 1
ATOM 5143 N N . VAL A 1 669 ? 33.594 32.75 -14.375 1 91.69 669 VAL A N 1
ATOM 5144 C CA . VAL A 1 669 ? 34.375 33.625 -13.508 1 91.69 669 VAL A CA 1
ATOM 5145 C 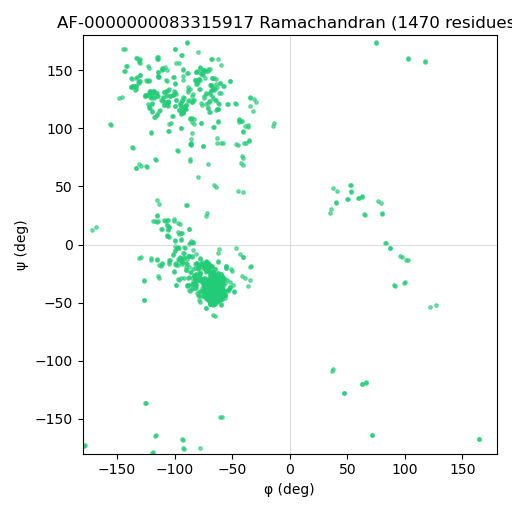C . VAL A 1 669 ? 34.531 35 -14.156 1 91.69 669 VAL A C 1
ATOM 5147 O O . VAL A 1 669 ? 35.031 35.094 -15.289 1 91.69 669 VAL A O 1
ATOM 5150 N N . ILE A 1 670 ? 34.094 36.062 -13.492 1 89.38 670 ILE A N 1
ATOM 5151 C CA . ILE A 1 670 ? 34.156 37.406 -14 1 89.38 670 ILE A CA 1
ATOM 5152 C C . ILE A 1 670 ? 35.25 38.188 -13.258 1 89.38 670 ILE A C 1
ATOM 5154 O O . ILE A 1 670 ? 35.25 38.25 -12.023 1 89.38 670 ILE A O 1
ATOM 5158 N N . VAL A 1 671 ? 36.188 38.656 -13.984 1 87.62 671 VAL A N 1
ATOM 5159 C CA . VAL A 1 671 ? 37.281 39.438 -13.398 1 87.62 671 VAL A CA 1
ATOM 5160 C C . VAL A 1 671 ? 36.906 40.938 -13.438 1 87.62 671 VAL A C 1
ATOM 5162 O O . VAL A 1 671 ? 36.531 41.438 -14.477 1 87.62 671 VAL A O 1
ATOM 5165 N N . ARG A 1 672 ? 37 41.5 -12.266 1 84.56 672 ARG A N 1
ATOM 5166 C CA . ARG A 1 672 ? 36.719 42.938 -12.188 1 84.56 672 ARG A CA 1
ATOM 5167 C C . ARG A 1 672 ? 37.75 43.719 -12.977 1 84.56 672 ARG A C 1
ATOM 5169 O O . ARG A 1 672 ? 38.938 43.5 -12.859 1 84.56 672 ARG A O 1
ATOM 5176 N N . THR A 1 673 ? 37.375 44.594 -13.977 1 75.44 673 THR A N 1
ATOM 5177 C CA . THR A 1 673 ? 38.25 45.406 -14.797 1 75.44 673 THR A CA 1
ATOM 5178 C C . THR A 1 673 ? 38.906 46.5 -13.945 1 75.44 673 THR A C 1
ATOM 5180 O O . THR A 1 673 ? 40.094 46.812 -14.125 1 75.44 673 THR A O 1
ATOM 5183 N N . CYS A 1 674 ? 38.062 47.188 -13.055 1 75.06 674 CYS A N 1
ATOM 5184 C CA . CYS A 1 674 ? 38.594 48.219 -12.148 1 75.06 674 CYS A CA 1
ATOM 5185 C C . CYS A 1 674 ? 38.219 47.906 -10.703 1 75.06 674 CYS A C 1
ATOM 5187 O O . CYS A 1 674 ? 37.094 47.469 -10.438 1 75.06 674 CYS A O 1
ATOM 5189 N N . PRO A 1 675 ? 39.156 47.875 -9.805 1 68.81 675 PRO A N 1
ATOM 5190 C CA . PRO A 1 675 ? 38.875 47.562 -8.398 1 68.81 675 PRO A CA 1
ATOM 5191 C C . PRO A 1 675 ? 37.75 48.406 -7.82 1 68.81 675 PRO A C 1
ATOM 5193 O O . PRO A 1 675 ? 37.094 47.969 -6.871 1 68.81 675 PRO A O 1
ATOM 5196 N N . SER A 1 676 ? 37.469 49.594 -8.461 1 73.56 676 SER A N 1
ATOM 5197 C CA . SER A 1 676 ? 36.5 50.469 -7.883 1 73.56 676 SER A CA 1
ATOM 5198 C C . SER A 1 676 ? 35.094 50.25 -8.492 1 73.56 676 SER A C 1
ATOM 5200 O O . SER A 1 676 ? 34.125 50.844 -8.07 1 73.56 676 SER A O 1
ATOM 5202 N N . GLN A 1 677 ? 34.938 49.312 -9.328 1 78.56 677 GLN A N 1
ATOM 5203 C CA . GLN A 1 677 ? 33.656 49.062 -9.977 1 78.56 677 GLN A CA 1
ATOM 5204 C C . GLN A 1 677 ? 32.688 48.375 -9.031 1 78.56 677 GLN A C 1
ATOM 5206 O O . GLN A 1 677 ? 33 47.312 -8.484 1 78.56 677 GLN A O 1
ATOM 5211 N N . PRO A 1 678 ? 31.562 49.062 -8.805 1 79.69 678 PRO A N 1
ATOM 5212 C CA . PRO A 1 678 ? 30.594 48.438 -7.906 1 79.69 678 PRO A CA 1
ATOM 5213 C C . PRO A 1 678 ? 30.031 47.125 -8.461 1 79.69 678 PRO A C 1
ATOM 5215 O O . PRO A 1 678 ? 29.875 47 -9.68 1 79.69 678 PRO A O 1
ATOM 5218 N N . ILE A 1 679 ? 29.812 46.188 -7.68 1 78.94 679 ILE A N 1
ATOM 5219 C CA . ILE A 1 679 ? 29.328 44.875 -8.023 1 78.94 679 ILE A CA 1
ATOM 5220 C C . ILE A 1 679 ? 27.969 45 -8.711 1 78.94 679 ILE A C 1
ATOM 5222 O O . ILE A 1 679 ? 27.625 44.188 -9.578 1 78.94 679 ILE A O 1
ATOM 5226 N N . ALA A 1 680 ? 27.203 46 -8.391 1 81.56 680 ALA A N 1
ATOM 5227 C CA . ALA A 1 680 ? 25.875 46.219 -8.953 1 81.56 680 ALA A CA 1
ATOM 5228 C C . ALA A 1 680 ? 25.938 46.406 -10.461 1 81.56 680 ALA A C 1
ATOM 5230 O O . ALA A 1 680 ? 25.062 45.938 -11.195 1 81.56 680 ALA A O 1
ATOM 5231 N N . GLU A 1 681 ? 26.938 47.062 -10.906 1 83.19 681 GLU A N 1
ATOM 5232 C CA . GLU A 1 681 ? 27.094 47.312 -12.328 1 83.19 681 GLU A CA 1
ATOM 5233 C C . GLU A 1 681 ? 27.484 46.031 -13.086 1 83.19 681 GLU A C 1
ATOM 5235 O O . GLU A 1 681 ? 27.016 45.812 -14.203 1 83.19 681 GLU A O 1
ATOM 5240 N N . ILE A 1 682 ? 28.281 45.25 -12.414 1 86.56 682 ILE A N 1
ATOM 5241 C CA . ILE A 1 682 ? 28.688 44 -13.031 1 86.56 682 ILE A CA 1
ATOM 5242 C C . ILE A 1 682 ? 27.484 43.062 -13.148 1 86.56 682 ILE A C 1
ATOM 5244 O O . ILE A 1 682 ? 27.297 42.406 -14.172 1 86.56 682 ILE A O 1
ATOM 5248 N N . LEU A 1 683 ? 26.75 43.062 -12.125 1 87.25 683 LEU A N 1
ATOM 5249 C CA . LEU A 1 683 ? 25.562 42.219 -12.102 1 87.25 683 LEU A CA 1
ATOM 5250 C C . LEU A 1 683 ? 24.594 42.625 -13.203 1 87.25 683 LEU A C 1
ATOM 5252 O O . LEU A 1 683 ? 24.016 41.781 -13.891 1 87.25 683 LEU A O 1
ATOM 5256 N N . ALA A 1 684 ? 24.391 43.938 -13.336 1 86.25 684 ALA A N 1
ATOM 5257 C CA . ALA A 1 684 ? 23.469 44.438 -14.344 1 86.25 684 ALA A CA 1
ATOM 5258 C C . ALA A 1 684 ? 23.953 44.125 -15.75 1 86.25 684 ALA A C 1
ATOM 5260 O O . ALA A 1 684 ? 23.156 43.812 -16.641 1 86.25 684 ALA A O 1
ATOM 5261 N N . GLU A 1 685 ? 25.172 44.156 -15.945 1 86.5 685 GLU A N 1
ATOM 5262 C CA . GLU A 1 685 ? 25.734 43.938 -17.266 1 86.5 685 GLU A CA 1
ATOM 5263 C C . GLU A 1 685 ? 25.625 42.469 -17.656 1 86.5 685 GLU A C 1
ATOM 5265 O O . GLU A 1 685 ? 25.297 42.156 -18.812 1 86.5 685 GLU A O 1
ATOM 5270 N N . GLN A 1 686 ? 25.859 41.656 -16.734 1 87.38 686 GLN A N 1
ATOM 5271 C CA . GLN A 1 686 ? 25.922 40.219 -17.047 1 87.38 686 GLN A CA 1
ATOM 5272 C C . GLN A 1 686 ? 24.531 39.594 -17.031 1 87.38 686 GLN A C 1
ATOM 5274 O O . GLN A 1 686 ? 24.266 38.656 -17.781 1 87.38 686 GLN A O 1
ATOM 5279 N N . SER A 1 687 ? 23.641 40.062 -16.172 1 87.69 687 SER A N 1
ATOM 5280 C CA . SER A 1 687 ? 22.375 39.375 -15.969 1 87.69 687 SER A CA 1
ATOM 5281 C C . SER A 1 687 ? 21.203 40.25 -16.438 1 87.69 687 SER A C 1
ATOM 5283 O O . SER A 1 687 ? 20.062 40 -16.047 1 87.69 687 SER A O 1
ATOM 5285 N N . ARG A 1 688 ? 21.422 41.156 -17.219 1 84.19 688 ARG A N 1
ATOM 5286 C CA . ARG A 1 688 ? 20.344 42.031 -17.719 1 84.19 688 ARG A CA 1
ATOM 5287 C C . ARG A 1 688 ? 19.375 41.25 -18.609 1 84.19 688 ARG A C 1
ATOM 5289 O O . ARG A 1 688 ? 18.172 41.469 -18.547 1 84.19 688 ARG A O 1
ATOM 5296 N N . GLU A 1 689 ? 19.906 40.312 -19.344 1 83.5 689 GLU A N 1
ATOM 5297 C CA . GLU A 1 689 ? 19.062 39.594 -20.297 1 83.5 689 GLU A CA 1
ATOM 5298 C C . GLU A 1 689 ? 18.781 38.188 -19.797 1 83.5 689 GLU A C 1
ATOM 5300 O O . GLU A 1 689 ? 18.234 37.344 -20.547 1 83.5 689 GLU A O 1
ATOM 5305 N N . THR A 1 690 ? 19.203 37.969 -18.609 1 89.5 690 THR A N 1
ATOM 5306 C CA . THR A 1 690 ? 18.953 36.656 -18.047 1 89.5 690 THR A CA 1
ATOM 5307 C C . THR A 1 690 ? 17.484 36.469 -17.656 1 89.5 690 THR A C 1
ATOM 5309 O O . THR A 1 690 ? 16.828 37.469 -17.297 1 89.5 690 THR A O 1
ATOM 5312 N N . ASP A 1 691 ? 16.938 35.344 -17.828 1 91.94 691 ASP A N 1
ATOM 5313 C CA . ASP A 1 691 ? 15.516 35.062 -17.578 1 91.94 691 ASP A CA 1
ATOM 5314 C C . ASP A 1 691 ? 15.227 35 -16.078 1 91.94 691 ASP A C 1
ATOM 5316 O O . ASP A 1 691 ? 14.164 35.438 -15.625 1 91.94 691 ASP A O 1
ATOM 5320 N N . LEU A 1 692 ? 16.141 34.406 -15.305 1 94.12 692 LEU A N 1
ATOM 5321 C CA . LEU A 1 692 ? 16 34.312 -13.852 1 94.12 692 LEU A CA 1
ATOM 5322 C C . LEU A 1 692 ? 17.359 34.406 -13.164 1 94.12 692 LEU A C 1
ATOM 5324 O O . LEU A 1 692 ? 18.297 33.719 -13.555 1 94.12 692 LEU A O 1
ATOM 5328 N N . THR A 1 693 ? 17.453 35.312 -12.227 1 93.5 693 THR A N 1
ATOM 5329 C CA . THR A 1 693 ? 18.688 35.531 -11.492 1 93.5 693 THR A CA 1
ATOM 5330 C C . THR A 1 693 ? 18.484 35.25 -10.008 1 93.5 693 THR A C 1
ATOM 5332 O O . THR A 1 693 ? 17.5 35.688 -9.422 1 93.5 693 THR A O 1
ATOM 5335 N N . PHE A 1 694 ? 19.359 34.469 -9.391 1 94.19 694 PHE A N 1
ATOM 5336 C CA . PHE A 1 694 ? 19.375 34.25 -7.949 1 94.19 694 PHE A CA 1
ATOM 5337 C C . PHE A 1 694 ? 20.5 35.031 -7.285 1 94.19 694 PHE A C 1
ATOM 5339 O O . PHE A 1 694 ? 21.641 35 -7.742 1 94.19 694 PHE A O 1
ATOM 5346 N N . LEU A 1 695 ? 20.109 35.781 -6.289 1 91.12 695 LEU A N 1
ATOM 5347 C CA . LEU A 1 695 ? 21.094 36.562 -5.543 1 91.12 695 LEU A CA 1
ATOM 5348 C C . LEU A 1 695 ? 20.922 36.344 -4.043 1 91.12 695 LEU A C 1
ATOM 5350 O O . LEU A 1 695 ? 19.797 36.281 -3.541 1 91.12 695 LEU A O 1
ATOM 5354 N N . GLY A 1 696 ? 22.016 36.25 -3.344 1 89.56 696 GLY A N 1
ATOM 5355 C CA . GLY A 1 696 ? 21.969 36.062 -1.904 1 89.56 696 GLY A CA 1
ATOM 5356 C C . GLY A 1 696 ? 21.75 37.344 -1.132 1 89.56 696 GLY A C 1
ATOM 5357 O O . GLY A 1 696 ? 22.266 38.406 -1.51 1 89.56 696 GLY A O 1
ATOM 5358 N N . LEU A 1 697 ? 20.922 37.156 -0.09 1 87.12 697 LEU A N 1
ATOM 5359 C CA . LEU A 1 697 ? 20.625 38.281 0.786 1 87.12 697 LEU A CA 1
ATOM 5360 C C . LEU A 1 697 ? 21.453 38.188 2.066 1 87.12 697 LEU A C 1
ATOM 5362 O O . LEU A 1 697 ? 21.734 37.094 2.564 1 87.12 697 LEU A O 1
ATOM 5366 N N . GLN A 1 698 ? 21.828 39.375 2.492 1 81.94 698 GLN A N 1
ATOM 5367 C CA . GLN A 1 698 ? 22.453 39.469 3.812 1 81.94 698 GLN A CA 1
ATOM 5368 C C . GLN A 1 698 ? 21.422 39.906 4.863 1 81.94 698 GLN A C 1
ATOM 5370 O O . GLN A 1 698 ? 20.328 40.344 4.523 1 81.94 698 GLN A O 1
ATOM 5375 N N . LEU A 1 699 ? 21.719 39.562 6.039 1 83.31 699 LEU A N 1
ATOM 5376 C CA . LEU A 1 699 ? 20.844 40 7.133 1 83.31 699 LEU A CA 1
ATOM 5377 C C . LEU A 1 699 ? 21.25 41.375 7.633 1 83.31 699 LEU A C 1
ATOM 5379 O O . LEU A 1 699 ? 22.297 41.531 8.258 1 83.31 699 LEU A O 1
ATOM 5383 N N . PRO A 1 700 ? 20.375 42.312 7.301 1 78.69 700 PRO A N 1
ATOM 5384 C CA . PRO A 1 700 ? 20.734 43.656 7.734 1 78.69 700 PRO A CA 1
ATOM 5385 C C . PRO A 1 700 ? 20.516 43.875 9.227 1 78.69 700 PRO A C 1
ATOM 5387 O O . PRO A 1 700 ? 19.641 43.25 9.828 1 78.69 700 PRO A O 1
ATOM 5390 N N . GLU A 1 701 ? 21.328 44.75 9.805 1 81.38 701 GLU A N 1
ATOM 5391 C CA . GLU A 1 701 ? 21.062 45.188 11.164 1 81.38 701 GLU A CA 1
ATOM 5392 C C . GLU A 1 701 ? 19.984 46.281 11.188 1 81.38 701 GLU A C 1
ATOM 5394 O O . GLU A 1 701 ? 19.828 47 10.203 1 81.38 701 GLU A O 1
ATOM 5399 N N . PRO A 1 702 ? 19.203 46.375 12.203 1 80.06 702 PRO A N 1
ATOM 5400 C CA . PRO A 1 702 ? 18.047 47.281 12.258 1 80.06 702 PRO A CA 1
ATOM 5401 C C . PRO A 1 702 ? 18.375 48.688 11.82 1 80.06 702 PRO A C 1
ATOM 5403 O O . PRO A 1 702 ? 17.641 49.281 11.016 1 80.06 702 PRO A O 1
ATOM 5406 N N . PRO A 1 703 ? 19.453 49.25 12.133 1 79.19 703 PRO A N 1
ATOM 5407 C CA . PRO A 1 703 ? 19.703 50.656 11.711 1 79.19 703 PRO A CA 1
ATOM 5408 C C . PRO A 1 703 ? 20.062 50.75 10.227 1 79.19 703 PRO A C 1
ATOM 5410 O O . PRO A 1 703 ? 19.922 51.844 9.633 1 79.19 703 PRO A O 1
ATOM 5413 N N . GLN A 1 704 ? 20.406 49.719 9.562 1 78.5 704 GLN A N 1
ATOM 5414 C CA . GLN A 1 704 ? 20.875 49.75 8.18 1 78.5 704 GLN A CA 1
ATOM 5415 C C . GLN A 1 704 ? 19.797 49.219 7.23 1 78.5 704 GLN A C 1
ATOM 5417 O O . GLN A 1 704 ? 20.047 49.031 6.031 1 78.5 704 GLN A O 1
ATOM 5422 N N . ASP A 1 705 ? 18.641 49.094 7.742 1 85.25 705 ASP A N 1
ATOM 5423 C CA . ASP A 1 705 ? 17.578 48.438 6.961 1 85.25 705 ASP A CA 1
ATOM 5424 C C . ASP A 1 705 ? 17.188 49.312 5.773 1 85.25 705 ASP A C 1
ATOM 5426 O O . ASP A 1 705 ? 17.016 48.812 4.656 1 85.25 705 ASP A O 1
ATOM 5430 N N . SER A 1 706 ? 17.094 50.5 6.102 1 85.25 706 SER A N 1
ATOM 5431 C CA . SER A 1 706 ? 16.609 51.406 5.07 1 85.25 706 SER A CA 1
ATOM 5432 C C . SER A 1 706 ? 17.625 51.562 3.936 1 85.25 706 SER A C 1
ATOM 5434 O O . SER A 1 706 ? 17.266 51.438 2.76 1 85.25 706 SER A O 1
ATOM 5436 N N . ALA A 1 707 ? 18.891 51.688 4.293 1 84.5 707 ALA A N 1
ATOM 5437 C CA . ALA A 1 707 ? 19.922 51.844 3.277 1 84.5 707 ALA A CA 1
ATOM 5438 C C . ALA A 1 707 ? 20.094 50.562 2.469 1 84.5 707 ALA A C 1
ATOM 5440 O O . ALA A 1 707 ? 20.25 50.594 1.246 1 84.5 707 ALA A O 1
ATOM 5441 N N . TYR A 1 708 ? 20.062 49.625 3.141 1 87.12 708 TYR A N 1
ATOM 5442 C CA . TYR A 1 708 ? 20.219 48.312 2.494 1 87.12 708 TYR A CA 1
ATOM 5443 C C . TYR A 1 708 ? 19.078 48.031 1.537 1 87.12 708 TYR A C 1
ATOM 5445 O O . TYR A 1 708 ? 19.297 47.562 0.415 1 87.12 708 TYR A O 1
ATOM 5453 N N . SER A 1 709 ? 17.859 48.312 1.962 1 87.75 709 SER A N 1
ATOM 5454 C CA . SER A 1 709 ? 16.688 48.062 1.132 1 87.75 709 SER A CA 1
ATOM 5455 C C . SER A 1 709 ? 16.688 48.938 -0.119 1 87.75 709 SER A C 1
ATOM 5457 O O . SER A 1 709 ? 16.266 48.469 -1.191 1 87.75 709 SER A O 1
ATOM 5459 N N . GLU A 1 710 ? 17.172 50.062 0.028 1 87.5 710 GLU A N 1
ATOM 5460 C CA . GLU A 1 710 ? 17.219 50.969 -1.125 1 87.5 710 GLU A CA 1
ATOM 5461 C C . GLU A 1 710 ? 18.297 50.531 -2.121 1 87.5 710 GLU A C 1
ATOM 5463 O O . GLU A 1 710 ? 18.094 50.594 -3.334 1 87.5 710 GLU A O 1
ATOM 5468 N N . THR A 1 711 ? 19.375 50.125 -1.573 1 85.38 711 THR A N 1
ATOM 5469 C CA . THR A 1 711 ? 20.422 49.594 -2.447 1 85.38 711 THR A CA 1
ATOM 5470 C C . THR A 1 711 ? 19.953 48.375 -3.215 1 85.38 711 THR A C 1
ATOM 5472 O O . THR A 1 711 ? 20.219 48.25 -4.41 1 85.38 711 THR A O 1
ATOM 5475 N N . LEU A 1 712 ? 19.281 47.594 -2.537 1 87.81 712 LEU A N 1
ATOM 5476 C CA . LEU A 1 712 ? 18.766 46.375 -3.164 1 87.81 712 LEU A CA 1
ATOM 5477 C C . LEU A 1 712 ? 17.703 46.719 -4.211 1 87.81 712 LEU A C 1
ATOM 5479 O O . LEU A 1 712 ? 17.641 46.062 -5.266 1 87.81 712 LEU A O 1
ATOM 5483 N N . ASP A 1 713 ? 16.875 47.656 -3.871 1 89.38 713 ASP A N 1
ATOM 5484 C CA . ASP A 1 713 ? 15.828 48.031 -4.809 1 89.38 713 ASP A CA 1
ATOM 5485 C C . ASP A 1 713 ? 16.422 48.562 -6.105 1 89.38 713 ASP A C 1
ATOM 5487 O O . ASP A 1 713 ? 15.891 48.312 -7.191 1 89.38 713 ASP A O 1
ATOM 5491 N N . SER A 1 714 ? 17.484 49.281 -5.953 1 86.06 714 SER A N 1
ATOM 5492 C CA . SER A 1 714 ? 18.156 49.812 -7.141 1 86.06 714 SER A CA 1
ATOM 5493 C C . SER A 1 714 ? 18.75 48.688 -7.977 1 86.06 714 SER A C 1
ATOM 5495 O O . SER A 1 714 ? 18.734 48.75 -9.211 1 86.06 714 SER A O 1
ATOM 5497 N N . LEU A 1 715 ? 19.219 47.781 -7.34 1 86.56 715 LEU A N 1
ATOM 5498 C CA . LEU A 1 715 ? 19.828 46.625 -8.016 1 86.56 715 LEU A CA 1
ATOM 5499 C C . LEU A 1 715 ? 18.781 45.781 -8.734 1 86.56 715 LEU A C 1
ATOM 5501 O O . LEU A 1 715 ? 18.969 45.375 -9.875 1 86.56 715 LEU A O 1
ATOM 5505 N N . VAL A 1 716 ? 17.703 45.531 -8.086 1 87.88 716 VAL A N 1
ATOM 5506 C CA . VAL A 1 716 ? 16.672 44.656 -8.594 1 87.88 716 VAL A CA 1
ATOM 5507 C C . VAL A 1 716 ? 16.016 45.25 -9.828 1 87.88 716 VAL A C 1
ATOM 5509 O O . VAL A 1 716 ? 15.602 44.531 -10.742 1 87.88 716 VAL A O 1
ATOM 5512 N N . GLN A 1 717 ? 16.047 46.531 -9.898 1 85.81 717 GLN A N 1
ATOM 5513 C CA . GLN A 1 717 ? 15.422 47.219 -11.023 1 85.81 717 GLN A CA 1
ATOM 5514 C C . GLN A 1 717 ? 16.297 47.156 -12.266 1 85.81 717 GLN A C 1
ATOM 5516 O O . GLN A 1 717 ? 15.82 47.375 -13.383 1 85.81 717 GLN A O 1
ATOM 5521 N N . GLN A 1 718 ? 17.5 46.75 -12.078 1 83.12 718 GLN A N 1
ATOM 5522 C CA . GLN A 1 718 ? 18.438 46.781 -13.195 1 83.12 718 GLN A CA 1
ATOM 5523 C C . GLN A 1 718 ? 18.609 45.406 -13.805 1 83.12 718 GLN A C 1
ATOM 5525 O O . GLN A 1 718 ? 19.266 45.25 -14.836 1 83.12 718 GLN A O 1
ATOM 5530 N N . VAL A 1 719 ? 18.109 44.531 -13.195 1 84.31 719 VAL A N 1
ATOM 5531 C CA . VAL A 1 719 ? 18.266 43.156 -13.664 1 84.31 719 VAL A CA 1
ATOM 5532 C C . VAL A 1 719 ? 16.906 42.594 -14.078 1 84.31 719 VAL A C 1
ATOM 5534 O O . VAL A 1 719 ? 15.867 43.219 -13.836 1 84.31 719 VAL A O 1
ATOM 5537 N N . GLY A 1 720 ? 16.859 41.594 -14.859 1 84.88 720 GLY A N 1
ATOM 5538 C CA . GLY A 1 720 ? 15.602 40.938 -15.195 1 84.88 720 GLY A CA 1
ATOM 5539 C C . GLY A 1 720 ? 14.867 40.406 -13.977 1 84.88 720 GLY A C 1
ATOM 5540 O O . GLY A 1 720 ? 14.867 41.031 -12.922 1 84.88 720 GLY A O 1
ATOM 5541 N N . SER A 1 721 ? 14.117 39.312 -14.078 1 91.62 721 SER A N 1
ATOM 5542 C CA . SER A 1 721 ? 13.453 38.688 -12.938 1 91.62 721 SER A CA 1
ATOM 5543 C C . SER A 1 721 ? 14.461 38.094 -11.953 1 91.62 721 SER A C 1
ATOM 5545 O O . SER A 1 721 ? 15.406 37.438 -12.359 1 91.62 721 SER A O 1
ATOM 5547 N N . ILE A 1 722 ? 14.305 38.531 -10.711 1 92.38 722 ILE A N 1
ATOM 5548 C CA . ILE A 1 722 ? 15.328 38.156 -9.734 1 92.38 722 ILE A CA 1
ATOM 5549 C C . ILE A 1 722 ? 14.672 37.594 -8.484 1 92.38 722 ILE A C 1
ATOM 5551 O O . ILE A 1 722 ? 13.602 38.031 -8.07 1 92.38 722 ILE A O 1
ATOM 5555 N N . VAL A 1 723 ? 15.289 36.562 -7.934 1 94.69 723 VAL A N 1
ATOM 5556 C CA . VAL A 1 723 ? 14.898 36 -6.648 1 94.69 723 VAL A CA 1
ATOM 5557 C C . VAL A 1 723 ? 16 36.219 -5.621 1 94.69 723 VAL A C 1
ATOM 5559 O O . VAL A 1 723 ? 17.141 35.812 -5.812 1 94.69 723 VAL A O 1
ATOM 5562 N N . LEU A 1 724 ? 15.688 37 -4.633 1 92.94 724 LEU A N 1
ATOM 5563 C CA . LEU A 1 724 ? 16.609 37.188 -3.516 1 92.94 724 LEU A CA 1
ATOM 5564 C C . LEU A 1 724 ? 16.469 36.094 -2.486 1 92.94 724 LEU A C 1
ATOM 5566 O O . LEU A 1 724 ? 15.359 35.75 -2.061 1 92.94 724 LEU A O 1
ATOM 5570 N N . VAL A 1 725 ? 17.578 35.5 -2.115 1 93.5 725 VAL A N 1
ATOM 5571 C CA . VAL A 1 725 ? 17.5 34.281 -1.298 1 93.5 725 VAL A CA 1
ATOM 5572 C C . VAL A 1 725 ? 18.312 34.469 -0.015 1 93.5 725 VAL A C 1
ATOM 5574 O O . VAL A 1 725 ? 19.453 34.938 -0.055 1 93.5 725 VAL A O 1
ATOM 5577 N N . ARG A 1 726 ? 17.672 34.188 1.066 1 91.25 726 ARG A N 1
ATOM 5578 C CA . ARG A 1 726 ? 18.344 34.062 2.348 1 91.25 726 ARG A CA 1
ATOM 5579 C C . ARG A 1 726 ? 18.156 32.656 2.93 1 91.25 726 ARG A C 1
ATOM 5581 O O . ARG A 1 726 ? 17.031 32.281 3.258 1 91.25 726 ARG A O 1
ATOM 5588 N N . SER A 1 727 ? 19.203 31.891 3.051 1 89.12 727 SER A N 1
ATOM 5589 C CA . SER A 1 727 ? 19.125 30.531 3.572 1 89.12 727 SER A CA 1
ATOM 5590 C C . SER A 1 727 ? 19.109 30.531 5.098 1 89.12 727 SER A C 1
ATOM 5592 O O . SER A 1 727 ? 19.719 31.391 5.73 1 89.12 727 SER A O 1
ATOM 5594 N N . ALA A 1 728 ? 18.266 29.578 5.707 1 78.94 728 ALA A N 1
ATOM 5595 C CA . ALA A 1 728 ? 18.219 29.422 7.16 1 78.94 728 ALA A CA 1
ATOM 5596 C C . ALA A 1 728 ? 19.547 28.891 7.699 1 78.94 728 ALA A C 1
ATOM 5598 O O . ALA A 1 728 ? 20.016 29.344 8.75 1 78.94 728 ALA A O 1
ATOM 5599 N N . ASN A 1 729 ? 19.969 27.625 7.23 1 63.12 729 ASN A N 1
ATOM 5600 C CA . ASN A 1 729 ? 21.172 26.984 7.758 1 63.12 729 ASN A CA 1
ATOM 5601 C C . ASN A 1 729 ? 22.422 27.469 7.027 1 63.12 729 ASN A C 1
ATOM 5603 O O . ASN A 1 729 ? 22.469 27.453 5.797 1 63.12 729 ASN A O 1
ATOM 5607 N N . ALA A 1 730 ? 22.984 28.438 7.703 1 47.31 730 ALA A N 1
ATOM 5608 C CA . ALA A 1 730 ? 24.281 28.734 7.113 1 47.31 730 ALA A CA 1
ATOM 5609 C C . ALA A 1 730 ? 25 27.438 6.727 1 47.31 730 ALA A C 1
ATOM 5611 O O . ALA A 1 730 ? 26 27.484 5.996 1 47.31 730 ALA A O 1
ATOM 5612 N N . GLU A 1 731 ? 24.703 26.25 7.449 1 44.62 731 GLU A N 1
ATOM 5613 C CA . GLU A 1 731 ? 25.5 25.078 7.156 1 44.62 731 GLU A CA 1
ATOM 5614 C C . GLU A 1 731 ? 25.031 24.391 5.879 1 44.62 731 GLU A C 1
ATOM 5616 O O . GLU A 1 731 ? 23.891 24.609 5.438 1 44.62 731 GLU A O 1
ATOM 5621 N N . ASP A 1 732 ? 25.844 23.406 5.234 1 41.59 732 ASP A N 1
ATOM 5622 C CA . ASP A 1 732 ? 26.031 22.844 3.902 1 41.59 732 ASP A CA 1
ATOM 5623 C C . ASP A 1 732 ? 24.844 21.969 3.516 1 41.59 732 ASP A C 1
ATOM 5625 O O . ASP A 1 732 ? 24.688 20.875 4.062 1 41.59 732 ASP A O 1
ATOM 5629 N N . VAL A 1 733 ? 23.688 22.375 3.264 1 39.78 733 VAL A N 1
ATOM 5630 C CA . VAL A 1 733 ? 22.594 21.641 2.643 1 39.78 733 VAL A CA 1
ATOM 5631 C C . VAL A 1 733 ? 23.156 20.672 1.602 1 39.78 733 VAL A C 1
ATOM 5633 O O . VAL A 1 733 ? 22.516 19.672 1.256 1 39.78 733 VAL A O 1
ATOM 5636 N N . LEU A 1 734 ? 24.234 21 1 1 35.94 734 LEU A N 1
ATOM 5637 C CA . LEU A 1 734 ? 24.812 20.234 -0.099 1 35.94 734 LEU A CA 1
ATOM 5638 C C . LEU A 1 734 ? 25.391 18.922 0.403 1 35.94 734 LEU A C 1
ATOM 5640 O O . LEU A 1 734 ? 25.922 18.125 -0.383 1 35.94 734 LEU A O 1
ATOM 5644 N N . ASP A 1 735 ? 25.641 18.828 1.711 1 35.09 735 ASP A N 1
ATOM 5645 C CA . ASP A 1 735 ? 26.188 17.516 2.053 1 35.09 735 ASP A CA 1
ATOM 5646 C C . ASP A 1 735 ? 25.188 16.406 1.712 1 35.09 735 ASP A C 1
ATOM 5648 O O . ASP A 1 735 ? 25.344 15.273 2.164 1 35.09 735 ASP A O 1
ATOM 5652 N N . VAL A 1 736 ? 24.172 16.688 1.324 1 35.16 736 VAL A N 1
ATOM 5653 C CA . VAL A 1 736 ? 23.125 15.734 0.979 1 35.16 736 VAL A CA 1
ATOM 5654 C C . VAL A 1 736 ? 23.516 14.977 -0.286 1 35.16 736 VAL A C 1
ATOM 5656 O O . VAL A 1 736 ? 22.859 14 -0.657 1 35.16 736 VAL A O 1
ATOM 5659 N N . GLY A 1 737 ? 24.25 15.641 -1.284 1 28.83 737 GLY A N 1
ATOM 5660 C CA . GLY A 1 737 ? 24.641 14.828 -2.426 1 28.83 737 GLY A CA 1
ATOM 5661 C C . GLY A 1 737 ? 25.688 13.789 -2.09 1 28.83 737 GLY A C 1
ATOM 5662 O O . GLY A 1 737 ? 26.547 14.023 -1.224 1 28.83 737 GLY A O 1
ATOM 5663 N N . MET B 1 1 ? 30.453 9.711 27.047 1 19.75 1 MET B N 1
ATOM 5664 C CA . MET B 1 1 ? 31.438 9.836 25.984 1 19.75 1 MET B CA 1
ATOM 5665 C C . MET B 1 1 ? 31.125 8.891 24.828 1 19.75 1 MET B C 1
ATOM 5667 O O . MET B 1 1 ? 31.578 7.75 24.812 1 19.75 1 MET B O 1
ATOM 5671 N N . THR B 1 2 ? 29.906 8.695 24.516 1 23.53 2 THR B N 1
ATOM 5672 C CA . THR B 1 2 ? 29.438 7.668 23.594 1 23.53 2 THR B CA 1
ATOM 5673 C C . THR B 1 2 ? 30.062 7.871 22.203 1 23.53 2 THR B C 1
ATOM 5675 O O . THR B 1 2 ? 29.906 8.93 21.594 1 23.53 2 THR B O 1
ATOM 5678 N N . ALA B 1 3 ? 31.281 7.254 22.078 1 25.69 3 ALA B N 1
ATOM 5679 C CA . ALA B 1 3 ? 32.281 7.332 21 1 25.69 3 ALA B CA 1
ATOM 5680 C C . ALA B 1 3 ? 31.594 7.297 19.641 1 25.69 3 ALA B C 1
ATOM 5682 O O . ALA B 1 3 ? 30.75 6.434 19.375 1 25.69 3 ALA B O 1
ATOM 5683 N N . ASP B 1 4 ? 31.516 8.367 18.953 1 28.84 4 ASP B N 1
ATOM 5684 C CA . ASP B 1 4 ? 31.109 8.781 17.609 1 28.84 4 ASP B CA 1
ATOM 5685 C C . ASP B 1 4 ? 31.688 7.828 16.562 1 28.84 4 ASP B C 1
ATOM 5687 O O . ASP B 1 4 ? 32.875 7.875 16.25 1 28.84 4 ASP B O 1
ATOM 5691 N N . ALA B 1 5 ? 31.547 6.52 16.859 1 31.52 5 ALA B N 1
ATOM 5692 C CA . ALA B 1 5 ? 32.188 5.547 15.977 1 31.52 5 ALA B CA 1
ATOM 5693 C C . ALA B 1 5 ? 32.062 5.969 14.516 1 31.52 5 ALA B C 1
ATOM 5695 O O . ALA B 1 5 ? 30.969 6.027 13.969 1 31.52 5 ALA B O 1
ATOM 5696 N N . SER B 1 6 ? 33.031 6.77 14.086 1 32.22 6 SER B N 1
ATOM 5697 C CA . SER B 1 6 ? 33.281 7.203 12.711 1 32.22 6 SER B CA 1
ATOM 5698 C C . SER B 1 6 ? 33.156 6.035 11.742 1 32.22 6 SER B C 1
ATOM 5700 O O . SER B 1 6 ? 33.594 4.926 12.031 1 32.22 6 SER B O 1
ATOM 5702 N N . PRO B 1 7 ? 32.188 5.934 10.977 1 35.78 7 PRO B N 1
ATOM 5703 C CA . PRO B 1 7 ? 32.125 4.824 10.023 1 35.78 7 PRO B CA 1
ATOM 5704 C C . PRO B 1 7 ? 33.5 4.449 9.445 1 35.78 7 PRO B C 1
ATOM 5706 O O . PRO B 1 7 ? 34.312 5.324 9.219 1 35.78 7 PRO B O 1
ATOM 5709 N N . VAL B 1 8 ? 34.188 3.385 9.852 1 33.31 8 VAL B N 1
ATOM 5710 C CA . VAL B 1 8 ? 35.438 2.846 9.32 1 33.31 8 VAL B CA 1
ATOM 5711 C C . VAL B 1 8 ? 35.469 3.029 7.809 1 33.31 8 VAL B C 1
ATOM 5713 O O . VAL B 1 8 ? 34.562 2.572 7.094 1 33.31 8 VAL B O 1
ATOM 5716 N N . GLN B 1 9 ? 35.969 4.152 7.289 1 36.44 9 GLN B N 1
ATOM 5717 C CA . GLN B 1 9 ? 36.25 4.398 5.879 1 36.44 9 GLN B CA 1
ATOM 5718 C C . GLN B 1 9 ? 36.969 3.199 5.242 1 36.44 9 GLN B C 1
ATOM 5720 O O . GLN B 1 9 ? 37.969 2.736 5.742 1 36.44 9 GLN B O 1
ATOM 5725 N N . LEU B 1 10 ? 36.344 2.25 4.801 1 41.34 10 LEU B N 1
ATOM 5726 C CA . LEU B 1 10 ? 37.062 1.275 4.004 1 41.34 10 LEU B CA 1
ATOM 5727 C C . LEU B 1 10 ? 38.156 1.957 3.188 1 41.34 10 LEU B C 1
ATOM 5729 O O . LEU B 1 10 ? 38.031 3.115 2.791 1 41.34 10 LEU B O 1
ATOM 5733 N N . PRO B 1 11 ? 39.469 1.469 3.297 1 36.97 11 PRO B N 1
ATOM 5734 C CA . PRO B 1 11 ? 40.562 2.109 2.537 1 36.97 11 PRO B CA 1
ATOM 5735 C C . PRO B 1 11 ? 40.125 2.492 1.121 1 36.97 11 PRO B C 1
ATOM 5737 O O . PRO B 1 11 ? 39.5 1.69 0.42 1 36.97 11 PRO B O 1
ATOM 5740 N N . THR B 1 12 ? 39.75 3.709 0.863 1 40.16 12 THR B N 1
ATOM 5741 C CA . THR B 1 12 ? 39.625 4.258 -0.482 1 40.16 12 THR B CA 1
ATOM 5742 C C . THR B 1 12 ? 40.812 3.818 -1.36 1 40.16 12 THR B C 1
ATOM 5744 O O . THR B 1 12 ? 41.969 4.148 -1.08 1 40.16 12 THR B O 1
ATOM 5747 N N . ARG B 1 13 ? 41.031 2.689 -1.782 1 37.22 13 ARG B N 1
ATOM 5748 C CA . ARG B 1 13 ? 42.094 2.539 -2.764 1 37.22 13 ARG B CA 1
ATOM 5749 C C . ARG B 1 13 ? 42.062 3.666 -3.791 1 37.22 13 ARG B C 1
ATOM 5751 O O . ARG B 1 13 ? 41.094 3.779 -4.562 1 37.22 13 ARG B O 1
ATOM 5758 N N . THR B 1 14 ? 42.438 4.754 -3.568 1 41.22 14 THR B N 1
ATOM 5759 C CA . THR B 1 14 ? 42.625 5.906 -4.441 1 41.22 14 THR B CA 1
ATOM 5760 C C . THR B 1 14 ? 43.094 5.469 -5.824 1 41.22 14 THR B C 1
ATOM 5762 O O . THR B 1 14 ? 43.406 6.305 -6.672 1 41.22 14 THR B O 1
ATOM 5765 N N . GLY B 1 15 ? 43.656 4.23 -6.004 1 43.22 15 GLY B N 1
ATOM 5766 C CA . GLY B 1 15 ? 44.219 4.07 -7.328 1 43.22 15 GLY B CA 1
ATOM 5767 C C . GLY B 1 15 ? 43.188 4.16 -8.445 1 43.22 15 GLY B C 1
ATOM 5768 O O . GLY B 1 15 ? 42 3.955 -8.211 1 43.22 15 GLY B O 1
ATOM 5769 N N . LYS B 1 16 ? 43.469 4.871 -9.516 1 48.88 16 LYS B N 1
ATOM 5770 C CA . LYS B 1 16 ? 42.75 4.992 -10.773 1 48.88 16 LYS B CA 1
ATOM 5771 C C . LYS B 1 16 ? 42.219 3.635 -11.242 1 48.88 16 LYS B C 1
ATOM 5773 O O . LYS B 1 16 ? 43 2.676 -11.344 1 48.88 16 LYS B O 1
ATOM 5778 N N . GLY B 1 17 ? 40.938 3.264 -11.188 1 62.22 17 GLY B N 1
ATOM 5779 C CA . GLY B 1 17 ? 40.312 2.068 -11.719 1 62.22 17 GLY B CA 1
ATOM 5780 C C . GLY B 1 17 ? 40.969 1.526 -12.961 1 62.22 17 GLY B C 1
ATOM 5781 O O . GLY B 1 17 ? 41.5 2.291 -13.766 1 62.22 17 GLY B O 1
ATOM 5782 N N . ARG B 1 18 ? 41.375 0.271 -13 1 66 18 ARG B N 1
ATOM 5783 C CA . ARG B 1 18 ? 42.25 -0.361 -14 1 66 18 ARG B CA 1
ATOM 5784 C C . ARG B 1 18 ? 41.406 -0.931 -15.148 1 66 18 ARG B C 1
ATOM 5786 O O . ARG B 1 18 ? 41.906 -1.113 -16.25 1 66 18 ARG B O 1
ATOM 5793 N N . PHE B 1 19 ? 40.062 -1.152 -14.906 1 77.06 19 PHE B N 1
ATOM 5794 C CA . PHE B 1 19 ? 39.344 -1.881 -15.945 1 77.06 19 PHE B CA 1
ATOM 5795 C C . PHE B 1 19 ? 38.312 -0.992 -16.594 1 77.06 19 PHE B C 1
ATOM 5797 O O . PHE B 1 19 ? 37.719 -0.113 -15.953 1 77.06 19 PHE B O 1
ATOM 5804 N N . GLY B 1 20 ? 38.156 -1.354 -17.891 1 81.06 20 GLY B N 1
ATOM 5805 C CA . GLY B 1 20 ? 37.125 -0.664 -18.641 1 81.06 20 GLY B CA 1
ATOM 5806 C C . GLY B 1 20 ? 35.781 -1.395 -18.641 1 81.06 20 GLY B C 1
ATOM 5807 O O . GLY B 1 20 ? 35.594 -2.344 -17.875 1 81.06 20 GLY B O 1
ATOM 5808 N N . THR B 1 21 ? 34.938 -0.976 -19.469 1 88.06 21 THR B N 1
ATOM 5809 C CA . THR B 1 21 ? 33.562 -1.496 -19.547 1 88.06 21 THR B CA 1
ATOM 5810 C C . THR B 1 21 ? 33.562 -2.936 -20.062 1 88.06 21 THR B C 1
ATOM 5812 O O . THR B 1 21 ? 32.875 -3.791 -19.516 1 88.06 21 THR B O 1
ATOM 5815 N N . PHE B 1 22 ? 34.375 -3.223 -21.031 1 88.81 22 PHE B N 1
ATOM 5816 C CA . PHE B 1 22 ? 34.375 -4.539 -21.656 1 88.81 22 PHE B CA 1
ATOM 5817 C C . PHE B 1 22 ? 35 -5.574 -20.734 1 88.81 22 PHE B C 1
ATOM 5819 O O . PHE B 1 22 ? 34.406 -6.617 -20.453 1 88.81 22 PHE B O 1
ATOM 5826 N N . ALA B 1 23 ? 36.031 -5.277 -20.156 1 82.12 23 ALA B N 1
ATOM 5827 C CA . ALA B 1 23 ? 36.781 -6.23 -19.328 1 82.12 23 ALA B CA 1
ATOM 5828 C C . ALA B 1 23 ? 36.188 -6.285 -17.922 1 82.12 23 ALA B C 1
ATOM 5830 O O . ALA B 1 23 ? 36.219 -7.34 -17.266 1 82.12 23 ALA B O 1
ATOM 5831 N N . GLY B 1 24 ? 35.719 -5.223 -17.547 1 80.19 24 GLY B N 1
ATOM 5832 C CA . GLY B 1 24 ? 35.344 -5.125 -16.141 1 80.19 24 GLY B CA 1
ATOM 5833 C C . GLY B 1 24 ? 33.906 -5.492 -15.875 1 80.19 24 GLY B C 1
ATOM 5834 O O . GLY B 1 24 ? 33.562 -5.957 -14.781 1 80.19 24 GLY B O 1
ATOM 5835 N N . VAL B 1 25 ? 33.062 -5.285 -16.812 1 87.06 25 VAL B N 1
ATOM 5836 C CA . VAL B 1 25 ? 31.641 -5.504 -16.531 1 87.06 25 VAL B CA 1
ATOM 5837 C C . VAL B 1 25 ? 31.047 -6.449 -17.578 1 87.06 25 VAL B C 1
ATOM 5839 O O . VAL B 1 25 ? 30.484 -7.496 -17.219 1 87.06 25 VAL B O 1
ATOM 5842 N N . PHE B 1 26 ? 31.266 -6.258 -18.812 1 90.56 26 PHE B N 1
ATOM 5843 C CA . PHE B 1 26 ? 30.641 -7.023 -19.891 1 90.56 26 PHE B CA 1
ATOM 5844 C C . PHE B 1 26 ? 31.109 -8.469 -19.875 1 90.56 26 PHE B C 1
ATOM 5846 O O . PHE B 1 26 ? 30.297 -9.398 -19.844 1 90.56 26 PHE B O 1
ATOM 5853 N N . THR B 1 27 ? 32.344 -8.688 -19.844 1 87.12 27 THR B N 1
ATOM 5854 C CA . THR B 1 27 ? 32.906 -10.023 -19.969 1 87.12 27 THR B CA 1
ATOM 5855 C C . THR B 1 27 ? 32.562 -10.883 -18.766 1 87.12 27 THR B C 1
ATOM 5857 O O . THR B 1 27 ? 32.094 -12.008 -18.906 1 87.12 27 THR B O 1
ATOM 5860 N N . PRO B 1 28 ? 32.781 -10.344 -17.609 1 83.75 28 PRO B N 1
ATOM 5861 C CA . PRO B 1 28 ? 32.438 -11.172 -16.453 1 83.75 28 PRO B CA 1
ATOM 5862 C C . PRO B 1 28 ? 30.938 -11.523 -16.422 1 83.75 28 PRO B C 1
ATOM 5864 O O . PRO B 1 28 ? 30.578 -12.641 -16.031 1 83.75 28 PRO B O 1
ATOM 5867 N N . ASN B 1 29 ? 30.094 -10.617 -16.781 1 88.62 29 ASN B N 1
ATOM 5868 C CA . ASN B 1 29 ? 28.672 -10.898 -16.812 1 88.62 29 ASN B CA 1
ATOM 5869 C C . ASN B 1 29 ? 28.328 -11.961 -17.844 1 88.62 29 ASN B C 1
ATOM 5871 O O . ASN B 1 29 ? 27.594 -12.906 -17.547 1 88.62 29 ASN B O 1
ATOM 5875 N N . VAL B 1 30 ? 28.891 -11.883 -18.984 1 90.31 30 VAL B N 1
ATOM 5876 C CA . VAL B 1 30 ? 28.609 -12.805 -20.078 1 90.31 30 VAL B CA 1
ATOM 5877 C C . VAL B 1 30 ? 29.078 -14.211 -19.703 1 90.31 30 VAL B C 1
ATOM 5879 O O . VAL B 1 30 ? 28.391 -15.195 -19.969 1 90.31 30 VAL B O 1
ATOM 5882 N N . LEU B 1 31 ? 30.188 -14.234 -19.125 1 85.5 31 LEU B N 1
ATOM 5883 C CA . LEU B 1 31 ? 30.766 -15.516 -18.75 1 85.5 31 LEU B CA 1
ATOM 5884 C C . LEU B 1 31 ? 29.906 -16.219 -17.719 1 85.5 31 LEU B C 1
ATOM 5886 O O . LEU B 1 31 ? 29.812 -17.453 -17.719 1 85.5 31 LEU B O 1
ATOM 5890 N N . THR B 1 32 ? 29.281 -15.5 -16.922 1 83.81 32 THR B N 1
ATOM 5891 C CA . THR B 1 32 ? 28.438 -16.094 -15.883 1 83.81 32 THR B CA 1
ATOM 5892 C C . THR B 1 32 ? 27.078 -16.453 -16.453 1 83.81 32 THR B C 1
ATOM 5894 O O . THR B 1 32 ? 26.469 -17.438 -16.031 1 83.81 32 THR B O 1
ATOM 5897 N N . ILE B 1 33 ? 26.625 -15.68 -17.359 1 89.81 33 ILE B N 1
ATOM 5898 C CA . ILE B 1 33 ? 25.312 -15.898 -17.938 1 89.81 33 ILE B CA 1
ATOM 5899 C C . ILE B 1 33 ? 25.344 -17.094 -18.891 1 89.81 33 ILE B C 1
ATOM 5901 O O . ILE B 1 33 ? 24.469 -17.969 -18.828 1 89.81 33 ILE B O 1
ATOM 5905 N N . LEU B 1 34 ? 26.406 -17.125 -19.703 1 90.19 34 LEU B N 1
ATOM 5906 C CA . LEU B 1 34 ? 26.562 -18.234 -20.625 1 90.19 34 LEU B CA 1
ATOM 5907 C C . LEU B 1 34 ? 27.281 -19.406 -19.969 1 90.19 34 LEU B C 1
ATOM 5909 O O . LEU B 1 34 ? 28.406 -19.734 -20.328 1 90.19 34 LEU B O 1
ATOM 5913 N N . GLY B 1 35 ? 26.547 -20.047 -19.078 1 86.06 35 GLY B N 1
ATOM 5914 C CA . GLY B 1 35 ? 27.203 -21.062 -18.266 1 86.06 35 GLY B CA 1
ATOM 5915 C C . GLY B 1 35 ? 26.516 -22.422 -18.344 1 86.06 35 GLY B C 1
ATOM 5916 O O . GLY B 1 35 ? 26.172 -22.875 -19.438 1 86.06 35 GLY B O 1
ATOM 5917 N N . LEU B 1 36 ? 26.391 -22.984 -17.25 1 86.19 36 LEU B N 1
ATOM 5918 C CA . LEU B 1 36 ? 25.969 -24.359 -17.031 1 86.19 36 LEU B CA 1
ATOM 5919 C C . LEU B 1 36 ? 24.609 -24.609 -17.688 1 86.19 36 LEU B C 1
ATOM 5921 O O . LEU B 1 36 ? 24.422 -25.625 -18.375 1 86.19 36 LEU B O 1
ATOM 5925 N N . ILE B 1 37 ? 23.719 -23.734 -17.547 1 89.06 37 ILE B N 1
ATOM 5926 C CA . ILE B 1 37 ? 22.344 -23.953 -18 1 89.06 37 ILE B CA 1
ATOM 5927 C C . ILE B 1 37 ? 22.281 -23.922 -19.531 1 89.06 37 ILE B C 1
ATOM 5929 O O . ILE B 1 37 ? 21.516 -24.672 -20.141 1 89.06 37 ILE B O 1
ATOM 5933 N N . LEU B 1 38 ? 23.141 -23.156 -20.109 1 92.62 38 LEU B N 1
ATOM 5934 C CA . LEU B 1 38 ? 23.172 -23.078 -21.562 1 92.62 38 LEU B CA 1
ATOM 5935 C C . LEU B 1 38 ? 23.5 -24.438 -22.172 1 92.62 38 LEU B C 1
ATOM 5937 O O . LEU B 1 38 ? 22.812 -24.891 -23.094 1 92.62 38 LEU B O 1
ATOM 5941 N N . PHE B 1 39 ? 24.375 -25.156 -21.625 1 91.5 39 PHE B N 1
ATOM 5942 C CA . PHE B 1 39 ? 24.906 -26.359 -22.25 1 91.5 39 PHE B CA 1
ATOM 5943 C C . PHE B 1 39 ? 24.172 -27.609 -21.75 1 91.5 39 PHE B C 1
ATOM 5945 O O . PHE B 1 39 ? 23.969 -28.547 -22.5 1 91.5 39 PHE B O 1
ATOM 5952 N N . LEU B 1 40 ? 23.703 -27.547 -20.5 1 89.56 40 LEU B N 1
ATOM 5953 C CA . LEU B 1 40 ? 23.281 -28.812 -19.906 1 89.56 40 LEU B CA 1
ATOM 5954 C C . LEU B 1 40 ? 21.781 -28.828 -19.703 1 89.56 40 LEU B C 1
ATOM 5956 O O . LEU B 1 40 ? 21.188 -29.906 -19.547 1 89.56 40 LEU B O 1
ATOM 5960 N N . ARG B 1 41 ? 21.156 -27.672 -19.703 1 91.81 41 ARG B N 1
ATOM 5961 C CA . ARG B 1 41 ? 19.75 -27.734 -19.297 1 91.81 41 ARG B CA 1
ATOM 5962 C C . ARG B 1 41 ? 18.859 -27.031 -20.297 1 91.81 41 ARG B C 1
ATOM 5964 O O . ARG B 1 41 ? 17.625 -27.141 -20.234 1 91.81 41 ARG B O 1
ATOM 5971 N N . THR B 1 42 ? 19.438 -26.328 -21.188 1 94.12 42 THR B N 1
ATOM 5972 C CA . THR B 1 42 ? 18.609 -25.672 -22.188 1 94.12 42 THR B CA 1
ATOM 5973 C C . THR B 1 42 ? 17.875 -26.703 -23.047 1 94.12 42 THR B C 1
ATOM 5975 O O . THR B 1 42 ? 16.719 -26.5 -23.422 1 94.12 42 THR B O 1
ATOM 5978 N N . GLY B 1 43 ? 18.562 -27.797 -23.328 1 93.88 43 GLY B N 1
ATOM 5979 C CA . GLY B 1 43 ? 17.906 -28.891 -24.062 1 93.88 43 GLY B CA 1
ATOM 5980 C C . GLY B 1 43 ? 16.719 -29.469 -23.312 1 93.88 43 GLY B C 1
ATOM 5981 O O . GLY B 1 43 ? 15.664 -29.703 -23.906 1 93.88 43 GLY B O 1
ATOM 5982 N N . TRP B 1 44 ? 16.938 -29.609 -22.094 1 92.75 44 TRP B N 1
ATOM 5983 C CA . TRP B 1 44 ? 15.883 -30.141 -21.234 1 92.75 44 TRP B CA 1
ATOM 5984 C C . TRP B 1 44 ? 14.68 -29.203 -21.219 1 92.75 44 TRP B C 1
ATOM 5986 O O . TRP B 1 44 ? 13.539 -29.641 -21.281 1 92.75 44 TRP B O 1
ATOM 5996 N N . VAL B 1 45 ? 14.922 -27.938 -21.219 1 94.5 45 VAL B N 1
ATOM 5997 C CA . VAL B 1 45 ? 13.852 -26.938 -21.203 1 94.5 45 VAL B CA 1
ATOM 5998 C C . VAL B 1 45 ? 13.078 -26.984 -22.516 1 94.5 45 VAL B C 1
ATOM 6000 O O . VAL B 1 45 ? 11.844 -26.984 -22.516 1 94.5 45 VAL B O 1
ATOM 6003 N N . VAL B 1 46 ? 13.789 -27.156 -23.594 1 95.5 46 VAL B N 1
ATOM 6004 C CA . VAL B 1 46 ? 13.156 -27.203 -24.906 1 95.5 46 VAL B CA 1
ATOM 6005 C C . VAL B 1 46 ? 12.383 -28.516 -25.047 1 95.5 46 VAL B C 1
ATOM 6007 O O . VAL B 1 46 ? 11.297 -28.547 -25.641 1 95.5 46 VAL B O 1
ATOM 6010 N N . GLY B 1 47 ? 12.914 -29.516 -24.547 1 94.5 47 GLY B N 1
ATOM 6011 C CA . GLY B 1 47 ? 12.25 -30.812 -24.594 1 94.5 47 GLY B CA 1
ATOM 6012 C C . GLY B 1 47 ? 10.953 -30.859 -23.812 1 94.5 47 GLY B C 1
ATOM 6013 O O . GLY B 1 47 ? 10 -31.516 -24.203 1 94.5 47 GLY B O 1
ATOM 6014 N N . GLN B 1 48 ? 10.977 -30.156 -22.719 1 92.25 48 GLN B N 1
ATOM 6015 C CA . GLN B 1 48 ? 9.797 -30.109 -21.875 1 92.25 48 GLN B CA 1
ATOM 6016 C C . GLN B 1 48 ? 8.758 -29.141 -22.422 1 92.25 48 GLN B C 1
ATOM 6018 O O . GLN B 1 48 ? 7.586 -29.5 -22.578 1 92.25 48 GLN B O 1
ATOM 6023 N N . ALA B 1 49 ? 9.172 -27.969 -22.766 1 93.31 49 ALA B N 1
ATOM 6024 C CA . ALA B 1 49 ? 8.258 -26.859 -23.016 1 93.31 49 ALA B CA 1
ATOM 6025 C C . ALA B 1 49 ? 7.914 -26.766 -24.5 1 93.31 49 ALA B C 1
ATOM 6027 O O . ALA B 1 49 ? 6.902 -26.172 -24.875 1 93.31 49 ALA B O 1
ATOM 6028 N N . GLY B 1 50 ? 8.664 -27.391 -25.344 1 93.62 50 GLY B N 1
ATOM 6029 C CA . GLY B 1 50 ? 8.516 -27.125 -26.766 1 93.62 50 GLY B CA 1
ATOM 6030 C C . GLY B 1 50 ? 9.102 -25.797 -27.188 1 93.62 50 GLY B C 1
ATOM 6031 O O . GLY B 1 50 ? 9.562 -25.016 -26.344 1 93.62 50 GLY B O 1
ATOM 6032 N N . LEU B 1 51 ? 9.141 -25.531 -28.391 1 94.81 51 LEU B N 1
ATOM 6033 C CA . LEU B 1 51 ? 9.812 -24.344 -28.938 1 94.81 51 LEU B CA 1
ATOM 6034 C C . LEU B 1 51 ? 9.133 -23.062 -28.453 1 94.81 51 LEU B C 1
ATOM 6036 O O . LEU B 1 51 ? 9.805 -22.156 -27.953 1 94.81 51 LEU B O 1
ATOM 6040 N N . ILE B 1 52 ? 7.844 -22.984 -28.484 1 94.69 52 ILE B N 1
ATOM 6041 C CA . ILE B 1 52 ? 7.117 -21.75 -28.203 1 94.69 52 ILE B CA 1
ATOM 6042 C C . ILE B 1 52 ? 7.25 -21.391 -26.734 1 94.69 52 ILE B C 1
ATOM 6044 O O . ILE B 1 52 ? 7.68 -20.297 -26.375 1 94.69 52 ILE B O 1
ATOM 6048 N N . GLN B 1 53 ? 6.973 -22.328 -25.875 1 94.31 53 GLN B N 1
ATOM 6049 C CA . GLN B 1 53 ? 7.035 -22.031 -24.438 1 94.31 53 GLN B CA 1
ATOM 6050 C C . GLN B 1 53 ? 8.477 -21.859 -23.969 1 94.31 53 GLN B C 1
ATOM 6052 O O . GLN B 1 53 ? 8.75 -21.125 -23.031 1 94.31 53 GLN B O 1
ATOM 6057 N N . ALA B 1 54 ? 9.352 -22.547 -24.609 1 96.38 54 ALA B N 1
ATOM 6058 C CA . ALA B 1 54 ? 10.758 -22.359 -24.281 1 96.38 54 ALA B CA 1
ATOM 6059 C C . ALA B 1 54 ? 11.211 -20.938 -24.594 1 96.38 54 ALA B C 1
ATOM 6061 O O . ALA B 1 54 ? 11.922 -20.312 -23.812 1 96.38 54 ALA B O 1
ATOM 6062 N N . LEU B 1 55 ? 10.758 -20.469 -25.719 1 96.69 55 LEU B N 1
ATOM 6063 C CA . LEU B 1 55 ? 11.078 -19.094 -26.094 1 96.69 55 LEU B CA 1
ATOM 6064 C C . LEU B 1 55 ? 10.453 -18.094 -25.109 1 96.69 55 LEU B C 1
ATOM 6066 O O . LEU B 1 55 ? 11.078 -17.094 -24.75 1 96.69 55 LEU B O 1
ATOM 6070 N N . ILE B 1 56 ? 9.312 -18.375 -24.641 1 94.62 56 ILE B N 1
ATOM 6071 C CA . ILE B 1 56 ? 8.648 -17.5 -23.672 1 94.62 56 ILE B CA 1
ATOM 6072 C C . ILE B 1 56 ? 9.414 -17.516 -22.359 1 94.62 56 ILE B C 1
ATOM 6074 O O . ILE B 1 56 ? 9.555 -16.469 -21.703 1 94.62 56 ILE B O 1
ATOM 6078 N N . ILE B 1 57 ? 9.883 -18.656 -22 1 95.56 57 ILE B N 1
ATOM 6079 C CA . ILE B 1 57 ? 10.648 -18.781 -20.766 1 95.56 57 ILE B CA 1
ATOM 6080 C C . ILE B 1 57 ? 11.914 -17.922 -20.859 1 95.56 57 ILE B C 1
ATOM 6082 O O . ILE B 1 57 ? 12.219 -17.156 -19.938 1 95.56 57 ILE B O 1
ATOM 6086 N N . VAL B 1 58 ? 12.555 -18.031 -22 1 96.38 58 VAL B N 1
ATOM 6087 C CA . VAL B 1 58 ? 13.797 -17.281 -22.203 1 96.38 58 VAL B CA 1
ATOM 6088 C C . VAL B 1 58 ? 13.508 -15.789 -22.219 1 96.38 58 VAL B C 1
ATOM 6090 O O . VAL B 1 58 ? 14.203 -15.008 -21.562 1 96.38 58 VAL B O 1
ATOM 6093 N N . LEU B 1 59 ? 12.492 -15.398 -22.844 1 95.88 59 LEU B N 1
ATOM 6094 C CA . LEU B 1 59 ? 12.156 -13.984 -22.969 1 95.88 59 LEU B CA 1
ATOM 6095 C C . LEU B 1 59 ? 11.695 -13.422 -21.625 1 95.88 59 LEU B C 1
ATOM 6097 O O . LEU B 1 59 ? 12.031 -12.289 -21.281 1 95.88 59 LEU B O 1
ATOM 6101 N N . LEU B 1 60 ? 10.914 -14.156 -20.906 1 94.12 60 LEU B N 1
ATOM 6102 C CA . LEU B 1 60 ? 10.43 -13.719 -19.609 1 94.12 60 LEU B CA 1
ATOM 6103 C C . LEU B 1 60 ? 11.578 -13.57 -18.609 1 94.12 60 LEU B C 1
ATOM 6105 O O . LEU B 1 60 ? 11.648 -12.586 -17.875 1 94.12 60 LEU B O 1
ATOM 6109 N N . ALA B 1 61 ? 12.422 -14.539 -18.609 1 95.81 61 ALA B N 1
ATOM 6110 C CA . ALA B 1 61 ? 13.578 -14.5 -17.703 1 95.81 61 ALA B CA 1
ATOM 6111 C C . ALA B 1 61 ? 14.477 -13.305 -18.031 1 95.81 61 ALA B C 1
ATOM 6113 O O . ALA B 1 61 ? 14.891 -12.578 -17.125 1 95.81 61 ALA B O 1
ATOM 6114 N N . ASN B 1 62 ? 14.688 -13.109 -19.312 1 95.88 62 ASN B N 1
ATOM 6115 C CA . ASN B 1 62 ? 15.547 -12 -19.719 1 95.88 62 ASN B CA 1
ATOM 6116 C C . ASN B 1 62 ? 14.875 -10.648 -19.484 1 95.88 62 ASN B C 1
ATOM 6118 O O . ASN B 1 62 ? 15.547 -9.656 -19.203 1 95.88 62 ASN B O 1
ATOM 6122 N N . SER B 1 63 ? 13.625 -10.609 -19.594 1 95.56 63 SER B N 1
ATOM 6123 C CA . SER B 1 63 ? 12.914 -9.375 -19.312 1 95.56 63 SER B CA 1
ATOM 6124 C C . SER B 1 63 ? 13.062 -8.984 -17.844 1 95.56 63 SER B C 1
ATOM 6126 O O . SER B 1 63 ? 13.266 -7.809 -17.516 1 95.56 63 SER B O 1
ATOM 6128 N N . ILE B 1 64 ? 12.938 -9.938 -17 1 94.56 64 ILE B N 1
ATOM 6129 C CA . ILE B 1 64 ? 13.102 -9.695 -15.562 1 94.56 64 ILE B CA 1
ATOM 6130 C C . ILE B 1 64 ? 14.516 -9.211 -15.281 1 94.56 64 ILE B C 1
ATOM 6132 O O . ILE B 1 64 ? 14.711 -8.227 -14.555 1 94.56 64 ILE B O 1
ATOM 6136 N N . THR B 1 65 ? 15.477 -9.82 -15.883 1 94.69 65 THR B N 1
ATOM 6137 C CA . THR B 1 65 ? 16.875 -9.453 -15.656 1 94.69 65 THR B CA 1
ATOM 6138 C C . THR B 1 65 ? 17.172 -8.094 -16.297 1 94.69 65 THR B C 1
ATOM 6140 O O . THR B 1 65 ? 17.969 -7.324 -15.758 1 94.69 65 THR B O 1
ATOM 6143 N N . LEU B 1 66 ? 16.578 -7.875 -17.406 1 95.31 66 LEU B N 1
ATOM 6144 C CA . LEU B 1 66 ? 16.75 -6.57 -18.047 1 95.31 66 LEU B CA 1
ATOM 6145 C C . LEU B 1 66 ? 16.219 -5.453 -17.141 1 95.31 66 LEU B C 1
ATOM 6147 O O . LEU B 1 66 ? 16.891 -4.438 -16.953 1 95.31 66 LEU B O 1
ATOM 6151 N N . LEU B 1 67 ? 15.078 -5.641 -16.609 1 94.81 67 LEU B N 1
ATOM 6152 C CA . LEU B 1 67 ? 14.492 -4.648 -15.719 1 94.81 67 LEU B CA 1
ATOM 6153 C C . LEU B 1 67 ? 15.336 -4.484 -14.461 1 94.81 67 LEU B C 1
ATOM 6155 O O . LEU B 1 67 ? 15.5 -3.369 -13.961 1 94.81 67 LEU B O 1
ATOM 6159 N N . THR B 1 68 ? 15.859 -5.547 -14.023 1 93.38 68 THR B N 1
ATOM 6160 C CA . THR B 1 68 ? 16.734 -5.496 -12.852 1 93.38 68 THR B CA 1
ATOM 6161 C C . THR B 1 68 ? 18.031 -4.785 -13.188 1 93.38 68 THR B C 1
ATOM 6163 O O . THR B 1 68 ? 18.547 -4.008 -12.375 1 93.38 68 THR B O 1
ATOM 6166 N N . GLY B 1 69 ? 18.562 -5.098 -14.352 1 92.75 69 GLY B N 1
ATOM 6167 C CA . GLY B 1 69 ? 19.75 -4.402 -14.797 1 92.75 69 GLY B CA 1
ATOM 6168 C C . GLY B 1 69 ? 19.562 -2.898 -14.898 1 92.75 69 GLY B C 1
ATOM 6169 O O . GLY B 1 69 ? 20.469 -2.131 -14.547 1 92.75 69 GLY B O 1
ATOM 6170 N N . LEU B 1 70 ? 18.438 -2.496 -15.328 1 92.88 70 LEU B N 1
ATOM 6171 C CA . LEU B 1 70 ? 18.109 -1.077 -15.398 1 92.88 70 LEU B CA 1
ATOM 6172 C C . LEU B 1 70 ? 18.078 -0.454 -14.008 1 92.88 70 LEU B C 1
ATOM 6174 O O . LEU B 1 70 ? 18.625 0.628 -13.789 1 92.88 70 LEU B O 1
ATOM 6178 N N . SER B 1 71 ? 17.453 -1.095 -13.141 1 90.44 71 SER B N 1
ATOM 6179 C CA . SER B 1 71 ? 17.375 -0.602 -11.766 1 90.44 71 SER B CA 1
ATOM 6180 C C . SER B 1 71 ? 18.75 -0.519 -11.125 1 90.44 71 SER B C 1
ATOM 6182 O O . SER B 1 71 ? 19.078 0.457 -10.445 1 90.44 71 SER B O 1
ATOM 6184 N N . LEU B 1 72 ? 19.531 -1.496 -11.352 1 87.75 72 LEU B N 1
ATOM 6185 C CA . LEU B 1 72 ? 20.891 -1.514 -10.812 1 87.75 72 LEU B CA 1
ATOM 6186 C C . LEU B 1 72 ? 21.719 -0.38 -11.406 1 87.75 72 LEU B C 1
ATOM 6188 O O . LEU B 1 72 ? 22.547 0.221 -10.703 1 87.75 72 LEU B O 1
ATOM 6192 N N . SER B 1 73 ? 21.516 -0.121 -12.617 1 87.94 73 SER B N 1
ATOM 6193 C CA . SER B 1 73 ? 22.219 0.97 -13.281 1 87.94 73 SER B CA 1
ATOM 6194 C C . SER B 1 73 ? 21.828 2.32 -12.695 1 87.94 73 SER B C 1
ATOM 6196 O O . SER B 1 73 ? 22.688 3.191 -12.508 1 87.94 73 SER B O 1
ATOM 6198 N N . ALA B 1 74 ? 20.594 2.484 -12.406 1 86.75 74 ALA B N 1
ATOM 6199 C CA . ALA B 1 74 ? 20.125 3.719 -11.781 1 86.75 74 ALA B CA 1
ATOM 6200 C C . ALA B 1 74 ? 20.719 3.896 -10.391 1 86.75 74 ALA B C 1
ATOM 6202 O O . ALA B 1 74 ? 21.172 4.992 -10.031 1 86.75 74 ALA B O 1
ATOM 6203 N N . ILE B 1 75 ? 20.812 2.865 -9.695 1 82.19 75 ILE B N 1
ATOM 6204 C CA . ILE B 1 75 ? 21.344 2.898 -8.344 1 82.19 75 ILE B CA 1
ATOM 6205 C C . ILE B 1 75 ? 22.844 3.195 -8.391 1 82.19 75 ILE B C 1
ATOM 6207 O O . ILE B 1 75 ? 23.344 4.008 -7.613 1 82.19 75 ILE B O 1
ATOM 6211 N N . ALA B 1 76 ? 23.5 2.609 -9.32 1 79.75 76 ALA B N 1
ATOM 6212 C CA . ALA B 1 76 ? 24.953 2.734 -9.43 1 79.75 76 ALA B CA 1
ATOM 6213 C C . ALA B 1 76 ? 25.344 4.152 -9.836 1 79.75 76 ALA B C 1
ATOM 6215 O O . ALA B 1 76 ? 26.438 4.617 -9.484 1 79.75 76 ALA B O 1
ATOM 6216 N N . THR B 1 77 ? 24.484 4.84 -10.453 1 79.25 77 THR B N 1
ATOM 6217 C CA . THR B 1 77 ? 24.828 6.164 -10.953 1 79.25 77 THR B CA 1
ATOM 6218 C C . THR B 1 77 ? 24.312 7.25 -10.016 1 79.25 77 THR B C 1
ATOM 6220 O O . THR B 1 77 ? 24.531 8.438 -10.25 1 79.25 77 THR B O 1
ATOM 6223 N N . SER B 1 78 ? 23.609 6.805 -9.07 1 74 78 SER B N 1
ATOM 6224 C CA . SER B 1 78 ? 23.062 7.785 -8.133 1 74 78 SER B CA 1
ATOM 6225 C C . SER B 1 78 ? 24.094 8.195 -7.086 1 74 78 SER B C 1
ATOM 6227 O O . SER B 1 78 ? 23.969 9.25 -6.465 1 74 78 SER B O 1
ATOM 6229 N N . MET B 1 79 ? 24.984 7.359 -6.77 1 64.56 79 MET B N 1
ATOM 6230 C CA . MET B 1 79 ? 25.984 7.699 -5.75 1 64.56 79 MET B CA 1
ATOM 6231 C C . MET B 1 79 ? 27.391 7.406 -6.25 1 64.56 79 MET B C 1
ATOM 6233 O O . MET B 1 79 ? 27.562 6.727 -7.266 1 64.56 79 MET B O 1
ATOM 6237 N N . GLN B 1 80 ? 28.266 8.172 -5.562 1 59.25 80 GLN B N 1
ATOM 6238 C CA . GLN B 1 80 ? 29.656 7.859 -5.871 1 59.25 80 GLN B CA 1
ATOM 6239 C C . GLN B 1 80 ? 30 6.422 -5.484 1 59.25 80 GLN B C 1
ATOM 6241 O O . GLN B 1 80 ? 29.844 6.039 -4.32 1 59.25 80 GLN B O 1
ATOM 6246 N N . VAL B 1 81 ? 30.109 5.598 -6.543 1 57.5 81 VAL B N 1
ATOM 6247 C CA . VAL B 1 81 ? 30.328 4.164 -6.395 1 57.5 81 VAL B CA 1
ATOM 6248 C C . VAL B 1 81 ? 31.703 3.916 -5.785 1 57.5 81 VAL B C 1
ATOM 6250 O O . VAL B 1 81 ? 32.719 4.434 -6.277 1 57.5 81 VAL B O 1
ATOM 6253 N N . ARG B 1 82 ? 31.609 3.639 -4.465 1 53.34 82 ARG B N 1
ATOM 6254 C CA . ARG B 1 82 ? 32.875 3.24 -3.873 1 53.34 82 ARG B CA 1
ATOM 6255 C C . ARG B 1 82 ? 33.062 1.727 -3.91 1 53.34 82 ARG B C 1
ATOM 6257 O O . ARG B 1 82 ? 32.219 1.015 -4.465 1 53.34 82 ARG B O 1
ATOM 6264 N N . THR B 1 83 ? 34.156 1.203 -3.316 1 50.97 83 THR B N 1
ATOM 6265 C CA . THR B 1 83 ? 34.594 -0.181 -3.236 1 50.97 83 THR B CA 1
ATOM 6266 C C . THR B 1 83 ? 33.594 -1.036 -2.471 1 50.97 83 THR B C 1
ATOM 6268 O O . THR B 1 83 ? 33.125 -0.631 -1.413 1 50.97 83 THR B O 1
ATOM 6271 N N . GLY B 1 84 ? 32.531 -1.65 -2.965 1 54.78 84 GLY B N 1
ATOM 6272 C CA . GLY B 1 84 ? 31.797 -2.549 -2.096 1 54.78 84 GLY B CA 1
ATOM 6273 C C . GLY B 1 84 ? 30.797 -3.398 -2.842 1 54.78 84 GLY B C 1
ATOM 6274 O O . GLY B 1 84 ? 30.141 -4.254 -2.246 1 54.78 84 GLY B O 1
ATOM 6275 N N . GLY B 1 85 ? 30.891 -3.459 -4.051 1 62.81 85 GLY B N 1
ATOM 6276 C CA . GLY B 1 85 ? 30.031 -4.395 -4.758 1 62.81 85 GLY B CA 1
ATOM 6277 C C . GLY B 1 85 ? 28.578 -3.967 -4.773 1 62.81 85 GLY B C 1
ATOM 6278 O O . GLY B 1 85 ? 28.266 -2.805 -4.504 1 62.81 85 GLY B O 1
ATOM 6279 N N . ASN B 1 86 ? 27.656 -4.922 -5.113 1 69.5 86 ASN B N 1
ATOM 6280 C CA . ASN B 1 86 ? 26.234 -4.695 -5.262 1 69.5 86 ASN B CA 1
ATOM 6281 C C . ASN B 1 86 ? 25.578 -4.293 -3.936 1 69.5 86 ASN B C 1
ATOM 6283 O O . ASN B 1 86 ? 24.766 -3.367 -3.891 1 69.5 86 ASN B O 1
ATOM 6287 N N . TYR B 1 87 ? 26.141 -4.93 -2.945 1 75.38 87 TYR B N 1
ATOM 6288 C CA . TYR B 1 87 ? 25.578 -4.621 -1.633 1 75.38 87 TYR B CA 1
ATOM 6289 C C . TYR B 1 87 ? 25.906 -3.189 -1.225 1 75.38 87 TYR B C 1
ATOM 6291 O O . TYR B 1 87 ? 25.031 -2.471 -0.723 1 75.38 87 TYR B O 1
ATOM 6299 N N . TYR B 1 88 ? 27.078 -2.793 -1.468 1 72.75 88 TYR B N 1
ATOM 6300 C CA . TYR B 1 88 ? 27.516 -1.454 -1.08 1 72.75 88 TYR B CA 1
ATOM 6301 C C . TYR B 1 88 ? 26.719 -0.388 -1.827 1 72.75 88 TYR B C 1
ATOM 6303 O O . TYR B 1 88 ? 26.281 0.601 -1.233 1 72.75 88 TYR B O 1
ATOM 6311 N N . LEU B 1 89 ? 26.594 -0.696 -3.027 1 73.06 89 LEU B N 1
ATOM 6312 C CA . LEU B 1 89 ? 25.859 0.249 -3.857 1 73.06 89 LEU B CA 1
ATOM 6313 C C . LEU B 1 89 ? 24.422 0.407 -3.357 1 73.06 89 LEU B C 1
ATOM 6315 O O . LEU B 1 89 ? 23.922 1.528 -3.24 1 73.06 89 LEU B O 1
ATOM 6319 N N . ILE B 1 90 ? 23.875 -0.712 -3.023 1 74.56 90 ILE B N 1
ATOM 6320 C CA . ILE B 1 90 ? 22.484 -0.713 -2.633 1 74.56 90 ILE B CA 1
ATOM 6321 C C . ILE B 1 90 ? 22.328 -0.117 -1.233 1 74.56 90 ILE B C 1
ATOM 6323 O O . ILE B 1 90 ? 21.469 0.729 -1.001 1 74.56 90 ILE B O 1
ATOM 6327 N N . SER B 1 91 ? 23.203 -0.524 -0.349 1 76.19 91 SER B N 1
ATOM 6328 C CA . SER B 1 91 ? 23.109 -0.106 1.046 1 76.19 91 SER B CA 1
ATOM 6329 C C . SER B 1 91 ? 23.375 1.389 1.194 1 76.19 91 SER B C 1
ATOM 6331 O O . SER B 1 91 ? 22.703 2.064 1.983 1 76.19 91 SER B O 1
ATOM 6333 N N . ARG B 1 92 ? 24.234 1.947 0.388 1 72.31 92 ARG B N 1
ATOM 6334 C CA . ARG B 1 92 ? 24.578 3.359 0.496 1 72.31 92 ARG B CA 1
ATOM 6335 C C . ARG B 1 92 ? 23.547 4.238 -0.192 1 72.31 92 ARG B C 1
ATOM 6337 O O . ARG B 1 92 ? 23.375 5.406 0.162 1 72.31 92 ARG B O 1
ATOM 6344 N N . SER B 1 93 ? 23 3.627 -1.183 1 68.88 93 SER B N 1
ATOM 6345 C CA . SER B 1 93 ? 22.016 4.398 -1.933 1 68.88 93 SER B CA 1
ATOM 6346 C C . SER B 1 93 ? 20.656 4.375 -1.245 1 68.88 93 SER B C 1
ATOM 6348 O O . SER B 1 93 ? 19.938 5.383 -1.223 1 68.88 93 SER B O 1
ATOM 6350 N N . LEU B 1 94 ? 20.375 3.158 -0.664 1 69.81 94 LEU B N 1
ATOM 6351 C CA . LEU B 1 94 ? 19 2.994 -0.217 1 69.81 94 LEU B CA 1
ATOM 6352 C C . LEU B 1 94 ? 18.938 2.854 1.3 1 69.81 94 LEU B C 1
ATOM 6354 O O . LEU B 1 94 ? 17.859 2.979 1.893 1 69.81 94 LEU B O 1
ATOM 6358 N N . GLY B 1 95 ? 20.016 2.645 1.952 1 71.62 95 GLY B N 1
ATOM 6359 C CA . GLY B 1 95 ? 20.047 2.461 3.395 1 71.62 95 GLY B CA 1
ATOM 6360 C C . GLY B 1 95 ? 20.547 1.087 3.809 1 71.62 95 GLY B C 1
ATOM 6361 O O . GLY B 1 95 ? 20.453 0.129 3.039 1 71.62 95 GLY B O 1
ATOM 6362 N N . LEU B 1 96 ? 21.031 0.984 5 1 74.88 96 LEU B N 1
ATOM 6363 C CA . LEU B 1 96 ? 21.656 -0.24 5.488 1 74.88 96 LEU B CA 1
ATOM 6364 C C . LEU B 1 96 ? 20.609 -1.322 5.742 1 74.88 96 LEU B C 1
ATOM 6366 O O . LEU B 1 96 ? 20.891 -2.512 5.562 1 74.88 96 LEU B O 1
ATOM 6370 N N . GLU B 1 97 ? 19.469 -0.881 6.141 1 76.44 97 GLU B N 1
ATOM 6371 C CA . GLU B 1 97 ? 18.422 -1.867 6.422 1 76.44 97 GLU B CA 1
ATOM 6372 C C . GLU B 1 97 ? 17.969 -2.561 5.145 1 76.44 97 GLU B C 1
ATOM 6374 O O . GLU B 1 97 ? 17.828 -3.787 5.109 1 76.44 97 GLU B O 1
ATOM 6379 N N . ILE B 1 98 ? 17.75 -1.73 4.129 1 76.06 98 ILE B N 1
ATOM 6380 C CA . ILE B 1 98 ? 17.359 -2.287 2.836 1 76.06 98 ILE B CA 1
ATOM 6381 C C . ILE B 1 98 ? 18.516 -3.086 2.25 1 76.06 98 ILE B C 1
ATOM 6383 O O . ILE B 1 98 ? 18.328 -4.168 1.696 1 76.06 98 ILE B O 1
ATOM 6387 N N . GLY B 1 99 ? 19.672 -2.568 2.438 1 79.12 99 GLY B N 1
ATOM 6388 C CA . GLY B 1 99 ? 20.859 -3.277 1.981 1 79.12 99 GLY B CA 1
ATOM 6389 C C . GLY B 1 99 ? 21.031 -4.633 2.643 1 79.12 99 GLY B C 1
ATOM 6390 O O . GLY B 1 99 ? 21.359 -5.613 1.978 1 79.12 99 GLY B O 1
ATOM 6391 N N . GLY B 1 100 ? 20.828 -4.637 3.906 1 81.06 100 GLY B N 1
ATOM 6392 C CA . GLY B 1 100 ? 20.922 -5.906 4.613 1 81.06 100 GLY B CA 1
ATOM 6393 C C . GLY B 1 100 ? 19.875 -6.914 4.176 1 81.06 100 GLY B C 1
ATOM 6394 O O . GLY B 1 100 ? 20.172 -8.102 4.023 1 81.06 100 GLY B O 1
ATOM 6395 N N . ALA B 1 101 ? 18.734 -6.465 3.943 1 82.44 101 ALA B N 1
ATOM 6396 C CA . ALA B 1 101 ? 17.641 -7.336 3.518 1 82.44 101 ALA B CA 1
ATOM 6397 C C . ALA B 1 101 ? 17.922 -7.914 2.129 1 82.44 101 ALA B C 1
ATOM 6399 O O . ALA B 1 101 ? 17.484 -9.031 1.822 1 82.44 101 ALA B O 1
ATOM 6400 N N . ILE B 1 102 ? 18.609 -7.148 1.36 1 83.38 102 ILE B N 1
ATOM 6401 C CA . ILE B 1 102 ? 18.969 -7.594 0.015 1 83.38 102 ILE B CA 1
ATOM 6402 C C . ILE B 1 102 ? 20.281 -8.359 0.051 1 83.38 102 ILE B C 1
ATOM 6404 O O . ILE B 1 102 ? 20.453 -9.344 -0.672 1 83.38 102 ILE B O 1
ATOM 6408 N N . GLY B 1 103 ? 21.141 -7.938 0.912 1 86.25 103 GLY B N 1
ATOM 6409 C CA . GLY B 1 103 ? 22.5 -8.461 0.954 1 86.25 103 GLY B CA 1
ATOM 6410 C C . GLY B 1 103 ? 22.562 -9.898 1.443 1 86.25 103 GLY B C 1
ATOM 6411 O O . GLY B 1 103 ? 23.328 -10.711 0.907 1 86.25 103 GLY B O 1
ATOM 6412 N N . ILE B 1 104 ? 21.828 -10.305 2.381 1 87.88 104 ILE B N 1
ATOM 6413 C CA . ILE B 1 104 ? 21.891 -11.648 2.947 1 87.88 104 ILE B CA 1
ATOM 6414 C C . ILE B 1 104 ? 21.406 -12.656 1.915 1 87.88 104 ILE B C 1
ATOM 6416 O O . ILE B 1 104 ? 22.094 -13.641 1.627 1 87.88 104 ILE B O 1
ATOM 6420 N N . PRO B 1 105 ? 20.25 -12.406 1.329 1 87.5 105 PRO B N 1
ATOM 6421 C CA . PRO B 1 105 ? 19.859 -13.336 0.267 1 87.5 105 PRO B CA 1
ATOM 6422 C C . PRO B 1 105 ? 20.828 -13.344 -0.906 1 87.5 105 PRO B C 1
ATOM 6424 O O . PRO B 1 105 ? 21.031 -14.375 -1.544 1 87.5 105 PRO B O 1
ATOM 6427 N N . LEU B 1 106 ? 21.375 -12.227 -1.17 1 87.25 106 LEU B N 1
ATOM 6428 C CA . LEU B 1 106 ? 22.359 -12.164 -2.236 1 87.25 106 LEU B CA 1
ATOM 6429 C C . LEU B 1 106 ? 23.562 -13.047 -1.913 1 87.25 106 LEU B C 1
ATOM 6431 O O . LEU B 1 106 ? 24.031 -13.812 -2.766 1 87.25 106 LEU B O 1
ATOM 6435 N N . TYR B 1 107 ? 24.016 -13 -0.745 1 89.38 107 TYR B N 1
ATOM 6436 C CA . TYR B 1 107 ? 25.125 -13.836 -0.307 1 89.38 107 TYR B CA 1
ATOM 6437 C C . TYR B 1 107 ? 24.781 -15.312 -0.424 1 89.38 107 TYR B C 1
ATOM 6439 O O . TYR B 1 107 ? 25.562 -16.109 -0.954 1 89.38 107 TYR B O 1
ATOM 6447 N N . LEU B 1 108 ? 23.672 -15.625 0.035 1 88.88 108 LEU B N 1
ATOM 6448 C CA . LEU B 1 108 ? 23.25 -17.016 0.009 1 88.88 108 LEU B CA 1
ATOM 6449 C C . LEU B 1 108 ? 23.109 -17.516 -1.426 1 88.88 108 LEU B C 1
ATOM 6451 O O . LEU B 1 108 ? 23.469 -18.656 -1.73 1 88.88 108 LEU B O 1
ATOM 6455 N N . SER B 1 109 ? 22.562 -16.672 -2.25 1 88 109 SER B N 1
ATOM 6456 C CA . SER B 1 109 ? 22.438 -17.047 -3.654 1 88 109 SER B CA 1
ATOM 6457 C C . SER B 1 109 ? 23.797 -17.312 -4.285 1 88 109 SER B C 1
ATOM 6459 O O . SER B 1 109 ? 23.969 -18.266 -5.039 1 88 109 SER B O 1
ATOM 6461 N N . GLN B 1 110 ? 24.719 -16.5 -3.99 1 87.12 110 GLN B N 1
ATOM 6462 C CA . GLN B 1 110 ? 26.047 -16.641 -4.555 1 87.12 110 GLN B CA 1
ATOM 6463 C C . GLN B 1 110 ? 26.766 -17.859 -3.969 1 87.12 110 GLN B C 1
ATOM 6465 O O . GLN B 1 110 ? 27.484 -18.562 -4.68 1 87.12 110 GLN B O 1
ATOM 6470 N N . ALA B 1 111 ? 26.562 -18.078 -2.736 1 91.12 111 ALA B N 1
ATOM 6471 C CA . ALA B 1 111 ? 27.172 -19.234 -2.092 1 91.12 111 ALA B CA 1
ATOM 6472 C C . ALA B 1 111 ? 26.609 -20.531 -2.662 1 91.12 111 ALA B C 1
ATOM 6474 O O . ALA B 1 111 ? 27.359 -21.469 -2.939 1 91.12 111 ALA B O 1
ATOM 6475 N N . ILE B 1 112 ? 25.391 -20.562 -2.857 1 91.25 112 ILE B N 1
ATOM 6476 C CA . ILE B 1 112 ? 24.734 -21.75 -3.408 1 91.25 112 ILE B CA 1
ATOM 6477 C C . ILE B 1 112 ? 25.109 -21.906 -4.879 1 91.25 112 ILE B C 1
ATOM 6479 O O . ILE B 1 112 ? 25.234 -23.031 -5.367 1 91.25 112 ILE B O 1
ATOM 6483 N N . SER B 1 113 ? 25.344 -20.797 -5.512 1 90.31 113 SER B N 1
ATOM 6484 C CA . SER B 1 113 ? 25.719 -20.844 -6.922 1 90.31 113 SER B CA 1
ATOM 6485 C C . SER B 1 113 ? 27.047 -21.562 -7.129 1 90.31 113 SER B C 1
ATOM 6487 O O . SER B 1 113 ? 27.25 -22.203 -8.156 1 90.31 113 SER B O 1
ATOM 6489 N N . VAL B 1 114 ? 27.891 -21.484 -6.148 1 90.69 114 VAL B N 1
ATOM 6490 C CA . VAL B 1 114 ? 29.172 -22.203 -6.238 1 90.69 114 VAL B CA 1
ATOM 6491 C C . VAL B 1 114 ? 28.906 -23.688 -6.402 1 90.69 114 VAL B C 1
ATOM 6493 O O . VAL B 1 114 ? 29.453 -24.328 -7.305 1 90.69 114 VAL B O 1
ATOM 6496 N N . ALA B 1 115 ? 28.109 -24.188 -5.523 1 93.06 115 ALA B N 1
ATOM 6497 C CA . ALA B 1 115 ? 27.75 -25.609 -5.59 1 93.06 115 ALA B CA 1
ATOM 6498 C C . ALA B 1 115 ? 27.047 -25.938 -6.906 1 93.06 115 ALA B C 1
ATOM 6500 O O . ALA B 1 115 ? 27.312 -26.969 -7.516 1 93.06 115 ALA B O 1
ATOM 6501 N N . PHE B 1 116 ? 26.234 -25.109 -7.305 1 90.88 116 PHE B N 1
ATOM 6502 C CA . PHE B 1 116 ? 25.438 -25.297 -8.516 1 90.88 116 PHE B CA 1
ATOM 6503 C C . PHE B 1 116 ? 26.344 -25.469 -9.734 1 90.88 116 PHE B C 1
ATOM 6505 O O . PHE B 1 116 ? 26.188 -26.406 -10.508 1 90.88 116 PHE B O 1
ATOM 6512 N N . TYR B 1 117 ? 27.359 -24.656 -9.914 1 90.38 117 TYR B N 1
ATOM 6513 C CA . TYR B 1 117 ? 28.266 -24.688 -11.055 1 90.38 117 TYR B CA 1
ATOM 6514 C C . TYR B 1 117 ? 29.188 -25.906 -10.984 1 90.38 117 TYR B C 1
ATOM 6516 O O . TYR B 1 117 ? 29.469 -26.531 -12.008 1 90.38 117 TYR B O 1
ATOM 6524 N N . ILE B 1 118 ? 29.5 -26.234 -9.828 1 92.75 118 ILE B N 1
ATOM 6525 C CA . ILE B 1 118 ? 30.391 -27.375 -9.656 1 92.75 118 ILE B CA 1
ATOM 6526 C C . ILE B 1 118 ? 29.625 -28.672 -9.938 1 92.75 118 ILE B C 1
ATOM 6528 O O . ILE B 1 118 ? 30.172 -29.594 -10.555 1 92.75 118 ILE B O 1
ATOM 6532 N N . ILE B 1 119 ? 28.453 -28.766 -9.438 1 91.75 119 ILE B N 1
ATOM 6533 C CA . ILE B 1 119 ? 27.609 -29.922 -9.727 1 91.75 119 ILE B CA 1
ATOM 6534 C C . ILE B 1 119 ? 27.438 -30.078 -11.234 1 91.75 119 ILE B C 1
ATOM 6536 O O . ILE B 1 119 ? 27.5 -31.188 -11.773 1 91.75 119 ILE B O 1
ATOM 6540 N N . GLY B 1 120 ? 27.219 -28.984 -11.867 1 88.69 120 GLY B N 1
ATOM 6541 C CA . GLY B 1 120 ? 27.125 -29.016 -13.32 1 88.69 120 GLY B CA 1
ATOM 6542 C C . GLY B 1 120 ? 28.391 -29.516 -13.992 1 88.69 120 GLY B C 1
ATOM 6543 O O . GLY B 1 120 ? 28.328 -30.312 -14.93 1 88.69 120 GLY B O 1
ATOM 6544 N N . PHE B 1 121 ? 29.484 -29.094 -13.516 1 90.88 121 PHE B N 1
ATOM 6545 C CA . PHE B 1 121 ? 30.781 -29.547 -14.031 1 90.88 121 PHE B CA 1
ATOM 6546 C C . PHE B 1 121 ? 30.922 -31.062 -13.836 1 90.88 121 PHE B C 1
ATOM 6548 O O . PHE B 1 121 ? 31.328 -31.766 -14.75 1 90.88 121 PHE B O 1
ATOM 6555 N N . THR B 1 122 ? 30.578 -31.469 -12.688 1 91.75 122 THR B N 1
ATOM 6556 C CA . THR B 1 122 ? 30.719 -32.875 -12.352 1 91.75 122 THR B CA 1
ATOM 6557 C C . THR B 1 122 ? 29.844 -33.75 -13.25 1 91.75 122 THR B C 1
ATOM 6559 O O . THR B 1 122 ? 30.25 -34.812 -13.68 1 91.75 122 THR B O 1
ATOM 6562 N N . GLU B 1 123 ? 28.688 -33.25 -13.492 1 87.75 123 GLU B N 1
ATOM 6563 C CA . GLU B 1 123 ? 27.797 -34 -14.383 1 87.75 123 GLU B CA 1
ATOM 6564 C C . GLU B 1 123 ? 28.391 -34.094 -15.781 1 87.75 123 GLU B C 1
ATOM 6566 O O . GLU B 1 123 ? 28.25 -35.125 -16.438 1 87.75 123 GLU B O 1
ATOM 6571 N N . SER B 1 124 ? 29.031 -33.062 -16.25 1 86.88 124 SER B N 1
ATOM 6572 C CA . SER B 1 124 ? 29.656 -33.062 -17.562 1 86.88 124 SER B CA 1
ATOM 6573 C C . SER B 1 124 ? 30.891 -33.969 -17.578 1 86.88 124 SER B C 1
ATOM 6575 O O . SER B 1 124 ? 31.203 -34.594 -18.594 1 86.88 124 SER B O 1
ATOM 6577 N N . LEU B 1 125 ? 31.5 -34 -16.453 1 87.75 125 LEU B N 1
ATOM 6578 C CA . LEU B 1 125 ? 32.688 -34.844 -16.328 1 87.75 125 LEU B CA 1
ATOM 6579 C C . LEU B 1 125 ? 32.344 -36.312 -16.328 1 87.75 125 LEU B C 1
ATOM 6581 O O . LEU B 1 125 ? 33.125 -37.156 -16.812 1 87.75 125 LEU B O 1
ATOM 6585 N N . GLN B 1 126 ? 31.25 -36.594 -15.844 1 88 126 GLN B N 1
ATOM 6586 C CA . GLN B 1 126 ? 30.828 -37.969 -15.734 1 88 126 GLN B CA 1
ATOM 6587 C C . GLN B 1 126 ? 30.484 -38.562 -17.109 1 88 126 GLN B C 1
ATOM 6589 O O . GLN B 1 126 ? 30.359 -39.781 -17.25 1 88 126 GLN B O 1
ATOM 6594 N N . ALA B 1 127 ? 30.328 -37.719 -18.047 1 80.5 127 ALA B N 1
ATOM 6595 C CA . ALA B 1 127 ? 30.109 -38.188 -19.406 1 80.5 127 ALA B CA 1
ATOM 6596 C C . ALA B 1 127 ? 31.359 -38.875 -19.969 1 80.5 127 ALA B C 1
ATOM 6598 O O . ALA B 1 127 ? 31.266 -39.656 -20.906 1 80.5 127 ALA B O 1
ATOM 6599 N N . ILE B 1 128 ? 32.5 -38.562 -19.312 1 81.69 128 ILE B N 1
ATOM 6600 C CA . ILE B 1 128 ? 33.75 -39.25 -19.688 1 81.69 128 ILE B CA 1
ATOM 6601 C C . ILE B 1 128 ? 33.812 -40.594 -18.953 1 81.69 128 ILE B C 1
ATOM 6603 O O . ILE B 1 128 ? 33.719 -40.656 -17.734 1 81.69 128 ILE B O 1
ATOM 6607 N N . PRO B 1 129 ? 33.969 -41.656 -19.703 1 81.69 129 PRO B N 1
ATOM 6608 C CA . PRO B 1 129 ? 33.938 -43 -19.156 1 81.69 129 PRO B CA 1
ATOM 6609 C C . PRO B 1 129 ? 34.844 -43.156 -17.938 1 81.69 129 PRO B C 1
ATOM 6611 O O . PRO B 1 129 ? 34.5 -43.875 -16.984 1 81.69 129 PRO B O 1
ATOM 6614 N N . PHE B 1 130 ? 35.938 -42.469 -17.953 1 81 130 PHE B N 1
ATOM 6615 C CA . PHE B 1 130 ? 36.906 -42.625 -16.859 1 81 130 PHE B CA 1
ATOM 6616 C C . PHE B 1 130 ? 36.312 -42.094 -15.555 1 81 130 PHE B C 1
ATOM 6618 O O . PHE B 1 130 ? 36.562 -42.656 -14.484 1 81 130 PHE B O 1
ATOM 6625 N N . PHE B 1 131 ? 35.531 -41.094 -15.578 1 84.25 131 PHE B N 1
ATOM 6626 C CA . PHE B 1 131 ? 35 -40.469 -14.383 1 84.25 131 PHE B CA 1
ATOM 6627 C C . PHE B 1 131 ? 33.594 -40.969 -14.086 1 84.25 131 PHE B C 1
ATOM 6629 O O . PHE B 1 131 ? 33 -40.594 -13.062 1 84.25 131 PHE B O 1
ATOM 6636 N N . ALA B 1 132 ? 33.062 -41.781 -14.898 1 83.12 132 ALA B N 1
ATOM 6637 C CA . ALA B 1 132 ? 31.672 -42.219 -14.789 1 83.12 132 ALA B CA 1
ATOM 6638 C C . ALA B 1 132 ? 31.484 -43.094 -13.547 1 83.12 132 ALA B C 1
ATOM 6640 O O . ALA B 1 132 ? 30.391 -43.156 -12.984 1 83.12 132 ALA B O 1
ATOM 6641 N N . ASP B 1 133 ? 32.562 -43.719 -13.109 1 84.31 133 ASP B N 1
ATOM 6642 C CA . ASP B 1 133 ? 32.438 -44.719 -12.039 1 84.31 133 ASP B CA 1
ATOM 6643 C C . ASP B 1 133 ? 32.562 -44.062 -10.664 1 84.31 133 ASP B C 1
ATOM 6645 O O . ASP B 1 133 ? 32.25 -44.656 -9.641 1 84.31 133 ASP B O 1
ATOM 6649 N N . TYR B 1 134 ? 33 -42.812 -10.664 1 87.88 134 TYR B N 1
ATOM 6650 C CA . TYR B 1 134 ? 33.188 -42.156 -9.383 1 87.88 134 TYR B CA 1
ATOM 6651 C C . TYR B 1 134 ? 31.891 -41.469 -8.938 1 87.88 134 TYR B C 1
ATOM 6653 O O . TYR B 1 134 ? 31.094 -41 -9.766 1 87.88 134 TYR B O 1
ATOM 6661 N N . ASP B 1 135 ? 31.766 -41.469 -7.625 1 90 135 ASP B N 1
ATOM 6662 C CA . ASP B 1 135 ? 30.594 -40.812 -7.059 1 90 135 ASP B CA 1
ATOM 6663 C C . ASP B 1 135 ? 30.594 -39.312 -7.355 1 90 135 ASP B C 1
ATOM 6665 O O . ASP B 1 135 ? 31.547 -38.594 -6.996 1 90 135 ASP B O 1
ATOM 6669 N N . PRO B 1 136 ? 29.641 -38.844 -8.102 1 91.12 136 PRO B N 1
ATOM 6670 C CA . PRO B 1 136 ? 29.594 -37.438 -8.469 1 91.12 136 PRO B CA 1
ATOM 6671 C C . PRO B 1 136 ? 29.641 -36.5 -7.254 1 91.12 136 PRO B C 1
ATOM 6673 O O . PRO B 1 136 ? 30.203 -35.406 -7.332 1 91.12 136 PRO B O 1
ATOM 6676 N N . ARG B 1 137 ? 29.125 -36.875 -6.094 1 92.38 137 ARG B N 1
ATOM 6677 C CA . ARG B 1 137 ? 29.109 -36.031 -4.895 1 92.38 137 ARG B CA 1
ATOM 6678 C C . ARG B 1 137 ? 30.516 -35.875 -4.324 1 92.38 137 ARG B C 1
ATOM 6680 O O . ARG B 1 137 ? 30.859 -34.781 -3.82 1 92.38 137 ARG B O 1
ATOM 6687 N N . LEU B 1 138 ? 31.203 -36.875 -4.477 1 93.06 138 LEU B N 1
ATOM 6688 C CA . LEU B 1 138 ? 32.562 -36.812 -3.977 1 93.06 138 LEU B CA 1
ATOM 6689 C C . LEU B 1 138 ? 33.438 -35.938 -4.879 1 93.06 138 LEU B C 1
ATOM 6691 O O . LEU B 1 138 ? 34.281 -35.188 -4.395 1 93.06 138 LEU B O 1
ATOM 6695 N N . ILE B 1 139 ? 33.25 -36.094 -6.137 1 93.62 139 ILE B N 1
ATOM 6696 C CA . ILE B 1 139 ? 34 -35.281 -7.082 1 93.62 139 ILE B CA 1
ATOM 6697 C C . ILE B 1 139 ? 33.688 -33.812 -6.867 1 93.62 139 ILE B C 1
ATOM 6699 O O . ILE B 1 139 ? 34.562 -32.969 -6.812 1 93.62 139 ILE B O 1
ATOM 6703 N N . SER B 1 140 ? 32.438 -33.531 -6.75 1 95.06 140 SER B N 1
ATOM 6704 C CA . SER B 1 140 ? 31.984 -32.156 -6.531 1 95.06 140 SER B CA 1
ATOM 6705 C C . SER B 1 140 ? 32.531 -31.625 -5.219 1 95.06 140 SER B C 1
ATOM 6707 O O . SER B 1 140 ? 32.938 -30.453 -5.148 1 95.06 140 SER B O 1
ATOM 6709 N N . THR B 1 141 ? 32.531 -32.406 -4.176 1 95.81 141 THR B N 1
ATOM 6710 C CA . THR B 1 141 ? 33.031 -31.984 -2.879 1 95.81 141 THR B CA 1
ATOM 6711 C C . THR B 1 141 ? 34.5 -31.625 -2.967 1 95.81 141 THR B C 1
ATOM 6713 O O . THR B 1 141 ? 34.938 -30.609 -2.426 1 95.81 141 THR B O 1
ATOM 6716 N N . VAL B 1 142 ? 35.188 -32.375 -3.65 1 95.06 142 VAL B N 1
ATOM 6717 C CA . VAL B 1 142 ? 36.625 -32.125 -3.797 1 95.06 142 VAL B CA 1
ATOM 6718 C C . VAL B 1 142 ? 36.875 -30.828 -4.559 1 95.06 142 VAL B C 1
ATOM 6720 O O . VAL B 1 142 ? 37.75 -30.047 -4.199 1 95.06 142 VAL B O 1
ATOM 6723 N N . LEU B 1 143 ? 36.125 -30.672 -5.539 1 94.25 143 LEU B N 1
ATOM 6724 C CA . LEU B 1 143 ? 36.281 -29.469 -6.348 1 94.25 143 LEU B CA 1
ATOM 6725 C C . LEU B 1 143 ? 35.906 -28.219 -5.555 1 94.25 143 LEU B C 1
ATOM 6727 O O . LEU B 1 143 ? 36.531 -27.172 -5.684 1 94.25 143 LEU B O 1
ATOM 6731 N N . VAL B 1 144 ? 34.844 -28.297 -4.746 1 95.44 144 VAL B N 1
ATOM 6732 C CA . VAL B 1 144 ? 34.406 -27.172 -3.912 1 95.44 144 VAL B CA 1
ATOM 6733 C C . VAL B 1 144 ? 35.531 -26.828 -2.926 1 95.44 144 VAL B C 1
ATOM 6735 O O . VAL B 1 144 ? 35.844 -25.641 -2.729 1 95.44 144 VAL B O 1
ATOM 6738 N N . LEU B 1 145 ? 36.094 -27.812 -2.363 1 95.31 145 LEU B N 1
ATOM 6739 C CA . LEU B 1 145 ? 37.156 -27.594 -1.399 1 95.31 145 LEU B CA 1
ATOM 6740 C C . LEU B 1 145 ? 38.406 -27.016 -2.082 1 95.31 145 LEU B C 1
ATOM 6742 O O . LEU B 1 145 ? 39.094 -26.156 -1.511 1 95.31 145 LEU B O 1
ATOM 6746 N N . LEU B 1 146 ? 38.594 -27.422 -3.254 1 92.62 146 LEU B N 1
ATOM 6747 C CA . LEU B 1 146 ? 39.719 -26.891 -4.012 1 92.62 146 LEU B CA 1
ATOM 6748 C C . LEU B 1 146 ? 39.531 -25.406 -4.312 1 92.62 146 LEU B C 1
ATOM 6750 O O . LEU B 1 146 ? 40.438 -24.609 -4.109 1 92.62 146 LEU B O 1
ATOM 6754 N N . PHE B 1 147 ? 38.406 -25.109 -4.766 1 89.56 147 PHE B N 1
ATOM 6755 C CA . PHE B 1 147 ? 38.125 -23.719 -5.09 1 89.56 147 PHE B CA 1
ATOM 6756 C C . PHE B 1 147 ? 38.094 -22.875 -3.824 1 89.56 147 PHE B C 1
ATOM 6758 O O . PHE B 1 147 ? 38.5 -21.703 -3.836 1 89.56 147 PHE B O 1
ATOM 6765 N N . GLY B 1 148 ? 37.531 -23.469 -2.766 1 89.88 148 GLY B N 1
ATOM 6766 C CA . GLY B 1 148 ? 37.594 -22.781 -1.481 1 89.88 148 GLY B CA 1
ATOM 6767 C C . GLY B 1 148 ? 39 -22.484 -1.027 1 89.88 148 GLY B C 1
ATOM 6768 O O . GLY B 1 148 ? 39.281 -21.406 -0.515 1 89.88 148 GLY B O 1
ATOM 6769 N N . PHE B 1 149 ? 39.781 -23.375 -1.337 1 89.44 149 PHE B N 1
ATOM 6770 C CA . PHE B 1 149 ? 41.188 -23.219 -0.969 1 89.44 149 PHE B CA 1
ATOM 6771 C C . PHE B 1 149 ? 41.875 -22.141 -1.813 1 89.44 149 PHE B C 1
ATOM 6773 O O . PHE B 1 149 ? 42.656 -21.328 -1.3 1 89.44 149 PHE B O 1
ATOM 6780 N N . ILE B 1 150 ? 41.562 -22.094 -2.949 1 84.38 150 ILE B N 1
ATOM 6781 C CA . ILE B 1 150 ? 42.094 -21.094 -3.848 1 84.38 150 ILE B CA 1
ATOM 6782 C C . ILE B 1 150 ? 41.656 -19.703 -3.398 1 84.38 150 ILE B C 1
ATOM 6784 O O . ILE B 1 150 ? 42.438 -18.766 -3.355 1 84.38 150 ILE B O 1
ATOM 6788 N N . ALA B 1 151 ? 40.406 -19.609 -3.117 1 83.69 151 ALA B N 1
ATOM 6789 C CA . ALA B 1 151 ? 39.875 -18.328 -2.654 1 83.69 151 ALA B CA 1
ATOM 6790 C C . ALA B 1 151 ? 40.469 -17.938 -1.308 1 83.69 151 ALA B C 1
ATOM 6792 O O . ALA B 1 151 ? 40.625 -16.75 -1.024 1 83.69 151 ALA B O 1
ATOM 6793 N N . TYR B 1 152 ? 40.781 -18.953 -0.561 1 85.62 152 TYR B N 1
ATOM 6794 C CA . TYR B 1 152 ? 41.344 -18.719 0.763 1 85.62 152 TYR B CA 1
ATOM 6795 C C . TYR B 1 152 ? 42.75 -18.109 0.66 1 85.62 152 TYR B C 1
ATOM 6797 O O . TYR B 1 152 ? 43.094 -17.234 1.458 1 85.62 152 TYR B O 1
ATOM 6805 N N . ILE B 1 153 ? 43.406 -18.391 -0.213 1 80.19 153 ILE B N 1
ATOM 6806 C CA . ILE B 1 153 ? 44.781 -17.891 -0.381 1 80.19 153 ILE B CA 1
ATOM 6807 C C . ILE B 1 153 ? 44.75 -16.531 -1.072 1 80.19 153 ILE B C 1
ATOM 6809 O O . ILE B 1 153 ? 45.656 -15.719 -0.887 1 80.19 153 ILE B O 1
ATOM 6813 N N . GLY B 1 154 ? 43.688 -16.062 -1.604 1 65.38 154 GLY B N 1
ATOM 6814 C CA . GLY B 1 154 ? 43.531 -14.727 -2.18 1 65.38 154 GLY B CA 1
ATOM 6815 C C . GLY B 1 154 ? 44.125 -14.617 -3.574 1 65.38 154 GLY B C 1
ATOM 6816 O O . GLY B 1 154 ? 44.688 -13.578 -3.934 1 65.38 154 GLY B O 1
ATOM 6817 N N . ALA B 1 155 ? 44.062 -15.625 -4.391 1 56 155 ALA B N 1
ATOM 6818 C CA . ALA B 1 155 ? 44.656 -15.562 -5.711 1 56 155 ALA B CA 1
ATOM 6819 C C . ALA B 1 155 ? 43.75 -14.883 -6.719 1 56 155 ALA B C 1
ATOM 6821 O O . ALA B 1 155 ? 42.594 -15.242 -6.848 1 56 155 ALA B O 1
ATOM 6822 N N . ASP B 1 156 ? 44.062 -13.586 -7.074 1 54.69 156 ASP B N 1
ATOM 6823 C CA . ASP B 1 156 ? 43.312 -12.867 -8.102 1 54.69 156 ASP B CA 1
ATOM 6824 C C . ASP B 1 156 ? 43.5 -13.508 -9.477 1 54.69 156 ASP B C 1
ATOM 6826 O O . ASP B 1 156 ? 44.281 -13.016 -10.289 1 54.69 156 ASP B O 1
ATOM 6830 N N . PHE B 1 157 ? 43.312 -14.781 -9.609 1 59.41 157 PHE B N 1
ATOM 6831 C CA . PHE B 1 157 ? 43.5 -15.5 -10.867 1 59.41 157 PHE B CA 1
ATOM 6832 C C . PHE B 1 157 ? 42.281 -15.352 -11.773 1 59.41 157 PHE B C 1
ATOM 6834 O O . PHE B 1 157 ? 42.406 -15.438 -13 1 59.41 157 PHE B O 1
ATOM 6841 N N . ALA B 1 158 ? 41.188 -14.93 -11.25 1 59.69 158 ALA B N 1
ATOM 6842 C CA . ALA B 1 158 ? 39.906 -15.023 -11.961 1 59.69 158 ALA B CA 1
ATOM 6843 C C . ALA B 1 158 ? 39.844 -14.023 -13.117 1 59.69 158 ALA B C 1
ATOM 6845 O O . ALA B 1 158 ? 39.406 -14.359 -14.211 1 59.69 158 ALA B O 1
ATOM 6846 N N . LEU B 1 159 ? 40.438 -12.883 -12.93 1 60.59 159 LEU B N 1
ATOM 6847 C CA . LEU B 1 159 ? 40.312 -11.859 -13.961 1 60.59 159 LEU B CA 1
ATOM 6848 C C . LEU B 1 159 ? 41.25 -12.156 -15.141 1 60.59 159 LEU B C 1
ATOM 6850 O O . LEU B 1 159 ? 40.906 -11.828 -16.281 1 60.59 159 LEU B O 1
ATOM 6854 N N . LYS B 1 160 ? 42.281 -12.898 -14.82 1 65.56 160 LYS B N 1
ATOM 6855 C CA . LYS B 1 160 ? 43.25 -13.148 -15.867 1 65.56 160 LYS B CA 1
ATOM 6856 C C . LYS B 1 160 ? 42.812 -14.266 -16.797 1 65.56 160 LYS B C 1
ATOM 6858 O O . LYS B 1 160 ? 43.156 -14.273 -17.984 1 65.56 160 LYS B O 1
ATOM 6863 N N . ILE B 1 161 ? 42.062 -15.023 -16.266 1 75.06 161 ILE B N 1
ATOM 6864 C CA . ILE B 1 161 ? 41.719 -16.219 -17.031 1 75.06 161 ILE B CA 1
ATOM 6865 C C . ILE B 1 161 ? 40.406 -15.992 -17.766 1 75.06 161 ILE B C 1
ATOM 6867 O O . ILE B 1 161 ? 40.031 -16.781 -18.641 1 75.06 161 ILE B O 1
ATOM 6871 N N . GLN B 1 162 ? 39.844 -14.891 -17.547 1 78.81 162 GLN B N 1
ATOM 6872 C CA . GLN B 1 162 ? 38.5 -14.664 -18.047 1 78.81 162 GLN B CA 1
ATOM 6873 C C . GLN B 1 162 ? 38.5 -14.625 -19.578 1 78.81 162 GLN B C 1
ATOM 6875 O O . GLN B 1 162 ? 37.562 -15.125 -20.203 1 78.81 162 GLN B O 1
ATOM 6880 N N . PHE B 1 163 ? 39.531 -14.203 -20.156 1 84.88 163 PHE B N 1
ATOM 6881 C CA . PHE B 1 163 ? 39.531 -14.07 -21.609 1 84.88 163 PHE B CA 1
ATOM 6882 C C . PHE B 1 163 ? 39.75 -15.422 -22.281 1 84.88 163 PHE B C 1
ATOM 6884 O O . PHE B 1 163 ? 39.25 -15.68 -23.359 1 84.88 163 PHE B O 1
ATOM 6891 N N . VAL B 1 164 ? 40.469 -16.234 -21.578 1 84.81 164 VAL B N 1
ATOM 6892 C CA . VAL B 1 164 ? 40.656 -17.594 -22.094 1 84.81 164 VAL B CA 1
ATOM 6893 C C . VAL B 1 164 ? 39.312 -18.344 -22.031 1 84.81 164 VAL B C 1
ATOM 6895 O O . VAL B 1 164 ? 38.969 -19.062 -22.969 1 84.81 164 VAL B O 1
ATOM 6898 N N . VAL B 1 165 ? 38.719 -18.156 -20.984 1 87.12 165 VAL B N 1
ATOM 6899 C CA . VAL B 1 165 ? 37.406 -18.797 -20.812 1 87.12 165 VAL B CA 1
ATOM 6900 C C . VAL B 1 165 ? 36.438 -18.281 -21.844 1 87.12 165 VAL B C 1
ATOM 6902 O O . VAL B 1 165 ? 35.656 -19.047 -22.422 1 87.12 165 VAL B O 1
ATOM 6905 N N . LEU B 1 166 ? 36.5 -16.984 -22.094 1 89.38 166 LEU B N 1
ATOM 6906 C CA . LEU B 1 166 ? 35.625 -16.375 -23.078 1 89.38 166 LEU B CA 1
ATOM 6907 C C . LEU B 1 166 ? 35.906 -16.953 -24.469 1 89.38 166 LEU B C 1
ATOM 6909 O O . LEU B 1 166 ? 34.969 -17.203 -25.219 1 89.38 166 LEU B O 1
ATOM 6913 N N . ALA B 1 167 ? 37.125 -17.156 -24.703 1 90.69 167 ALA B N 1
ATOM 6914 C CA . ALA B 1 167 ? 37.5 -17.719 -26 1 90.69 167 ALA B CA 1
ATOM 6915 C C . ALA B 1 167 ? 36.969 -19.156 -26.141 1 90.69 167 ALA B C 1
ATOM 6917 O O . ALA B 1 167 ? 36.5 -19.547 -27.203 1 90.69 167 ALA B O 1
ATOM 6918 N N . ALA B 1 168 ? 37.125 -19.875 -25.141 1 91.06 168 ALA B N 1
ATOM 6919 C CA . ALA B 1 168 ? 36.656 -21.25 -25.156 1 91.06 168 ALA B CA 1
ATOM 6920 C C . ALA B 1 168 ? 35.125 -21.312 -25.344 1 91.06 168 ALA B C 1
ATOM 6922 O O . ALA B 1 168 ? 34.625 -22.141 -26.109 1 91.06 168 ALA B O 1
ATOM 6923 N N . LEU B 1 169 ? 34.5 -20.438 -24.656 1 92 169 LEU B N 1
ATOM 6924 C CA . LEU B 1 169 ? 33.031 -20.391 -24.75 1 92 169 LEU B CA 1
ATOM 6925 C C . LEU B 1 169 ? 32.594 -19.969 -26.141 1 92 169 LEU B C 1
ATOM 6927 O O . LEU B 1 169 ? 31.656 -20.562 -26.703 1 92 169 LEU B O 1
ATOM 6931 N N . THR B 1 170 ? 33.25 -18.984 -26.672 1 94.12 170 THR B N 1
ATOM 6932 C CA . THR B 1 170 ? 32.938 -18.516 -28.016 1 94.12 170 THR B CA 1
ATOM 6933 C C . THR B 1 170 ? 33.188 -19.609 -29.047 1 94.12 170 THR B C 1
ATOM 6935 O O . THR B 1 170 ? 32.406 -19.812 -29.984 1 94.12 170 THR B O 1
ATOM 6938 N N . GLY B 1 171 ? 34.281 -20.266 -28.844 1 94.88 171 GLY B N 1
ATOM 6939 C CA . GLY B 1 171 ? 34.594 -21.391 -29.719 1 94.88 171 GLY B CA 1
ATOM 6940 C C . GLY B 1 171 ? 33.562 -22.5 -29.672 1 94.88 171 GLY B C 1
ATOM 6941 O O . GLY B 1 171 ? 33.188 -23.062 -30.703 1 94.88 171 GLY B O 1
ATOM 6942 N N . ALA B 1 172 ? 33.156 -22.781 -28.516 1 94.69 172 ALA B N 1
ATOM 6943 C CA . ALA B 1 172 ? 32.125 -23.812 -28.344 1 94.69 172 ALA B CA 1
ATOM 6944 C C . ALA B 1 172 ? 30.828 -23.438 -29.031 1 94.69 172 ALA B C 1
ATOM 6946 O O . ALA B 1 172 ? 30.203 -24.266 -29.688 1 94.69 172 ALA B O 1
ATOM 6947 N N . LEU B 1 173 ? 30.422 -22.188 -28.969 1 95.12 173 LEU B N 1
ATOM 6948 C CA . LEU B 1 173 ? 29.188 -21.719 -29.562 1 95.12 173 LEU B CA 1
ATOM 6949 C C . LEU B 1 173 ? 29.281 -21.719 -31.094 1 95.12 173 LEU B C 1
ATOM 6951 O O . LEU B 1 173 ? 28.328 -22.094 -31.781 1 95.12 173 LEU B O 1
ATOM 6955 N N . ILE B 1 174 ? 30.469 -21.344 -31.516 1 95.75 174 ILE B N 1
ATOM 6956 C CA . ILE B 1 174 ? 30.672 -21.375 -32.969 1 95.75 174 ILE B CA 1
ATOM 6957 C C . ILE B 1 174 ? 30.578 -22.812 -33.469 1 95.75 174 ILE B C 1
ATOM 6959 O O . ILE B 1 174 ? 29.953 -23.062 -34.5 1 95.75 174 ILE B O 1
ATOM 6963 N N . SER B 1 175 ? 31.188 -23.703 -32.75 1 96 175 SER B N 1
ATOM 6964 C CA . SER B 1 175 ? 31.125 -25.125 -33.125 1 96 175 SER B CA 1
ATOM 6965 C C . SER B 1 175 ? 29.688 -25.625 -33.125 1 96 175 SER B C 1
ATOM 6967 O O . SER B 1 175 ? 29.297 -26.391 -34.031 1 96 175 SER B O 1
ATOM 6969 N N . PHE B 1 176 ? 28.953 -25.281 -32.188 1 94.88 176 PHE B N 1
ATOM 6970 C CA . PHE B 1 176 ? 27.562 -25.719 -32.062 1 94.88 176 PHE B CA 1
ATOM 6971 C C . PHE B 1 176 ? 26.734 -25.234 -33.25 1 94.88 176 PHE B C 1
ATOM 6973 O O . PHE B 1 176 ? 26 -26.016 -33.844 1 94.88 176 PHE B O 1
ATOM 6980 N N . PHE B 1 177 ? 26.875 -23.984 -33.656 1 95.31 177 PHE B N 1
ATOM 6981 C CA . PHE B 1 177 ? 26.062 -23.422 -34.719 1 95.31 177 PHE B CA 1
ATOM 6982 C C . PHE B 1 177 ? 26.578 -23.859 -36.094 1 95.31 177 PHE B C 1
ATOM 6984 O O . PHE B 1 177 ? 25.844 -23.812 -37.062 1 95.31 177 PHE B O 1
ATOM 6991 N N . ALA B 1 178 ? 27.766 -24.281 -36.094 1 94.69 178 ALA B N 1
ATOM 6992 C CA . ALA B 1 178 ? 28.328 -24.766 -37.344 1 94.69 178 ALA B CA 1
ATOM 6993 C C . ALA B 1 178 ? 27.891 -26.188 -37.625 1 94.69 178 ALA B C 1
ATOM 6995 O O . ALA B 1 178 ? 27.953 -26.641 -38.781 1 94.69 178 ALA B O 1
ATOM 6996 N N . GLY B 1 179 ? 27.406 -26.828 -36.594 1 92.31 179 GLY B N 1
ATOM 6997 C CA . GLY B 1 179 ? 26.969 -28.203 -36.781 1 92.31 179 GLY B CA 1
ATOM 6998 C C . GLY B 1 179 ? 25.484 -28.328 -37.094 1 92.31 179 GLY B C 1
ATOM 6999 O O . GLY B 1 179 ? 24.719 -27.391 -36.875 1 92.31 179 GLY B O 1
ATOM 7000 N N . GLY B 1 180 ? 25.031 -29.5 -37.625 1 85.94 180 GLY B N 1
ATOM 7001 C CA . GLY B 1 180 ? 23.625 -29.891 -37.719 1 85.94 180 GLY B CA 1
ATOM 7002 C C . GLY B 1 180 ? 22.969 -29.375 -39 1 85.94 180 GLY B C 1
ATOM 7003 O O . GLY B 1 180 ? 21.781 -29.609 -39.219 1 85.94 180 GLY B O 1
ATOM 7004 N N . TRP B 1 181 ? 23.641 -28.609 -39.844 1 89 181 TRP B N 1
ATOM 7005 C CA . TRP B 1 181 ? 23.016 -27.984 -41 1 89 181 TRP B CA 1
ATOM 7006 C C . TRP B 1 181 ? 22.484 -29.047 -41.969 1 89 181 TRP B C 1
ATOM 7008 O O . TRP B 1 181 ? 21.594 -28.766 -42.75 1 89 181 TRP B O 1
ATOM 7018 N N . ASP B 1 182 ? 22.859 -30.281 -41.844 1 84.44 182 ASP B N 1
ATOM 7019 C CA . ASP B 1 182 ? 22.453 -31.359 -42.75 1 84.44 182 ASP B CA 1
ATOM 7020 C C . ASP B 1 182 ? 21.203 -32.062 -42.219 1 84.44 182 ASP B C 1
ATOM 7022 O O . ASP B 1 182 ? 20.562 -32.812 -42.969 1 84.44 182 ASP B O 1
ATOM 7026 N N . SER B 1 183 ? 20.828 -31.891 -41 1 84.81 183 SER B N 1
ATOM 7027 C CA . SER B 1 183 ? 19.719 -32.656 -40.406 1 84.81 183 SER B CA 1
ATOM 7028 C C . SER B 1 183 ? 18.734 -31.719 -39.688 1 84.81 183 SER B C 1
ATOM 7030 O O . SER B 1 183 ? 18.609 -31.75 -38.469 1 84.81 183 SER B O 1
ATOM 7032 N N . ILE B 1 184 ? 18.016 -30.922 -40.438 1 87.69 184 ILE B N 1
ATOM 7033 C CA . ILE B 1 184 ? 17.047 -30 -39.844 1 87.69 184 ILE B CA 1
ATOM 7034 C C . ILE B 1 184 ? 15.656 -30.609 -39.875 1 87.69 184 ILE B C 1
ATOM 7036 O O . ILE B 1 184 ? 15.219 -31.125 -40.906 1 87.69 184 ILE B O 1
ATOM 7040 N N . SER B 1 185 ? 15.07 -30.875 -38.719 1 87.88 185 SER B N 1
ATOM 7041 C CA . SER B 1 185 ? 13.719 -31.406 -38.594 1 87.88 185 SER B CA 1
ATOM 7042 C C . SER B 1 185 ? 12.758 -30.375 -38.031 1 87.88 185 SER B C 1
ATOM 7044 O O . SER B 1 185 ? 13.188 -29.438 -37.312 1 87.88 185 SER B O 1
ATOM 7046 N N . PRO B 1 186 ? 11.461 -30.516 -38.438 1 88.5 186 PRO B N 1
ATOM 7047 C CA . PRO B 1 186 ? 10.492 -29.578 -37.844 1 88.5 186 PRO B CA 1
ATOM 7048 C C . PRO B 1 186 ? 10.398 -29.656 -36.344 1 88.5 186 PRO B C 1
ATOM 7050 O O . PRO B 1 186 ? 10.297 -30.766 -35.781 1 88.5 186 PRO B O 1
ATOM 7053 N N . PRO B 1 187 ? 10.477 -28.562 -35.688 1 88.06 187 PRO B N 1
ATOM 7054 C CA . PRO B 1 187 ? 10.5 -28.562 -34.219 1 88.06 187 PRO B CA 1
ATOM 7055 C C . PRO B 1 187 ? 9.133 -28.844 -33.594 1 88.06 187 PRO B C 1
ATOM 7057 O O . PRO B 1 187 ? 8.102 -28.578 -34.219 1 88.06 187 PRO B O 1
ATOM 7060 N N . ALA B 1 188 ? 9.117 -29.438 -32.438 1 88.06 188 ALA B N 1
ATOM 7061 C CA . ALA B 1 188 ? 7.902 -29.578 -31.641 1 88.06 188 ALA B CA 1
ATOM 7062 C C . ALA B 1 188 ? 7.473 -28.234 -31.062 1 88.06 188 ALA B C 1
ATOM 7064 O O . ALA B 1 188 ? 8.195 -27.641 -30.25 1 88.06 188 ALA B O 1
ATOM 7065 N N . LEU B 1 189 ? 6.32 -27.781 -31.453 1 88.25 189 LEU B N 1
ATOM 7066 C CA . LEU B 1 189 ? 5.883 -26.438 -31.078 1 88.25 189 LEU B CA 1
ATOM 7067 C C . LEU B 1 189 ? 5.258 -26.422 -29.688 1 88.25 189 LEU B C 1
ATOM 7069 O O . LEU B 1 189 ? 5.43 -25.469 -28.922 1 88.25 189 LEU B O 1
ATOM 7073 N N . GLY B 1 190 ? 4.578 -27.516 -29.344 1 86.75 190 GLY B N 1
ATOM 7074 C CA . GLY B 1 190 ? 3.828 -27.547 -28.094 1 86.75 190 GLY B CA 1
ATOM 7075 C C . GLY B 1 190 ? 4.559 -28.266 -26.969 1 86.75 190 GLY B C 1
ATOM 7076 O O . GLY B 1 190 ? 5.547 -28.953 -27.219 1 86.75 190 GLY B O 1
ATOM 7077 N N . PRO B 1 191 ? 4.016 -28.094 -25.797 1 85.19 191 PRO B N 1
ATOM 7078 C CA . PRO B 1 191 ? 4.684 -28.641 -24.625 1 85.19 191 PRO B CA 1
ATOM 7079 C C . PRO B 1 191 ? 4.43 -30.141 -24.453 1 85.19 191 PRO B C 1
ATOM 7081 O O . PRO B 1 191 ? 3.412 -30.656 -24.922 1 85.19 191 PRO B O 1
ATOM 7084 N N . ASN B 1 192 ? 5.438 -30.844 -24.031 1 84.56 192 ASN B N 1
ATOM 7085 C CA . ASN B 1 192 ? 5.383 -32.25 -23.609 1 84.56 192 ASN B CA 1
ATOM 7086 C C . ASN B 1 192 ? 5.941 -32.438 -22.203 1 84.56 192 ASN B C 1
ATOM 7088 O O . ASN B 1 192 ? 6.949 -33.125 -22.016 1 84.56 192 ASN B O 1
ATOM 7092 N N . TYR B 1 193 ? 5.195 -31.875 -21.297 1 86.12 193 TYR B N 1
ATOM 7093 C CA . TYR B 1 193 ? 5.691 -31.875 -19.922 1 86.12 193 TYR B CA 1
ATOM 7094 C C . TYR B 1 193 ? 5.594 -33.25 -19.312 1 86.12 193 TYR B C 1
ATOM 7096 O O . TYR B 1 193 ? 4.57 -33.938 -19.438 1 86.12 193 TYR B O 1
ATOM 7104 N N . GLN B 1 194 ? 6.668 -33.656 -18.75 1 82.38 194 GLN B N 1
ATOM 7105 C CA . GLN B 1 194 ? 6.672 -34.906 -17.969 1 82.38 194 GLN B CA 1
ATOM 7106 C C . GLN B 1 194 ? 5.855 -34.75 -16.688 1 82.38 194 GLN B C 1
ATOM 7108 O O . GLN B 1 194 ? 5.547 -33.625 -16.281 1 82.38 194 GLN B O 1
ATOM 7113 N N . PRO B 1 195 ? 5.477 -35.875 -16.188 1 72.12 195 PRO B N 1
ATOM 7114 C CA . PRO B 1 195 ? 4.703 -35.812 -14.945 1 72.12 195 PRO B CA 1
ATOM 7115 C C . PRO B 1 195 ? 5.426 -35 -13.859 1 72.12 195 PRO B C 1
ATOM 7117 O O . PRO B 1 195 ? 6.613 -35.219 -13.617 1 72.12 195 PRO B O 1
ATOM 7120 N N . GLY B 1 196 ? 4.852 -33.969 -13.367 1 71.06 196 GLY B N 1
ATOM 7121 C CA . GLY B 1 196 ? 5.414 -33.188 -12.281 1 71.06 196 GLY B CA 1
ATOM 7122 C C . GLY B 1 196 ? 6.074 -31.906 -12.758 1 71.06 196 GLY B C 1
ATOM 7123 O O . GLY B 1 196 ? 6.453 -31.062 -11.945 1 71.06 196 GLY B O 1
ATOM 7124 N N . VAL B 1 197 ? 6.27 -31.844 -14.062 1 82.5 197 VAL B N 1
ATOM 7125 C CA . VAL B 1 197 ? 6.938 -30.656 -14.602 1 82.5 197 VAL B CA 1
ATOM 7126 C C . VAL B 1 197 ? 5.922 -29.766 -15.305 1 82.5 197 VAL B C 1
ATOM 7128 O O . VAL B 1 197 ? 5.066 -30.25 -16.047 1 82.5 197 VAL B O 1
ATOM 7131 N N . ASN B 1 198 ? 5.836 -28.562 -14.875 1 81.75 198 ASN B N 1
ATOM 7132 C CA . ASN B 1 198 ? 4.996 -27.578 -15.547 1 81.75 198 ASN B CA 1
ATOM 7133 C C . ASN B 1 198 ? 5.816 -26.391 -16.047 1 81.75 198 ASN B C 1
ATOM 7135 O O . ASN B 1 198 ? 7.047 -26.391 -15.953 1 81.75 198 ASN B O 1
ATOM 7139 N N . PHE B 1 199 ? 5.238 -25.438 -16.641 1 86.75 199 PHE B N 1
ATOM 7140 C CA . PHE B 1 199 ? 5.875 -24.266 -17.234 1 86.75 199 PHE B CA 1
ATOM 7141 C C . PHE B 1 199 ? 6.762 -23.562 -16.219 1 86.75 199 PHE B C 1
ATOM 7143 O O . PHE B 1 199 ? 7.906 -23.219 -16.516 1 86.75 199 PHE B O 1
ATOM 7150 N N . TRP B 1 200 ? 6.336 -23.469 -15.008 1 85.69 200 TRP B N 1
ATOM 7151 C CA . TRP B 1 200 ? 7.031 -22.672 -14 1 85.69 200 TRP B CA 1
ATOM 7152 C C . TRP B 1 200 ? 8.18 -23.453 -13.383 1 85.69 200 TRP B C 1
ATOM 7154 O O . TRP B 1 200 ? 9.188 -22.875 -12.969 1 85.69 200 TRP B O 1
ATOM 7164 N N . VAL B 1 201 ? 8.055 -24.734 -13.406 1 85.12 201 VAL B N 1
ATOM 7165 C CA . VAL B 1 201 ? 9.188 -25.547 -12.977 1 85.12 201 VAL B CA 1
ATOM 7166 C C . VAL B 1 201 ? 10.32 -25.438 -14 1 85.12 201 VAL B C 1
ATOM 7168 O O . VAL B 1 201 ? 11.492 -25.297 -13.625 1 85.12 201 VAL B O 1
ATOM 7171 N N . ALA B 1 202 ? 9.906 -25.5 -15.266 1 91.12 202 ALA B N 1
ATOM 7172 C CA . ALA B 1 202 ? 10.898 -25.328 -16.328 1 91.12 202 ALA B CA 1
ATOM 7173 C C . ALA B 1 202 ? 11.523 -23.938 -16.266 1 91.12 202 ALA B C 1
ATOM 7175 O O . ALA B 1 202 ? 12.727 -23.781 -16.484 1 91.12 202 ALA B O 1
ATOM 7176 N N . PHE B 1 203 ? 10.727 -22.984 -15.922 1 93.62 203 PHE B N 1
ATOM 7177 C CA . PHE B 1 203 ? 11.211 -21.609 -15.766 1 93.62 203 PHE B CA 1
ATOM 7178 C C . PHE B 1 203 ? 12.219 -21.516 -14.633 1 93.62 203 PHE B C 1
ATOM 7180 O O . PHE B 1 203 ? 13.258 -20.875 -14.766 1 93.62 203 PHE B O 1
ATOM 7187 N N . ALA B 1 204 ? 11.93 -22.141 -13.555 1 90.75 204 ALA B N 1
ATOM 7188 C CA . ALA B 1 204 ? 12.789 -22.094 -12.375 1 90.75 204 ALA B CA 1
ATOM 7189 C C . ALA B 1 204 ? 14.141 -22.75 -12.641 1 90.75 204 ALA B C 1
ATOM 7191 O O . ALA B 1 204 ? 15.156 -22.328 -12.102 1 90.75 204 ALA B O 1
ATOM 7192 N N . VAL B 1 205 ? 14.117 -23.719 -13.445 1 89.81 205 VAL B N 1
ATOM 7193 C CA . VAL B 1 205 ? 15.344 -24.422 -13.797 1 89.81 205 VAL B CA 1
ATOM 7194 C C . VAL B 1 205 ? 16.172 -23.562 -14.742 1 89.81 205 VAL B C 1
ATOM 7196 O O . VAL B 1 205 ? 17.406 -23.562 -14.688 1 89.81 205 VAL B O 1
ATOM 7199 N N . PHE B 1 206 ? 15.5 -22.75 -15.5 1 93.62 206 PHE B N 1
ATOM 7200 C CA . PHE B 1 206 ? 16.172 -21.953 -16.516 1 93.62 206 PHE B CA 1
ATOM 7201 C C . PHE B 1 206 ? 16.672 -20.625 -15.93 1 93.62 206 PHE B C 1
ATOM 7203 O O . PHE B 1 206 ? 17.688 -20.094 -16.359 1 93.62 206 PHE B O 1
ATOM 7210 N N . PHE B 1 207 ? 16.047 -20.109 -14.938 1 93.44 207 PHE B N 1
ATOM 7211 C CA . PHE B 1 207 ? 16.203 -18.734 -14.516 1 93.44 207 PHE B CA 1
ATOM 7212 C C . PHE B 1 207 ? 17.625 -18.469 -14.055 1 93.44 207 PHE B C 1
ATOM 7214 O O . PHE B 1 207 ? 18.172 -17.391 -14.312 1 93.44 207 PHE B O 1
ATOM 7221 N N . PRO B 1 208 ? 18.25 -19.344 -13.406 1 89.56 208 PRO B N 1
ATOM 7222 C CA . PRO B 1 208 ? 19.641 -19.094 -12.992 1 89.56 208 PRO B CA 1
ATOM 7223 C C . PRO B 1 208 ? 20.547 -18.75 -14.164 1 89.56 208 PRO B C 1
ATOM 7225 O O . PRO B 1 208 ? 21.609 -18.141 -13.969 1 89.56 208 PRO B O 1
ATOM 7228 N N . ALA B 1 209 ? 20.109 -19.078 -15.336 1 91.12 209 ALA B N 1
ATOM 7229 C CA . ALA B 1 209 ? 20.891 -18.828 -16.531 1 91.12 209 ALA B CA 1
ATOM 7230 C C . ALA B 1 209 ? 21.062 -17.328 -16.781 1 91.12 209 ALA B C 1
ATOM 7232 O O . ALA B 1 209 ? 22.047 -16.891 -17.375 1 91.12 209 ALA B O 1
ATOM 7233 N N . VAL B 1 210 ? 20.125 -16.594 -16.266 1 91.5 210 VAL B N 1
ATOM 7234 C CA . VAL B 1 210 ? 20.141 -15.172 -16.625 1 91.5 210 VAL B CA 1
ATOM 7235 C C . VAL B 1 210 ? 20.516 -14.336 -15.406 1 91.5 210 VAL B C 1
ATOM 7237 O O . VAL B 1 210 ? 20.375 -13.109 -15.422 1 91.5 210 VAL B O 1
ATOM 7240 N N . THR B 1 211 ? 21.016 -14.844 -14.32 1 86 211 THR B N 1
ATOM 7241 C CA . THR B 1 211 ? 21.25 -14.125 -13.078 1 86 211 THR B CA 1
ATOM 7242 C C . THR B 1 211 ? 22.703 -13.672 -12.977 1 86 211 THR B C 1
ATOM 7244 O O . THR B 1 211 ? 23.109 -13.094 -11.969 1 86 211 THR B O 1
ATOM 7247 N N . GLY B 1 212 ? 23.531 -13.695 -13.852 1 81.44 212 GLY B N 1
ATOM 7248 C CA . GLY B 1 212 ? 24.922 -13.305 -13.773 1 81.44 212 GLY B CA 1
ATOM 7249 C C . GLY B 1 212 ? 25.156 -11.844 -14.102 1 81.44 212 GLY B C 1
ATOM 7250 O O . GLY B 1 212 ? 26.234 -11.461 -14.539 1 81.44 212 GLY B O 1
ATOM 7251 N N . ILE B 1 213 ? 24.203 -10.953 -13.75 1 84.62 213 ILE B N 1
ATOM 7252 C CA . ILE B 1 213 ? 24.297 -9.562 -14.195 1 84.62 213 ILE B CA 1
ATOM 7253 C C . ILE B 1 213 ? 24.984 -8.727 -13.125 1 84.62 213 ILE B C 1
ATOM 7255 O O . ILE B 1 213 ? 25.406 -7.59 -13.383 1 84.62 213 ILE B O 1
ATOM 7259 N N . THR B 1 214 ? 25.141 -9.266 -11.969 1 77.81 214 THR B N 1
ATOM 7260 C CA . THR B 1 214 ? 25.641 -8.453 -10.867 1 77.81 214 THR B CA 1
ATOM 7261 C C . THR B 1 214 ? 27.141 -8.656 -10.672 1 77.81 214 THR B C 1
ATOM 7263 O O . THR B 1 214 ? 27.766 -7.984 -9.852 1 77.81 214 THR B O 1
ATOM 7266 N N . VAL B 1 215 ? 27.734 -9.508 -11.43 1 74.88 215 VAL B N 1
ATOM 7267 C CA . VAL B 1 215 ? 29.141 -9.828 -11.234 1 74.88 215 VAL B CA 1
ATOM 7268 C C . VAL B 1 215 ? 30 -8.617 -11.602 1 74.88 215 VAL B C 1
ATOM 7270 O O . VAL B 1 215 ? 30.938 -8.273 -10.875 1 74.88 215 VAL B O 1
ATOM 7273 N N . GLY B 1 216 ? 29.719 -7.957 -12.648 1 74.31 216 GLY B N 1
ATOM 7274 C CA . GLY B 1 216 ? 30.453 -6.77 -13.062 1 74.31 216 GLY B CA 1
ATOM 7275 C C . GLY B 1 216 ? 30.344 -5.629 -12.07 1 74.31 216 GLY B C 1
ATOM 7276 O O . GLY B 1 216 ? 31.328 -4.91 -11.836 1 74.31 216 GLY B O 1
ATOM 7277 N N . ALA B 1 217 ? 29.203 -5.52 -11.445 1 75.06 217 ALA B N 1
ATOM 7278 C CA . ALA B 1 217 ? 28.969 -4.449 -10.477 1 75.06 217 ALA B CA 1
ATOM 7279 C C . ALA B 1 217 ? 29.75 -4.699 -9.188 1 75.06 217 ALA B C 1
ATOM 7281 O O . ALA B 1 217 ? 30.094 -3.756 -8.469 1 75.06 217 ALA B O 1
ATOM 7282 N N . SER B 1 218 ? 30.047 -5.934 -8.992 1 70.12 218 SER B N 1
ATOM 7283 C CA . SER B 1 218 ? 30.781 -6.273 -7.781 1 70.12 218 SER B CA 1
ATOM 7284 C C . SER B 1 218 ? 32.25 -5.816 -7.883 1 70.12 218 SER B C 1
ATOM 7286 O O . SER B 1 218 ? 32.938 -5.684 -6.867 1 70.12 218 SER B O 1
ATOM 7288 N N . MET B 1 219 ? 32.625 -5.496 -9.086 1 66.88 219 MET B N 1
ATOM 7289 C CA . MET B 1 219 ? 34 -5.023 -9.328 1 66.88 219 MET B CA 1
ATOM 7290 C C . MET B 1 219 ? 34.031 -3.506 -9.453 1 66.88 219 MET B C 1
ATOM 7292 O O . MET B 1 219 ? 34.938 -2.951 -10.062 1 66.88 219 MET B O 1
ATOM 7296 N N . SER B 1 220 ? 33.062 -2.801 -8.977 1 69.5 220 SER B N 1
ATOM 7297 C CA . SER B 1 220 ? 32.906 -1.363 -9.148 1 69.5 220 SER B CA 1
ATOM 7298 C C . SER B 1 220 ? 34.125 -0.592 -8.648 1 69.5 220 SER B C 1
ATOM 7300 O O . SER B 1 220 ? 34.5 0.416 -9.242 1 69.5 220 SER B O 1
ATOM 7302 N N . GLY B 1 221 ? 34.75 -1.056 -7.66 1 66 221 GLY B N 1
ATOM 7303 C CA . GLY B 1 221 ? 35.906 -0.367 -7.098 1 66 221 GLY B CA 1
ATOM 7304 C C . GLY B 1 221 ? 37.125 -0.36 -8.023 1 66 221 GLY B C 1
ATOM 7305 O O . GLY B 1 221 ? 37.969 0.514 -7.922 1 66 221 GLY B O 1
ATOM 7306 N N . ASP B 1 222 ? 37.094 -1.265 -8.977 1 69.31 222 ASP B N 1
ATOM 7307 C CA . ASP B 1 222 ? 38.25 -1.419 -9.859 1 69.31 222 ASP B CA 1
ATOM 7308 C C . ASP B 1 222 ? 37.969 -0.828 -11.234 1 69.31 222 ASP B C 1
ATOM 7310 O O . ASP B 1 222 ? 38.812 -0.912 -12.141 1 69.31 222 ASP B O 1
ATOM 7314 N N . LEU B 1 223 ? 36.875 -0.196 -11.336 1 75.25 223 LEU B N 1
ATOM 7315 C CA . LEU B 1 223 ? 36.469 0.347 -12.633 1 75.25 223 LEU B CA 1
ATOM 7316 C C . LEU B 1 223 ? 36.938 1.789 -12.781 1 75.25 223 LEU B C 1
ATOM 7318 O O . LEU B 1 223 ? 36.938 2.551 -11.812 1 75.25 223 LEU B O 1
ATOM 7322 N N . ARG B 1 224 ? 37.344 2.123 -13.922 1 78.06 224 ARG B N 1
ATOM 7323 C CA . ARG B 1 224 ? 37.75 3.488 -14.211 1 78.06 224 ARG B CA 1
ATOM 7324 C C . ARG B 1 224 ? 36.625 4.473 -14.039 1 78.06 224 ARG B C 1
ATOM 7326 O O . ARG B 1 224 ? 36.781 5.535 -13.438 1 78.06 224 ARG B O 1
ATOM 7333 N N . ASP B 1 225 ? 35.531 4.09 -14.609 1 79.56 225 ASP B N 1
ATOM 7334 C CA . ASP B 1 225 ? 34.312 4.902 -14.516 1 79.56 225 ASP B CA 1
ATOM 7335 C C . ASP B 1 225 ? 33.094 4.031 -14.234 1 79.56 225 ASP B C 1
ATOM 7337 O O . ASP B 1 225 ? 32.375 3.672 -15.148 1 79.56 225 ASP B O 1
ATOM 7341 N N . PRO B 1 226 ? 33 3.787 -12.992 1 77.75 226 PRO B N 1
ATOM 7342 C CA . PRO B 1 226 ? 31.891 2.902 -12.625 1 77.75 226 PRO B CA 1
ATOM 7343 C C . PRO B 1 226 ? 30.531 3.449 -13.055 1 77.75 226 PRO B C 1
ATOM 7345 O O . PRO B 1 226 ? 29.656 2.684 -13.469 1 77.75 226 PRO B O 1
ATOM 7348 N N . GLY B 1 227 ? 30.328 4.719 -13.031 1 76.5 227 GLY B N 1
ATOM 7349 C CA . GLY B 1 227 ? 29.047 5.324 -13.383 1 76.5 227 GLY B CA 1
ATOM 7350 C C . GLY B 1 227 ? 28.641 5.051 -14.82 1 76.5 227 GLY B C 1
ATOM 7351 O O . GLY B 1 227 ? 27.453 4.844 -15.094 1 76.5 227 GLY B O 1
ATOM 7352 N N . LYS B 1 228 ? 29.641 4.945 -15.641 1 83.94 228 LYS B N 1
ATOM 7353 C CA . LYS B 1 228 ? 29.344 4.711 -17.047 1 83.94 228 LYS B CA 1
ATOM 7354 C C . LYS B 1 228 ? 29.484 3.234 -17.406 1 83.94 228 LYS B C 1
ATOM 7356 O O . LYS B 1 228 ? 28.703 2.703 -18.203 1 83.94 228 LYS B O 1
ATOM 7361 N N . SER B 1 229 ? 30.375 2.582 -16.828 1 86.69 229 SER B N 1
ATOM 7362 C CA . SER B 1 229 ? 30.719 1.214 -17.188 1 86.69 229 SER B CA 1
ATOM 7363 C C . SER B 1 229 ? 29.672 0.221 -16.703 1 86.69 229 SER B C 1
ATOM 7365 O O . SER B 1 229 ? 29.359 -0.75 -17.406 1 86.69 229 SER B O 1
ATOM 7367 N N . ILE B 1 230 ? 29.156 0.431 -15.609 1 86.19 230 ILE B N 1
ATOM 7368 C CA . ILE B 1 230 ? 28.234 -0.536 -15.031 1 86.19 230 ILE B CA 1
ATOM 7369 C C . ILE B 1 230 ? 26.938 -0.567 -15.844 1 86.19 230 ILE B C 1
ATOM 7371 O O . ILE B 1 230 ? 26.516 -1.631 -16.297 1 86.19 230 ILE B O 1
ATOM 7375 N N . PRO B 1 231 ? 26.344 0.573 -16.125 1 89.06 231 PRO B N 1
ATOM 7376 C CA . PRO B 1 231 ? 25.109 0.524 -16.906 1 89.06 231 PRO B CA 1
ATOM 7377 C C . PRO B 1 231 ? 25.328 -0.019 -18.312 1 89.06 231 PRO B C 1
ATOM 7379 O O . PRO B 1 231 ? 24.594 -0.911 -18.766 1 89.06 231 PRO B O 1
ATOM 7382 N N . GLN B 1 232 ? 26.375 0.385 -18.969 1 92.94 232 GLN B N 1
ATOM 7383 C CA . GLN B 1 232 ? 26.609 -0.022 -20.344 1 92.94 232 GLN B CA 1
ATOM 7384 C C . GLN B 1 232 ? 27.016 -1.492 -20.422 1 92.94 232 GLN B C 1
ATOM 7386 O O . GLN B 1 232 ? 26.516 -2.23 -21.281 1 92.94 232 GLN B O 1
ATOM 7391 N N . GLY B 1 233 ? 27.891 -1.846 -19.609 1 92.62 233 GLY B N 1
ATOM 7392 C CA . GLY B 1 233 ? 28.344 -3.227 -19.609 1 92.62 233 GLY B CA 1
ATOM 7393 C C . GLY B 1 233 ? 27.25 -4.211 -19.234 1 92.62 233 GLY B C 1
ATOM 7394 O O . GLY B 1 233 ? 27.141 -5.281 -19.844 1 92.62 233 GLY B O 1
ATOM 7395 N N . THR B 1 234 ? 26.5 -3.906 -18.281 1 91.69 234 THR B N 1
ATOM 7396 C CA . THR B 1 234 ? 25.438 -4.789 -17.797 1 91.69 234 THR B CA 1
ATOM 7397 C C . THR B 1 234 ? 24.344 -4.941 -18.844 1 91.69 234 THR B C 1
ATOM 7399 O O . THR B 1 234 ? 23.938 -6.059 -19.172 1 91.69 234 THR B O 1
ATOM 7402 N N . LEU B 1 235 ? 23.875 -3.877 -19.422 1 94.5 235 LEU B N 1
ATOM 7403 C CA . LEU B 1 235 ? 22.797 -3.926 -20.406 1 94.5 235 LEU B CA 1
ATOM 7404 C C . LEU B 1 235 ? 23.25 -4.621 -21.672 1 94.5 235 LEU B C 1
ATOM 7406 O O . LEU B 1 235 ? 22.5 -5.402 -22.266 1 94.5 235 LEU B O 1
ATOM 7410 N N . ALA B 1 236 ? 24.438 -4.344 -22.016 1 95.44 236 ALA B N 1
ATOM 7411 C CA . ALA B 1 236 ? 24.984 -5.004 -23.203 1 95.44 236 ALA B CA 1
ATOM 7412 C C . ALA B 1 236 ? 25.094 -6.512 -22.984 1 95.44 236 ALA B C 1
ATOM 7414 O O . ALA B 1 236 ? 24.828 -7.297 -23.891 1 95.44 236 ALA B O 1
ATOM 7415 N N . SER B 1 237 ? 25.562 -6.891 -21.859 1 94.69 237 SER B N 1
ATOM 7416 C CA . SER B 1 237 ? 25.703 -8.312 -21.562 1 94.69 237 SER B CA 1
ATOM 7417 C C . SER B 1 237 ? 24.344 -9.016 -21.594 1 94.69 237 SER B C 1
ATOM 7419 O O . SER B 1 237 ? 24.234 -10.125 -22.125 1 94.69 237 SER B O 1
ATOM 7421 N N . ILE B 1 238 ? 23.328 -8.398 -21.078 1 95.38 238 ILE B N 1
ATOM 7422 C CA . ILE B 1 238 ? 21.984 -8.992 -21.047 1 95.38 238 ILE B CA 1
ATOM 7423 C C . ILE B 1 238 ? 21.453 -9.156 -22.469 1 95.38 238 ILE B C 1
ATOM 7425 O O . ILE B 1 238 ? 20.938 -10.211 -22.828 1 95.38 238 ILE B O 1
ATOM 7429 N N . LEU B 1 239 ? 21.641 -8.164 -23.297 1 95.75 239 LEU B N 1
ATOM 7430 C CA . LEU B 1 239 ? 21.109 -8.18 -24.656 1 95.75 239 LEU B CA 1
ATOM 7431 C C . LEU B 1 239 ? 21.812 -9.234 -25.5 1 95.75 239 LEU B C 1
ATOM 7433 O O . LEU B 1 239 ? 21.156 -10.023 -26.188 1 95.75 239 LEU B O 1
ATOM 7437 N N . VAL B 1 240 ? 23.078 -9.297 -25.391 1 95.69 240 VAL B N 1
ATOM 7438 C CA . VAL B 1 240 ? 23.859 -10.234 -26.188 1 95.69 240 VAL B CA 1
ATOM 7439 C C . VAL B 1 240 ? 23.562 -11.664 -25.766 1 95.69 240 VAL B C 1
ATOM 7441 O O . VAL B 1 240 ? 23.344 -12.539 -26.609 1 95.69 240 VAL B O 1
ATOM 7444 N N . THR B 1 241 ? 23.547 -11.906 -24.516 1 95.44 241 THR B N 1
ATOM 7445 C CA . THR B 1 241 ? 23.312 -13.266 -24.031 1 95.44 241 THR B CA 1
ATOM 7446 C C . THR B 1 241 ? 21.875 -13.688 -24.312 1 95.44 241 THR B C 1
ATOM 7448 O O . THR B 1 241 ? 21.609 -14.859 -24.578 1 95.44 241 THR B O 1
ATOM 7451 N N . ALA B 1 242 ? 20.938 -12.703 -24.281 1 96.44 242 ALA B N 1
ATOM 7452 C CA . ALA B 1 242 ? 19.547 -13.016 -24.625 1 96.44 242 ALA B CA 1
ATOM 7453 C C . ALA B 1 242 ? 19.438 -13.5 -26.062 1 96.44 242 ALA B C 1
ATOM 7455 O O . ALA B 1 242 ? 18.734 -14.477 -26.344 1 96.44 242 ALA B O 1
ATOM 7456 N N . ILE B 1 243 ? 20.141 -12.844 -26.922 1 97 243 ILE B N 1
ATOM 7457 C CA . ILE B 1 243 ? 20.109 -13.203 -28.344 1 97 243 ILE B CA 1
ATOM 7458 C C . ILE B 1 243 ? 20.719 -14.594 -28.516 1 97 243 ILE B C 1
ATOM 7460 O O . ILE B 1 243 ? 20.188 -15.414 -29.281 1 97 243 ILE B O 1
ATOM 7464 N N . ILE B 1 244 ? 21.734 -14.883 -27.812 1 96.19 244 ILE B N 1
ATOM 7465 C CA . ILE B 1 244 ? 22.391 -16.188 -27.906 1 96.19 244 ILE B CA 1
ATOM 7466 C C . ILE B 1 244 ? 21.469 -17.281 -27.391 1 96.19 244 ILE B C 1
ATOM 7468 O O . ILE B 1 244 ? 21.328 -18.328 -28.016 1 96.19 244 ILE B O 1
ATOM 7472 N N . TYR B 1 245 ? 20.844 -17.078 -26.297 1 96.62 245 TYR B N 1
ATOM 7473 C CA . TYR B 1 245 ? 19.938 -18.078 -25.719 1 96.62 245 TYR B CA 1
ATOM 7474 C C . TYR B 1 245 ? 18.766 -18.344 -26.656 1 96.62 245 TYR B C 1
ATOM 7476 O O . TYR B 1 245 ? 18.359 -19.5 -26.828 1 96.62 245 TYR B O 1
ATOM 7484 N N . VAL B 1 246 ? 18.219 -17.266 -27.266 1 97.19 246 VAL B N 1
ATOM 7485 C CA . VAL B 1 246 ? 17.109 -17.438 -28.203 1 97.19 246 VAL B CA 1
ATOM 7486 C C . VAL B 1 246 ? 17.578 -18.266 -29.391 1 97.19 246 VAL B C 1
ATOM 7488 O O . VAL B 1 246 ? 16.891 -19.203 -29.828 1 97.19 246 VAL B O 1
ATOM 7491 N N . ALA B 1 247 ? 18.75 -18 -29.906 1 96.75 247 ALA B N 1
ATOM 7492 C CA . ALA B 1 247 ? 19.312 -18.734 -31.031 1 96.75 247 ALA B CA 1
ATOM 7493 C C . ALA B 1 247 ? 19.547 -20.203 -30.672 1 96.75 247 ALA B C 1
ATOM 7495 O O . ALA B 1 247 ? 19.281 -21.094 -31.469 1 96.75 247 ALA B O 1
ATOM 7496 N N . VAL B 1 248 ? 20.047 -20.438 -29.484 1 96.38 248 VAL B N 1
ATOM 7497 C CA . VAL B 1 248 ? 20.344 -21.781 -29.047 1 96.38 248 VAL B CA 1
ATOM 7498 C C . VAL B 1 248 ? 19.047 -22.578 -28.906 1 96.38 248 VAL B C 1
ATOM 7500 O O . VAL B 1 248 ? 18.984 -23.75 -29.297 1 96.38 248 VAL B O 1
ATOM 7503 N N . VAL B 1 249 ? 18.031 -21.969 -28.375 1 96.69 249 VAL B N 1
ATOM 7504 C CA . VAL B 1 249 ? 16.75 -22.625 -28.188 1 96.69 249 VAL B CA 1
ATOM 7505 C C . VAL B 1 249 ? 16.172 -23.031 -29.531 1 96.69 249 VAL B C 1
ATOM 7507 O O . VAL B 1 249 ? 15.695 -24.156 -29.703 1 96.69 249 VAL B O 1
ATOM 7510 N N . ILE B 1 250 ? 16.266 -22.156 -30.5 1 96 250 ILE B N 1
ATOM 7511 C CA . ILE B 1 250 ? 15.742 -22.438 -31.828 1 96 250 ILE B CA 1
ATOM 7512 C C . ILE B 1 250 ? 16.547 -23.547 -32.469 1 96 250 ILE B C 1
ATOM 7514 O O . ILE B 1 250 ? 15.992 -24.484 -33.062 1 96 250 ILE B O 1
ATOM 7518 N N . TRP B 1 251 ? 17.875 -23.469 -32.344 1 96.06 251 TRP B N 1
ATOM 7519 C CA . TRP B 1 251 ? 18.766 -24.438 -32.938 1 96.06 251 TRP B CA 1
ATOM 7520 C C . TRP B 1 251 ? 18.547 -25.828 -32.344 1 96.06 251 TRP B C 1
ATOM 7522 O O . TRP B 1 251 ? 18.594 -26.828 -33.062 1 96.06 251 TRP B O 1
ATOM 7532 N N . LEU B 1 252 ? 18.344 -25.938 -31.078 1 95.75 252 LEU B N 1
ATOM 7533 C CA . LEU B 1 252 ? 18.094 -27.203 -30.406 1 95.75 252 LEU B CA 1
ATOM 7534 C C . LEU B 1 252 ? 16.75 -27.781 -30.812 1 95.75 252 LEU B C 1
ATOM 7536 O O . LEU B 1 252 ? 16.625 -28.984 -31.031 1 95.75 252 LEU B O 1
ATOM 7540 N N . ALA B 1 253 ? 15.797 -26.906 -30.953 1 94.88 253 ALA B N 1
ATOM 7541 C CA . ALA B 1 253 ? 14.438 -27.344 -31.281 1 94.88 253 ALA B CA 1
ATOM 7542 C C . ALA B 1 253 ? 14.391 -27.938 -32.688 1 94.88 253 ALA B C 1
ATOM 7544 O O . ALA B 1 253 ? 13.602 -28.844 -32.969 1 94.88 253 ALA B O 1
ATOM 7545 N N . VAL B 1 254 ? 15.242 -27.469 -33.594 1 94.62 254 VAL B N 1
ATOM 7546 C CA . VAL B 1 254 ? 15.164 -27.906 -34.969 1 94.62 254 VAL B CA 1
ATOM 7547 C C . VAL B 1 254 ? 16.078 -29.109 -35.188 1 94.62 254 VAL B C 1
ATOM 7549 O O . VAL B 1 254 ? 15.984 -29.797 -36.219 1 94.62 254 VAL B O 1
ATOM 7552 N N . HIS B 1 255 ? 16.875 -29.5 -34.25 1 93.81 255 HIS B N 1
ATOM 7553 C CA . HIS B 1 255 ? 17.844 -30.578 -34.469 1 93.81 255 HIS B CA 1
ATOM 7554 C C . HIS B 1 255 ? 17.609 -31.734 -33.5 1 93.81 255 HIS B C 1
ATOM 7556 O O . HIS B 1 255 ? 18.188 -32.812 -33.656 1 93.81 255 HIS B O 1
ATOM 7562 N N . GLY B 1 256 ? 16.844 -31.531 -32.531 1 91 256 GLY B N 1
ATOM 7563 C CA . GLY B 1 256 ? 16.594 -32.594 -31.562 1 91 256 GLY B CA 1
ATOM 7564 C C . GLY B 1 256 ? 15.117 -32.906 -31.391 1 91 256 GLY B C 1
ATOM 7565 O O . GLY B 1 256 ? 14.281 -32 -31.422 1 91 256 GLY B O 1
ATOM 7566 N N . THR B 1 257 ? 14.875 -34.156 -31.25 1 91.38 257 THR B N 1
ATOM 7567 C CA . THR B 1 257 ? 13.516 -34.562 -30.906 1 91.38 257 THR B CA 1
ATOM 7568 C C . THR B 1 257 ? 13.25 -34.344 -29.422 1 91.38 257 THR B C 1
ATOM 7570 O O . THR B 1 257 ? 14.188 -34.312 -28.609 1 91.38 257 THR B O 1
ATOM 7573 N N . PRO B 1 258 ? 12.062 -34.125 -29.047 1 91.75 258 PRO B N 1
ATOM 7574 C CA . PRO B 1 258 ? 11.758 -33.875 -27.625 1 91.75 258 PRO B CA 1
ATOM 7575 C C . PRO B 1 258 ? 12.328 -34.969 -26.719 1 91.75 258 PRO B C 1
ATOM 7577 O O . PRO B 1 258 ? 12.844 -34.656 -25.641 1 91.75 258 PRO B O 1
ATOM 7580 N N . ASP B 1 259 ? 12.281 -36.188 -27.141 1 91.44 259 ASP B N 1
ATOM 7581 C CA . ASP B 1 259 ? 12.789 -37.281 -26.344 1 91.44 259 ASP B CA 1
ATOM 7582 C C . ASP B 1 259 ? 14.305 -37.219 -26.203 1 91.44 259 ASP B C 1
ATOM 7584 O O . ASP B 1 259 ? 14.852 -37.469 -25.125 1 91.44 259 ASP B O 1
ATOM 7588 N N . GLU B 1 260 ? 14.992 -36.875 -27.25 1 92.12 260 GLU B N 1
ATOM 7589 C CA . GLU B 1 260 ? 16.438 -36.719 -27.203 1 92.12 260 GLU B CA 1
ATOM 7590 C C . GLU B 1 260 ? 16.859 -35.562 -26.328 1 92.12 260 GLU B C 1
ATOM 7592 O O . GLU B 1 260 ? 17.828 -35.656 -25.578 1 92.12 260 GLU B O 1
ATOM 7597 N N . LEU B 1 261 ? 16.078 -34.562 -26.516 1 93.31 261 LEU B N 1
ATOM 7598 C CA . LEU B 1 261 ? 16.375 -33.344 -25.75 1 93.31 261 LEU B CA 1
ATOM 7599 C C . LEU B 1 261 ? 16.172 -33.562 -24.266 1 93.31 261 LEU B C 1
ATOM 7601 O O . LEU B 1 261 ? 16.906 -33.031 -23.438 1 93.31 261 LEU B O 1
ATOM 7605 N N . LEU B 1 262 ? 15.234 -34.375 -23.891 1 91.25 262 LEU B N 1
ATOM 7606 C CA . LEU B 1 262 ? 14.898 -34.625 -22.5 1 91.25 262 LEU B CA 1
ATOM 7607 C C . LEU B 1 262 ? 15.922 -35.562 -21.844 1 91.25 262 LEU B C 1
ATOM 7609 O O . LEU B 1 262 ? 16.266 -35.406 -20.672 1 91.25 262 LEU B O 1
ATOM 7613 N N . HIS B 1 263 ? 16.484 -36.469 -22.641 1 88.25 263 HIS B N 1
ATOM 7614 C CA . HIS B 1 263 ? 17.234 -37.531 -22.016 1 88.25 263 HIS B CA 1
ATOM 7615 C C . HIS B 1 263 ? 18.734 -37.406 -22.297 1 88.25 263 HIS B C 1
ATOM 7617 O O . HIS B 1 263 ? 19.562 -38 -21.609 1 88.25 263 HIS B O 1
ATOM 7623 N N . ASP B 1 264 ? 19.078 -36.594 -23.281 1 89.25 264 ASP B N 1
ATOM 7624 C CA . ASP B 1 264 ? 20.484 -36.406 -23.609 1 89.25 264 ASP B CA 1
ATOM 7625 C C . ASP B 1 264 ? 20.969 -35.031 -23.094 1 89.25 264 ASP B C 1
ATOM 7627 O O . ASP B 1 264 ? 20.828 -34.031 -23.781 1 89.25 264 ASP B O 1
ATOM 7631 N N . THR B 1 265 ? 21.688 -35.094 -22.016 1 85.94 265 THR B N 1
ATOM 7632 C CA . THR B 1 265 ? 22.156 -33.875 -21.375 1 85.94 265 THR B CA 1
ATOM 7633 C C . THR B 1 265 ? 23.25 -33.188 -22.219 1 85.94 265 THR B C 1
ATOM 7635 O O . THR B 1 265 ? 23.453 -31.984 -22.125 1 85.94 265 THR B O 1
ATOM 7638 N N . LEU B 1 266 ? 23.891 -33.906 -23.062 1 88.5 266 LEU B N 1
ATOM 7639 C CA . LEU B 1 266 ? 24.984 -33.375 -23.859 1 88.5 266 LEU B CA 1
ATOM 7640 C C . LEU B 1 266 ? 24.625 -33.344 -25.344 1 88.5 266 LEU B C 1
ATOM 7642 O O . LEU B 1 266 ? 25.453 -33.656 -26.203 1 88.5 266 LEU B O 1
ATOM 7646 N N . ILE B 1 267 ? 23.406 -33.094 -25.562 1 91.19 267 ILE B N 1
ATOM 7647 C CA . ILE B 1 267 ? 22.891 -33.094 -26.938 1 91.19 267 ILE B CA 1
ATOM 7648 C C . ILE B 1 267 ? 23.656 -32.062 -27.766 1 91.19 267 ILE B C 1
ATOM 7650 O O . ILE B 1 267 ? 23.859 -32.25 -28.969 1 91.19 267 ILE B O 1
ATOM 7654 N N . MET B 1 268 ? 24.141 -31.016 -27.156 1 92.38 268 MET B N 1
ATOM 7655 C CA . MET B 1 268 ? 24.859 -29.984 -27.875 1 92.38 268 MET B CA 1
ATOM 7656 C C . MET B 1 268 ? 26.156 -30.531 -28.453 1 92.38 268 MET B C 1
ATOM 7658 O O . MET B 1 268 ? 26.594 -30.094 -29.531 1 92.38 268 MET B O 1
ATOM 7662 N N . GLN B 1 269 ? 26.734 -31.406 -27.75 1 90.25 269 GLN B N 1
ATOM 7663 C CA . GLN B 1 269 ? 27.953 -32.031 -28.25 1 90.25 269 GLN B CA 1
ATOM 7664 C C . GLN B 1 269 ? 27.672 -32.844 -29.516 1 90.25 269 GLN B C 1
ATOM 7666 O O . GLN B 1 269 ? 28.516 -32.906 -30.422 1 90.25 269 GLN B O 1
ATOM 7671 N N . ARG B 1 270 ? 26.547 -33.5 -29.516 1 89.25 270 ARG B N 1
ATOM 7672 C CA . ARG B 1 270 ? 26.172 -34.344 -30.656 1 89.25 270 ARG B CA 1
ATOM 7673 C C . ARG B 1 270 ? 25.891 -33.5 -31.891 1 89.25 270 ARG B C 1
ATOM 7675 O O . ARG B 1 270 ? 26.172 -33.906 -33.031 1 89.25 270 ARG B O 1
ATOM 7682 N N . ILE B 1 271 ? 25.406 -32.344 -31.703 1 93.12 271 ILE B N 1
ATOM 7683 C CA . ILE B 1 271 ? 25.016 -31.484 -32.812 1 93.12 271 ILE B CA 1
ATOM 7684 C C . ILE B 1 271 ? 26.219 -30.688 -33.312 1 93.12 271 ILE B C 1
ATOM 7686 O O . ILE B 1 271 ? 26.281 -30.312 -34.469 1 93.12 271 ILE B O 1
ATOM 7690 N N . ALA B 1 272 ? 27.203 -30.484 -32.5 1 94.69 272 ALA B N 1
ATOM 7691 C CA . ALA B 1 272 ? 28.328 -29.625 -32.781 1 94.69 272 ALA B CA 1
ATOM 7692 C C . ALA B 1 272 ? 29.219 -30.219 -33.875 1 94.69 272 ALA B C 1
ATOM 7694 O O . ALA B 1 272 ? 29.297 -31.438 -34 1 94.69 272 ALA B O 1
ATOM 7695 N N . ARG B 1 273 ? 29.844 -29.328 -34.562 1 93.94 273 ARG B N 1
ATOM 7696 C CA . ARG B 1 273 ? 30.797 -29.766 -35.594 1 93.94 273 ARG B CA 1
ATOM 7697 C C . ARG B 1 273 ? 32.031 -30.375 -34.969 1 93.94 273 ARG B C 1
ATOM 7699 O O . ARG B 1 273 ? 32.562 -31.375 -35.438 1 93.94 273 ARG B O 1
ATOM 7706 N N . TRP B 1 274 ? 32.469 -29.703 -33.875 1 94.31 274 TRP B N 1
ATOM 7707 C CA . TRP B 1 274 ? 33.594 -30.188 -33.094 1 94.31 274 TRP B CA 1
ATOM 7708 C C . TRP B 1 274 ? 33.188 -30.453 -31.641 1 94.31 274 TRP B C 1
ATOM 7710 O O . TRP B 1 274 ? 33.281 -29.562 -30.781 1 94.31 274 TRP B O 1
ATOM 7720 N N . PRO B 1 275 ? 32.875 -31.688 -31.281 1 91.19 275 PRO B N 1
ATOM 7721 C CA . PRO B 1 275 ? 32.344 -32.031 -29.969 1 91.19 275 PRO B CA 1
ATOM 7722 C C . PRO B 1 275 ? 33.344 -31.703 -28.828 1 91.19 275 PRO B C 1
ATOM 7724 O O . PRO B 1 275 ? 32.906 -31.359 -27.719 1 91.19 275 PRO B O 1
ATOM 7727 N N . ALA B 1 276 ? 34.562 -31.719 -29.109 1 89.44 276 ALA B N 1
ATOM 7728 C CA . ALA B 1 276 ? 35.594 -31.469 -28.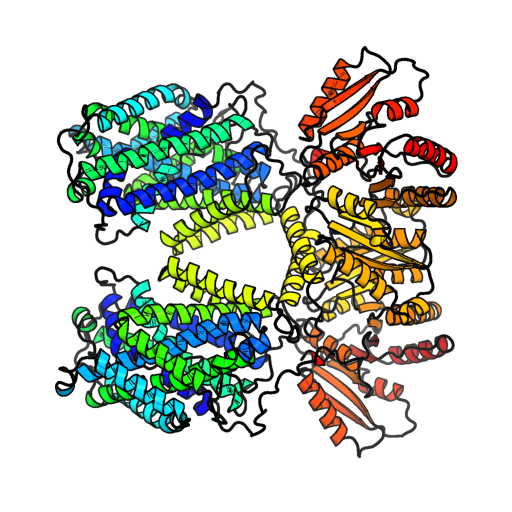094 1 89.44 276 ALA B CA 1
ATOM 7729 C C . ALA B 1 276 ? 35.531 -30.031 -27.594 1 89.44 276 ALA B C 1
ATOM 7731 O O . ALA B 1 276 ? 35.781 -29.766 -26.406 1 89.44 276 ALA B O 1
ATOM 7732 N N . LEU B 1 277 ? 35.094 -29.203 -28.422 1 92.25 277 LEU B N 1
ATOM 7733 C CA . LEU B 1 277 ? 35 -27.797 -28.047 1 92.25 277 LEU B CA 1
ATOM 7734 C C . LEU B 1 277 ? 33.844 -27.547 -27.109 1 92.25 277 LEU B C 1
ATOM 7736 O O . LEU B 1 277 ? 33.875 -26.625 -26.297 1 92.25 277 LEU B O 1
ATOM 7740 N N . ILE B 1 278 ? 32.844 -28.328 -27.266 1 91.19 278 ILE B N 1
ATOM 7741 C CA . ILE B 1 278 ? 31.703 -28.188 -26.391 1 91.19 278 ILE B CA 1
ATOM 7742 C C . ILE B 1 278 ? 32.094 -28.609 -24.969 1 91.19 278 ILE B C 1
ATOM 7744 O O . ILE B 1 278 ? 31.703 -27.953 -24 1 91.19 278 ILE B O 1
ATOM 7748 N N . PHE B 1 279 ? 32.875 -29.641 -24.844 1 89.06 279 PHE B N 1
ATOM 7749 C CA . PHE B 1 279 ? 33.344 -30.062 -23.531 1 89.06 279 PHE B CA 1
ATOM 7750 C C . PHE B 1 279 ? 34.219 -29 -22.891 1 89.06 279 PHE B C 1
ATOM 7752 O O . PHE B 1 279 ? 34.062 -28.688 -21.703 1 89.06 279 PHE B O 1
ATOM 7759 N N . LEU B 1 280 ? 35 -28.422 -23.656 1 88.44 280 LEU B N 1
ATOM 7760 C CA . LEU B 1 280 ? 35.875 -27.375 -23.156 1 88.44 280 LEU B CA 1
ATOM 7761 C C . LEU B 1 280 ? 35.062 -26.141 -22.734 1 88.44 280 LEU B C 1
ATOM 7763 O O . LEU B 1 280 ? 35.375 -25.484 -21.75 1 88.44 280 LEU B O 1
ATOM 7767 N N . GLY B 1 281 ? 34.094 -25.891 -23.516 1 87.19 281 GLY B N 1
ATOM 7768 C CA . GLY B 1 281 ? 33.219 -24.766 -23.203 1 87.19 281 GLY B CA 1
ATOM 7769 C C . GLY B 1 281 ? 32.469 -24.938 -21.906 1 87.19 281 GLY B C 1
ATOM 7770 O O . GLY B 1 281 ? 32.406 -24.031 -21.078 1 87.19 281 GLY B O 1
ATOM 7771 N N . VAL B 1 282 ? 31.922 -26.125 -21.703 1 88.62 282 VAL B N 1
ATOM 7772 C CA . VAL B 1 282 ? 31.172 -26.422 -20.484 1 88.62 282 VAL B CA 1
ATOM 7773 C C . VAL B 1 282 ? 32.094 -26.344 -19.266 1 88.62 282 VAL B C 1
ATOM 7775 O O . VAL B 1 282 ? 31.734 -25.734 -18.25 1 88.62 282 VAL B O 1
ATOM 7778 N N . TRP B 1 283 ? 33.25 -26.844 -19.438 1 90 283 TRP B N 1
ATOM 7779 C CA . TRP B 1 283 ? 34.188 -26.859 -18.328 1 90 283 TRP B CA 1
ATOM 7780 C C . TRP B 1 283 ? 34.688 -25.453 -18 1 90 283 TRP B C 1
ATOM 7782 O O . TRP B 1 283 ? 34.75 -25.062 -16.844 1 90 283 TRP B O 1
ATOM 7792 N N . ALA B 1 284 ? 34.969 -24.766 -19.016 1 86.62 284 ALA B N 1
ATOM 7793 C CA . ALA B 1 284 ? 35.438 -23.406 -18.812 1 86.62 284 ALA B CA 1
ATOM 7794 C C . ALA B 1 284 ? 34.344 -22.531 -18.203 1 86.62 284 ALA B C 1
ATOM 7796 O O . ALA B 1 284 ? 34.625 -21.75 -17.281 1 86.62 284 ALA B O 1
ATOM 7797 N N . ALA B 1 285 ? 33.188 -22.688 -18.688 1 83.44 285 ALA B N 1
ATOM 7798 C CA . ALA B 1 285 ? 32.094 -21.859 -18.219 1 83.44 285 ALA B CA 1
ATOM 7799 C C . ALA B 1 285 ? 31.734 -22.188 -16.781 1 83.44 285 ALA B C 1
ATOM 7801 O O . ALA B 1 285 ? 31.547 -21.281 -15.961 1 83.44 285 ALA B O 1
ATOM 7802 N N . THR B 1 286 ? 31.641 -23.453 -16.406 1 87.94 286 THR B N 1
ATOM 7803 C CA . THR B 1 286 ? 31.219 -23.859 -15.07 1 87.94 286 THR B CA 1
ATOM 7804 C C . THR B 1 286 ? 32.312 -23.578 -14.039 1 87.94 286 THR B C 1
ATOM 7806 O O . THR B 1 286 ? 32.031 -23.047 -12.961 1 87.94 286 THR B O 1
ATOM 7809 N N . LEU B 1 287 ? 33.5 -23.781 -14.445 1 85.06 287 LEU B N 1
ATOM 7810 C CA . LEU B 1 287 ? 34.594 -23.578 -13.508 1 85.06 287 LEU B CA 1
ATOM 7811 C C . LEU B 1 287 ? 34.844 -22.094 -13.297 1 85.06 287 LEU B C 1
ATOM 7813 O O . LEU B 1 287 ? 35.125 -21.656 -12.18 1 85.06 287 LEU B O 1
ATOM 7817 N N . SER B 1 288 ? 34.781 -21.391 -14.312 1 81 288 SER B N 1
ATOM 7818 C CA . SER B 1 288 ? 34.969 -19.953 -14.188 1 81 288 SER B CA 1
ATOM 7819 C C . SER B 1 288 ? 33.844 -19.328 -13.336 1 81 288 SER B C 1
ATOM 7821 O O . SER B 1 288 ? 34.125 -18.453 -12.5 1 81 288 SER B O 1
ATOM 7823 N N . SER B 1 289 ? 32.625 -19.703 -13.547 1 83.19 289 SER B N 1
ATOM 7824 C CA . SER B 1 289 ? 31.5 -19.188 -12.773 1 83.19 289 SER B CA 1
ATOM 7825 C C . SER B 1 289 ? 31.609 -19.578 -11.305 1 83.19 289 SER B C 1
ATOM 7827 O O . SER B 1 289 ? 31.281 -18.781 -10.414 1 83.19 289 SER B O 1
ATOM 7829 N N . ALA B 1 290 ? 32.062 -20.781 -11.102 1 86.44 290 ALA B N 1
ATOM 7830 C CA . ALA B 1 290 ? 32.25 -21.234 -9.727 1 86.44 290 ALA B CA 1
ATOM 7831 C C . ALA B 1 290 ? 33.344 -20.422 -9.039 1 86.44 290 ALA B C 1
ATOM 7833 O O . ALA B 1 290 ? 33.188 -20.016 -7.883 1 86.44 290 ALA B O 1
ATOM 7834 N N . LEU B 1 291 ? 34.375 -20.156 -9.773 1 80 291 LEU B N 1
ATOM 7835 C CA . LEU B 1 291 ? 35.469 -19.375 -9.227 1 80 291 LEU B CA 1
ATOM 7836 C C . LEU B 1 291 ? 35.031 -17.938 -8.953 1 80 291 LEU B C 1
ATOM 7838 O O . LEU B 1 291 ? 35.375 -17.375 -7.914 1 80 291 LEU B O 1
ATOM 7842 N N . GLY B 1 292 ? 34.375 -17.406 -9.906 1 77 292 GLY B N 1
ATOM 7843 C CA . GLY B 1 292 ? 33.812 -16.062 -9.711 1 77 292 GLY B CA 1
ATOM 7844 C C . GLY B 1 292 ? 32.906 -15.961 -8.5 1 77 292 GLY B C 1
ATOM 7845 O O . GLY B 1 292 ? 32.969 -14.984 -7.758 1 77 292 GLY B O 1
ATOM 7846 N N . SER B 1 293 ? 32.094 -16.938 -8.234 1 82.19 293 SER B N 1
ATOM 7847 C CA . SER B 1 293 ? 31.125 -16.922 -7.141 1 82.19 293 SER B CA 1
ATOM 7848 C C . SER B 1 293 ? 31.812 -17.109 -5.793 1 82.19 293 SER B C 1
ATOM 7850 O O . SER B 1 293 ? 31.422 -16.484 -4.801 1 82.19 293 SER B O 1
ATOM 7852 N N . VAL B 1 294 ? 32.844 -17.938 -5.77 1 85.12 294 VAL B N 1
ATOM 7853 C CA . VAL B 1 294 ? 33.531 -18.188 -4.512 1 85.12 294 VAL B CA 1
ATOM 7854 C C . VAL B 1 294 ? 34.344 -16.984 -4.105 1 85.12 294 VAL B C 1
ATOM 7856 O O . VAL B 1 294 ? 34.656 -16.797 -2.928 1 85.12 294 VAL B O 1
ATOM 7859 N N . MET B 1 295 ? 34.625 -16.172 -5.047 1 77.06 295 MET B N 1
ATOM 7860 C CA . MET B 1 295 ? 35.375 -14.938 -4.75 1 77.06 295 MET B CA 1
ATOM 7861 C C . MET B 1 295 ? 34.406 -13.805 -4.395 1 77.06 295 MET B C 1
ATOM 7863 O O . MET B 1 295 ? 34.719 -12.945 -3.572 1 77.06 295 MET B O 1
ATOM 7867 N N . ALA B 1 296 ? 33.344 -13.805 -5.004 1 76.56 296 ALA B N 1
ATOM 7868 C CA . ALA B 1 296 ? 32.375 -12.711 -4.852 1 76.56 296 ALA B CA 1
ATOM 7869 C C . ALA B 1 296 ? 31.594 -12.836 -3.543 1 76.56 296 ALA B C 1
ATOM 7871 O O . ALA B 1 296 ? 31.438 -11.852 -2.816 1 76.56 296 ALA B O 1
ATOM 7872 N N . ALA B 1 297 ? 31.109 -14.055 -3.174 1 85.81 297 ALA B N 1
ATOM 7873 C CA . ALA B 1 297 ? 30.219 -14.281 -2.039 1 85.81 297 ALA B CA 1
ATOM 7874 C C . ALA B 1 297 ? 30.875 -13.852 -0.729 1 85.81 297 ALA B C 1
ATOM 7876 O O . ALA B 1 297 ? 30.281 -13.141 0.074 1 85.81 297 ALA B O 1
ATOM 7877 N N . PRO B 1 298 ? 32.188 -14.141 -0.535 1 85.88 298 PRO B N 1
ATOM 7878 C CA . PRO B 1 298 ? 32.812 -13.742 0.729 1 85.88 298 PRO B CA 1
ATOM 7879 C C . PRO B 1 298 ? 32.938 -12.234 0.88 1 85.88 298 PRO B C 1
ATOM 7881 O O . PRO B 1 298 ? 32.844 -11.711 1.995 1 85.88 298 PRO B O 1
ATOM 7884 N N . ARG B 1 299 ? 33.062 -11.57 -0.128 1 79.12 299 ARG B N 1
ATOM 7885 C CA . ARG B 1 299 ? 33.156 -10.117 -0.065 1 79.12 299 ARG B CA 1
ATOM 7886 C C . ARG B 1 299 ? 31.828 -9.484 0.315 1 79.12 299 ARG B C 1
ATOM 7888 O O . ARG B 1 299 ? 31.797 -8.477 1.025 1 79.12 299 ARG B O 1
ATOM 7895 N N . VAL B 1 300 ? 30.859 -10.055 -0.225 1 82.38 300 VAL B N 1
ATOM 7896 C CA . VAL B 1 300 ? 29.531 -9.578 0.161 1 82.38 300 VAL B CA 1
ATOM 7897 C C . VAL B 1 300 ? 29.312 -9.82 1.652 1 82.38 300 VAL B C 1
ATOM 7899 O O . VAL B 1 300 ? 28.844 -8.938 2.369 1 82.38 300 VAL B O 1
ATOM 7902 N N . LEU B 1 301 ? 29.703 -11 2.07 1 88 301 LEU B N 1
ATOM 7903 C CA . LEU B 1 301 ? 29.531 -11.328 3.482 1 88 301 LEU B CA 1
ATOM 7904 C C . LEU B 1 301 ? 30.406 -10.43 4.352 1 88 301 LEU B C 1
ATOM 7906 O O . LEU B 1 301 ? 30 -10.016 5.438 1 88 301 LEU B O 1
ATOM 7910 N N . GLN B 1 302 ? 31.531 -10.117 3.902 1 85 302 GLN B N 1
ATOM 7911 C CA . GLN B 1 302 ? 32.406 -9.219 4.625 1 85 302 GLN B CA 1
ATOM 7912 C C . GLN B 1 302 ? 31.812 -7.828 4.762 1 85 302 GLN B C 1
ATOM 7914 O O . GLN B 1 302 ? 31.875 -7.215 5.832 1 85 302 GLN B O 1
ATOM 7919 N N . ALA B 1 303 ? 31.297 -7.363 3.721 1 79.69 303 ALA B N 1
ATOM 7920 C CA . ALA B 1 303 ? 30.656 -6.051 3.744 1 79.69 303 ALA B CA 1
ATOM 7921 C C . ALA B 1 303 ? 29.484 -6.031 4.711 1 79.69 303 ALA B C 1
ATOM 7923 O O . ALA B 1 303 ? 29.281 -5.059 5.441 1 79.69 303 ALA B O 1
ATOM 7924 N N . LEU B 1 304 ? 28.766 -7.102 4.668 1 85.25 304 LEU B N 1
ATOM 7925 C CA . LEU B 1 304 ? 27.625 -7.227 5.578 1 85.25 304 LEU B CA 1
ATOM 7926 C C . LEU B 1 304 ? 28.094 -7.23 7.031 1 85.25 304 LEU B C 1
ATOM 7928 O O . LEU B 1 304 ? 27.453 -6.633 7.895 1 85.25 304 LEU B O 1
ATOM 7932 N N . ALA B 1 305 ? 29.203 -7.812 7.203 1 85.44 305 ALA B N 1
ATOM 7933 C CA . ALA B 1 305 ? 29.766 -7.902 8.547 1 85.44 305 ALA B CA 1
ATOM 7934 C C . ALA B 1 305 ? 30.312 -6.551 9 1 85.44 305 ALA B C 1
ATOM 7936 O O . ALA B 1 305 ? 30.156 -6.168 10.164 1 85.44 305 ALA B O 1
ATOM 7937 N N . LEU B 1 306 ? 30.906 -5.895 8.164 1 79.62 306 LEU B N 1
ATOM 7938 C CA . LEU B 1 306 ? 31.438 -4.574 8.469 1 79.62 306 LEU B CA 1
ATOM 7939 C C . LEU B 1 306 ? 30.328 -3.598 8.836 1 79.62 306 LEU B C 1
ATOM 7941 O O . LEU B 1 306 ? 30.516 -2.727 9.688 1 79.62 306 LEU B O 1
ATOM 7945 N N . ASP B 1 307 ? 29.25 -3.82 8.148 1 78.5 307 ASP B N 1
ATOM 7946 C CA . ASP B 1 307 ? 28.109 -2.955 8.422 1 78.5 307 ASP B CA 1
ATOM 7947 C C . ASP B 1 307 ? 27.297 -3.461 9.617 1 78.5 307 ASP B C 1
ATOM 7949 O O . ASP B 1 307 ? 26.234 -2.924 9.93 1 78.5 307 ASP B O 1
ATOM 7953 N N . ARG B 1 308 ? 27.734 -4.512 10.211 1 80.25 308 ARG B N 1
ATOM 7954 C CA . ARG B 1 308 ? 27.156 -5.098 11.406 1 80.25 308 ARG B CA 1
ATOM 7955 C C . ARG B 1 308 ? 25.75 -5.621 11.133 1 80.25 308 ARG B C 1
ATOM 7957 O O . ARG B 1 308 ? 24.859 -5.512 11.977 1 80.25 308 ARG B O 1
ATOM 7964 N N . VAL B 1 309 ? 25.594 -5.906 9.953 1 81.25 309 VAL B N 1
ATOM 7965 C CA . VAL B 1 309 ? 24.344 -6.559 9.602 1 81.25 309 VAL B CA 1
ATOM 7966 C C . VAL B 1 309 ? 24.359 -8.008 10.094 1 81.25 309 VAL B C 1
ATOM 7968 O O . VAL B 1 309 ? 23.328 -8.531 10.539 1 81.25 309 VAL B O 1
ATOM 7971 N N . VAL B 1 310 ? 25.5 -8.609 9.898 1 86.5 310 VAL B N 1
ATOM 7972 C CA . VAL B 1 310 ? 25.766 -9.945 10.422 1 86.5 310 VAL B CA 1
ATOM 7973 C C . VAL B 1 310 ? 26.875 -9.875 11.461 1 86.5 310 VAL B C 1
ATOM 7975 O O . VAL B 1 310 ? 27.562 -8.852 11.578 1 86.5 310 VAL B O 1
ATOM 7978 N N . PRO B 1 311 ? 26.953 -10.867 12.258 1 85.38 311 PRO B N 1
ATOM 7979 C CA . PRO B 1 311 ? 28.016 -10.812 13.266 1 85.38 311 PRO B CA 1
ATOM 7980 C C . PRO B 1 311 ? 29.391 -10.531 12.672 1 85.38 311 PRO B C 1
ATOM 7982 O O . PRO B 1 311 ? 29.719 -11.039 11.602 1 85.38 311 PRO B O 1
ATOM 7985 N N . ALA B 1 312 ? 30.156 -9.773 13.305 1 86.25 312 ALA B N 1
ATOM 7986 C CA . ALA B 1 312 ? 31.438 -9.25 12.82 1 86.25 312 ALA B CA 1
ATOM 7987 C C . ALA B 1 312 ? 32.406 -10.383 12.562 1 86.25 312 ALA B C 1
ATOM 7989 O O . ALA B 1 312 ? 33.281 -10.281 11.688 1 86.25 312 ALA B O 1
ATOM 7990 N N . TRP B 1 313 ? 32.219 -11.477 13.203 1 88.94 313 TRP B N 1
ATOM 7991 C CA . TRP B 1 313 ? 33.188 -12.562 13.078 1 88.94 313 TRP B CA 1
ATOM 7992 C C . TRP B 1 313 ? 33.094 -13.211 11.703 1 88.94 313 TRP B C 1
ATOM 7994 O O . TRP B 1 313 ? 34.062 -13.82 11.227 1 88.94 313 TRP B O 1
ATOM 8004 N N . MET B 1 314 ? 32.031 -13.062 11.094 1 91.25 314 MET B N 1
ATOM 8005 C CA . MET B 1 314 ? 31.828 -13.695 9.797 1 91.25 314 MET B CA 1
ATOM 8006 C C . MET B 1 314 ? 32.656 -13.016 8.711 1 91.25 314 MET B C 1
ATOM 8008 O O . MET B 1 314 ? 32.875 -13.578 7.641 1 91.25 314 MET B O 1
ATOM 8012 N N . GLY B 1 315 ? 33.031 -11.828 8.953 1 86 315 GLY B N 1
ATOM 8013 C CA . GLY B 1 315 ? 33.844 -11.094 8 1 86 315 GLY B CA 1
ATOM 8014 C C . GLY B 1 315 ? 35.281 -10.977 8.422 1 86 315 GLY B C 1
ATOM 8015 O O . GLY B 1 315 ? 36.031 -10.188 7.852 1 86 315 GLY B O 1
ATOM 8016 N N . ALA B 1 316 ? 35.656 -11.75 9.359 1 87.5 316 ALA B N 1
ATOM 8017 C CA . ALA B 1 316 ? 37 -11.664 9.93 1 87.5 316 ALA B CA 1
ATOM 8018 C C . ALA B 1 316 ? 38.062 -12.07 8.898 1 87.5 316 ALA B C 1
ATOM 8020 O O . ALA B 1 316 ? 37.844 -13.016 8.133 1 87.5 316 ALA B O 1
ATOM 8021 N N . GLN B 1 317 ? 39.125 -11.328 8.797 1 86 317 GLN B N 1
ATOM 8022 C CA . GLN B 1 317 ? 40.188 -11.578 7.828 1 86 317 GLN B CA 1
ATOM 8023 C C . GLN B 1 317 ? 41.188 -12.625 8.344 1 86 317 GLN B C 1
ATOM 8025 O O . GLN B 1 317 ? 41.938 -13.203 7.57 1 86 317 GLN B O 1
ATOM 8030 N N . LEU B 1 318 ? 41.062 -13.047 9.484 1 83.62 318 LEU B N 1
ATOM 8031 C CA . LEU B 1 318 ? 41.906 -14.078 10.109 1 83.62 318 LEU B CA 1
ATOM 8032 C C . LEU B 1 318 ? 43.344 -13.938 9.695 1 83.62 318 LEU B C 1
ATOM 8034 O O . LEU B 1 318 ? 43.969 -14.906 9.25 1 83.62 318 LEU B O 1
ATOM 8038 N N . GLY B 1 319 ? 43.938 -12.789 9.742 1 73.56 319 GLY B N 1
ATOM 8039 C CA . GLY B 1 319 ? 45.344 -12.531 9.516 1 73.56 319 GLY B CA 1
ATOM 8040 C C . GLY B 1 319 ? 45.656 -12.094 8.094 1 73.56 319 GLY B C 1
ATOM 8041 O O . GLY B 1 319 ? 46.75 -11.648 7.809 1 73.56 319 GLY B O 1
ATOM 8042 N N . SER B 1 320 ? 44.688 -12.203 7.246 1 79.06 320 SER B N 1
ATOM 8043 C CA . SER B 1 320 ? 44.938 -11.766 5.875 1 79.06 320 SER B CA 1
ATOM 8044 C C . SER B 1 320 ? 44.625 -10.281 5.715 1 79.06 320 SER B C 1
ATOM 8046 O O . SER B 1 320 ? 43.719 -9.758 6.34 1 79.06 320 SER B O 1
ATOM 8048 N N . PRO B 1 321 ? 45.469 -9.664 5.094 1 66.19 321 PRO B N 1
ATOM 8049 C CA . PRO B 1 321 ? 45.281 -8.227 4.926 1 66.19 321 PRO B CA 1
ATOM 8050 C C . PRO B 1 321 ? 44.125 -7.91 3.945 1 66.19 321 PRO B C 1
ATOM 8052 O O . PRO B 1 321 ? 43.531 -6.84 4.02 1 66.19 321 PRO B O 1
ATOM 8055 N N . THR B 1 322 ? 43.844 -8.891 3.133 1 67.94 322 THR B N 1
ATOM 8056 C CA . THR B 1 322 ? 42.969 -8.484 2.049 1 67.94 322 THR B CA 1
ATOM 8057 C C . THR B 1 322 ? 41.75 -9.398 1.968 1 67.94 322 THR B C 1
ATOM 8059 O O . THR B 1 322 ? 40.625 -8.953 1.655 1 67.94 322 THR B O 1
ATOM 8062 N N . GLU B 1 323 ? 42.031 -10.68 2.361 1 78.62 323 GLU B N 1
ATOM 8063 C CA . GLU B 1 323 ? 40.969 -11.641 2.086 1 78.62 323 GLU B CA 1
ATOM 8064 C C . GLU B 1 323 ? 40.125 -11.922 3.336 1 78.62 323 GLU B C 1
ATOM 8066 O O . GLU B 1 323 ? 40.688 -12.062 4.434 1 78.62 323 GLU B O 1
ATOM 8071 N N . PRO B 1 324 ? 38.844 -11.852 3.137 1 87.12 324 PRO B N 1
ATOM 8072 C CA . PRO B 1 324 ? 37.969 -12.266 4.242 1 87.12 324 PRO B CA 1
ATOM 8073 C C . PRO B 1 324 ? 37.906 -13.781 4.414 1 87.12 324 PRO B C 1
ATOM 8075 O O . PRO B 1 324 ? 36.938 -14.422 4.004 1 87.12 324 PRO B O 1
ATOM 8078 N N . ARG B 1 325 ? 38.781 -14.328 5.086 1 89.56 325 ARG B N 1
ATOM 8079 C CA . ARG B 1 325 ? 39.031 -15.766 5.156 1 89.56 325 ARG B CA 1
ATOM 8080 C C . ARG B 1 325 ? 37.844 -16.469 5.844 1 89.56 325 ARG B C 1
ATOM 8082 O O . ARG B 1 325 ? 37.469 -17.562 5.43 1 89.56 325 ARG B O 1
ATOM 8089 N N . MET B 1 326 ? 37.375 -15.906 6.844 1 92.38 326 MET B N 1
ATOM 8090 C CA . MET B 1 326 ? 36.219 -16.547 7.516 1 92.38 326 MET B CA 1
ATOM 8091 C C . MET B 1 326 ? 35.031 -16.625 6.59 1 92.38 326 MET B C 1
ATOM 8093 O O . MET B 1 326 ? 34.281 -17.609 6.617 1 92.38 326 MET B O 1
ATOM 8097 N N . ALA B 1 327 ? 34.781 -15.594 5.84 1 91.75 327 ALA B N 1
ATOM 8098 C CA . ALA B 1 327 ? 33.688 -15.586 4.879 1 91.75 327 ALA B CA 1
ATOM 8099 C C . ALA B 1 327 ? 33.875 -16.656 3.809 1 91.75 327 ALA B C 1
ATOM 8101 O O . ALA B 1 327 ? 32.906 -17.266 3.336 1 91.75 327 ALA B O 1
ATOM 8102 N N . VAL B 1 328 ? 35.125 -16.891 3.469 1 91.38 328 VAL B N 1
ATOM 8103 C CA . VAL B 1 328 ? 35.438 -17.922 2.479 1 91.38 328 VAL B CA 1
ATOM 8104 C C . VAL B 1 328 ? 35.125 -19.297 3.043 1 91.38 328 VAL B C 1
ATOM 8106 O O . VAL B 1 328 ? 34.531 -20.141 2.354 1 91.38 328 VAL B O 1
ATOM 8109 N N . ILE B 1 329 ? 35.469 -19.484 4.234 1 94.5 329 ILE B N 1
ATOM 8110 C CA . ILE B 1 329 ? 35.219 -20.781 4.887 1 94.5 329 ILE B CA 1
ATOM 8111 C C . ILE B 1 329 ? 33.719 -21.031 4.992 1 94.5 329 ILE B C 1
ATOM 8113 O O . ILE B 1 329 ? 33.25 -22.141 4.703 1 94.5 329 ILE B O 1
ATOM 8117 N N . LEU B 1 330 ? 33.062 -20.047 5.371 1 95.06 330 LEU B N 1
ATOM 8118 C CA . LEU B 1 330 ? 31.609 -20.203 5.512 1 95.06 330 LEU B CA 1
ATOM 8119 C C . LEU B 1 330 ? 30.953 -20.469 4.16 1 95.06 330 LEU B C 1
ATOM 8121 O O . LEU B 1 330 ? 30.047 -21.297 4.059 1 95.06 330 LEU B O 1
ATOM 8125 N N . THR B 1 331 ? 31.375 -19.75 3.139 1 94 331 THR B N 1
ATOM 8126 C CA . THR B 1 331 ? 30.859 -19.938 1.788 1 94 331 THR B CA 1
ATOM 8127 C C . THR B 1 331 ? 31.141 -21.359 1.302 1 94 331 THR B C 1
ATOM 8129 O O . THR B 1 331 ? 30.266 -22 0.712 1 94 331 THR B O 1
ATOM 8132 N N . THR B 1 332 ? 32.344 -21.828 1.572 1 95.19 332 THR B N 1
ATOM 8133 C CA . THR B 1 332 ? 32.719 -23.172 1.18 1 95.19 332 THR B CA 1
ATOM 8134 C C . THR B 1 332 ? 31.891 -24.219 1.923 1 95.19 332 THR B C 1
ATOM 8136 O O . THR B 1 332 ? 31.484 -25.219 1.338 1 95.19 332 THR B O 1
ATOM 8139 N N . ALA B 1 333 ? 31.672 -23.984 3.107 1 95.94 333 ALA B N 1
ATOM 8140 C CA . ALA B 1 333 ? 30.875 -24.891 3.914 1 95.94 333 ALA B CA 1
ATOM 8141 C C . ALA B 1 333 ? 29.438 -24.984 3.385 1 95.94 333 ALA B C 1
ATOM 8143 O O . ALA B 1 333 ? 28.859 -26.062 3.316 1 95.94 333 ALA B O 1
ATOM 8144 N N . ILE B 1 334 ? 28.906 -23.859 3.047 1 94.81 334 ILE B N 1
ATOM 8145 C CA . ILE B 1 334 ? 27.547 -23.828 2.506 1 94.81 334 ILE B CA 1
ATOM 8146 C C . ILE B 1 334 ? 27.516 -24.562 1.169 1 94.81 334 ILE B C 1
ATOM 8148 O O . ILE B 1 334 ? 26.594 -25.344 0.911 1 94.81 334 ILE B O 1
ATOM 8152 N N . ALA B 1 335 ? 28.484 -24.328 0.349 1 95.12 335 ALA B N 1
ATOM 8153 C CA . ALA B 1 335 ? 28.562 -24.984 -0.957 1 95.12 335 ALA B CA 1
ATOM 8154 C C . ALA B 1 335 ? 28.641 -26.5 -0.811 1 95.12 335 ALA B C 1
ATOM 8156 O O . ALA B 1 335 ? 27.969 -27.234 -1.547 1 95.12 335 ALA B O 1
ATOM 8157 N N . VAL B 1 336 ? 29.391 -26.953 0.158 1 95.56 336 VAL B N 1
ATOM 8158 C CA . VAL B 1 336 ? 29.531 -28.375 0.391 1 95.56 336 VAL B CA 1
ATOM 8159 C C . VAL B 1 336 ? 28.188 -28.953 0.858 1 95.56 336 VAL B C 1
ATOM 8161 O O . VAL B 1 336 ? 27.781 -30.031 0.418 1 95.56 336 VAL B O 1
ATOM 8164 N N . ALA B 1 337 ? 27.562 -28.297 1.667 1 94.31 337 ALA B N 1
ATOM 8165 C CA . ALA B 1 337 ? 26.266 -28.734 2.162 1 94.31 337 ALA B CA 1
ATOM 8166 C C . ALA B 1 337 ? 25.25 -28.844 1.025 1 94.31 337 ALA B C 1
ATOM 8168 O O . ALA B 1 337 ? 24.438 -29.781 0.999 1 94.31 337 ALA B O 1
ATOM 8169 N N . VAL B 1 338 ? 25.344 -27.953 0.107 1 93.19 338 VAL B N 1
ATOM 8170 C CA . VAL B 1 338 ? 24.406 -27.938 -1.015 1 93.19 338 VAL B CA 1
ATOM 8171 C C . VAL B 1 338 ? 24.703 -29.109 -1.95 1 93.19 338 VAL B C 1
ATOM 8173 O O . VAL B 1 338 ? 23.781 -29.734 -2.486 1 93.19 338 VAL B O 1
ATOM 8176 N N . VAL B 1 339 ? 25.953 -29.453 -2.154 1 93.25 339 VAL B N 1
ATOM 8177 C CA . VAL B 1 339 ? 26.344 -30.578 -2.998 1 93.25 339 VAL B CA 1
ATOM 8178 C C . VAL B 1 339 ? 25.734 -31.875 -2.467 1 93.25 339 VAL B C 1
ATOM 8180 O O . VAL B 1 339 ? 25.312 -32.719 -3.244 1 93.25 339 VAL B O 1
ATOM 8183 N N . TRP B 1 340 ? 25.562 -31.938 -1.215 1 92.69 340 TRP B N 1
ATOM 8184 C CA . TRP B 1 340 ? 25.062 -33.156 -0.602 1 92.69 340 TRP B CA 1
ATOM 8185 C C . TRP B 1 340 ? 23.547 -33.125 -0.479 1 92.69 340 TRP B C 1
ATOM 8187 O O . TRP B 1 340 ? 22.922 -34.156 -0.149 1 92.69 340 TRP B O 1
ATOM 8197 N N . SER B 1 341 ? 22.891 -32.094 -0.686 1 86.19 341 SER B N 1
ATOM 8198 C CA . SER B 1 341 ? 21.438 -31.969 -0.545 1 86.19 341 SER B CA 1
ATOM 8199 C C . SER B 1 341 ? 20.719 -32.5 -1.784 1 86.19 341 SER B C 1
ATOM 8201 O O . SER B 1 341 ? 19.562 -32.906 -1.707 1 86.19 341 SER B O 1
ATOM 8203 N N . GLY B 1 342 ? 21.297 -32.312 -2.906 1 77.44 342 GLY B N 1
ATOM 8204 C CA . GLY B 1 342 ? 20.531 -32.812 -4.043 1 77.44 342 GLY B CA 1
ATOM 8205 C C . GLY B 1 342 ? 21.25 -32.625 -5.367 1 77.44 342 GLY B C 1
ATOM 8206 O O . GLY B 1 342 ? 22.406 -32.219 -5.402 1 77.44 342 GLY B O 1
ATOM 8207 N N . ASP B 1 343 ? 20.406 -32.969 -6.402 1 80.75 343 ASP B N 1
ATOM 8208 C CA . ASP B 1 343 ? 20.906 -32.875 -7.77 1 80.75 343 ASP B CA 1
ATOM 8209 C C . ASP B 1 343 ? 20.656 -31.469 -8.352 1 80.75 343 ASP B C 1
ATOM 8211 O O . ASP B 1 343 ? 20.172 -30.578 -7.656 1 80.75 343 ASP B O 1
ATOM 8215 N N . LEU B 1 344 ? 21.188 -31.281 -9.516 1 76.5 344 LEU B N 1
ATOM 8216 C CA . LEU B 1 344 ? 21.109 -30.016 -10.227 1 76.5 344 LEU B CA 1
ATOM 8217 C C . LEU B 1 344 ? 19.672 -29.531 -10.32 1 76.5 344 LEU B C 1
ATOM 8219 O O . LEU B 1 344 ? 19.391 -28.344 -10.141 1 76.5 344 LEU B O 1
ATOM 8223 N N . ASP B 1 345 ? 18.734 -30.438 -10.492 1 77 345 ASP B N 1
ATOM 8224 C CA . ASP B 1 345 ? 17.344 -30.078 -10.703 1 77 345 ASP B CA 1
ATOM 8225 C C . ASP B 1 345 ? 16.688 -29.641 -9.391 1 77 345 ASP B C 1
ATOM 8227 O O . ASP B 1 345 ? 15.711 -28.891 -9.398 1 77 345 ASP B O 1
ATOM 8231 N N . PHE B 1 346 ? 17.328 -30.047 -8.312 1 78.12 346 PHE B N 1
ATOM 8232 C CA . PHE B 1 346 ? 16.859 -29.641 -6.996 1 78.12 346 PHE B CA 1
ATOM 8233 C C . PHE B 1 346 ? 17.422 -28.281 -6.613 1 78.12 346 PHE B C 1
ATOM 8235 O O . PHE B 1 346 ? 16.703 -27.438 -6.066 1 78.12 346 PHE B O 1
ATOM 8242 N N . VAL B 1 347 ? 18.609 -28.016 -6.957 1 84.94 347 VAL B N 1
ATOM 8243 C CA . VAL B 1 347 ? 19.328 -26.828 -6.508 1 84.94 347 VAL B CA 1
ATOM 8244 C C . VAL B 1 347 ? 18.922 -25.625 -7.367 1 84.94 347 VAL B C 1
ATOM 8246 O O . VAL B 1 347 ? 18.844 -24.5 -6.875 1 84.94 347 VAL B O 1
ATOM 8249 N N . ALA B 1 348 ? 18.609 -25.922 -8.578 1 84.88 348 ALA B N 1
ATOM 8250 C CA . ALA B 1 348 ? 18.344 -24.844 -9.523 1 84.88 348 ALA B CA 1
ATOM 8251 C C . ALA B 1 348 ? 17.141 -24.016 -9.07 1 84.88 348 ALA B C 1
ATOM 8253 O O . ALA B 1 348 ? 17.25 -22.781 -8.977 1 84.88 348 ALA B O 1
ATOM 8254 N N . PRO B 1 349 ? 16.031 -24.656 -8.695 1 83.62 349 PRO B N 1
ATOM 8255 C CA . PRO B 1 349 ? 14.898 -23.844 -8.25 1 83.62 349 PRO B CA 1
ATOM 8256 C C . PRO B 1 349 ? 15.195 -23.078 -6.957 1 83.62 349 PRO B C 1
ATOM 8258 O O . PRO B 1 349 ? 14.711 -21.953 -6.77 1 83.62 349 PRO B O 1
ATOM 8261 N N . VAL B 1 350 ? 16.016 -23.625 -6.176 1 84.5 350 VAL B N 1
ATOM 8262 C CA . VAL B 1 350 ? 16.359 -23 -4.902 1 84.5 350 VAL B CA 1
ATOM 8263 C C . VAL B 1 350 ? 17.156 -21.719 -5.152 1 84.5 350 VAL B C 1
ATOM 8265 O O . VAL B 1 350 ? 16.859 -20.656 -4.59 1 84.5 350 VAL B O 1
ATOM 8268 N N . ILE B 1 351 ? 18.047 -21.812 -5.945 1 87.44 351 ILE B N 1
ATOM 8269 C CA . ILE B 1 351 ? 18.891 -20.656 -6.238 1 87.44 351 ILE B CA 1
ATOM 8270 C C . ILE B 1 351 ? 18.062 -19.594 -6.957 1 87.44 351 ILE B C 1
ATOM 8272 O O . ILE B 1 351 ? 18.266 -18.391 -6.746 1 87.44 351 ILE B O 1
ATOM 8276 N N . SER B 1 352 ? 17.188 -20.078 -7.816 1 89.88 352 SER B N 1
ATOM 8277 C CA . SER B 1 352 ? 16.312 -19.141 -8.523 1 89.88 352 SER B CA 1
ATOM 8278 C C . SER B 1 352 ? 15.477 -18.312 -7.555 1 89.88 352 SER B C 1
ATOM 8280 O O . SER B 1 352 ? 15.32 -17.109 -7.742 1 89.88 352 SER B O 1
ATOM 8282 N N . MET B 1 353 ? 15.062 -19 -6.527 1 89.31 353 MET B N 1
ATOM 8283 C CA . MET B 1 353 ? 14.234 -18.297 -5.543 1 89.31 353 MET B CA 1
ATOM 8284 C C . MET B 1 353 ? 15.031 -17.219 -4.836 1 89.31 353 MET B C 1
ATOM 8286 O O . MET B 1 353 ? 14.523 -16.109 -4.605 1 89.31 353 MET B O 1
ATOM 8290 N N . PHE B 1 354 ? 16.203 -17.469 -4.539 1 87.19 354 PHE B N 1
ATOM 8291 C CA . PHE B 1 354 ? 17.047 -16.5 -3.846 1 87.19 354 PHE B CA 1
ATOM 8292 C C . PHE B 1 354 ? 17.391 -15.336 -4.758 1 87.19 354 PHE B C 1
ATOM 8294 O O . PHE B 1 354 ? 17.344 -14.18 -4.34 1 87.19 354 PHE B O 1
ATOM 8301 N N . PHE B 1 355 ? 17.656 -15.664 -5.949 1 89.44 355 PHE B N 1
ATOM 8302 C CA . PHE B 1 355 ? 18 -14.602 -6.887 1 89.44 355 PHE B CA 1
ATOM 8303 C C . PHE B 1 355 ? 16.797 -13.727 -7.184 1 89.44 355 PHE B C 1
ATOM 8305 O O . PHE B 1 355 ? 16.906 -12.5 -7.234 1 89.44 355 PHE B O 1
ATOM 8312 N N . LEU B 1 356 ? 15.703 -14.398 -7.395 1 91.69 356 LEU B N 1
ATOM 8313 C CA . LEU B 1 356 ? 14.492 -13.641 -7.68 1 91.69 356 LEU B CA 1
ATOM 8314 C C . LEU B 1 356 ? 14.141 -12.711 -6.523 1 91.69 356 LEU B C 1
ATOM 8316 O O . LEU B 1 356 ? 13.719 -11.578 -6.742 1 91.69 356 LEU B O 1
ATOM 8320 N N . ASN B 1 357 ? 14.336 -13.211 -5.379 1 89.69 357 ASN B N 1
ATOM 8321 C CA . ASN B 1 357 ? 14.07 -12.375 -4.211 1 89.69 357 ASN B CA 1
ATOM 8322 C C . ASN B 1 357 ? 15.008 -11.164 -4.168 1 89.69 357 ASN B C 1
ATOM 8324 O O . ASN B 1 357 ? 14.57 -10.047 -3.891 1 89.69 357 ASN B O 1
ATOM 8328 N N . THR B 1 358 ? 16.203 -11.406 -4.406 1 88.25 358 THR B N 1
ATOM 8329 C CA . THR B 1 358 ? 17.203 -10.336 -4.41 1 88.25 358 THR B CA 1
ATOM 8330 C C . THR B 1 358 ? 16.875 -9.312 -5.492 1 88.25 358 THR B C 1
ATOM 8332 O O . THR B 1 358 ? 16.906 -8.102 -5.242 1 88.25 358 THR B O 1
ATOM 8335 N N . TYR B 1 359 ? 16.609 -9.797 -6.648 1 91.25 359 TYR B N 1
ATOM 8336 C CA . TYR B 1 359 ? 16.281 -8.922 -7.77 1 91.25 359 TYR B CA 1
ATOM 8337 C C . TYR B 1 359 ? 14.984 -8.172 -7.516 1 91.25 359 TYR B C 1
ATOM 8339 O O . TYR B 1 359 ? 14.875 -6.984 -7.828 1 91.25 359 TYR B O 1
ATOM 8347 N N . GLY B 1 360 ? 14.07 -8.914 -6.961 1 90.19 360 GLY B N 1
ATOM 8348 C CA . GLY B 1 360 ? 12.805 -8.281 -6.637 1 90.19 360 GLY B CA 1
ATOM 8349 C C . GLY B 1 360 ? 12.938 -7.137 -5.652 1 90.19 360 GLY B C 1
ATOM 8350 O O . GLY B 1 360 ? 12.375 -6.062 -5.859 1 90.19 360 GLY B O 1
ATOM 8351 N N . MET B 1 361 ? 13.703 -7.32 -4.648 1 87.38 361 MET B N 1
ATOM 8352 C CA . MET B 1 361 ? 13.922 -6.289 -3.637 1 87.38 361 MET B CA 1
ATOM 8353 C C . MET B 1 361 ? 14.688 -5.105 -4.219 1 87.38 361 MET B C 1
ATOM 8355 O O . MET B 1 361 ? 14.414 -3.955 -3.871 1 87.38 361 MET B O 1
ATOM 8359 N N . THR B 1 362 ? 15.609 -5.414 -5.023 1 87.44 362 THR B N 1
ATOM 8360 C CA . THR B 1 362 ? 16.391 -4.359 -5.664 1 87.44 362 THR B CA 1
ATOM 8361 C C . THR B 1 362 ? 15.484 -3.48 -6.531 1 87.44 362 THR B C 1
ATOM 8363 O O . THR B 1 362 ? 15.562 -2.252 -6.469 1 87.44 362 THR B O 1
ATOM 8366 N N . ASN B 1 363 ? 14.68 -4.145 -7.285 1 91.31 363 ASN B N 1
ATOM 8367 C CA . ASN B 1 363 ? 13.742 -3.426 -8.141 1 91.31 363 ASN B CA 1
ATOM 8368 C C . ASN B 1 363 ? 12.742 -2.621 -7.32 1 91.31 363 ASN B C 1
ATOM 8370 O O . ASN B 1 363 ? 12.43 -1.478 -7.656 1 91.31 363 ASN B O 1
ATOM 8374 N N . LEU B 1 364 ? 12.305 -3.23 -6.312 1 86.31 364 LEU B N 1
ATOM 8375 C CA . LEU B 1 364 ? 11.328 -2.559 -5.461 1 86.31 364 LEU B CA 1
ATOM 8376 C C . LEU B 1 364 ? 11.93 -1.314 -4.816 1 86.31 364 LEU B C 1
ATOM 8378 O O . LEU B 1 364 ? 11.305 -0.249 -4.812 1 86.31 364 LEU B O 1
ATOM 8382 N N . ALA B 1 365 ? 13.117 -1.414 -4.32 1 82.06 365 ALA B N 1
ATOM 8383 C CA . ALA B 1 365 ? 13.797 -0.301 -3.662 1 82.06 365 ALA B CA 1
ATOM 8384 C C . ALA B 1 365 ? 14.062 0.837 -4.645 1 82.06 365 ALA B C 1
ATOM 8386 O O . ALA B 1 365 ? 13.836 2.006 -4.324 1 82.06 365 ALA B O 1
ATOM 8387 N N . ALA B 1 366 ? 14.523 0.492 -5.812 1 84.69 366 ALA B N 1
ATOM 8388 C CA . ALA B 1 366 ? 14.797 1.495 -6.84 1 84.69 366 ALA B CA 1
ATOM 8389 C C . ALA B 1 366 ? 13.516 2.191 -7.285 1 84.69 366 ALA B C 1
ATOM 8391 O O . ALA B 1 366 ? 13.5 3.41 -7.477 1 84.69 366 ALA B O 1
ATOM 8392 N N . GLY B 1 367 ? 12.484 1.415 -7.473 1 85 367 GLY B N 1
ATOM 8393 C CA . GLY B 1 367 ? 11.203 1.972 -7.883 1 85 367 GLY B CA 1
ATOM 8394 C C . GLY B 1 367 ? 10.602 2.91 -6.852 1 85 367 GLY B C 1
ATOM 8395 O O . GLY B 1 367 ? 10.141 4 -7.195 1 85 367 GLY B O 1
ATOM 8396 N N . ILE B 1 368 ? 10.719 2.529 -5.629 1 78.06 368 ILE B N 1
ATOM 8397 C CA . ILE B 1 368 ? 10.148 3.338 -4.559 1 78.06 368 ILE B CA 1
ATOM 8398 C C . ILE B 1 368 ? 10.953 4.625 -4.395 1 78.06 368 ILE B C 1
ATOM 8400 O O . ILE B 1 368 ? 10.383 5.695 -4.172 1 78.06 368 ILE B O 1
ATOM 8404 N N . GLU B 1 369 ? 12.219 4.57 -4.539 1 76.12 369 GLU B N 1
ATOM 8405 C CA . GLU B 1 369 ? 13.07 5.754 -4.43 1 76.12 369 GLU B CA 1
ATOM 8406 C C . GLU B 1 369 ? 12.719 6.789 -5.492 1 76.12 369 GLU B C 1
ATOM 8408 O O . GLU B 1 369 ? 12.695 7.988 -5.215 1 76.12 369 GLU B O 1
ATOM 8413 N N . LYS B 1 370 ? 12.555 6.305 -6.582 1 77.12 370 LYS B N 1
ATOM 8414 C CA . LYS B 1 370 ? 12.211 7.207 -7.676 1 77.12 370 LYS B CA 1
ATOM 8415 C C . LYS B 1 370 ? 10.797 7.762 -7.508 1 77.12 370 LYS B C 1
ATOM 8417 O O . LYS B 1 370 ? 10.547 8.93 -7.816 1 77.12 370 LYS B O 1
ATOM 8422 N N . LEU B 1 371 ? 9.984 6.906 -7.031 1 72.5 371 LEU B N 1
ATOM 8423 C CA . LEU B 1 371 ? 8.602 7.32 -6.84 1 72.5 371 LEU B CA 1
ATOM 8424 C C . LEU B 1 371 ? 8.5 8.383 -5.75 1 72.5 371 LEU B C 1
ATOM 8426 O O . LEU B 1 371 ? 7.719 9.328 -5.875 1 72.5 371 LEU B O 1
ATOM 8430 N N . VAL B 1 372 ? 9.336 8.234 -4.723 1 67.25 372 VAL B N 1
ATOM 8431 C CA . VAL B 1 372 ? 9.32 9.156 -3.594 1 67.25 372 VAL B CA 1
ATOM 8432 C C . VAL B 1 372 ? 10 10.469 -3.98 1 67.25 372 VAL B C 1
ATOM 8434 O O . VAL B 1 372 ? 9.688 11.523 -3.42 1 67.25 372 VAL B O 1
ATOM 8437 N N . GLY B 1 373 ? 10.766 10.547 -5.039 1 64.06 373 GLY B N 1
ATOM 8438 C CA . GLY B 1 373 ? 11.391 11.75 -5.555 1 64.06 373 GLY B CA 1
ATOM 8439 C C . GLY B 1 373 ? 12.383 12.367 -4.586 1 64.06 373 GLY B C 1
ATOM 8440 O O . GLY B 1 373 ? 12.391 13.586 -4.387 1 64.06 373 GLY B O 1
ATOM 8441 N N . ASN B 1 374 ? 13.133 11.609 -3.965 1 62.16 374 ASN B N 1
ATOM 8442 C CA . ASN B 1 374 ? 14.18 12.125 -3.084 1 62.16 374 ASN B CA 1
ATOM 8443 C C . ASN B 1 374 ? 15.203 12.945 -3.854 1 62.16 374 ASN B C 1
ATOM 8445 O O . ASN B 1 374 ? 15.75 12.492 -4.859 1 62.16 374 ASN B O 1
ATOM 8449 N N . PRO B 1 375 ? 15.289 14.234 -3.533 1 61.19 375 PRO B N 1
ATOM 8450 C CA . PRO B 1 375 ? 16.219 15.102 -4.266 1 61.19 375 PRO B CA 1
ATOM 8451 C C . PRO B 1 375 ? 17.656 14.586 -4.238 1 61.19 375 PRO B C 1
ATOM 8453 O O . PRO B 1 375 ? 18.469 14.977 -5.074 1 61.19 375 PRO B O 1
ATOM 8456 N N . SER B 1 376 ? 17.938 13.773 -3.326 1 62.84 376 SER B N 1
ATOM 8457 C CA . SER B 1 376 ? 19.297 13.242 -3.254 1 62.84 376 SER B CA 1
ATOM 8458 C C . SER B 1 376 ? 19.5 12.117 -4.254 1 62.84 376 SER B C 1
ATOM 8460 O O . SER B 1 376 ? 20.641 11.773 -4.59 1 62.84 376 SER B O 1
ATOM 8462 N N . TYR B 1 377 ? 18.422 11.531 -4.688 1 66.5 377 TYR B N 1
ATOM 8463 C CA . TYR B 1 377 ? 18.5 10.461 -5.676 1 66.5 377 TYR B CA 1
ATOM 8464 C C . TYR B 1 377 ? 18.516 11.031 -7.09 1 66.5 377 TYR B C 1
ATOM 8466 O O . TYR B 1 377 ? 17.469 11.258 -7.688 1 66.5 377 TYR B O 1
ATOM 8474 N N . ARG B 1 378 ? 19.797 11.367 -7.531 1 66.25 378 ARG B N 1
ATOM 8475 C CA . ARG B 1 378 ? 19.984 11.984 -8.836 1 66.25 378 ARG B CA 1
ATOM 8476 C C . ARG B 1 378 ? 20.812 11.078 -9.75 1 66.25 378 ARG B C 1
ATOM 8478 O O . ARG B 1 378 ? 21.938 11.406 -10.117 1 66.25 378 ARG B O 1
ATOM 8485 N N . PRO B 1 379 ? 20.062 10 -10.172 1 72.56 379 PRO B N 1
ATOM 8486 C CA . PRO B 1 379 ? 20.812 9.094 -11.055 1 72.56 379 PRO B CA 1
ATOM 8487 C C . PRO B 1 379 ? 21.125 9.719 -12.414 1 72.56 379 PRO B C 1
ATOM 8489 O O . PRO B 1 379 ? 20.312 10.477 -12.953 1 72.56 379 PRO B O 1
ATOM 8492 N N . ARG B 1 380 ? 22.359 9.492 -12.852 1 71.94 380 ARG B N 1
ATOM 8493 C CA . ARG B 1 380 ? 22.719 9.93 -14.195 1 71.94 380 ARG B CA 1
ATOM 8494 C C . ARG B 1 380 ? 21.953 9.125 -15.25 1 71.94 380 ARG B C 1
ATOM 8496 O O . ARG B 1 380 ? 21.547 9.664 -16.281 1 71.94 380 ARG B O 1
ATOM 8503 N N . PHE B 1 381 ? 21.828 7.82 -14.859 1 80.25 381 PHE B N 1
ATOM 8504 C CA . PHE B 1 381 ? 20.984 6.945 -15.672 1 80.25 381 PHE B CA 1
ATOM 8505 C C . PHE B 1 381 ? 19.562 6.883 -15.109 1 80.25 381 PHE B C 1
ATOM 8507 O O . PHE B 1 381 ? 19.297 6.129 -14.172 1 80.25 381 PHE B O 1
ATOM 8514 N N . ASN B 1 382 ? 18.688 7.648 -15.734 1 79 382 ASN B N 1
ATOM 8515 C CA . ASN B 1 382 ? 17.359 7.828 -15.156 1 79 382 ASN B CA 1
ATOM 8516 C C . ASN B 1 382 ? 16.344 6.844 -15.742 1 79 382 ASN B C 1
ATOM 8518 O O . ASN B 1 382 ? 16.25 6.711 -16.969 1 79 382 ASN B O 1
ATOM 8522 N N . ILE B 1 383 ? 15.82 6.055 -14.883 1 84.62 383 ILE B N 1
ATOM 8523 C CA . ILE B 1 383 ? 14.773 5.113 -15.289 1 84.62 383 ILE B CA 1
ATOM 8524 C C . ILE B 1 383 ? 13.461 5.484 -14.617 1 84.62 383 ILE B C 1
ATOM 8526 O O . ILE B 1 383 ? 13.445 6.02 -13.5 1 84.62 383 ILE B O 1
ATOM 8530 N N . HIS B 1 384 ? 12.406 5.262 -15.398 1 86.19 384 HIS B N 1
ATOM 8531 C CA . HIS B 1 384 ? 11.086 5.535 -14.844 1 86.19 384 HIS B CA 1
ATOM 8532 C C . HIS B 1 384 ? 10.742 4.551 -13.727 1 86.19 384 HIS B C 1
ATOM 8534 O O . HIS B 1 384 ? 11.117 3.379 -13.789 1 86.19 384 HIS B O 1
ATOM 8540 N N . TRP B 1 385 ? 10.094 4.98 -12.75 1 84.62 385 TRP B N 1
ATOM 8541 C CA . TRP B 1 385 ? 9.75 4.164 -11.594 1 84.62 385 TRP B CA 1
ATOM 8542 C C . TRP B 1 385 ? 8.945 2.936 -12.008 1 84.62 385 TRP B C 1
ATOM 8544 O O . TRP B 1 385 ? 9.039 1.882 -11.375 1 84.62 385 TRP B O 1
ATOM 8554 N N . ALA B 1 386 ? 8.188 2.969 -13.086 1 87.88 386 ALA B N 1
ATOM 8555 C CA . ALA B 1 386 ? 7.328 1.881 -13.547 1 87.88 386 ALA B CA 1
ATOM 8556 C C . ALA B 1 386 ? 8.156 0.683 -13.992 1 87.88 386 ALA B C 1
ATOM 8558 O O . ALA B 1 386 ? 7.758 -0.467 -13.797 1 87.88 386 ALA B O 1
ATOM 8559 N N . ALA B 1 387 ? 9.266 1.006 -14.586 1 91.69 387 ALA B N 1
ATOM 8560 C CA . ALA B 1 387 ? 10.133 -0.077 -15.047 1 91.69 387 ALA B CA 1
ATOM 8561 C C . ALA B 1 387 ? 10.664 -0.888 -13.867 1 91.69 387 ALA B C 1
ATOM 8563 O O . ALA B 1 387 ? 10.664 -2.121 -13.906 1 91.69 387 ALA B O 1
ATOM 8564 N N . SER B 1 388 ? 11.039 -0.212 -12.859 1 91.88 388 SER B N 1
ATOM 8565 C CA . SER B 1 388 ? 11.57 -0.892 -11.68 1 91.88 388 SER B CA 1
ATOM 8566 C C . SER B 1 388 ? 10.484 -1.659 -10.945 1 91.88 388 SER B C 1
ATOM 8568 O O . SER B 1 388 ? 10.695 -2.791 -10.508 1 91.88 388 SER B O 1
ATOM 8570 N N . LEU B 1 389 ? 9.352 -1.12 -10.867 1 90.06 389 LEU B N 1
ATOM 8571 C CA . LEU B 1 389 ? 8.258 -1.795 -10.172 1 90.06 389 LEU B CA 1
ATOM 8572 C C . LEU B 1 389 ? 7.766 -2.996 -10.977 1 90.06 389 LEU B C 1
ATOM 8574 O O . LEU B 1 389 ? 7.352 -4.004 -10.398 1 90.06 389 LEU B O 1
ATOM 8578 N N . LEU B 1 390 ? 7.785 -2.832 -12.289 1 90.38 390 LEU B N 1
ATOM 8579 C CA . LEU B 1 390 ? 7.453 -3.975 -13.133 1 90.38 390 LEU B CA 1
ATOM 8580 C C . LEU B 1 390 ? 8.453 -5.109 -12.938 1 90.38 390 LEU B C 1
ATOM 8582 O O . LEU B 1 390 ? 8.078 -6.281 -12.969 1 90.38 390 LEU B O 1
ATOM 8586 N N . GLY B 1 391 ? 9.703 -4.734 -12.789 1 93.75 391 GLY B N 1
ATOM 8587 C CA . GLY B 1 391 ? 10.703 -5.738 -12.461 1 93.75 391 GLY B CA 1
ATOM 8588 C C . GLY B 1 391 ? 10.438 -6.438 -11.141 1 93.75 391 GLY B C 1
ATOM 8589 O O . GLY B 1 391 ? 10.562 -7.66 -11.047 1 93.75 391 GLY B O 1
ATOM 8590 N N . ALA B 1 392 ? 10.062 -5.648 -10.211 1 92.81 392 ALA B N 1
ATOM 8591 C CA . ALA B 1 392 ? 9.734 -6.223 -8.906 1 92.81 392 ALA B CA 1
ATOM 8592 C C . ALA B 1 392 ? 8.531 -7.164 -9.008 1 92.81 392 ALA B C 1
ATOM 8594 O O . ALA B 1 392 ? 8.562 -8.273 -8.469 1 92.81 392 ALA B O 1
ATOM 8595 N N . LEU B 1 393 ? 7.508 -6.758 -9.734 1 88.19 393 LEU B N 1
ATOM 8596 C CA . LEU B 1 393 ? 6.316 -7.578 -9.922 1 88.19 393 LEU B CA 1
ATOM 8597 C C . LEU B 1 393 ? 6.656 -8.859 -10.68 1 88.19 393 LEU B C 1
ATOM 8599 O O . LEU B 1 393 ? 6.098 -9.922 -10.391 1 88.19 393 LEU B O 1
ATOM 8603 N N . GLY B 1 394 ? 7.492 -8.695 -11.625 1 91.5 394 GLY B N 1
ATOM 8604 C CA . GLY B 1 394 ? 7.938 -9.875 -12.352 1 91.5 394 GLY B CA 1
ATOM 8605 C C . GLY B 1 394 ? 8.672 -10.875 -11.477 1 91.5 394 GLY B C 1
ATOM 8606 O O . GLY B 1 394 ? 8.43 -12.078 -11.57 1 91.5 394 GLY B O 1
ATOM 8607 N N . CYS B 1 395 ? 9.508 -10.391 -10.625 1 93.25 395 CYS B N 1
ATOM 8608 C CA . CYS B 1 395 ? 10.281 -11.266 -9.75 1 93.25 395 CYS B CA 1
ATOM 8609 C C . CYS B 1 395 ? 9.383 -11.953 -8.734 1 93.25 395 CYS B C 1
ATOM 8611 O O . CYS B 1 395 ? 9.383 -13.18 -8.625 1 93.25 395 CYS B O 1
ATOM 8613 N N . TYR B 1 396 ? 8.594 -11.219 -8.109 1 88.38 396 TYR B N 1
ATOM 8614 C CA . TYR B 1 396 ? 7.746 -11.812 -7.078 1 88.38 396 TYR B CA 1
ATOM 8615 C C . TYR B 1 396 ? 6.605 -12.617 -7.695 1 88.38 396 TYR B C 1
ATOM 8617 O O . TYR B 1 396 ? 6.18 -13.625 -7.137 1 88.38 396 TYR B O 1
ATOM 8625 N N . GLY B 1 397 ? 6.102 -12.156 -8.828 1 85.12 397 GLY B N 1
ATOM 8626 C CA . GLY B 1 397 ? 5.121 -12.961 -9.555 1 85.12 397 GLY B CA 1
ATOM 8627 C C . GLY B 1 397 ? 5.648 -14.32 -9.961 1 85.12 397 GLY B C 1
ATOM 8628 O O . GLY B 1 397 ? 4.984 -15.336 -9.75 1 85.12 397 GLY B O 1
ATOM 8629 N N . ALA B 1 398 ? 6.848 -14.305 -10.477 1 88.94 398 ALA B N 1
ATOM 8630 C CA . ALA B 1 398 ? 7.473 -15.562 -10.867 1 88.94 398 ALA B CA 1
ATOM 8631 C C . ALA B 1 398 ? 7.73 -16.453 -9.656 1 88.94 398 ALA B C 1
ATOM 8633 O O . ALA B 1 398 ? 7.512 -17.656 -9.703 1 88.94 398 ALA B O 1
ATOM 8634 N N . MET B 1 399 ? 8.164 -15.875 -8.578 1 89.56 399 MET B N 1
ATOM 8635 C CA . MET B 1 399 ? 8.422 -16.641 -7.363 1 89.56 399 MET B CA 1
ATOM 8636 C C . MET B 1 399 ? 7.152 -17.328 -6.867 1 89.56 399 MET B C 1
ATOM 8638 O O . MET B 1 399 ? 7.176 -18.5 -6.5 1 89.56 399 MET B O 1
ATOM 8642 N N . PHE B 1 400 ? 6.102 -16.594 -6.926 1 81.81 400 PHE B N 1
ATOM 8643 C CA . PHE B 1 400 ? 4.828 -17.109 -6.438 1 81.81 400 PHE B CA 1
ATOM 8644 C C . PHE B 1 400 ? 4.34 -18.266 -7.312 1 81.81 400 PHE B C 1
ATOM 8646 O O . PHE B 1 400 ? 3.768 -19.234 -6.812 1 81.81 400 PHE B O 1
ATOM 8653 N N . LEU B 1 401 ? 4.551 -18.172 -8.609 1 79.06 401 LEU B N 1
ATOM 8654 C CA . LEU B 1 401 ? 4.062 -19.188 -9.547 1 79.06 401 LEU B CA 1
ATOM 8655 C C . LEU B 1 401 ? 4.949 -20.422 -9.531 1 79.06 401 LEU B C 1
ATOM 8657 O O . LEU B 1 401 ? 4.492 -21.516 -9.852 1 79.06 401 LEU B O 1
ATOM 8661 N N . ILE B 1 402 ? 6.246 -20.219 -9.133 1 82.69 402 ILE B N 1
ATOM 8662 C CA . ILE B 1 402 ? 7.148 -21.359 -8.992 1 82.69 402 ILE B CA 1
ATOM 8663 C C . ILE B 1 402 ? 6.773 -22.156 -7.746 1 82.69 402 ILE B C 1
ATOM 8665 O O . ILE B 1 402 ? 6.59 -23.375 -7.82 1 82.69 402 ILE B O 1
ATOM 8669 N N . HIS B 1 403 ? 6.73 -21.438 -6.648 1 81.06 403 HIS B N 1
ATOM 8670 C CA . HIS B 1 403 ? 6.41 -22.062 -5.367 1 81.06 403 HIS B CA 1
ATOM 8671 C C . HIS B 1 403 ? 5.852 -21.031 -4.383 1 81.06 403 HIS B C 1
ATOM 8673 O O . HIS B 1 403 ? 6.609 -20.359 -3.695 1 81.06 403 HIS B O 1
ATOM 8679 N N . ALA B 1 404 ? 4.586 -21.031 -4.18 1 75.69 404 ALA B N 1
ATOM 8680 C CA . ALA B 1 404 ? 3.881 -20 -3.439 1 75.69 404 ALA B CA 1
ATOM 8681 C C . ALA B 1 404 ? 4.293 -20 -1.971 1 75.69 404 ALA B C 1
ATOM 8683 O O . ALA B 1 404 ? 4.668 -18.953 -1.427 1 75.69 404 ALA B O 1
ATOM 8684 N N . PRO B 1 405 ? 4.328 -21.203 -1.32 1 73.31 405 PRO B N 1
ATOM 8685 C CA . PRO B 1 405 ? 4.707 -21.172 0.094 1 73.31 405 PRO B CA 1
ATOM 8686 C C . PRO B 1 405 ? 6.145 -20.703 0.309 1 73.31 405 PRO B C 1
ATOM 8688 O O . PRO B 1 405 ? 6.422 -19.953 1.244 1 73.31 405 PRO B O 1
ATOM 8691 N N . ALA B 1 406 ? 7.02 -21.156 -0.566 1 79.12 406 ALA B N 1
ATOM 8692 C CA . ALA B 1 406 ? 8.414 -20.734 -0.445 1 79.12 406 ALA B CA 1
ATOM 8693 C C . ALA B 1 406 ? 8.547 -19.219 -0.648 1 79.12 406 ALA B C 1
ATOM 8695 O O . ALA B 1 406 ? 9.375 -18.578 -0.007 1 79.12 406 ALA B O 1
ATOM 8696 N N . THR B 1 407 ? 7.715 -18.734 -1.494 1 83.81 407 THR B N 1
ATOM 8697 C CA . THR B 1 407 ? 7.742 -17.297 -1.755 1 83.81 407 THR B CA 1
ATOM 8698 C C . THR B 1 407 ? 7.297 -16.516 -0.522 1 83.81 407 THR B C 1
ATOM 8700 O O . THR B 1 407 ? 7.941 -15.531 -0.132 1 83.81 407 THR B O 1
ATOM 8703 N N . LEU B 1 408 ? 6.277 -16.953 0.114 1 76.12 408 LEU B N 1
ATOM 8704 C CA . LEU B 1 408 ? 5.777 -16.281 1.306 1 76.12 408 LEU B CA 1
ATOM 8705 C C . LEU B 1 408 ? 6.812 -16.312 2.424 1 76.12 408 LEU B C 1
ATOM 8707 O O . LEU B 1 408 ? 7.016 -15.32 3.117 1 76.12 408 LEU B O 1
ATOM 8711 N N . ILE B 1 409 ? 7.453 -17.422 2.514 1 78.88 409 ILE B N 1
ATOM 8712 C CA . ILE B 1 409 ? 8.484 -17.562 3.535 1 78.88 409 ILE B CA 1
ATOM 8713 C C . ILE B 1 409 ? 9.648 -16.625 3.23 1 78.88 409 ILE B C 1
ATOM 8715 O O . ILE B 1 409 ? 10.18 -15.969 4.133 1 78.88 409 ILE B O 1
ATOM 8719 N N . ALA B 1 410 ? 10.031 -16.531 1.95 1 83.81 410 ALA B N 1
ATOM 8720 C CA . ALA B 1 410 ? 11.125 -15.656 1.546 1 83.81 410 ALA B CA 1
ATOM 8721 C C . ALA B 1 410 ? 10.789 -14.195 1.823 1 83.81 410 ALA B C 1
ATOM 8723 O O . ALA B 1 410 ? 11.641 -13.43 2.289 1 83.81 410 ALA B O 1
ATOM 8724 N N . ILE B 1 411 ? 9.586 -13.859 1.601 1 79.62 411 ILE B N 1
ATOM 8725 C CA . ILE B 1 411 ? 9.141 -12.484 1.825 1 79.62 411 ILE B CA 1
ATOM 8726 C C . ILE B 1 411 ? 9.148 -12.18 3.322 1 79.62 411 ILE B C 1
ATOM 8728 O O . ILE B 1 411 ? 9.656 -11.141 3.748 1 79.62 411 ILE B O 1
ATOM 8732 N N . VAL B 1 412 ? 8.688 -13.164 4.094 1 75.25 412 VAL B N 1
ATOM 8733 C CA . VAL B 1 412 ? 8.617 -12.977 5.543 1 75.25 412 VAL B CA 1
ATOM 8734 C C . VAL B 1 412 ? 10.023 -12.867 6.121 1 75.25 412 VAL B C 1
ATOM 8736 O O . VAL B 1 412 ? 10.289 -12.016 6.973 1 75.25 412 VAL B O 1
ATOM 8739 N N . ILE B 1 413 ? 10.922 -13.625 5.562 1 80.12 413 ILE B N 1
ATOM 8740 C CA . ILE B 1 413 ? 12.289 -13.609 6.059 1 80.12 413 ILE B CA 1
ATOM 8741 C C . ILE B 1 413 ? 12.969 -12.305 5.645 1 80.12 413 ILE B C 1
ATOM 8743 O O . ILE B 1 413 ? 13.641 -11.664 6.461 1 80.12 413 ILE B O 1
ATOM 8747 N N . SER B 1 414 ? 12.789 -11.977 4.418 1 83.12 414 SER B N 1
ATOM 8748 C CA . SER B 1 414 ? 13.438 -10.766 3.928 1 83.12 414 SER B CA 1
ATOM 8749 C C . SER B 1 414 ? 12.906 -9.531 4.648 1 83.12 414 SER B C 1
ATOM 8751 O O . SER B 1 414 ? 13.68 -8.656 5.051 1 83.12 414 SER B O 1
ATOM 8753 N N . TYR B 1 415 ? 11.648 -9.461 4.898 1 75.12 415 TYR B N 1
ATOM 8754 C CA . TYR B 1 415 ? 11.07 -8.32 5.594 1 75.12 415 TYR B CA 1
ATOM 8755 C C . TYR B 1 415 ? 11.328 -8.398 7.094 1 75.12 415 TYR B C 1
ATOM 8757 O O . TYR B 1 415 ? 11.438 -7.375 7.766 1 75.12 415 TYR B O 1
ATOM 8765 N N . GLY B 1 416 ? 11.453 -9.719 7.543 1 76.25 416 GLY B N 1
ATOM 8766 C CA . GLY B 1 416 ? 11.883 -9.914 8.922 1 76.25 416 GLY B CA 1
ATOM 8767 C C . GLY B 1 416 ? 13.281 -9.383 9.188 1 76.25 416 GLY B C 1
ATOM 8768 O O . GLY B 1 416 ? 13.523 -8.719 10.195 1 76.25 416 GLY B O 1
ATOM 8769 N N . ILE B 1 417 ? 14.156 -9.602 8.25 1 79.88 417 ILE B N 1
ATOM 8770 C CA . ILE B 1 417 ? 15.523 -9.086 8.352 1 79.88 417 ILE B CA 1
ATOM 8771 C C . ILE B 1 417 ? 15.5 -7.562 8.32 1 79.88 417 ILE B C 1
ATOM 8773 O O . ILE B 1 417 ? 16.188 -6.906 9.109 1 79.88 417 ILE B O 1
ATOM 8777 N N . PHE B 1 418 ? 14.711 -7.004 7.562 1 75.75 418 PHE B N 1
ATOM 8778 C CA . PHE B 1 418 ? 14.57 -5.559 7.441 1 75.75 418 PHE B CA 1
ATOM 8779 C C . PHE B 1 418 ? 14.133 -4.945 8.766 1 75.75 418 PHE B C 1
ATOM 8781 O O . PHE B 1 418 ? 14.742 -3.986 9.25 1 75.75 418 PHE B O 1
ATOM 8788 N N . PHE B 1 419 ? 13.141 -5.613 9.32 1 71.81 419 PHE B N 1
ATOM 8789 C CA . PHE B 1 419 ? 12.586 -5.078 10.555 1 71.81 419 PHE B CA 1
ATOM 8790 C C . PHE B 1 419 ? 13.555 -5.262 11.711 1 71.81 419 PHE B C 1
ATOM 8792 O O . PHE B 1 419 ? 13.664 -4.398 12.586 1 71.81 419 PHE B O 1
ATOM 8799 N N . LEU B 1 420 ? 14.273 -6.379 11.734 1 75.19 420 LEU B N 1
ATOM 8800 C CA . LEU B 1 420 ? 15.258 -6.633 12.773 1 75.19 420 LEU B CA 1
ATOM 8801 C C . LEU B 1 420 ? 16.391 -5.617 12.703 1 75.19 420 LEU B C 1
ATOM 8803 O O . LEU B 1 420 ? 16.859 -5.121 13.734 1 75.19 420 LEU B O 1
ATOM 8807 N N . LEU B 1 421 ? 16.797 -5.262 11.516 1 76.75 421 LEU B N 1
ATOM 8808 C CA . LEU B 1 421 ? 17.891 -4.309 11.328 1 76.75 421 LEU B CA 1
ATOM 8809 C C . LEU B 1 421 ? 17.438 -2.891 11.648 1 76.75 421 LEU B C 1
ATOM 8811 O O . LEU B 1 421 ? 18.219 -2.07 12.125 1 76.75 421 LEU B O 1
ATOM 8815 N N . GLU B 1 422 ? 16.172 -2.635 11.352 1 69.94 422 GLU B N 1
ATOM 8816 C CA . GLU B 1 422 ? 15.586 -1.335 11.672 1 69.94 422 GLU B CA 1
ATOM 8817 C C . GLU B 1 422 ? 15.547 -1.109 13.188 1 69.94 422 GLU B C 1
ATOM 8819 O O . GLU B 1 422 ? 15.789 0.005 13.656 1 69.94 422 GLU B O 1
ATOM 8824 N N . GLN B 1 423 ? 15.219 -2.182 13.867 1 60.72 423 GLN B N 1
ATOM 8825 C CA . GLN B 1 423 ? 15.141 -2.092 15.32 1 60.72 423 GLN B CA 1
ATOM 8826 C C . GLN B 1 423 ? 16.531 -1.917 15.938 1 60.72 423 GLN B C 1
ATOM 8828 O O . GLN B 1 423 ? 16.672 -1.296 16.984 1 60.72 423 GLN B O 1
ATOM 8833 N N . ARG B 1 424 ? 17.5 -2.617 15.336 1 59.91 424 ARG B N 1
ATOM 8834 C CA . ARG B 1 424 ? 18.844 -2.514 15.875 1 59.91 424 ARG B CA 1
ATOM 8835 C C . ARG B 1 424 ? 19.453 -1.146 15.578 1 59.91 424 ARG B C 1
ATOM 8837 O O . ARG B 1 424 ? 20.547 -0.833 16.047 1 59.91 424 ARG B O 1
ATOM 8844 N N . SER B 1 425 ? 18.609 -0.115 15.422 1 54.31 425 SER B N 1
ATOM 8845 C CA . SER B 1 425 ? 19.016 1.271 15.211 1 54.31 425 SER B CA 1
ATOM 8846 C C . SER B 1 425 ? 20.281 1.356 14.367 1 54.31 425 SER B C 1
ATOM 8848 O O . SER B 1 425 ? 21.312 1.861 14.828 1 54.31 425 SER B O 1
ATOM 8850 N N . LEU B 1 426 ? 20.578 0.436 13.531 1 50.44 426 LEU B N 1
ATOM 8851 C CA . LEU B 1 426 ? 21.828 0.65 12.805 1 50.44 426 LEU B CA 1
ATOM 8852 C C . LEU B 1 426 ? 21.906 2.078 12.281 1 50.44 426 LEU B C 1
ATOM 8854 O O . LEU B 1 426 ? 20.875 2.691 11.969 1 50.44 426 LEU B O 1
ATOM 8858 N N . THR B 1 427 ? 22.891 2.857 12.656 1 46.59 427 THR B N 1
ATOM 8859 C CA . THR B 1 427 ? 23.234 4.273 12.609 1 46.59 427 THR B CA 1
ATOM 8860 C C . THR B 1 427 ? 22.703 4.918 11.336 1 46.59 427 THR B C 1
ATOM 8862 O O . THR B 1 427 ? 22.844 4.363 10.242 1 46.59 427 THR B O 1
ATOM 8865 N N . ARG B 1 428 ? 21.812 5.941 11.594 1 48 428 ARG B N 1
ATOM 8866 C CA . ARG B 1 428 ? 21 6.98 10.977 1 48 428 ARG B CA 1
ATOM 8867 C C . ARG B 1 428 ? 21.766 7.707 9.883 1 48 428 ARG B C 1
ATOM 8869 O O . ARG B 1 428 ? 21.266 8.672 9.297 1 48 428 ARG B O 1
ATOM 8876 N N . THR B 1 429 ? 23.016 7.375 9.852 1 44.53 429 THR B N 1
ATOM 8877 C CA . THR B 1 429 ? 23.734 8.383 9.086 1 44.53 429 THR B CA 1
ATOM 8878 C C . THR B 1 429 ? 23.297 8.359 7.621 1 44.53 429 THR B C 1
ATOM 8880 O O . THR B 1 429 ? 23.625 9.273 6.855 1 44.53 429 THR B O 1
ATOM 8883 N N . TRP B 1 430 ? 22.859 7.277 7.273 1 43.97 430 TRP B N 1
ATOM 8884 C CA . TRP B 1 430 ? 22.719 7.27 5.824 1 43.97 430 TRP B CA 1
ATOM 8885 C C . TRP B 1 430 ? 21.25 7.484 5.426 1 43.97 430 TRP B C 1
ATOM 8887 O O . TRP B 1 430 ? 20.344 7.125 6.176 1 43.97 430 TRP B O 1
ATOM 8897 N N . GLY B 1 431 ? 21 8.594 4.879 1 49.75 431 GLY B N 1
ATOM 8898 C CA . GLY B 1 431 ? 19.75 9.102 4.328 1 49.75 431 GLY B CA 1
ATOM 8899 C C . GLY B 1 431 ? 18.703 8.023 4.121 1 49.75 431 GLY B C 1
ATOM 8900 O O . GLY B 1 431 ? 19.031 6.898 3.738 1 49.75 431 GLY B O 1
ATOM 8901 N N . ASP B 1 432 ? 17.719 7.918 5.004 1 58.25 432 ASP B N 1
ATOM 8902 C CA . ASP B 1 432 ? 16.734 6.844 5.102 1 58.25 432 ASP B CA 1
ATOM 8903 C C . ASP B 1 432 ? 15.578 7.062 4.133 1 58.25 432 ASP B C 1
ATOM 8905 O O . ASP B 1 432 ? 15.117 8.195 3.953 1 58.25 432 ASP B O 1
ATOM 8909 N N . LEU B 1 433 ? 15.555 6.211 3.061 1 63.03 433 LEU B N 1
ATOM 8910 C CA . LEU B 1 433 ? 14.445 6.133 2.121 1 63.03 433 LEU B CA 1
ATOM 8911 C C . LEU B 1 433 ? 13.109 6.23 2.852 1 63.03 433 LEU B C 1
ATOM 8913 O O . LEU B 1 433 ? 12.094 6.621 2.26 1 63.03 433 LEU B O 1
ATOM 8917 N N . ARG B 1 434 ? 13.18 6.133 4.191 1 71.19 434 ARG B N 1
ATOM 8918 C CA . ARG B 1 434 ? 11.93 6.051 4.938 1 71.19 434 ARG B CA 1
ATOM 8919 C C . ARG B 1 434 ? 11.273 7.422 5.07 1 71.19 434 ARG B C 1
ATOM 8921 O O . ARG B 1 434 ? 10.062 7.559 4.898 1 71.19 434 ARG B O 1
ATOM 8928 N N . SER B 1 435 ? 12.164 8.336 5.301 1 73 435 SER B N 1
ATOM 8929 C CA . SER B 1 435 ? 11.602 9.672 5.496 1 73 435 SER B CA 1
ATOM 8930 C C . SER B 1 435 ? 10.977 10.203 4.207 1 73 435 SER B C 1
ATOM 8932 O O . SER B 1 435 ? 9.898 10.797 4.234 1 73 435 SER B O 1
ATOM 8934 N N . GLY B 1 436 ? 11.758 9.93 3.162 1 72.06 436 GLY B N 1
ATOM 8935 C CA . GLY B 1 436 ? 11.203 10.359 1.888 1 72.06 436 GLY B CA 1
ATOM 8936 C C . GLY B 1 436 ? 9.898 9.656 1.539 1 72.06 436 GLY B C 1
ATOM 8937 O O . GLY B 1 436 ? 8.984 10.281 0.996 1 72.06 436 GLY B O 1
ATOM 8938 N N . PHE B 1 437 ? 9.844 8.453 1.981 1 72.5 437 PHE B N 1
ATOM 8939 C CA . PHE B 1 437 ? 8.641 7.68 1.691 1 72.5 437 PHE B CA 1
ATOM 8940 C C . PHE B 1 437 ? 7.445 8.227 2.463 1 72.5 437 PHE B C 1
ATOM 8942 O O . PHE B 1 437 ? 6.383 8.469 1.884 1 72.5 437 PHE B O 1
ATOM 8949 N N . TRP B 1 438 ? 7.652 8.375 3.736 1 76.06 438 TRP B N 1
ATOM 8950 C CA . TRP B 1 438 ? 6.555 8.859 4.57 1 76.06 438 TRP B CA 1
ATOM 8951 C C . TRP B 1 438 ? 6.141 10.266 4.164 1 76.06 438 TRP B C 1
ATOM 8953 O O . TRP B 1 438 ? 4.953 10.609 4.195 1 76.06 438 TRP B O 1
ATOM 8963 N N . PHE B 1 439 ? 7.098 11.094 3.758 1 81.19 439 PHE B N 1
ATOM 8964 C CA . PHE B 1 439 ? 6.789 12.445 3.312 1 81.19 439 PHE B CA 1
ATOM 8965 C C . PHE B 1 439 ? 5.934 12.422 2.051 1 81.19 439 PHE B C 1
ATOM 8967 O O . PHE B 1 439 ? 4.914 13.109 1.972 1 81.19 439 PHE B O 1
ATOM 8974 N N . THR B 1 440 ? 6.367 11.688 1.134 1 78.06 440 THR B N 1
ATOM 8975 C CA . THR B 1 440 ? 5.637 11.609 -0.125 1 78.06 440 THR B CA 1
ATOM 8976 C C . THR B 1 440 ? 4.246 11.016 0.093 1 78.06 440 THR B C 1
ATOM 8978 O O . THR B 1 440 ? 3.271 11.469 -0.513 1 78.06 440 THR B O 1
ATOM 8981 N N . LEU B 1 441 ? 4.223 10.031 0.976 1 78.62 441 LEU B N 1
ATOM 8982 C CA . LEU B 1 441 ? 2.928 9.43 1.284 1 78.62 441 LEU B CA 1
ATOM 8983 C C . LEU B 1 441 ? 2.012 10.438 1.972 1 78.62 441 LEU B C 1
ATOM 8985 O O . LEU B 1 441 ? 0.819 10.516 1.665 1 78.62 441 LEU B O 1
ATOM 8989 N N . ALA B 1 442 ? 2.535 11.148 2.912 1 85.06 442 ALA B N 1
ATOM 8990 C CA . ALA B 1 442 ? 1.759 12.18 3.596 1 85.06 442 ALA B CA 1
ATOM 8991 C C . ALA B 1 442 ? 1.265 13.242 2.611 1 85.06 442 ALA B C 1
ATOM 8993 O O . ALA B 1 442 ? 0.093 13.625 2.639 1 85.06 442 ALA B O 1
ATOM 8994 N N . ARG B 1 443 ? 2.223 13.664 1.75 1 84.69 443 ARG B N 1
ATOM 8995 C CA . ARG B 1 443 ? 1.86 14.672 0.758 1 84.69 443 ARG B CA 1
ATOM 8996 C C . ARG B 1 443 ? 0.751 14.164 -0.158 1 84.69 443 ARG B C 1
ATOM 8998 O O . ARG B 1 443 ? -0.229 14.867 -0.404 1 84.69 443 ARG B O 1
ATOM 9005 N N . TYR B 1 444 ? 0.926 12.977 -0.585 1 81.62 444 TYR B N 1
ATOM 9006 C CA . TYR B 1 444 ? -0.057 12.383 -1.479 1 81.62 444 TYR B CA 1
ATOM 9007 C C . TYR B 1 444 ? -1.411 12.25 -0.793 1 81.62 444 TYR B C 1
ATOM 9009 O O . TYR B 1 444 ? -2.441 12.617 -1.366 1 81.62 444 TYR B O 1
ATOM 9017 N N . ALA B 1 445 ? -1.374 11.766 0.413 1 83.19 445 ALA B N 1
ATOM 9018 C CA . ALA B 1 445 ? -2.607 11.586 1.172 1 83.19 445 ALA B CA 1
ATOM 9019 C C . ALA B 1 445 ? -3.279 12.922 1.46 1 83.19 445 ALA B C 1
ATOM 9021 O O . ALA B 1 445 ? -4.5 13.055 1.33 1 83.19 445 ALA B O 1
ATOM 9022 N N . LEU B 1 446 ? -2.525 13.914 1.776 1 87.38 446 LEU B N 1
ATOM 9023 C CA . LEU B 1 446 ? -3.066 15.227 2.127 1 87.38 446 LEU B CA 1
ATOM 9024 C C . LEU B 1 446 ? -3.639 15.922 0.897 1 87.38 446 LEU B C 1
ATOM 9026 O O . LEU B 1 446 ? -4.664 16.609 0.986 1 87.38 446 LEU B O 1
ATOM 9030 N N . LEU B 1 447 ? -2.977 15.812 -0.251 1 85.12 447 LEU B N 1
ATOM 9031 C CA . LEU B 1 447 ? -3.471 16.422 -1.479 1 85.12 447 LEU B CA 1
ATOM 9032 C C . LEU B 1 447 ? -4.805 15.805 -1.895 1 85.12 447 LEU B C 1
ATOM 9034 O O . LEU B 1 447 ? -5.711 16.516 -2.332 1 85.12 447 LEU B O 1
ATOM 9038 N N . HIS B 1 448 ? -4.906 14.508 -1.67 1 79.88 448 HIS B N 1
ATOM 9039 C CA . HIS B 1 448 ? -6.164 13.852 -2.002 1 79.88 448 HIS B CA 1
ATOM 9040 C C . HIS B 1 448 ? -7.25 14.195 -0.987 1 79.88 448 HIS B C 1
ATOM 9042 O O . HIS B 1 448 ? -8.43 14.281 -1.339 1 79.88 448 HIS B O 1
ATOM 9048 N N . LEU B 1 449 ? -6.816 14.336 0.236 1 79.94 449 LEU B N 1
ATOM 9049 C CA . LEU B 1 449 ? -7.766 14.727 1.271 1 79.94 449 LEU B CA 1
ATOM 9050 C C . LEU B 1 449 ? -8.352 16.109 0.981 1 79.94 449 LEU B C 1
ATOM 9052 O O . LEU B 1 449 ? -9.523 16.359 1.258 1 79.94 449 LEU B O 1
ATOM 9056 N N . GLU B 1 450 ? -7.488 16.906 0.41 1 80.44 450 GLU B N 1
ATOM 9057 C CA . GLU B 1 450 ? -7.922 18.266 0.091 1 80.44 450 GLU B CA 1
ATOM 9058 C C . GLU B 1 450 ? -8.953 18.266 -1.03 1 80.44 450 GLU B C 1
ATOM 9060 O O . GLU B 1 450 ? -9.828 19.141 -1.082 1 80.44 450 GLU B O 1
ATOM 9065 N N . ASN B 1 451 ? -8.969 17.25 -1.848 1 73.62 451 ASN B N 1
ATOM 9066 C CA . ASN B 1 451 ? -9.836 17.219 -3.021 1 73.62 451 ASN B CA 1
ATOM 9067 C C . ASN B 1 451 ? -11.125 16.469 -2.742 1 73.62 451 ASN B C 1
ATOM 9069 O O . ASN B 1 451 ? -12.047 16.484 -3.561 1 73.62 451 ASN B O 1
ATOM 9073 N N . VAL B 1 452 ? -11.156 15.734 -1.608 1 69 452 VAL B N 1
ATOM 9074 C CA . VAL B 1 452 ? -12.375 15.016 -1.271 1 69 452 VAL B CA 1
ATOM 9075 C C . VAL B 1 452 ? -13.305 15.914 -0.464 1 69 452 VAL B C 1
ATOM 9077 O O . VAL B 1 452 ? -12.875 16.578 0.487 1 69 452 VAL B O 1
ATOM 9080 N N . PRO B 1 453 ? -14.43 16.031 -0.982 1 64 453 PRO B N 1
ATOM 9081 C CA . PRO B 1 453 ? -15.367 16.875 -0.229 1 64 453 PRO B CA 1
ATOM 9082 C C . PRO B 1 453 ? -15.648 16.328 1.171 1 64 453 PRO B C 1
ATOM 9084 O O . PRO B 1 453 ? -15.695 15.117 1.37 1 64 453 PRO B O 1
ATOM 9087 N N . TRP B 1 454 ? -15.695 17.188 2.064 1 65.25 454 TRP B N 1
ATOM 9088 C CA . TRP B 1 454 ? -15.945 16.844 3.461 1 65.25 454 TRP B CA 1
ATOM 9089 C C . TRP B 1 454 ? -17.375 16.359 3.654 1 65.25 454 TRP B C 1
ATOM 9091 O O . TRP B 1 454 ? -18.312 16.938 3.086 1 65.25 454 TRP B O 1
ATOM 9101 N N . HIS B 1 455 ? -17.469 15.141 4.191 1 63.44 455 HIS B N 1
ATOM 9102 C CA . HIS B 1 455 ? -18.781 14.625 4.605 1 63.44 455 HIS B CA 1
ATOM 9103 C C . HIS B 1 455 ? -18.844 14.438 6.117 1 63.44 455 HIS B C 1
ATOM 9105 O O . HIS B 1 455 ? -17.828 14.141 6.754 1 63.44 455 HIS B O 1
ATOM 9111 N N . VAL B 1 456 ? -19.984 14.672 6.656 1 64.81 456 VAL B N 1
ATOM 9112 C CA . VAL B 1 456 ? -20.188 14.648 8.102 1 64.81 456 VAL B CA 1
ATOM 9113 C C . VAL B 1 456 ? -19.844 13.266 8.648 1 64.81 456 VAL B C 1
ATOM 9115 O O . VAL B 1 456 ? -19.391 13.141 9.789 1 64.81 456 VAL B O 1
ATOM 9118 N N . LYS B 1 457 ? -19.953 12.281 7.777 1 63.94 457 LYS B N 1
ATOM 9119 C CA . LYS B 1 457 ? -19.688 10.914 8.219 1 63.94 457 LYS B CA 1
ATOM 9120 C C . LYS B 1 457 ? -18.203 10.703 8.516 1 63.94 457 LYS B C 1
ATOM 9122 O O . LYS B 1 457 ? -17.844 9.812 9.289 1 63.94 457 LYS B O 1
ATOM 9127 N N . ASN B 1 458 ? -17.453 11.641 7.996 1 67.94 458 ASN B N 1
ATOM 9128 C CA . ASN B 1 458 ? -16 11.461 8.148 1 67.94 458 ASN B CA 1
ATOM 9129 C C . ASN B 1 458 ? -15.43 12.422 9.188 1 67.94 458 ASN B C 1
ATOM 9131 O O . ASN B 1 458 ? -14.219 12.672 9.203 1 67.94 458 ASN B O 1
ATOM 9135 N N . TRP B 1 459 ? -16.281 12.922 10.07 1 76.69 459 TRP B N 1
ATOM 9136 C CA . TRP B 1 459 ? -15.789 13.828 11.102 1 76.69 459 TRP B CA 1
ATOM 9137 C C . TRP B 1 459 ? -14.922 13.078 12.109 1 76.69 459 TRP B C 1
ATOM 9139 O O . TRP B 1 459 ? -15.273 11.992 12.562 1 76.69 459 TRP B O 1
ATOM 9149 N N . ARG B 1 460 ? -13.805 13.648 12.344 1 81.19 460 ARG B N 1
ATOM 9150 C CA . ARG B 1 460 ? -12.875 13.148 13.352 1 81.19 460 ARG B CA 1
ATOM 9151 C C . ARG B 1 460 ? -12.359 14.289 14.234 1 81.19 460 ARG B C 1
ATOM 9153 O O . ARG B 1 460 ? -12.203 15.414 13.766 1 81.19 460 ARG B O 1
ATOM 9160 N N . PRO B 1 461 ? -12.203 13.938 15.438 1 87.75 461 PRO B N 1
ATOM 9161 C CA . PRO B 1 461 ? -11.688 15 16.312 1 87.75 461 PRO B CA 1
ATOM 9162 C C . PRO B 1 461 ? -10.242 15.367 16 1 87.75 461 PRO B C 1
ATOM 9164 O O . PRO B 1 461 ? -9.367 14.5 16.016 1 87.75 461 PRO B O 1
ATOM 9167 N N . ASN B 1 462 ? -10.016 16.453 15.578 1 91.56 462 ASN B N 1
ATOM 9168 C CA . ASN B 1 462 ? -8.695 17.078 15.469 1 91.56 462 ASN B CA 1
ATOM 9169 C C . ASN B 1 462 ? -8.492 18.141 16.547 1 91.56 462 ASN B C 1
ATOM 9171 O O . ASN B 1 462 ? -8.914 19.297 16.359 1 91.56 462 ASN B O 1
ATOM 9175 N N . ILE B 1 463 ? -7.84 17.766 17.594 1 95.31 463 ILE B N 1
ATOM 9176 C CA . ILE B 1 463 ? -7.852 18.594 18.797 1 95.31 463 ILE B CA 1
ATOM 9177 C C . ILE B 1 463 ? -6.508 19.297 18.953 1 95.31 463 ILE B C 1
ATOM 9179 O O . ILE B 1 463 ? -5.453 18.656 18.922 1 95.31 463 ILE B O 1
ATOM 9183 N N . LEU B 1 464 ? -6.539 20.547 19.016 1 96.31 464 LEU B N 1
ATOM 9184 C CA . LEU B 1 464 ? -5.398 21.359 19.406 1 96.31 464 LEU B CA 1
ATOM 9185 C C . LEU B 1 464 ? -5.43 21.656 20.906 1 96.31 464 LEU B C 1
ATOM 9187 O O . LEU B 1 464 ? -6.359 22.297 21.406 1 96.31 464 LEU B O 1
ATOM 9191 N N . VAL B 1 465 ? -4.457 21.203 21.641 1 96.62 465 VAL B N 1
ATOM 9192 C CA . VAL B 1 465 ? -4.453 21.328 23.094 1 96.62 465 VAL B CA 1
ATOM 9193 C C . VAL B 1 465 ? -3.396 22.344 23.531 1 96.62 465 VAL B C 1
ATOM 9195 O O . VAL B 1 465 ? -2.215 22.188 23.203 1 96.62 465 VAL B O 1
ATOM 9198 N N . PHE B 1 466 ? -3.826 23.359 24.188 1 94.25 466 PHE B N 1
ATOM 9199 C CA . PHE B 1 466 ? -2.889 24.312 24.766 1 94.25 466 PHE B CA 1
ATOM 9200 C C . PHE B 1 466 ? -2.414 23.859 26.141 1 94.25 466 PHE B C 1
ATOM 9202 O O . PHE B 1 466 ? -2.941 24.312 27.156 1 94.25 466 PHE B O 1
ATOM 9209 N N . THR B 1 467 ? -1.407 23.078 26.188 1 87.69 467 THR B N 1
ATOM 9210 C CA . THR B 1 467 ? -0.953 22.438 27.422 1 87.69 467 THR B CA 1
ATOM 9211 C C . THR B 1 467 ? 0.218 23.203 28.031 1 87.69 467 THR B C 1
ATOM 9213 O O . THR B 1 467 ? 0.522 23.047 29.219 1 87.69 467 THR B O 1
ATOM 9216 N N . GLY B 1 468 ? 0.837 24.016 27.25 1 88.12 468 GLY B N 1
ATOM 9217 C CA . GLY B 1 468 ? 2.135 24.469 27.719 1 88.12 468 GLY B CA 1
ATOM 9218 C C . GLY B 1 468 ? 3.141 23.344 27.875 1 88.12 468 GLY B C 1
ATOM 9219 O O . GLY B 1 468 ? 3.408 22.594 26.922 1 88.12 468 GLY B O 1
ATOM 9220 N N . GLN B 1 469 ? 3.621 23.156 29.047 1 86.06 469 GLN B N 1
ATOM 9221 C CA . GLN B 1 469 ? 4.441 21.969 29.312 1 86.06 469 GLN B CA 1
ATOM 9222 C C . GLN B 1 469 ? 3.58 20.797 29.781 1 86.06 469 GLN B C 1
ATOM 9224 O O . GLN B 1 469 ? 2.967 20.859 30.844 1 86.06 469 GLN B O 1
ATOM 9229 N N . PRO B 1 470 ? 3.609 19.828 28.984 1 86.88 470 PRO B N 1
ATOM 9230 C CA . PRO B 1 470 ? 2.678 18.719 29.234 1 86.88 470 PRO B CA 1
ATOM 9231 C C . PRO B 1 470 ? 2.883 18.094 30.609 1 86.88 470 PRO B C 1
ATOM 9233 O O . PRO B 1 470 ? 1.93 17.578 31.203 1 86.88 470 PRO B O 1
ATOM 9236 N N . HIS B 1 471 ? 4.066 18.156 31.156 1 87 471 HIS B N 1
ATOM 9237 C CA . HIS B 1 471 ? 4.348 17.516 32.438 1 87 471 HIS B CA 1
ATOM 9238 C C . HIS B 1 471 ? 3.576 18.188 33.562 1 87 471 HIS B C 1
ATOM 9240 O O . HIS B 1 471 ? 3.268 17.562 34.594 1 87 471 HIS B O 1
ATOM 9246 N N . ASN B 1 472 ? 3.201 19.406 33.375 1 85.88 472 ASN B N 1
ATOM 9247 C CA . ASN B 1 472 ? 2.512 20.172 34.406 1 85.88 472 ASN B CA 1
ATOM 9248 C C . ASN B 1 472 ? 0.998 19.984 34.312 1 85.88 472 ASN B C 1
ATOM 9250 O O . ASN B 1 472 ? 0.275 20.312 35.25 1 85.88 472 ASN B O 1
ATOM 9254 N N . ARG B 1 473 ? 0.555 19.516 33.25 1 89.88 473 ARG B N 1
ATOM 9255 C CA . ARG B 1 473 ? -0.88 19.375 33.031 1 89.88 473 ARG B CA 1
ATOM 9256 C C . ARG B 1 473 ? -1.216 18 32.469 1 89.88 473 ARG B C 1
ATOM 9258 O O . ARG B 1 473 ? -1.813 17.906 31.375 1 89.88 473 ARG B O 1
ATOM 9265 N N . GLU B 1 474 ? -1.029 17.062 33.156 1 90 474 GLU B N 1
ATOM 9266 C CA . GLU B 1 474 ? -1.162 15.68 32.688 1 90 474 GLU B CA 1
ATOM 9267 C C . GLU B 1 474 ? -2.627 15.305 32.469 1 90 474 GLU B C 1
ATOM 9269 O O . GLU B 1 474 ? -2.951 14.484 31.609 1 90 474 GLU B O 1
ATOM 9274 N N . ASN B 1 475 ? -3.523 15.938 33.281 1 90.62 475 ASN B N 1
ATOM 9275 C CA . ASN B 1 475 ? -4.945 15.656 33.125 1 90.62 475 ASN B CA 1
ATOM 9276 C C . ASN B 1 475 ? -5.461 16.094 31.75 1 90.62 475 ASN B C 1
ATOM 9278 O O . ASN B 1 475 ? -6.293 15.406 31.141 1 90.62 475 ASN B O 1
ATOM 9282 N N . LEU B 1 476 ? -4.973 17.219 31.328 1 92.44 476 LEU B N 1
ATOM 9283 C CA . LEU B 1 476 ? -5.367 17.734 30.016 1 92.44 476 LEU B CA 1
ATOM 9284 C C . LEU B 1 476 ? -4.879 16.812 28.906 1 92.44 476 LEU B C 1
ATOM 9286 O O . LEU B 1 476 ? -5.598 16.562 27.922 1 92.44 476 LEU B O 1
ATOM 9290 N N . VAL B 1 477 ? -3.676 16.328 29.094 1 92.94 477 VAL B N 1
ATOM 9291 C CA . VAL B 1 477 ? -3.064 15.438 28.125 1 92.94 477 VAL B CA 1
ATOM 9292 C C . VAL B 1 477 ? -3.854 14.133 28.031 1 92.94 477 VAL B C 1
ATOM 9294 O O . VAL B 1 477 ? -4.18 13.664 26.938 1 92.94 477 VAL B O 1
ATOM 9297 N N . ARG B 1 478 ? -4.203 13.57 29.094 1 91.38 478 ARG B N 1
ATOM 9298 C CA . ARG B 1 478 ? -4.957 12.328 29.141 1 91.38 478 ARG B CA 1
ATOM 9299 C C . ARG B 1 478 ? -6.336 12.5 28.516 1 91.38 478 ARG B C 1
ATOM 9301 O O . ARG B 1 478 ? -6.793 11.641 27.75 1 91.38 478 ARG B O 1
ATOM 9308 N N . MET B 1 479 ? -6.934 13.594 28.859 1 93.25 479 MET B N 1
ATOM 9309 C CA . MET B 1 479 ? -8.258 13.867 28.312 1 93.25 479 MET B CA 1
ATOM 9310 C C . MET B 1 479 ? -8.219 13.914 26.781 1 93.25 479 MET B C 1
ATOM 9312 O O . MET B 1 479 ? -9.078 13.344 26.109 1 93.25 479 MET B O 1
ATOM 9316 N N . ALA B 1 480 ? -7.23 14.641 26.297 1 93.88 480 ALA B N 1
ATOM 9317 C CA . ALA B 1 480 ? -7.094 14.742 24.844 1 93.88 480 ALA B CA 1
ATOM 9318 C C . ALA B 1 480 ? -6.914 13.367 24.203 1 93.88 480 ALA B C 1
ATOM 9320 O O . ALA B 1 480 ? -7.477 13.094 23.141 1 93.88 480 ALA B O 1
ATOM 9321 N N . GLU B 1 481 ? -6.172 12.562 24.812 1 90.56 481 GLU B N 1
ATOM 9322 C CA . GLU B 1 481 ? -5.945 11.211 24.328 1 90.56 481 GLU B CA 1
ATOM 9323 C C . GLU B 1 481 ? -7.238 10.398 24.328 1 90.56 481 GLU B C 1
ATOM 9325 O O . GLU B 1 481 ? -7.512 9.664 23.375 1 90.56 481 GLU B O 1
ATOM 9330 N N . TRP B 1 482 ? -7.992 10.57 25.359 1 92 482 TRP B N 1
ATOM 9331 C CA . TRP B 1 482 ? -9.234 9.82 25.484 1 92 482 TRP B CA 1
ATOM 9332 C C . TRP B 1 482 ? -10.266 10.297 24.469 1 92 482 TRP B C 1
ATOM 9334 O O . TRP B 1 482 ? -11.047 9.492 23.938 1 92 482 TRP B O 1
ATOM 9344 N N . LEU B 1 483 ? -10.234 11.555 24.188 1 92.25 483 LEU B N 1
ATOM 9345 C CA . LEU B 1 483 ? -11.211 12.125 23.266 1 92.25 483 LEU B CA 1
ATOM 9346 C C . LEU B 1 483 ? -10.969 11.641 21.844 1 92.25 483 LEU B C 1
ATOM 9348 O O . LEU B 1 483 ? -11.898 11.578 21.047 1 92.25 483 LEU B O 1
ATOM 9352 N N . THR B 1 484 ? -9.812 11.312 21.516 1 86.12 484 THR B N 1
ATOM 9353 C CA . THR B 1 484 ? -9.492 10.906 20.156 1 86.12 484 THR B CA 1
ATOM 9354 C C . THR B 1 484 ? -9.398 9.391 20.047 1 86.12 484 THR B C 1
ATOM 9356 O O . THR B 1 484 ? -9.672 8.812 19 1 86.12 484 THR B O 1
ATOM 9359 N N . SER B 1 485 ? -9.148 8.68 21.078 1 77.5 485 SER B N 1
ATOM 9360 C CA . SER B 1 485 ? -9.047 7.23 21.172 1 77.5 485 SER B CA 1
ATOM 9361 C C . SER B 1 485 ? -8.32 6.652 19.969 1 77.5 485 SER B C 1
ATOM 9363 O O . SER B 1 485 ? -8.773 5.668 19.375 1 77.5 485 SER B O 1
ATOM 9365 N N . GLY B 1 486 ? -7.289 7.398 19.453 1 72.94 486 GLY B N 1
ATOM 9366 C CA . GLY B 1 486 ? -6.461 6.879 18.375 1 72.94 486 GLY B CA 1
ATOM 9367 C C . GLY B 1 486 ? -7.07 7.082 17 1 72.94 486 GLY B C 1
ATOM 9368 O O . GLY B 1 486 ? -6.5 6.664 15.992 1 72.94 486 GLY B O 1
ATOM 9369 N N . ARG B 1 487 ? -8.172 7.664 16.875 1 76.5 487 ARG B N 1
ATOM 9370 C CA . ARG B 1 487 ? -8.859 7.816 15.586 1 76.5 487 ARG B CA 1
ATOM 9371 C C . ARG B 1 487 ? -8.727 9.242 15.062 1 76.5 487 ARG B C 1
ATOM 9373 O O . ARG B 1 487 ? -9.008 9.508 13.891 1 76.5 487 ARG B O 1
ATOM 9380 N N . GLY B 1 488 ? -8.375 10.109 15.797 1 83.5 488 GLY B N 1
ATOM 9381 C CA . GLY B 1 488 ? -8.195 11.5 15.414 1 83.5 488 GLY B CA 1
ATOM 9382 C C . GLY B 1 488 ? -6.762 11.977 15.555 1 83.5 488 GLY B C 1
ATOM 9383 O O . GLY B 1 488 ? -5.828 11.172 15.531 1 83.5 488 GLY B O 1
ATOM 9384 N N . ILE B 1 489 ? -6.656 13.297 15.516 1 89.62 489 ILE B N 1
ATOM 9385 C CA . ILE B 1 489 ? -5.344 13.922 15.641 1 89.62 489 ILE B CA 1
ATOM 9386 C C . ILE B 1 489 ? -5.305 14.797 16.891 1 89.62 489 ILE B C 1
ATOM 9388 O O . ILE B 1 489 ? -6.277 15.492 17.203 1 89.62 489 ILE B O 1
ATOM 9392 N N . VAL B 1 490 ? -4.262 14.609 17.641 1 93.12 490 VAL B N 1
ATOM 9393 C CA . VAL B 1 490 ? -4.039 15.445 18.812 1 93.12 490 VAL B CA 1
ATOM 9394 C C . VAL B 1 490 ? -2.711 16.188 18.688 1 93.12 490 VAL B C 1
ATOM 9396 O O . VAL B 1 490 ? -1.692 15.586 18.328 1 93.12 490 VAL B O 1
ATOM 9399 N N . THR B 1 491 ? -2.705 17.469 18.859 1 94.56 491 THR B N 1
ATOM 9400 C CA . THR B 1 491 ? -1.489 18.281 18.844 1 94.56 491 THR B CA 1
ATOM 9401 C C . THR B 1 491 ? -1.34 19.047 20.156 1 94.56 491 THR B C 1
ATOM 9403 O O . THR B 1 491 ? -2.238 19.781 20.562 1 94.56 491 THR B O 1
ATOM 9406 N N . PHE B 1 492 ? -0.279 18.766 20.891 1 95.38 492 PHE B N 1
ATOM 9407 C CA . PHE B 1 492 ? 0.051 19.547 22.078 1 95.38 492 PHE B CA 1
ATOM 9408 C C . PHE B 1 492 ? 0.858 20.781 21.719 1 95.38 492 PHE B C 1
ATOM 9410 O O . PHE B 1 492 ? 1.89 20.672 21.047 1 95.38 492 PHE B O 1
ATOM 9417 N N . THR B 1 493 ? 0.378 21.906 22.062 1 94.5 493 THR B N 1
ATOM 9418 C CA . THR B 1 493 ? 1.027 23.141 21.656 1 94.5 493 THR B CA 1
ATOM 9419 C C . THR B 1 493 ? 1.402 23.984 22.875 1 94.5 493 THR B C 1
ATOM 9421 O O . THR B 1 493 ? 0.677 24 23.875 1 94.5 493 THR B O 1
ATOM 9424 N N . GLN B 1 494 ? 2.539 24.594 22.797 1 94.75 494 GLN B N 1
ATOM 9425 C CA . GLN B 1 494 ? 3.002 25.562 23.781 1 94.75 494 GLN B CA 1
ATOM 9426 C C . GLN B 1 494 ? 3.273 26.922 23.125 1 94.75 494 GLN B C 1
ATOM 9428 O O . GLN B 1 494 ? 4 27 22.141 1 94.75 494 GLN B O 1
ATOM 9433 N N . LEU B 1 495 ? 2.672 27.938 23.672 1 94.25 495 LEU B N 1
ATOM 9434 C CA . LEU B 1 495 ? 2.906 29.281 23.188 1 94.25 495 LEU B CA 1
ATOM 9435 C C . LEU B 1 495 ? 3.914 30.016 24.078 1 94.25 495 LEU B C 1
ATOM 9437 O O . LEU B 1 495 ? 3.719 30.125 25.281 1 94.25 495 LEU B O 1
ATOM 9441 N N . LEU B 1 496 ? 4.996 30.391 23.469 1 94.31 496 LEU B N 1
ATOM 9442 C CA . LEU B 1 496 ? 6.004 31.188 24.141 1 94.31 496 LEU B CA 1
ATOM 9443 C C . LEU B 1 496 ? 5.773 32.688 23.891 1 94.31 496 LEU B C 1
ATOM 9445 O O . LEU B 1 496 ? 5.91 33.156 22.75 1 94.31 496 LEU B O 1
ATOM 9449 N N . VAL B 1 497 ? 5.449 33.375 24.938 1 92.56 497 VAL B N 1
ATOM 9450 C CA . VAL B 1 497 ? 5.137 34.812 24.797 1 92.56 497 VAL B CA 1
ATOM 9451 C C . VAL B 1 497 ? 6.402 35.625 25 1 92.56 497 VAL B C 1
ATOM 9453 O O . VAL B 1 497 ? 7.078 35.5 26.031 1 92.56 497 VAL B O 1
ATOM 9456 N N . GLY B 1 498 ? 6.789 36.375 23.953 1 89.94 498 GLY B N 1
ATOM 9457 C CA . GLY B 1 498 ? 7.957 37.25 24.047 1 89.94 498 GLY B CA 1
ATOM 9458 C C . GLY B 1 498 ? 8.453 37.719 22.688 1 89.94 498 GLY B C 1
ATOM 9459 O O . GLY B 1 498 ? 7.734 37.625 21.703 1 89.94 498 GLY B O 1
ATOM 9460 N N . ASP B 1 499 ? 9.672 38.281 22.781 1 88.75 499 ASP B N 1
ATOM 9461 C CA . ASP B 1 499 ? 10.297 38.75 21.562 1 88.75 499 ASP B CA 1
ATOM 9462 C C . ASP B 1 499 ? 10.898 37.594 20.75 1 88.75 499 ASP B C 1
ATOM 9464 O O . ASP B 1 499 ? 11.57 36.75 21.312 1 88.75 499 ASP B O 1
ATOM 9468 N N . VAL B 1 500 ? 10.641 37.625 19.531 1 88.75 500 VAL B N 1
ATOM 9469 C CA . VAL B 1 500 ? 11 36.5 18.656 1 88.75 500 VAL B CA 1
ATOM 9470 C C . VAL B 1 500 ? 12.523 36.375 18.594 1 88.75 500 VAL B C 1
ATOM 9472 O O . VAL B 1 500 ? 13.047 35.25 18.641 1 88.75 500 VAL B O 1
ATOM 9475 N N . HIS B 1 501 ? 13.266 37.438 18.578 1 86.12 501 HIS B N 1
ATOM 9476 C CA . HIS B 1 501 ? 14.711 37.406 18.438 1 86.12 501 HIS B CA 1
ATOM 9477 C C . HIS B 1 501 ? 15.367 36.844 19.703 1 86.12 501 HIS B C 1
ATOM 9479 O O . HIS B 1 501 ? 16.25 35.969 19.609 1 86.12 501 HIS B O 1
ATOM 9485 N N . LYS B 1 502 ? 14.883 37.281 20.781 1 86.19 502 LYS B N 1
ATOM 9486 C CA . LYS B 1 502 ? 15.461 36.844 22.047 1 86.19 502 LYS B CA 1
ATOM 9487 C C . LYS B 1 502 ? 15.172 35.375 22.312 1 86.19 502 LYS B C 1
ATOM 9489 O O . LYS B 1 502 ? 16.062 34.625 22.719 1 86.19 502 LYS B O 1
ATOM 9494 N N . LEU B 1 503 ? 14.047 35.062 21.984 1 86.19 503 LEU B N 1
ATOM 9495 C CA . LEU B 1 503 ? 13.633 33.688 22.281 1 86.19 503 LEU B CA 1
ATOM 9496 C C . LEU B 1 503 ? 14.219 32.688 21.266 1 86.19 503 LEU B C 1
ATOM 9498 O O . LEU B 1 503 ? 14.492 31.547 21.609 1 86.19 503 LEU B O 1
ATOM 9502 N N . SER B 1 504 ? 14.422 33.156 20.109 1 85.88 504 SER B N 1
ATOM 9503 C CA . SER B 1 504 ? 14.977 32.281 19.078 1 85.88 504 SER B CA 1
ATOM 9504 C C . SER B 1 504 ? 16.469 32.062 19.297 1 85.88 504 SER B C 1
ATOM 9506 O O . SER B 1 504 ? 17 31 18.984 1 85.88 504 SER B O 1
ATOM 9508 N N . GLN B 1 505 ? 17.156 33.062 19.672 1 79.94 505 GLN B N 1
ATOM 9509 C CA . GLN B 1 505 ? 18.594 32.969 19.938 1 79.94 505 GLN B CA 1
ATOM 9510 C C . GLN B 1 505 ? 18.859 31.922 21.031 1 79.94 505 GLN B C 1
ATOM 9512 O O . GLN B 1 505 ? 19.859 31.203 20.984 1 79.94 505 GLN B O 1
ATOM 9517 N N . ALA B 1 506 ? 17.891 31.828 21.953 1 80.88 506 ALA B N 1
ATOM 9518 C CA . ALA B 1 506 ? 18.016 30.859 23.047 1 80.88 506 ALA B CA 1
ATOM 9519 C C . ALA B 1 506 ? 17.531 29.484 22.625 1 80.88 506 ALA B C 1
ATOM 9521 O O . ALA B 1 506 ? 17.562 28.531 23.406 1 80.88 506 ALA B O 1
ATOM 9522 N N . ASN B 1 507 ? 17.141 29.359 21.453 1 89.06 507 ASN B N 1
ATOM 9523 C CA . ASN B 1 507 ? 16.594 28.109 20.922 1 89.06 507 ASN B CA 1
ATOM 9524 C C . ASN B 1 507 ? 15.5 27.562 21.812 1 89.06 507 ASN B C 1
ATOM 9526 O O . ASN B 1 507 ? 15.422 26.344 22.016 1 89.06 507 ASN B O 1
ATOM 9530 N N . LEU B 1 508 ? 14.703 28.438 22.328 1 89.44 508 LEU B N 1
ATOM 9531 C CA . LEU B 1 508 ? 13.672 28.031 23.266 1 89.44 508 LEU B CA 1
ATOM 9532 C C . LEU B 1 508 ? 12.531 27.312 22.562 1 89.44 508 LEU B C 1
ATOM 9534 O O . LEU B 1 508 ? 11.93 26.391 23.125 1 89.44 508 LEU B O 1
ATOM 9538 N N . ARG B 1 509 ? 12.266 27.75 21.422 1 91.56 509 ARG B N 1
ATOM 9539 C CA . ARG B 1 509 ? 11.195 27.109 20.672 1 91.56 509 ARG B CA 1
ATOM 9540 C C . ARG B 1 509 ? 11.523 25.656 20.375 1 91.56 509 ARG B C 1
ATOM 9542 O O . ARG B 1 509 ? 10.703 24.766 20.594 1 91.56 509 ARG B O 1
ATOM 9549 N N . GLU B 1 510 ? 12.68 25.438 19.891 1 89.31 510 GLU B N 1
ATOM 9550 C CA . GLU B 1 510 ? 13.109 24.078 19.578 1 89.31 510 GLU B CA 1
ATOM 9551 C C . GLU B 1 510 ? 13.188 23.219 20.844 1 89.31 510 GLU B C 1
ATOM 9553 O O . GLU B 1 510 ? 12.852 22.031 20.812 1 89.31 510 GLU B O 1
ATOM 9558 N N . ALA B 1 511 ? 13.617 23.844 21.859 1 91.81 511 ALA B N 1
ATOM 9559 C CA . ALA B 1 511 ? 13.695 23.125 23.125 1 91.81 511 ALA B CA 1
ATOM 9560 C C . ALA B 1 511 ? 12.305 22.734 23.625 1 91.81 511 ALA B C 1
ATOM 9562 O O . ALA B 1 511 ? 12.102 21.625 24.109 1 91.81 511 ALA B O 1
ATOM 9563 N N . ALA B 1 512 ? 11.43 23.656 23.5 1 92 512 ALA B N 1
ATOM 9564 C CA . ALA B 1 512 ? 10.062 23.391 23.938 1 92 512 ALA B CA 1
ATOM 9565 C C . ALA B 1 512 ? 9.43 22.266 23.125 1 92 512 ALA B C 1
ATOM 9567 O O . ALA B 1 512 ? 8.805 21.359 23.672 1 92 512 ALA B O 1
ATOM 9568 N N . GLN B 1 513 ? 9.625 22.375 21.922 1 91.06 513 GLN B N 1
ATOM 9569 C CA . GLN B 1 513 ? 9.094 21.344 21.031 1 91.06 513 GLN B CA 1
ATOM 9570 C C . GLN B 1 513 ? 9.703 19.984 21.344 1 91.06 513 GLN B C 1
ATOM 9572 O O . GLN B 1 513 ? 9.008 18.953 21.328 1 91.06 513 GLN B O 1
ATOM 9577 N N . LYS B 1 514 ? 10.953 19.984 21.531 1 89.94 514 LYS B N 1
ATOM 9578 C CA . LYS B 1 514 ? 11.656 18.75 21.844 1 89.94 514 LYS B CA 1
ATOM 9579 C C . LYS B 1 514 ? 11.148 18.141 23.156 1 89.94 514 LYS B C 1
ATOM 9581 O O . LYS B 1 514 ? 10.992 16.922 23.266 1 89.94 514 LYS B O 1
ATOM 9586 N N . HIS B 1 515 ? 10.898 19 24.078 1 91.94 515 HIS B N 1
ATOM 9587 C CA . HIS B 1 515 ? 10.398 18.531 25.359 1 91.94 515 HIS B CA 1
ATOM 9588 C C . HIS B 1 515 ? 9.023 17.891 25.219 1 91.94 515 HIS B C 1
ATOM 9590 O O . HIS B 1 515 ? 8.75 16.844 25.812 1 91.94 515 HIS B O 1
ATOM 9596 N N . ILE B 1 516 ? 8.211 18.484 24.5 1 93.25 516 ILE B N 1
ATOM 9597 C CA . ILE B 1 516 ? 6.879 17.938 24.281 1 93.25 516 ILE B CA 1
ATOM 9598 C C . ILE B 1 516 ? 6.984 16.609 23.516 1 93.25 516 ILE B C 1
ATOM 9600 O O . ILE B 1 516 ? 6.301 15.633 23.859 1 93.25 516 ILE B O 1
ATOM 9604 N N . ARG B 1 517 ? 7.871 16.594 22.578 1 90.25 517 ARG B N 1
ATOM 9605 C CA . ARG B 1 517 ? 8.062 15.383 21.781 1 90.25 517 ARG B CA 1
ATOM 9606 C C . ARG B 1 517 ? 8.562 14.234 22.641 1 90.25 517 ARG B C 1
ATOM 9608 O O . ARG B 1 517 ? 8.117 13.094 22.5 1 90.25 517 ARG B O 1
ATOM 9615 N N . GLU B 1 518 ? 9.477 14.531 23.406 1 90.38 518 GLU B N 1
ATOM 9616 C CA . GLU B 1 518 ? 10.008 13.516 24.312 1 90.38 518 GLU B CA 1
ATOM 9617 C C . GLU B 1 518 ? 8.93 12.984 25.25 1 90.38 518 GLU B C 1
ATOM 9619 O O . GLU B 1 518 ? 8.898 11.789 25.562 1 90.38 518 GLU B O 1
ATOM 9624 N N . TYR B 1 519 ? 8.141 13.906 25.6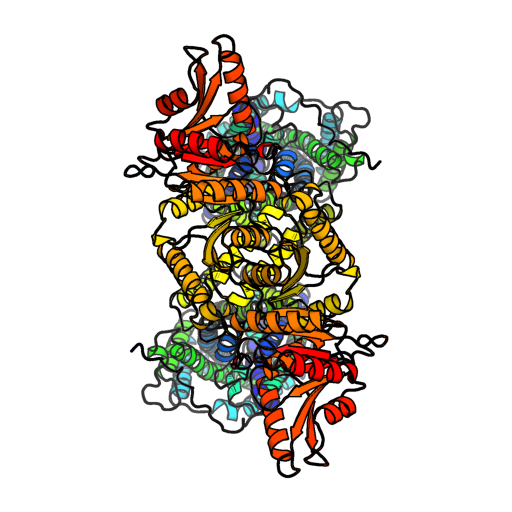88 1 92.19 519 TYR B N 1
ATOM 9625 C CA . TYR B 1 519 ? 7.031 13.5 26.547 1 92.19 519 TYR B CA 1
ATOM 9626 C C . TYR B 1 519 ? 6.094 12.555 25.797 1 92.19 519 TYR B C 1
ATOM 9628 O O . TYR B 1 519 ? 5.68 11.523 26.344 1 92.19 519 TYR B O 1
ATOM 9636 N N . ILE B 1 520 ? 5.801 12.859 24.641 1 90.31 520 ILE B N 1
ATOM 9637 C CA . ILE B 1 520 ? 4.906 12.062 23.812 1 90.31 520 ILE B CA 1
ATOM 9638 C C . ILE B 1 520 ? 5.512 10.68 23.594 1 90.31 520 ILE B C 1
ATOM 9640 O O . ILE B 1 520 ? 4.816 9.664 23.688 1 90.31 520 ILE B O 1
ATOM 9644 N N . GLN B 1 521 ? 6.773 10.648 23.312 1 86.44 521 GLN B N 1
ATOM 9645 C CA . GLN B 1 521 ? 7.465 9.391 23.031 1 86.44 521 GLN B CA 1
ATOM 9646 C C . GLN B 1 521 ? 7.559 8.531 24.281 1 86.44 521 GLN B C 1
ATOM 9648 O O . GLN B 1 521 ? 7.379 7.316 24.234 1 86.44 521 GLN B O 1
ATOM 9653 N N . SER B 1 522 ? 7.844 9.18 25.375 1 88.06 522 SER B N 1
ATOM 9654 C CA . SER B 1 522 ? 7.992 8.453 26.625 1 88.06 522 SER B CA 1
ATOM 9655 C C . SER B 1 522 ? 6.68 7.801 27.047 1 88.06 522 SER B C 1
ATOM 9657 O O . SER B 1 522 ? 6.684 6.73 27.672 1 88.06 522 SER B O 1
ATOM 9659 N N . ARG B 1 523 ? 5.621 8.414 26.688 1 87.25 523 ARG B N 1
ATOM 9660 C CA . ARG B 1 523 ? 4.32 7.883 27.078 1 87.25 523 ARG B CA 1
ATOM 9661 C C . ARG B 1 523 ? 3.678 7.109 25.922 1 87.25 523 ARG B C 1
ATOM 9663 O O . ARG B 1 523 ? 2.527 6.68 26.031 1 87.25 523 ARG B O 1
ATOM 9670 N N . ARG B 1 524 ? 4.387 6.953 24.812 1 82.94 524 ARG B N 1
ATOM 9671 C CA . ARG B 1 524 ? 3.945 6.211 23.641 1 82.94 524 ARG B CA 1
ATOM 9672 C C . ARG B 1 524 ? 2.586 6.707 23.156 1 82.94 524 ARG B C 1
ATOM 9674 O O . ARG B 1 524 ? 1.686 5.906 22.891 1 82.94 524 ARG B O 1
ATOM 9681 N N . MET B 1 525 ? 2.469 8.047 23.109 1 86.12 525 MET B N 1
ATOM 9682 C CA . MET B 1 525 ? 1.23 8.648 22.609 1 86.12 525 MET B CA 1
ATOM 9683 C C . MET B 1 525 ? 1.315 8.93 21.125 1 86.12 525 MET B C 1
ATOM 9685 O O . MET B 1 525 ? 2.41 9.055 20.562 1 86.12 525 MET B O 1
ATOM 9689 N N . THR B 1 526 ? 0.151 8.875 20.5 1 85.81 526 THR B N 1
ATOM 9690 C CA . THR B 1 526 ? 0.071 9.258 19.094 1 85.81 526 THR B CA 1
ATOM 9691 C C . THR B 1 526 ? -0.4 10.703 18.953 1 85.81 526 THR B C 1
ATOM 9693 O O . THR B 1 526 ? -1.591 10.953 18.766 1 85.81 526 THR B O 1
ATOM 9696 N N . ALA B 1 527 ? 0.479 11.602 19.125 1 90.75 527 ALA B N 1
ATOM 9697 C CA . ALA B 1 527 ? 0.177 13.031 19.078 1 90.75 527 ALA B CA 1
ATOM 9698 C C . ALA B 1 527 ? 1.319 13.805 18.422 1 90.75 527 ALA B C 1
ATOM 9700 O O . ALA B 1 527 ? 2.371 13.242 18.125 1 90.75 527 ALA B O 1
ATOM 9701 N N . PHE B 1 528 ? 1.076 14.992 18.125 1 92.25 528 PHE B N 1
ATOM 9702 C CA . PHE B 1 528 ? 2.068 15.875 17.516 1 92.25 528 PHE B CA 1
ATOM 9703 C C . PHE B 1 528 ? 2.488 16.969 18.484 1 92.25 528 PHE B C 1
ATOM 9705 O O . PHE B 1 528 ? 1.743 17.312 19.406 1 92.25 528 PHE B O 1
ATOM 9712 N N . ALA B 1 529 ? 3.695 17.422 18.359 1 92.56 529 ALA B N 1
ATOM 9713 C CA . ALA B 1 529 ? 4.242 18.5 19.188 1 92.56 529 ALA B CA 1
ATOM 9714 C C . ALA B 1 529 ? 4.367 19.797 18.391 1 92.56 529 ALA B C 1
ATOM 9716 O O . ALA B 1 529 ? 4.816 19.781 17.25 1 92.56 529 ALA B O 1
ATOM 9717 N N . GLU B 1 530 ? 3.883 20.859 19.016 1 92.88 530 GLU B N 1
ATOM 9718 C CA . GLU B 1 530 ? 3.945 22.172 18.391 1 92.88 530 GLU B CA 1
ATOM 9719 C C . GLU B 1 530 ? 4.352 23.25 19.406 1 92.88 530 GLU B C 1
ATOM 9721 O O . GLU B 1 530 ? 3.961 23.188 20.578 1 92.88 530 GLU B O 1
ATOM 9726 N N . ALA B 1 531 ? 5.23 24.109 19.016 1 94 531 ALA B N 1
ATOM 9727 C CA . ALA B 1 531 ? 5.621 25.266 19.812 1 94 531 ALA B CA 1
ATOM 9728 C C . ALA B 1 531 ? 5.734 26.516 18.938 1 94 531 ALA B C 1
ATOM 9730 O O . ALA B 1 531 ? 6.277 26.469 17.844 1 94 531 ALA B O 1
ATOM 9731 N N . ASP B 1 532 ? 5.203 27.609 19.422 1 94.12 532 ASP B N 1
ATOM 9732 C CA . ASP B 1 532 ? 5.219 28.859 18.672 1 94.12 532 ASP B CA 1
ATOM 9733 C C . ASP B 1 532 ? 5.562 30.031 19.562 1 94.12 532 ASP B C 1
ATOM 9735 O O . ASP B 1 532 ? 5.164 30.078 20.734 1 94.12 532 ASP B O 1
ATOM 9739 N N . ILE B 1 533 ? 6.312 30.938 19 1 94.25 533 ILE B N 1
ATOM 9740 C CA . ILE B 1 533 ? 6.602 32.188 19.672 1 94.25 533 ILE B CA 1
ATOM 9741 C C . ILE B 1 533 ? 5.586 33.25 19.25 1 94.25 533 ILE B C 1
ATOM 9743 O O . ILE B 1 533 ? 5.41 33.5 18.062 1 94.25 533 ILE B O 1
ATOM 9747 N N . VAL B 1 534 ? 4.941 33.781 20.234 1 91.62 534 VAL B N 1
ATOM 9748 C CA . VAL B 1 534 ? 3.922 34.781 19.938 1 91.62 534 VAL B CA 1
ATOM 9749 C C . VAL B 1 534 ? 4.133 36.031 20.797 1 91.62 534 VAL B C 1
ATOM 9751 O O . VAL B 1 534 ? 4.801 35.969 21.844 1 91.62 534 VAL B O 1
ATOM 9754 N N . GLN B 1 535 ? 3.566 37.156 20.344 1 88.62 535 GLN B N 1
ATOM 9755 C CA . GLN B 1 535 ? 3.684 38.375 21.109 1 88.62 535 GLN B CA 1
ATOM 9756 C C . GLN B 1 535 ? 2.682 38.438 22.25 1 88.62 535 GLN B C 1
ATOM 9758 O O . GLN B 1 535 ? 3.014 38.875 23.359 1 88.62 535 GLN B O 1
ATOM 9763 N N . ASP B 1 536 ? 1.419 38 21.953 1 89.88 536 ASP B N 1
ATOM 9764 C CA . ASP B 1 536 ? 0.328 37.906 22.906 1 89.88 536 ASP B CA 1
ATOM 9765 C C . ASP B 1 536 ? -0.35 36.531 22.859 1 89.88 536 ASP B C 1
ATOM 9767 O O . ASP B 1 536 ? -0.484 35.938 21.797 1 89.88 536 ASP B O 1
ATOM 9771 N N . PHE B 1 537 ? -0.763 36.188 24.062 1 89.38 537 PHE B N 1
ATOM 9772 C CA . PHE B 1 537 ? -1.313 34.844 24.156 1 89.38 537 PHE B CA 1
ATOM 9773 C C . PHE B 1 537 ? -2.607 34.719 23.359 1 89.38 537 PHE B C 1
ATOM 9775 O O . PHE B 1 537 ? -2.789 33.781 22.594 1 89.38 537 PHE B O 1
ATOM 9782 N N . LEU B 1 538 ? -3.506 35.625 23.531 1 90.19 538 LEU B N 1
ATOM 9783 C CA . LEU B 1 538 ? -4.832 35.531 22.922 1 90.19 538 LEU B CA 1
ATOM 9784 C C . LEU B 1 538 ? -4.742 35.594 21.406 1 90.19 538 LEU B C 1
ATOM 9786 O O . LEU B 1 538 ? -5.297 34.75 20.703 1 90.19 538 LEU B O 1
ATOM 9790 N N . SER B 1 539 ? -3.986 36.531 20.922 1 89.5 539 SER B N 1
ATOM 9791 C CA . SER B 1 539 ? -3.832 36.656 19.469 1 89.5 539 SER B CA 1
ATOM 9792 C C . SER B 1 539 ? -3.025 35.5 18.906 1 89.5 539 SER B C 1
ATOM 9794 O O . SER B 1 539 ? -3.291 35.031 17.797 1 89.5 539 SER B O 1
ATOM 9796 N N . GLY B 1 540 ? -2.086 35.094 19.672 1 90.81 540 GLY B N 1
ATOM 9797 C CA . GLY B 1 540 ? -1.29 33.938 19.25 1 90.81 540 GLY B CA 1
ATOM 9798 C C . GLY B 1 540 ? -2.086 32.656 19.188 1 90.81 540 GLY B C 1
ATOM 9799 O O . GLY B 1 540 ? -1.949 31.875 18.234 1 90.81 540 GLY B O 1
ATOM 9800 N N . ALA B 1 541 ? -2.893 32.438 20.203 1 93.31 541 ALA B N 1
ATOM 9801 C CA . ALA B 1 541 ? -3.715 31.234 20.25 1 93.31 541 ALA B CA 1
ATOM 9802 C C . ALA B 1 541 ? -4.68 31.188 19.062 1 93.31 541 ALA B C 1
ATOM 9804 O O . ALA B 1 541 ? -4.895 30.141 18.469 1 93.31 541 ALA B O 1
ATOM 9805 N N . LEU B 1 542 ? -5.211 32.312 18.781 1 93.25 542 LEU B N 1
ATOM 9806 C CA . LEU B 1 542 ? -6.137 32.406 17.656 1 93.25 542 LEU B CA 1
ATOM 9807 C C . LEU B 1 542 ? -5.418 32.125 16.328 1 93.25 542 LEU B C 1
ATOM 9809 O O . LEU B 1 542 ? -5.934 31.391 15.484 1 93.25 542 LEU B O 1
ATOM 9813 N N . ALA B 1 543 ? -4.25 32.656 16.188 1 92 543 ALA B N 1
ATOM 9814 C CA . ALA B 1 543 ? -3.484 32.469 14.953 1 92 543 ALA B CA 1
ATOM 9815 C C . ALA B 1 543 ? -3.066 31.016 14.781 1 92 543 ALA B C 1
ATOM 9817 O O . ALA B 1 543 ? -3.182 30.453 13.688 1 92 543 ALA B O 1
ATOM 9818 N N . VAL B 1 544 ? -2.67 30.453 15.812 1 93.44 544 VAL B N 1
ATOM 9819 C CA . VAL B 1 544 ? -2.199 29.078 15.758 1 93.44 544 VAL B CA 1
ATOM 9820 C C . VAL B 1 544 ? -3.375 28.141 15.492 1 93.44 544 VAL B C 1
ATOM 9822 O O . VAL B 1 544 ? -3.252 27.188 14.719 1 93.44 544 VAL B O 1
ATOM 9825 N N . ALA B 1 545 ? -4.48 28.406 16.094 1 94.19 545 ALA B N 1
ATOM 9826 C CA . ALA B 1 545 ? -5.66 27.562 15.914 1 94.19 545 ALA B CA 1
ATOM 9827 C C . ALA B 1 545 ? -6.137 27.578 14.469 1 94.19 545 ALA B C 1
ATOM 9829 O O . ALA B 1 545 ? -6.75 26.625 13.992 1 94.19 545 ALA B O 1
ATOM 9830 N N . GLN B 1 546 ? -5.844 28.641 13.789 1 92.56 546 GLN B N 1
ATOM 9831 C CA . GLN B 1 546 ? -6.246 28.766 12.391 1 92.56 546 GLN B CA 1
ATOM 9832 C C . GLN B 1 546 ? -5.211 28.141 11.469 1 92.56 546 GLN B C 1
ATOM 9834 O O . GLN B 1 546 ? -5.562 27.453 10.5 1 92.56 546 GLN B O 1
ATOM 9839 N N . ALA B 1 547 ? -3.988 28.359 11.812 1 91.88 547 ALA B N 1
ATOM 9840 C CA . ALA B 1 547 ? -2.916 28.078 10.859 1 91.88 547 ALA B CA 1
ATOM 9841 C C . ALA B 1 547 ? -2.42 26.641 11 1 91.88 547 ALA B C 1
ATOM 9843 O O . ALA B 1 547 ? -1.843 26.078 10.062 1 91.88 547 ALA B O 1
ATOM 9844 N N . HIS B 1 548 ? -2.668 26.125 12.117 1 93.38 548 HIS B N 1
ATOM 9845 C CA . HIS B 1 548 ? -2.121 24.797 12.336 1 93.38 548 HIS B CA 1
ATOM 9846 C C . HIS B 1 548 ? -2.807 23.766 11.453 1 93.38 548 HIS B C 1
ATOM 9848 O O . HIS B 1 548 ? -4.035 23.75 11.344 1 93.38 548 HIS B O 1
ATOM 9854 N N . GLY B 1 549 ? -1.938 22.953 10.836 1 89.94 549 GLY B N 1
ATOM 9855 C CA . GLY B 1 549 ? -2.471 21.906 9.977 1 89.94 549 GLY B CA 1
ATOM 9856 C C . GLY B 1 549 ? -2.359 22.234 8.5 1 89.94 549 GLY B C 1
ATOM 9857 O O . GLY B 1 549 ? -2.164 23.406 8.133 1 89.94 549 GLY B O 1
ATOM 9858 N N . VAL B 1 550 ? -2.428 21.234 7.703 1 86.56 550 VAL B N 1
ATOM 9859 C CA . VAL B 1 550 ? -2.363 21.391 6.258 1 86.56 550 VAL B CA 1
ATOM 9860 C C . VAL B 1 550 ? -3.582 20.75 5.605 1 86.56 550 VAL B C 1
ATOM 9862 O O . VAL B 1 550 ? -3.918 19.594 5.914 1 86.56 550 VAL B O 1
ATOM 9865 N N . GLY B 1 551 ? -4.207 21.609 4.75 1 75.31 551 GLY B N 1
ATOM 9866 C CA . GLY B 1 551 ? -5.34 21.062 4.027 1 75.31 551 GLY B CA 1
ATOM 9867 C C . GLY B 1 551 ? -6.504 20.703 4.926 1 75.31 551 GLY B C 1
ATOM 9868 O O . GLY B 1 551 ? -6.965 21.531 5.715 1 75.31 551 GLY B O 1
ATOM 9869 N N . GLY B 1 552 ? -6.871 19.438 4.941 1 76.69 552 GLY B N 1
ATOM 9870 C CA . GLY B 1 552 ? -8.023 18.953 5.688 1 76.69 552 GLY B CA 1
ATOM 9871 C C . GLY B 1 552 ? -7.691 18.594 7.125 1 76.69 552 GLY B C 1
ATOM 9872 O O . GLY B 1 552 ? -8.562 18.156 7.875 1 76.69 552 GLY B O 1
ATOM 9873 N N . LEU B 1 553 ? -6.461 19.047 7.598 1 87.06 553 LEU B N 1
ATOM 9874 C CA . LEU B 1 553 ? -6.066 18.656 8.953 1 87.06 553 LEU B CA 1
ATOM 9875 C C . LEU B 1 553 ? -6.121 19.859 9.891 1 87.06 553 LEU B C 1
ATOM 9877 O O . LEU B 1 553 ? -5.441 19.875 10.922 1 87.06 553 LEU B O 1
ATOM 9881 N N . GLU B 1 554 ? -6.836 20.828 9.547 1 90.06 554 GLU B N 1
ATOM 9882 C CA . GLU B 1 554 ? -7.039 21.953 10.469 1 90.06 554 GLU B CA 1
ATOM 9883 C C . GLU B 1 554 ? -7.812 21.516 11.711 1 90.06 554 GLU B C 1
ATOM 9885 O O . GLU B 1 554 ? -8.781 20.766 11.609 1 90.06 554 GLU B O 1
ATOM 9890 N N . PRO B 1 555 ? -7.312 21.922 12.82 1 92.62 555 PRO B N 1
ATOM 9891 C CA . PRO B 1 555 ? -8.016 21.531 14.039 1 92.62 555 PRO B CA 1
ATOM 9892 C C . PRO B 1 555 ? -9.469 21.984 14.062 1 92.62 555 PRO B C 1
ATOM 9894 O O . PRO B 1 555 ? -9.773 23.109 13.664 1 92.62 555 PRO B O 1
ATOM 9897 N N . ASN B 1 556 ? -10.375 21.141 14.477 1 91.94 556 ASN B N 1
ATOM 9898 C CA . ASN B 1 556 ? -11.789 21.484 14.586 1 91.94 556 ASN B CA 1
ATOM 9899 C C . ASN B 1 556 ? -12.195 21.688 16.047 1 91.94 556 ASN B C 1
ATOM 9901 O O . ASN B 1 556 ? -13.273 22.234 16.312 1 91.94 556 ASN B O 1
ATOM 9905 N N . THR B 1 557 ? -11.312 21.266 16.906 1 94.38 557 THR B N 1
ATOM 9906 C CA . THR B 1 557 ? -11.602 21.375 18.328 1 94.38 557 THR B CA 1
ATOM 9907 C C . THR B 1 557 ? -10.375 21.891 19.078 1 94.38 557 THR B C 1
ATOM 9909 O O . THR B 1 557 ? -9.242 21.531 18.766 1 94.38 557 THR B O 1
ATOM 9912 N N . VAL B 1 558 ? -10.602 22.812 19.984 1 96.69 558 VAL B N 1
ATOM 9913 C CA . VAL B 1 558 ? -9.547 23.359 20.828 1 96.69 558 VAL B CA 1
ATOM 9914 C C . VAL B 1 558 ? -9.828 23 22.281 1 96.69 558 VAL B C 1
ATOM 9916 O O . VAL B 1 558 ? -10.953 23.188 22.766 1 96.69 558 VAL B O 1
ATOM 9919 N N . LEU B 1 559 ? -8.883 22.484 22.953 1 97.12 559 LEU B N 1
ATOM 9920 C CA . LEU B 1 559 ? -9.016 22.062 24.344 1 97.12 559 LEU B CA 1
ATOM 9921 C C . LEU B 1 559 ? -8.078 22.859 25.25 1 97.12 559 LEU B C 1
ATOM 9923 O O . LEU B 1 559 ? -6.879 22.969 24.969 1 97.12 559 LEU B O 1
ATOM 9927 N N . LEU B 1 560 ? -8.641 23.453 26.297 1 95.62 560 LEU B N 1
ATOM 9928 C CA . LEU B 1 560 ? -7.887 24.234 27.281 1 95.62 560 LEU B CA 1
ATOM 9929 C C . LEU B 1 560 ? -8.273 23.828 28.703 1 95.62 560 LEU B C 1
ATOM 9931 O O . LEU B 1 560 ? -9.328 23.234 28.906 1 95.62 560 LEU B O 1
ATOM 9935 N N . GLY B 1 561 ? -7.395 24.172 29.594 1 93.88 561 GLY B N 1
ATOM 9936 C CA . GLY B 1 561 ? -7.75 24.062 31 1 93.88 561 GLY B CA 1
ATOM 9937 C C . GLY B 1 561 ? -8.562 25.234 31.516 1 93.88 561 GLY B C 1
ATOM 9938 O O . GLY B 1 561 ? -8.406 26.359 31.047 1 93.88 561 GLY B O 1
ATOM 9939 N N . TRP B 1 562 ? -9.398 24.969 32.438 1 92.62 562 TRP B N 1
ATOM 9940 C CA . TRP B 1 562 ? -10.18 26.031 33.031 1 92.62 562 TRP B CA 1
ATOM 9941 C C . TRP B 1 562 ? -9.32 26.859 33.969 1 92.62 562 TRP B C 1
ATOM 9943 O O . TRP B 1 562 ? -8.625 26.328 34.844 1 92.62 562 TRP B O 1
ATOM 9953 N N . SER B 1 563 ? -9.328 28.141 33.781 1 91.31 563 SER B N 1
ATOM 9954 C CA . SER B 1 563 ? -8.469 29.047 34.531 1 91.31 563 SER B CA 1
ATOM 9955 C C . SER B 1 563 ? -8.961 29.188 35.969 1 91.31 563 SER B C 1
ATOM 9957 O O . SER B 1 563 ? -10.164 29.219 36.219 1 91.31 563 SER B O 1
ATOM 9959 N N . ARG B 1 564 ? -8.031 29.406 36.844 1 86.69 564 ARG B N 1
ATOM 9960 C CA . ARG B 1 564 ? -8.359 29.562 38.281 1 86.69 564 ARG B CA 1
ATOM 9961 C C . ARG B 1 564 ? -8.508 31.031 38.625 1 86.69 564 ARG B C 1
ATOM 9963 O O . ARG B 1 564 ? -9.062 31.375 39.688 1 86.69 564 ARG B O 1
ATOM 9970 N N . THR B 1 565 ? -8.117 31.922 37.75 1 90.5 565 THR B N 1
ATOM 9971 C CA . THR B 1 565 ? -8.164 33.344 38 1 90.5 565 THR B CA 1
ATOM 9972 C C . THR B 1 565 ? -9.281 34.031 37.219 1 90.5 565 THR B C 1
ATOM 9974 O O . THR B 1 565 ? -9.648 33.531 36.125 1 90.5 565 THR B O 1
ATOM 9977 N N . ALA B 1 566 ? -9.766 35.062 37.781 1 90.25 566 ALA B N 1
ATOM 9978 C CA . ALA B 1 566 ? -10.844 35.781 37.094 1 90.25 566 ALA B CA 1
ATOM 9979 C C . ALA B 1 566 ? -10.367 36.375 35.781 1 90.25 566 ALA B C 1
ATOM 9981 O O . ALA B 1 566 ? -11.109 36.406 34.812 1 90.25 566 ALA B O 1
ATOM 9982 N N . GLU B 1 567 ? -9.188 36.875 35.844 1 89.44 567 GLU B N 1
ATOM 9983 C CA . GLU B 1 567 ? -8.633 37.469 34.625 1 89.44 567 GLU B CA 1
ATOM 9984 C C . GLU B 1 567 ? -8.461 36.438 33.531 1 89.44 567 GLU B C 1
ATOM 9986 O O . GLU B 1 567 ? -8.742 36.688 32.344 1 89.44 567 GLU B O 1
ATOM 9991 N N . GLY B 1 568 ? -8.047 35.375 33.969 1 90.5 568 GLY B N 1
ATOM 9992 C CA . GLY B 1 568 ? -7.887 34.281 33.031 1 90.5 568 GLY B CA 1
ATOM 9993 C C . GLY B 1 568 ? -9.195 33.812 32.438 1 90.5 568 GLY B C 1
ATOM 9994 O O . GLY B 1 568 ? -9.266 33.5 31.234 1 90.5 568 GLY B O 1
ATOM 9995 N N . ARG B 1 569 ? -10.148 33.812 33.188 1 92 569 ARG B N 1
ATOM 9996 C CA . ARG B 1 569 ? -11.461 33.375 32.719 1 92 569 ARG B CA 1
ATOM 9997 C C . ARG B 1 569 ? -12.055 34.375 31.734 1 92 569 ARG B C 1
ATOM 9999 O O . ARG B 1 569 ? -12.719 33.969 30.766 1 92 569 ARG B O 1
ATOM 10006 N N . MET B 1 570 ? -11.781 35.562 31.984 1 90.19 570 MET B N 1
ATOM 10007 C CA . MET B 1 570 ? -12.25 36.594 31.047 1 90.19 570 MET B CA 1
ATOM 10008 C C . MET B 1 570 ? -11.562 36.438 29.688 1 90.19 570 MET B C 1
ATOM 10010 O O . MET B 1 570 ? -12.203 36.562 28.656 1 90.19 570 MET B O 1
ATOM 10014 N N . ALA B 1 571 ? -10.344 36.156 29.797 1 90.5 571 ALA B N 1
ATOM 10015 C CA . ALA B 1 571 ? -9.594 35.906 28.562 1 90.5 571 ALA B CA 1
ATOM 10016 C C . ALA B 1 571 ? -10.117 34.688 27.844 1 90.5 571 ALA B C 1
ATOM 10018 O O . ALA B 1 571 ? -10.195 34.656 26.609 1 90.5 571 ALA B O 1
ATOM 10019 N N . GLN B 1 572 ? -10.477 33.75 28.609 1 92.75 572 GLN B N 1
ATOM 10020 C CA . GLN B 1 572 ? -10.992 32.5 28.047 1 92.75 572 GLN B CA 1
ATOM 10021 C C . GLN B 1 572 ? -12.344 32.719 27.375 1 92.75 572 GLN B C 1
ATOM 10023 O O . GLN B 1 572 ? -12.641 32.156 26.344 1 92.75 572 GLN B O 1
ATOM 10028 N N . MET B 1 573 ? -13.109 33.594 27.953 1 91.5 573 MET B N 1
ATOM 10029 C CA . MET B 1 573 ? -14.406 33.875 27.359 1 91.5 573 MET B CA 1
ATOM 10030 C C . MET B 1 573 ? -14.234 34.625 26.031 1 91.5 573 MET B C 1
ATOM 10032 O O . MET B 1 573 ? -14.977 34.344 25.078 1 91.5 573 MET B O 1
ATOM 10036 N N . LYS B 1 574 ? -13.305 35.438 26.031 1 91.06 574 LYS B N 1
ATOM 10037 C CA . LYS B 1 574 ? -13.023 36.125 24.781 1 91.06 574 LYS B CA 1
ATOM 10038 C C . LYS B 1 574 ? -12.531 35.156 23.719 1 91.06 574 LYS B C 1
ATOM 10040 O O . LYS B 1 574 ? -12.969 35.188 22.562 1 91.06 574 LYS B O 1
ATOM 10045 N N . LEU B 1 575 ? -11.672 34.344 24.109 1 92.12 575 LEU B N 1
ATOM 10046 C CA . LEU B 1 575 ? -11.141 33.312 23.203 1 92.12 575 LEU B CA 1
ATOM 10047 C C . LEU B 1 575 ? -12.258 32.406 22.703 1 92.12 575 LEU B C 1
ATOM 10049 O O . LEU B 1 575 ? -12.281 32.031 21.531 1 92.12 575 LEU B O 1
ATOM 10053 N N . LEU B 1 576 ? -13.117 32.062 23.594 1 92.44 576 LEU B N 1
ATOM 10054 C CA . LEU B 1 576 ? -14.258 31.219 23.25 1 92.44 576 LEU B CA 1
ATOM 10055 C C . LEU B 1 576 ? -15.094 31.844 22.141 1 92.44 576 LEU B C 1
ATOM 10057 O O . LEU B 1 576 ? -15.445 31.172 21.172 1 92.44 576 LEU B O 1
ATOM 10061 N N . ARG B 1 577 ? -15.336 33.062 22.25 1 90.88 577 ARG B N 1
ATOM 10062 C CA . ARG B 1 577 ? -16.141 33.75 21.25 1 90.88 577 ARG B CA 1
ATOM 10063 C C . ARG B 1 577 ? -15.406 33.812 19.922 1 90.88 577 ARG B C 1
ATOM 10065 O O . ARG B 1 577 ? -16.016 33.594 18.859 1 90.88 577 ARG B O 1
ATOM 10072 N N . ASP B 1 578 ? -14.148 34.156 20.031 1 91.94 578 ASP B N 1
ATOM 10073 C CA . ASP B 1 578 ? -13.359 34.281 18.812 1 91.94 578 ASP B CA 1
ATOM 10074 C C . ASP B 1 578 ? -13.266 32.938 18.094 1 91.94 578 ASP B C 1
ATOM 10076 O O . ASP B 1 578 ? -13.445 32.875 16.875 1 91.94 578 ASP B O 1
ATOM 10080 N N . LEU B 1 579 ? -13.031 31.875 18.766 1 93.62 579 LEU B N 1
ATOM 10081 C CA . LEU B 1 579 ? -12.891 30.547 18.156 1 93.62 579 LEU B CA 1
ATOM 10082 C C . LEU B 1 579 ? -14.234 30.047 17.641 1 93.62 579 LEU B C 1
ATOM 10084 O O . LEU B 1 579 ? -14.289 29.391 16.594 1 93.62 579 LEU B O 1
ATOM 10088 N N . ALA B 1 580 ? -15.227 30.297 18.391 1 90.62 580 ALA B N 1
ATOM 10089 C CA . ALA B 1 580 ? -16.562 29.906 17.938 1 90.62 580 ALA B CA 1
ATOM 10090 C C . ALA B 1 580 ? -16.922 30.578 16.625 1 90.62 580 ALA B C 1
ATOM 10092 O O . ALA B 1 580 ? -17.562 29.984 15.758 1 90.62 580 ALA B O 1
ATOM 10093 N N . SER B 1 581 ? -16.484 31.812 16.531 1 89.19 581 SER B N 1
ATOM 10094 C CA . SER B 1 581 ? -16.766 32.562 15.305 1 89.19 581 SER B CA 1
ATOM 10095 C C . SER B 1 581 ? -16.016 31.938 14.125 1 89.19 581 SER B C 1
ATOM 10097 O O . SER B 1 581 ? -16.438 32.062 12.977 1 89.19 581 SER B O 1
ATOM 10099 N N . LEU B 1 582 ? -14.953 31.297 14.43 1 91.31 582 LEU B N 1
ATOM 10100 C CA . LEU B 1 582 ? -14.156 30.656 13.383 1 91.31 582 LEU B CA 1
ATOM 10101 C C . LEU B 1 582 ? -14.672 29.25 13.094 1 91.31 582 LEU B C 1
ATOM 10103 O O . LEU B 1 582 ? -14.086 28.531 12.289 1 91.31 582 LEU B O 1
ATOM 10107 N N . GLY B 1 583 ? -15.711 28.844 13.766 1 88.94 583 GLY B N 1
ATOM 10108 C CA . GLY B 1 583 ? -16.312 27.547 13.531 1 88.94 583 GLY B CA 1
ATOM 10109 C C . GLY B 1 583 ? -15.562 26.406 14.211 1 88.94 583 GLY B C 1
ATOM 10110 O O . GLY B 1 583 ? -15.516 25.297 13.695 1 88.94 583 GLY B O 1
ATOM 10111 N N . LYS B 1 584 ? -14.898 26.656 15.25 1 93 584 LYS B N 1
ATOM 10112 C CA . LYS B 1 584 ? -14.172 25.625 16 1 93 584 LYS B CA 1
ATOM 10113 C C . LYS B 1 584 ? -14.883 25.312 17.312 1 93 584 LYS B C 1
ATOM 10115 O O . LYS B 1 584 ? -15.461 26.203 17.938 1 93 584 LYS B O 1
ATOM 10120 N N . SER B 1 585 ? -14.875 24.062 17.656 1 93.94 585 SER B N 1
ATOM 10121 C CA . SER B 1 585 ? -15.406 23.656 18.953 1 93.94 585 SER B CA 1
ATOM 10122 C C . SER B 1 585 ? -14.391 23.938 20.062 1 93.94 585 SER B C 1
ATOM 10124 O O . SER B 1 585 ? -13.18 23.844 19.844 1 93.94 585 SER B O 1
ATOM 10126 N N . VAL B 1 586 ? -14.922 24.359 21.172 1 95.31 586 VAL B N 1
ATOM 10127 C CA . VAL B 1 586 ? -14.039 24.703 22.281 1 95.31 586 VAL B CA 1
ATOM 10128 C C . VAL B 1 586 ? -14.391 23.859 23.516 1 95.31 586 VAL B C 1
ATOM 10130 O O . VAL B 1 586 ? -15.57 23.688 23.844 1 95.31 586 VAL B O 1
ATOM 10133 N N . LEU B 1 587 ? -13.391 23.297 24.094 1 96.38 587 LEU B N 1
ATOM 10134 C CA . LEU B 1 587 ? -13.539 22.484 25.297 1 96.38 587 LEU B CA 1
ATOM 10135 C C . LEU B 1 587 ? -12.695 23.062 26.438 1 96.38 587 LEU B C 1
ATOM 10137 O O . LEU B 1 587 ? -11.555 23.484 26.219 1 96.38 587 LEU B O 1
ATOM 10141 N N . PHE B 1 588 ? -13.336 23.203 27.625 1 95.31 588 PHE B N 1
ATOM 10142 C CA . PHE B 1 588 ? -12.625 23.562 28.844 1 95.31 588 PHE B CA 1
ATOM 10143 C C . PHE B 1 588 ? -12.672 22.422 29.844 1 95.31 588 PHE B C 1
ATOM 10145 O O . PHE B 1 588 ? -13.75 21.906 30.156 1 95.31 588 PHE B O 1
ATOM 10152 N N . LEU B 1 589 ? -11.547 22.031 30.328 1 95.44 589 LEU B N 1
ATOM 10153 C CA . LEU B 1 589 ? -11.484 20.938 31.312 1 95.44 589 LEU B CA 1
ATOM 10154 C C . LEU B 1 589 ? -11.172 21.484 32.688 1 95.44 589 LEU B C 1
ATOM 10156 O O . LEU B 1 589 ? -10.25 22.281 32.875 1 95.44 589 LEU B O 1
ATOM 10160 N N . HIS B 1 590 ? -11.969 21.109 33.625 1 93.06 590 HIS B N 1
ATOM 10161 C CA . HIS B 1 590 ? -11.688 21.359 35.031 1 93.06 590 HIS B CA 1
ATOM 10162 C C . HIS B 1 590 ? -11.68 20.062 35.812 1 93.06 590 HIS B C 1
ATOM 10164 O O . HIS B 1 590 ? -12.648 19.297 35.781 1 93.06 590 HIS B O 1
ATOM 10170 N N . CYS B 1 591 ? -10.578 19.812 36.406 1 88.88 591 CYS B N 1
ATOM 10171 C CA . CYS B 1 591 ? -10.469 18.625 37.25 1 88.88 591 CYS B CA 1
ATOM 10172 C C . CYS B 1 591 ? -10.469 18.984 38.719 1 88.88 591 CYS B C 1
ATOM 10174 O O . CYS B 1 591 ? -9.789 19.938 39.125 1 88.88 591 CYS B O 1
ATOM 10176 N N . ARG B 1 592 ? -11.266 18.266 39.406 1 77.25 592 ARG B N 1
ATOM 10177 C CA . ARG B 1 592 ? -11.305 18.469 40.844 1 77.25 592 ARG B CA 1
ATOM 10178 C C . ARG B 1 592 ? -10.008 18.016 41.5 1 77.25 592 ARG B C 1
ATOM 10180 O O . ARG B 1 592 ? -9.422 17.016 41.125 1 77.25 592 ARG B O 1
ATOM 10187 N N . ASP B 1 593 ? -9.578 18.875 42.438 1 71.25 593 ASP B N 1
ATOM 10188 C CA . ASP B 1 593 ? -8.328 18.594 43.125 1 71.25 593 ASP B CA 1
ATOM 10189 C C . ASP B 1 593 ? -8.406 17.281 43.906 1 71.25 593 ASP B C 1
ATOM 10191 O O . ASP B 1 593 ? -9.352 17.062 44.656 1 71.25 593 ASP B O 1
ATOM 10195 N N . GLY B 1 594 ? -7.578 16.266 43.688 1 67.44 594 GLY B N 1
ATOM 10196 C CA . GLY B 1 594 ? -7.484 15.031 44.469 1 67.44 594 GLY B CA 1
ATOM 10197 C C . GLY B 1 594 ? -8.227 13.875 43.812 1 67.44 594 GLY B C 1
ATOM 10198 O O . GLY B 1 594 ? -7.879 12.711 44.031 1 67.44 594 GLY B O 1
ATOM 10199 N N . HIS B 1 595 ? -9.297 14.039 43.125 1 67.81 595 HIS B N 1
ATOM 10200 C CA . HIS B 1 595 ? -10.117 12.938 42.625 1 67.81 595 HIS B CA 1
ATOM 10201 C C . HIS B 1 595 ? -9.82 12.633 41.156 1 67.81 595 HIS B C 1
ATOM 10203 O O . HIS B 1 595 ? -10 11.5 40.719 1 67.81 595 HIS B O 1
ATOM 10209 N N . ASP B 1 596 ? -9.172 13.469 40.406 1 81.06 596 ASP B N 1
ATOM 10210 C CA . ASP B 1 596 ? -8.875 13.359 38.969 1 81.06 596 ASP B CA 1
ATOM 10211 C C . ASP B 1 596 ? -10.031 12.719 38.219 1 81.06 596 ASP B C 1
ATOM 10213 O O . ASP B 1 596 ? -11.102 13.312 38.094 1 81.06 596 ASP B O 1
ATOM 10217 N N . PHE B 1 597 ? -9.992 11.508 37.719 1 87.12 597 PHE B N 1
ATOM 10218 C CA . PHE B 1 597 ? -11.062 10.867 36.969 1 87.12 597 PHE B CA 1
ATOM 10219 C C . PHE B 1 597 ? -11.586 9.641 37.688 1 87.12 597 PHE B C 1
ATOM 10221 O O . PHE B 1 597 ? -12.234 8.781 37.094 1 87.12 597 PHE B O 1
ATOM 10228 N N . GLY B 1 598 ? -11.336 9.578 38.938 1 81.81 598 GLY B N 1
ATOM 10229 C CA . GLY B 1 598 ? -11.859 8.555 39.812 1 81.81 598 GLY B CA 1
ATOM 10230 C C . GLY B 1 598 ? -11.719 7.152 39.281 1 81.81 598 GLY B C 1
ATOM 10231 O O . GLY B 1 598 ? -10.633 6.75 38.844 1 81.81 598 GLY B O 1
ATOM 10232 N N . ARG B 1 599 ? -12.93 6.328 39.25 1 82.25 599 ARG B N 1
ATOM 10233 C CA . ARG B 1 599 ? -12.93 4.93 38.844 1 82.25 599 ARG B CA 1
ATOM 10234 C C . ARG B 1 599 ? -13.219 4.812 37.344 1 82.25 599 ARG B C 1
ATOM 10236 O O . ARG B 1 599 ? -13.133 3.723 36.781 1 82.25 599 ARG B O 1
ATOM 10243 N N . ARG B 1 600 ? -13.438 5.969 36.812 1 89.06 600 ARG B N 1
ATOM 10244 C CA . ARG B 1 600 ? -13.727 5.984 35.375 1 89.06 600 ARG B CA 1
ATOM 10245 C C . ARG B 1 600 ? -14.867 5.023 35.031 1 89.06 600 ARG B C 1
ATOM 10247 O O . ARG B 1 600 ? -14.758 4.23 34.094 1 89.06 600 ARG B O 1
ATOM 10254 N N . ALA B 1 601 ? -15.961 5.156 35.75 1 90.75 601 ALA B N 1
ATOM 10255 C CA . ALA B 1 601 ? -17.062 4.199 35.625 1 90.75 601 ALA B CA 1
ATOM 10256 C C . ALA B 1 601 ? -18.297 4.863 35.062 1 90.75 601 ALA B C 1
ATOM 10258 O O . ALA B 1 601 ? -19.125 4.203 34.406 1 90.75 601 ALA B O 1
ATOM 10259 N N . VAL B 1 602 ? -18.391 6.152 35.312 1 93.94 602 VAL B N 1
ATOM 10260 C CA . VAL B 1 602 ? -19.625 6.797 34.906 1 93.94 602 VAL B CA 1
ATOM 10261 C C . VAL B 1 602 ? -19.312 8.109 34.188 1 93.94 602 VAL B C 1
ATOM 10263 O O . VAL B 1 602 ? -18.5 8.898 34.656 1 93.94 602 VAL B O 1
ATOM 10266 N N . ILE B 1 603 ? -19.938 8.328 33.062 1 95.31 603 ILE B N 1
ATOM 10267 C CA . ILE B 1 603 ? -19.859 9.57 32.281 1 95.31 603 ILE B CA 1
ATOM 10268 C C . ILE B 1 603 ? -21.25 10.188 32.156 1 95.31 603 ILE B C 1
ATOM 10270 O O . ILE B 1 603 ? -22.172 9.547 31.641 1 95.31 603 ILE B O 1
ATOM 10274 N N . ASP B 1 604 ? -21.406 11.391 32.625 1 94 604 ASP B N 1
ATOM 10275 C CA . ASP B 1 604 ? -22.688 12.094 32.562 1 94 604 ASP B CA 1
ATOM 10276 C C . ASP B 1 604 ? -22.688 13.117 31.422 1 94 604 ASP B C 1
ATOM 10278 O O . ASP B 1 604 ? -21.75 13.906 31.297 1 94 604 ASP B O 1
ATOM 10282 N N . VAL B 1 605 ? -23.656 13.047 30.625 1 93.5 605 VAL B N 1
ATOM 10283 C CA . VAL B 1 605 ? -23.859 14.031 29.562 1 93.5 605 VAL B CA 1
ATOM 10284 C C . VAL B 1 605 ? -25.156 14.805 29.812 1 93.5 605 VAL B C 1
ATOM 10286 O O . VAL B 1 605 ? -26.25 14.234 29.75 1 93.5 605 VAL B O 1
ATOM 10289 N N . TRP B 1 606 ? -25.016 16.047 30.109 1 89.81 606 TRP B N 1
ATOM 10290 C CA . TRP B 1 606 ? -26.188 16.859 30.406 1 89.81 606 TRP B CA 1
ATOM 10291 C C . TRP B 1 606 ? -26.75 17.516 29.141 1 89.81 606 TRP B C 1
ATOM 10293 O O . TRP B 1 606 ? -26.031 18.25 28.469 1 89.81 606 TRP B O 1
ATOM 10303 N N . TRP B 1 607 ? -27.969 17.219 28.812 1 85.12 607 TRP B N 1
ATOM 10304 C CA . TRP B 1 607 ? -28.609 17.688 27.594 1 85.12 607 TRP B CA 1
ATOM 10305 C C . TRP B 1 607 ? -29.719 18.688 27.922 1 85.12 607 TRP B C 1
ATOM 10307 O O . TRP B 1 607 ? -30.609 18.406 28.719 1 85.12 607 TRP B O 1
ATOM 10317 N N . ARG B 1 608 ? -29.641 19.891 27.359 1 74.44 608 ARG B N 1
ATOM 10318 C CA . ARG B 1 608 ? -30.641 20.906 27.641 1 74.44 608 ARG B CA 1
ATOM 10319 C C . ARG B 1 608 ? -31.734 20.906 26.562 1 74.44 608 ARG B C 1
ATOM 10321 O O . ARG B 1 608 ? -32.562 21.812 26.531 1 74.44 608 ARG B O 1
ATOM 10328 N N . GLY B 1 609 ? -31.906 19.922 25.766 1 62.34 609 GLY B N 1
ATOM 10329 C CA . GLY B 1 609 ? -33 19.812 24.828 1 62.34 609 GLY B CA 1
ATOM 10330 C C . GLY B 1 609 ? -32.656 20.391 23.453 1 62.34 609 GLY B C 1
ATOM 10331 O O . GLY B 1 609 ? -33.406 20.172 22.5 1 62.34 609 GLY B O 1
ATOM 10332 N N . ARG B 1 610 ? -31.812 21.547 23.375 1 59.06 610 ARG B N 1
ATOM 10333 C CA . ARG B 1 610 ? -31.547 22.172 22.094 1 59.06 610 ARG B CA 1
ATOM 10334 C C . ARG B 1 610 ? -30.328 21.531 21.422 1 59.06 610 ARG B C 1
ATOM 10336 O O . ARG B 1 610 ? -29.453 21 22.109 1 59.06 610 ARG B O 1
ATOM 10343 N N . GLY B 1 611 ? -30.422 21.203 20.312 1 60.41 611 GLY B N 1
ATOM 10344 C CA . GLY B 1 611 ? -29.578 20.406 19.422 1 60.41 611 GLY B CA 1
ATOM 10345 C C . GLY B 1 611 ? -28.188 20.984 19.234 1 60.41 611 GLY B C 1
ATOM 10346 O O . GLY B 1 611 ? -27.781 21.891 19.969 1 60.41 611 GLY B O 1
ATOM 10347 N N . GLY B 1 612 ? -26.969 20.531 18.922 1 70.31 612 GLY B N 1
ATOM 10348 C CA . GLY B 1 612 ? -25.625 20.703 18.391 1 70.31 612 GLY B CA 1
ATOM 10349 C C . GLY B 1 612 ? -24.531 20.25 19.344 1 70.31 612 GLY B C 1
ATOM 10350 O O . GLY B 1 612 ? -23.719 19.391 19 1 70.31 612 GLY B O 1
ATOM 10351 N N . ASN B 1 613 ? -24.734 20.906 20.688 1 81.44 613 ASN B N 1
ATOM 10352 C CA . ASN B 1 613 ? -23.703 20.516 21.641 1 81.44 613 ASN B CA 1
ATOM 10353 C C . ASN B 1 613 ? -23.875 19.062 22.094 1 81.44 613 ASN B C 1
ATOM 10355 O O . ASN B 1 613 ? -22.891 18.375 22.328 1 81.44 613 ASN B O 1
ATOM 10359 N N . ALA B 1 614 ? -25.125 18.641 22.188 1 81.06 614 ALA B N 1
ATOM 10360 C CA . ALA B 1 614 ? -25.406 17.297 22.703 1 81.06 614 ALA B CA 1
ATOM 10361 C C . ALA B 1 614 ? -24.812 16.219 21.812 1 81.06 614 ALA B C 1
ATOM 10363 O O . ALA B 1 614 ? -24.281 15.227 22.297 1 81.06 614 ALA B O 1
ATOM 10364 N N . ASP B 1 615 ? -24.953 16.484 20.594 1 80.81 615 ASP B N 1
ATOM 10365 C CA . ASP B 1 615 ? -24.406 15.516 19.656 1 80.81 615 ASP B CA 1
ATOM 10366 C C . ASP B 1 615 ? -22.906 15.359 19.828 1 80.81 615 ASP B C 1
ATOM 10368 O O . ASP B 1 615 ? -22.391 14.242 19.828 1 80.81 615 ASP B O 1
ATOM 10372 N N . LEU B 1 616 ? -22.266 16.5 19.906 1 87.31 616 LEU B N 1
ATOM 10373 C CA . LEU B 1 616 ? -20.812 16.469 20.062 1 87.31 616 LEU B CA 1
ATOM 10374 C C . LEU B 1 616 ? -20.422 15.836 21.391 1 87.31 616 LEU B C 1
ATOM 10376 O O . LEU B 1 616 ? -19.484 15.039 21.469 1 87.31 616 LEU B O 1
ATOM 10380 N N . MET B 1 617 ? -21.172 16.172 22.438 1 90.62 617 MET B N 1
ATOM 10381 C CA . MET B 1 617 ? -20.875 15.633 23.766 1 90.62 617 MET B CA 1
ATOM 10382 C C . MET B 1 617 ? -21.062 14.117 23.781 1 90.62 617 MET B C 1
ATOM 10384 O O . MET B 1 617 ? -20.25 13.398 24.359 1 90.62 617 MET B O 1
ATOM 10388 N N . LEU B 1 618 ? -22.094 13.703 23.172 1 87.19 618 LEU B N 1
ATOM 10389 C CA . LEU B 1 618 ? -22.359 12.266 23.125 1 87.19 618 LEU B CA 1
ATOM 10390 C C . LEU B 1 618 ? -21.297 11.547 22.312 1 87.19 618 LEU B C 1
ATOM 10392 O O . LEU B 1 618 ? -20.875 10.445 22.656 1 87.19 618 LEU B O 1
ATOM 10396 N N . LEU B 1 619 ? -20.969 12.203 21.281 1 84.38 619 LEU B N 1
ATOM 10397 C CA . LEU B 1 619 ? -19.922 11.617 20.453 1 84.38 619 LEU B CA 1
ATOM 10398 C C . LEU B 1 619 ? -18.609 11.492 21.25 1 84.38 619 LEU B C 1
ATOM 10400 O O . LEU B 1 619 ? -17.938 10.469 21.172 1 84.38 619 LEU B O 1
ATOM 10404 N N . PHE B 1 620 ? -18.266 12.531 21.938 1 90.81 620 PHE B N 1
ATOM 10405 C CA . PHE B 1 620 ? -17.062 12.5 22.734 1 90.81 620 PHE B CA 1
ATOM 10406 C C . PHE B 1 620 ? -17.156 11.438 23.828 1 90.81 620 PHE B C 1
ATOM 10408 O O . PHE B 1 620 ? -16.203 10.711 24.094 1 90.81 620 PHE B O 1
ATOM 10415 N N . ALA B 1 621 ? -18.297 11.359 24.484 1 91.44 621 ALA B N 1
ATOM 10416 C CA . ALA B 1 621 ? -18.5 10.344 25.516 1 91.44 621 ALA B CA 1
ATOM 10417 C C . ALA B 1 621 ? -18.328 8.938 24.938 1 91.44 621 ALA B C 1
ATOM 10419 O O . ALA B 1 621 ? -17.688 8.086 25.562 1 91.44 621 ALA B O 1
ATOM 10420 N N . HIS B 1 622 ? -18.859 8.789 23.797 1 86.12 622 HIS B N 1
ATOM 10421 C CA . HIS B 1 622 ? -18.734 7.504 23.125 1 86.12 622 HIS B CA 1
ATOM 10422 C C . HIS B 1 622 ? -17.281 7.191 22.797 1 86.12 622 HIS B C 1
ATOM 10424 O O . HIS B 1 622 ? -16.812 6.066 23.016 1 86.12 622 HIS B O 1
ATOM 10430 N N . LEU B 1 623 ? -16.578 8.133 22.234 1 86.44 623 LEU B N 1
ATOM 10431 C CA . LEU B 1 623 ? -15.188 7.934 21.859 1 86.44 623 LEU B CA 1
ATOM 10432 C C . LEU B 1 623 ? -14.336 7.594 23.078 1 86.44 623 LEU B C 1
ATOM 10434 O O . LEU B 1 623 ? -13.438 6.762 23 1 86.44 623 LEU B O 1
ATOM 10438 N N . ILE B 1 624 ? -14.641 8.242 24.172 1 91.31 624 ILE B N 1
ATOM 10439 C CA . ILE B 1 624 ? -13.891 8.008 25.406 1 91.31 624 ILE B CA 1
ATOM 10440 C C . ILE B 1 624 ? -14.07 6.559 25.844 1 91.31 624 ILE B C 1
ATOM 10442 O O . ILE B 1 624 ? -13.117 5.918 26.312 1 91.31 624 ILE B O 1
ATOM 10446 N N . THR B 1 625 ? -15.203 6.004 25.672 1 88.56 625 THR B N 1
ATOM 10447 C CA . THR B 1 625 ? -15.484 4.641 26.109 1 88.56 625 THR B CA 1
ATOM 10448 C C . THR B 1 625 ? -14.789 3.627 25.219 1 88.56 625 THR B C 1
ATOM 10450 O O . THR B 1 625 ? -14.656 2.455 25.578 1 88.56 625 THR B O 1
ATOM 10453 N N . GLN B 1 626 ? -14.398 4.074 24.078 1 80.12 626 GLN B N 1
ATOM 10454 C CA . GLN B 1 626 ? -13.688 3.18 23.172 1 80.12 626 GLN B CA 1
ATOM 10455 C C . GLN B 1 626 ? -12.242 2.982 23.609 1 80.12 626 GLN B C 1
ATOM 10457 O O . GLN B 1 626 ? -11.578 2.041 23.172 1 80.12 626 GLN B O 1
ATOM 10462 N N . HIS B 1 627 ? -11.773 3.852 24.453 1 84.56 627 HIS B N 1
ATOM 10463 C CA . HIS B 1 627 ? -10.438 3.699 25.016 1 84.56 627 HIS B CA 1
ATOM 10464 C C . HIS B 1 627 ? -10.414 2.635 26.109 1 84.56 627 HIS B C 1
ATOM 10466 O O . HIS B 1 627 ? -11.383 2.484 26.844 1 84.56 627 HIS B O 1
ATOM 10472 N N . ARG B 1 628 ? -9.367 1.932 26.266 1 82.19 628 ARG B N 1
ATOM 10473 C CA . ARG B 1 628 ? -9.219 0.822 27.203 1 82.19 628 ARG B CA 1
ATOM 10474 C C . ARG B 1 628 ? -9.422 1.289 28.641 1 82.19 628 ARG B C 1
ATOM 10476 O O . ARG B 1 628 ? -9.945 0.546 29.469 1 82.19 628 ARG B O 1
ATOM 10483 N N . ALA B 1 629 ? -9.031 2.514 28.953 1 86.38 629 ALA B N 1
ATOM 10484 C CA . ALA B 1 629 ? -9.125 3.041 30.312 1 86.38 629 ALA B CA 1
ATOM 10485 C C . ALA B 1 629 ? -10.578 3.217 30.734 1 86.38 629 ALA B C 1
ATOM 10487 O O . ALA B 1 629 ? -10.891 3.176 31.922 1 86.38 629 ALA B O 1
ATOM 10488 N N . TRP B 1 630 ? -11.461 3.451 29.766 1 91 630 TRP B N 1
ATOM 10489 C CA . TRP B 1 630 ? -12.875 3.693 30.047 1 91 630 TRP B CA 1
ATOM 10490 C C . TRP B 1 630 ? -13.742 2.584 29.453 1 91 630 TRP B C 1
ATOM 10492 O O . TRP B 1 630 ? -14.898 2.818 29.094 1 91 630 TRP B O 1
ATOM 10502 N N . ALA B 1 631 ? -13.234 1.388 29.25 1 84.38 631 ALA B N 1
ATOM 10503 C CA . ALA B 1 631 ? -13.906 0.3 28.547 1 84.38 631 ALA B CA 1
ATOM 10504 C C . ALA B 1 631 ? -15.195 -0.102 29.266 1 84.38 631 ALA B C 1
ATOM 10506 O O . ALA B 1 631 ? -16.188 -0.462 28.625 1 84.38 631 ALA B O 1
ATOM 10507 N N . ASN B 1 632 ? -15.297 0.041 30.594 1 85.31 632 ASN B N 1
ATOM 10508 C CA . ASN B 1 632 ? -16.469 -0.394 31.344 1 85.31 632 ASN B CA 1
ATOM 10509 C C . ASN B 1 632 ? -17.312 0.791 31.812 1 85.31 632 ASN B C 1
ATOM 10511 O O . ASN B 1 632 ? -18.156 0.651 32.688 1 85.31 632 ASN B O 1
ATOM 10515 N N . ALA B 1 633 ? -17.078 1.901 31.219 1 91.62 633 ALA B N 1
ATOM 10516 C CA . ALA B 1 633 ? -17.812 3.092 31.641 1 91.62 633 ALA B CA 1
ATOM 10517 C C . ALA B 1 633 ? -19.203 3.127 31.031 1 91.62 633 ALA B C 1
ATOM 10519 O O . ALA B 1 633 ? -19.406 2.701 29.891 1 91.62 633 ALA B O 1
ATOM 10520 N N . ARG B 1 634 ? -20.172 3.523 31.859 1 93.69 634 ARG B N 1
ATOM 10521 C CA . ARG B 1 634 ? -21.531 3.723 31.375 1 93.69 634 ARG B CA 1
ATOM 10522 C C . ARG B 1 634 ? -21.828 5.199 31.125 1 93.69 634 ARG B C 1
ATOM 10524 O O . ARG B 1 634 ? -21.359 6.062 31.875 1 93.69 634 ARG B O 1
ATOM 10531 N N . ILE B 1 635 ? -22.5 5.461 30.062 1 94.5 635 ILE B N 1
ATOM 10532 C CA . ILE B 1 635 ? -22.875 6.828 29.719 1 94.5 635 ILE B CA 1
ATOM 10533 C C . ILE B 1 635 ? -24.312 7.094 30.141 1 94.5 635 ILE B C 1
ATOM 10535 O O . ILE B 1 635 ? -25.219 6.312 29.828 1 94.5 635 ILE B O 1
ATOM 10539 N N . ARG B 1 636 ? -24.484 8.141 30.953 1 94.56 636 ARG B N 1
ATOM 10540 C CA . ARG B 1 636 ? -25.828 8.57 31.344 1 94.56 636 ARG B CA 1
ATOM 10541 C C . ARG B 1 636 ? -26.188 9.883 30.656 1 94.56 636 ARG B C 1
ATOM 10543 O O . ARG B 1 636 ? -25.422 10.852 30.703 1 94.56 636 ARG B O 1
ATOM 10550 N N . LEU B 1 637 ? -27.219 9.844 29.969 1 93.06 637 LEU B N 1
ATOM 10551 C CA . LEU B 1 637 ? -27.766 11.062 29.359 1 93.06 637 LEU B CA 1
ATOM 10552 C C . LEU B 1 637 ? -28.844 11.68 30.266 1 93.06 637 LEU B C 1
ATOM 10554 O O . LEU B 1 637 ? -29.906 11.102 30.438 1 93.06 637 LEU B O 1
ATOM 10558 N N . LEU B 1 638 ? -28.531 12.859 30.797 1 91.94 638 LEU B N 1
ATOM 10559 C CA . LEU B 1 638 ? -29.391 13.477 31.797 1 91.94 638 LEU B CA 1
ATOM 10560 C C . LEU B 1 638 ? -30.109 14.688 31.219 1 91.94 638 LEU B C 1
ATOM 10562 O O . LEU B 1 638 ? -29.516 15.484 30.5 1 91.94 638 LEU B O 1
ATOM 10566 N N . ARG B 1 639 ? -31.359 14.773 31.406 1 89.75 639 ARG B N 1
ATOM 10567 C CA . ARG B 1 639 ? -32.188 15.914 31.031 1 89.75 639 ARG B CA 1
ATOM 10568 C C . ARG B 1 639 ? -33.125 16.312 32.156 1 89.75 639 ARG B C 1
ATOM 10570 O O . ARG B 1 639 ? -33.719 15.438 32.812 1 89.75 639 ARG B O 1
ATOM 10577 N N . VAL B 1 640 ? -33.219 17.625 32.375 1 87.06 640 VAL B N 1
ATOM 10578 C CA . VAL B 1 640 ? -34.094 18.141 33.438 1 87.06 640 VAL B CA 1
ATOM 10579 C C . VAL B 1 640 ? -35.406 18.641 32.812 1 87.06 640 VAL B C 1
ATOM 10581 O O . VAL B 1 640 ? -35.406 19.328 31.797 1 87.06 640 VAL B O 1
ATOM 10584 N N . ILE B 1 641 ? -36.469 18.172 33.375 1 86.56 641 ILE B N 1
ATOM 10585 C CA . ILE B 1 641 ? -37.781 18.641 32.906 1 86.56 641 ILE B CA 1
ATOM 10586 C C . ILE B 1 641 ? -38.562 19.25 34.094 1 86.56 641 ILE B C 1
ATOM 10588 O O . ILE B 1 641 ? -38.25 18.969 35.25 1 86.56 641 ILE B O 1
ATOM 10592 N N . ASP B 1 642 ? -39.5 20.188 33.938 1 82.56 642 ASP B N 1
ATOM 10593 C CA . ASP B 1 642 ? -40.25 20.922 34.969 1 82.56 642 ASP B CA 1
ATOM 10594 C C . ASP B 1 642 ? -41.438 20.109 35.438 1 82.56 642 ASP B C 1
ATOM 10596 O O . ASP B 1 642 ? -41.875 20.281 36.594 1 82.56 642 ASP B O 1
ATOM 10600 N N . GLY B 1 643 ? -42.031 19.062 34.719 1 79.31 643 GLY B N 1
ATOM 10601 C CA . GLY B 1 643 ? -43.219 18.328 35.125 1 79.31 643 GLY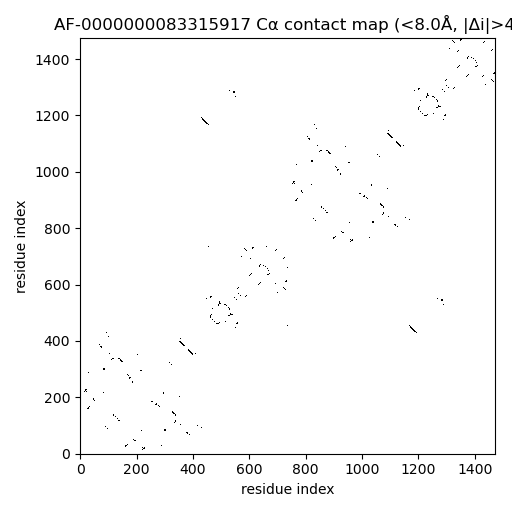 B CA 1
ATOM 10602 C C . GLY B 1 643 ? -43.156 16.859 34.781 1 79.31 643 GLY B C 1
ATOM 10603 O O . GLY B 1 643 ? -42.406 16.453 33.875 1 79.31 643 GLY B O 1
ATOM 10604 N N . GLU B 1 644 ? -43.844 16.109 35.656 1 83.75 644 GLU B N 1
ATOM 10605 C CA . GLU B 1 644 ? -43.875 14.656 35.469 1 83.75 644 GLU B CA 1
ATOM 10606 C C . GLU B 1 644 ? -44.594 14.266 34.188 1 83.75 644 GLU B C 1
ATOM 10608 O O . GLU B 1 644 ? -44.312 13.195 33.625 1 83.75 644 GLU B O 1
ATOM 10613 N N . GLU B 1 645 ? -45.406 15.125 33.688 1 82.38 645 GLU B N 1
ATOM 10614 C CA . GLU B 1 645 ? -46.219 14.797 32.5 1 82.38 645 GLU B CA 1
ATOM 10615 C C . GLU B 1 645 ? -45.312 14.594 31.266 1 82.38 645 GLU B C 1
ATOM 10617 O O . GLU B 1 645 ? -45.625 13.789 30.391 1 82.38 645 GLU B O 1
ATOM 10622 N N . GLY B 1 646 ? -44.219 15.227 31.234 1 83.12 646 GLY B N 1
ATOM 10623 C CA . GLY B 1 646 ? -43.375 15.148 30.062 1 83.12 646 GLY B CA 1
ATOM 10624 C C . GLY B 1 646 ? -42.312 14.078 30.172 1 83.12 646 GLY B C 1
ATOM 10625 O O . GLY B 1 646 ? -41.469 13.906 29.266 1 83.12 646 GLY B O 1
ATOM 10626 N N . ARG B 1 647 ? -42.344 13.211 31.172 1 88.38 647 ARG B N 1
ATOM 10627 C CA . ARG B 1 647 ? -41.281 12.25 31.438 1 88.38 647 ARG B CA 1
ATOM 10628 C C . ARG B 1 647 ? -41.25 11.164 30.359 1 88.38 647 ARG B C 1
ATOM 10630 O O . ARG B 1 647 ? -40.188 10.867 29.797 1 88.38 647 ARG B O 1
ATOM 10637 N N . THR B 1 648 ? -42.375 10.609 30.078 1 89.69 648 THR B N 1
ATOM 10638 C CA . THR B 1 648 ? -42.438 9.5 29.141 1 89.69 648 THR B CA 1
ATOM 10639 C C . THR B 1 648 ? -42.062 9.969 27.734 1 89.69 648 THR B C 1
ATOM 10641 O O . THR B 1 648 ? -41.344 9.281 27.016 1 89.69 648 THR B O 1
ATOM 10644 N N . GLN B 1 649 ? -42.5 11.109 27.406 1 88.12 649 GLN B N 1
ATOM 10645 C CA . GLN B 1 649 ? -42.219 11.648 26.078 1 88.12 649 GLN B CA 1
ATOM 10646 C C . GLN B 1 649 ? -40.719 11.953 25.938 1 88.12 649 GLN B C 1
ATOM 10648 O O . GLN B 1 649 ? -40.125 11.688 24.891 1 88.12 649 GLN B O 1
ATOM 10653 N N . THR B 1 650 ? -40.219 12.5 26.969 1 88.06 650 THR B N 1
ATOM 10654 C CA . THR B 1 650 ? -38.812 12.852 26.938 1 88.06 650 THR B CA 1
ATOM 10655 C C . THR B 1 650 ? -37.938 11.594 26.906 1 88.06 650 THR B C 1
ATOM 10657 O O . THR B 1 650 ? -36.938 11.562 26.219 1 88.06 650 THR B O 1
ATOM 10660 N N . GLN B 1 651 ? -38.344 10.617 27.594 1 90.94 651 GLN B N 1
ATOM 10661 C CA . GLN B 1 651 ? -37.594 9.359 27.594 1 90.94 651 GLN B CA 1
ATOM 10662 C C . GLN B 1 651 ? -37.594 8.711 26.219 1 90.94 651 GLN B C 1
ATOM 10664 O O . GLN B 1 651 ? -36.594 8.188 25.766 1 90.94 651 GLN B O 1
ATOM 10669 N N . LEU B 1 652 ? -38.688 8.805 25.594 1 88.69 652 LEU B N 1
ATOM 10670 C CA . LEU B 1 652 ? -38.812 8.242 24.266 1 88.69 652 LEU B CA 1
ATOM 10671 C C . LEU B 1 652 ? -37.938 9.023 23.266 1 88.69 652 LEU B C 1
ATOM 10673 O O . LEU B 1 652 ? -37.312 8.438 22.391 1 88.69 652 LEU B O 1
ATOM 10677 N N . HIS B 1 653 ? -38.031 10.25 23.484 1 84.62 653 HIS B N 1
ATOM 10678 C CA . HIS B 1 653 ? -37.25 11.102 22.594 1 84.62 653 HIS B CA 1
ATOM 10679 C C . HIS B 1 653 ? -35.75 10.836 22.766 1 84.62 653 HIS B C 1
ATOM 10681 O O . HIS B 1 653 ? -35 10.773 21.781 1 84.62 653 HIS B O 1
ATOM 10687 N N . MET B 1 654 ? -35.406 10.664 23.938 1 87.38 654 MET B N 1
ATOM 10688 C CA . MET B 1 654 ? -33.969 10.414 24.234 1 87.38 654 MET B CA 1
ATOM 10689 C C . MET B 1 654 ? -33.531 9.07 23.688 1 87.38 654 MET B C 1
ATOM 10691 O O . MET B 1 654 ? -32.438 8.953 23.125 1 87.38 654 MET B O 1
ATOM 10695 N N . THR B 1 655 ? -34.344 8.117 23.781 1 86.88 655 THR B N 1
ATOM 10696 C CA . THR B 1 655 ? -34 6.789 23.266 1 86.88 655 THR B CA 1
ATOM 10697 C C . THR B 1 655 ? -33.906 6.805 21.734 1 86.88 655 THR B C 1
ATOM 10699 O O . THR B 1 655 ? -33.062 6.137 21.156 1 86.88 655 THR B O 1
ATOM 10702 N N . GLN B 1 656 ? -34.688 7.551 21.219 1 79.69 656 GLN B N 1
ATOM 10703 C CA . GLN B 1 656 ? -34.688 7.672 19.766 1 79.69 656 GLN B CA 1
ATOM 10704 C C . GLN B 1 656 ? -33.406 8.328 19.266 1 79.69 656 GLN B C 1
ATOM 10706 O O . GLN B 1 656 ? -32.812 7.891 18.281 1 79.69 656 GLN B O 1
ATOM 10711 N N . ILE B 1 657 ? -33.062 9.336 19.969 1 76.75 657 ILE B N 1
ATOM 10712 C CA . ILE B 1 657 ? -31.828 10.039 19.594 1 76.75 657 ILE B CA 1
ATOM 10713 C C . ILE B 1 657 ? -30.625 9.109 19.75 1 76.75 657 ILE B C 1
ATOM 10715 O O . ILE B 1 657 ? -29.734 9.094 18.906 1 76.75 657 ILE B O 1
ATOM 10719 N N . LEU B 1 658 ? -30.688 8.344 20.719 1 82.06 658 LEU B N 1
ATOM 10720 C CA . LEU B 1 658 ? -29.594 7.43 20.984 1 82.06 658 LEU B CA 1
ATOM 10721 C C . LEU B 1 658 ? -29.516 6.34 19.922 1 82.06 658 LEU B C 1
ATOM 10723 O O . LEU B 1 658 ? -28.422 5.93 19.531 1 82.06 658 LEU B O 1
ATOM 10727 N N . GLU B 1 659 ? -30.609 5.957 19.484 1 73.56 659 GLU B N 1
ATOM 10728 C CA . GLU B 1 659 ? -30.656 4.953 18.422 1 73.56 659 GLU B CA 1
ATOM 10729 C C . GLU B 1 659 ? -30.172 5.531 17.094 1 73.56 659 GLU B C 1
ATOM 10731 O O . GLU B 1 659 ? -29.484 4.852 16.328 1 73.56 659 GLU B O 1
ATOM 10736 N N . GLU B 1 660 ? -30.516 6.734 17.031 1 67.81 660 GLU B N 1
ATOM 10737 C CA . GLU B 1 660 ? -30.125 7.402 15.789 1 67.81 660 GLU B CA 1
ATOM 10738 C C . GLU B 1 660 ? -28.625 7.625 15.727 1 67.81 660 GLU B C 1
ATOM 10740 O O . GLU B 1 660 ? -28 7.48 14.672 1 67.81 660 GLU B O 1
ATOM 10745 N N . VAL B 1 661 ? -28.094 7.988 16.906 1 69 661 VAL B N 1
ATOM 10746 C CA . VAL B 1 661 ? -26.656 8.273 16.953 1 69 661 VAL B CA 1
ATOM 10747 C C . VAL B 1 661 ? -25.875 6.988 17.219 1 69 661 VAL B C 1
ATOM 10749 O O . VAL B 1 661 ? -24.672 6.938 16.984 1 69 661 VAL B O 1
ATOM 10752 N N . ARG B 1 662 ? -26.641 5.902 17.562 1 70.69 662 ARG B N 1
ATOM 10753 C CA . ARG B 1 662 ? -26.062 4.574 17.781 1 70.69 662 ARG B CA 1
ATOM 10754 C C . ARG B 1 662 ? -25.047 4.598 18.906 1 70.69 662 ARG B C 1
ATOM 10756 O O . ARG B 1 662 ? -23.922 4.09 18.75 1 70.69 662 ARG B O 1
ATOM 10763 N N . VAL B 1 663 ? -25.328 5.312 19.922 1 78.12 663 VAL B N 1
ATOM 10764 C CA . VAL B 1 663 ? -24.531 5.336 21.141 1 78.12 663 VAL B CA 1
ATOM 10765 C C . VAL B 1 663 ? -25.281 4.664 22.281 1 78.12 663 VAL B C 1
ATOM 10767 O O . VAL B 1 663 ? -26.484 4.926 22.469 1 78.12 663 VAL B O 1
ATOM 10770 N N . VAL B 1 664 ? -24.672 3.744 22.875 1 81.56 664 VAL B N 1
ATOM 10771 C CA . VAL B 1 664 ? -25.281 3.068 24.016 1 81.56 664 VAL B CA 1
ATOM 10772 C C . VAL B 1 664 ? -25.188 3.953 25.266 1 81.56 664 VAL B C 1
ATOM 10774 O O . VAL B 1 664 ? -24.094 4.191 25.781 1 81.56 664 VAL B O 1
ATOM 10777 N N . ALA B 1 665 ? -26.25 4.535 25.625 1 89.88 665 ALA B N 1
ATOM 10778 C CA . ALA B 1 665 ? -26.328 5.371 26.828 1 89.88 665 ALA B CA 1
ATOM 10779 C C . ALA B 1 665 ? -27.656 5.18 27.547 1 89.88 665 ALA B C 1
ATOM 10781 O O . ALA B 1 665 ? -28.641 4.723 26.953 1 89.88 665 ALA B O 1
ATOM 10782 N N . GLU B 1 666 ? -27.672 5.414 28.859 1 92.25 666 GLU B N 1
ATOM 10783 C CA . GLU B 1 666 ? -28.875 5.316 29.688 1 92.25 666 GLU B CA 1
ATOM 10784 C C . GLU B 1 666 ? -29.578 6.668 29.797 1 92.25 666 GLU B C 1
ATOM 10786 O O . GLU B 1 666 ? -29.016 7.617 30.344 1 92.25 666 GLU B O 1
ATOM 10791 N N . PRO B 1 667 ? -30.766 6.746 29.234 1 92.81 667 PRO B N 1
ATOM 10792 C CA . PRO B 1 667 ? -31.5 8.008 29.391 1 92.81 667 PRO B CA 1
ATOM 10793 C C . PRO B 1 667 ? -32.031 8.195 30.812 1 92.81 667 PRO B C 1
ATOM 10795 O O . PRO B 1 667 ? -32.688 7.301 31.344 1 92.81 667 PRO B O 1
ATOM 10798 N N . VAL B 1 668 ? -31.672 9.258 31.547 1 92.12 668 VAL B N 1
ATOM 10799 C CA . VAL B 1 668 ? -32.125 9.586 32.906 1 92.12 668 VAL B CA 1
ATOM 10800 C C . VAL B 1 668 ? -32.875 10.914 32.875 1 92.12 668 VAL B C 1
ATOM 10802 O O . VAL B 1 668 ? -32.281 11.961 32.594 1 92.12 668 VAL B O 1
ATOM 10805 N N . VAL B 1 669 ? -34.156 10.828 33.062 1 91.69 669 VAL B N 1
ATOM 10806 C CA . VAL B 1 669 ? -34.969 12.039 33.125 1 91.69 669 VAL B CA 1
ATOM 10807 C C . VAL B 1 669 ? -35.156 12.484 34.562 1 91.69 669 VAL B C 1
ATOM 10809 O O . VAL B 1 669 ? -35.625 11.711 35.406 1 91.69 669 VAL B O 1
ATOM 10812 N N . ILE B 1 670 ? -34.75 13.688 34.906 1 89.25 670 ILE B N 1
ATOM 10813 C CA . ILE B 1 670 ? -34.844 14.242 36.25 1 89.25 670 ILE B CA 1
ATOM 10814 C C . ILE B 1 670 ? -35.969 15.281 36.312 1 89.25 670 ILE B C 1
ATOM 10816 O O . ILE B 1 670 ? -35.969 16.234 35.531 1 89.25 670 ILE B O 1
ATOM 10820 N N . VAL B 1 671 ? -36.906 15.031 37.125 1 87.56 671 VAL B N 1
ATOM 10821 C CA . VAL B 1 671 ? -38 15.961 37.281 1 87.56 671 VAL B CA 1
ATOM 10822 C C . VAL B 1 671 ? -37.688 16.938 38.438 1 87.56 671 VAL B C 1
ATOM 10824 O O . VAL B 1 671 ? -37.312 16.531 39.531 1 87.56 671 VAL B O 1
ATOM 10827 N N . ARG B 1 672 ? -37.812 18.203 38.062 1 84.44 672 ARG B N 1
ATOM 10828 C CA . ARG B 1 672 ? -37.562 1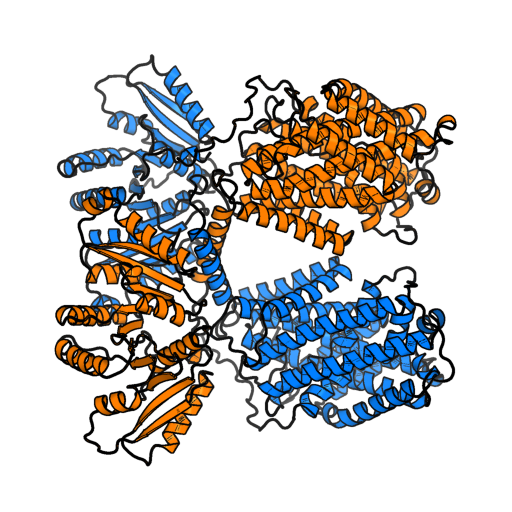9.234 39.062 1 84.44 672 ARG B CA 1
ATOM 10829 C C . ARG B 1 672 ? -38.594 19.156 40.188 1 84.44 672 ARG B C 1
ATOM 10831 O O . ARG B 1 672 ? -39.812 19.031 39.906 1 84.44 672 ARG B O 1
ATOM 10838 N N . THR B 1 673 ? -38.219 19.016 41.5 1 75.44 673 THR B N 1
ATOM 10839 C CA . THR B 1 673 ? -39.125 18.938 42.656 1 75.44 673 THR B CA 1
ATOM 10840 C C . THR B 1 673 ? -39.844 20.281 42.844 1 75.44 673 THR B C 1
ATOM 10842 O O . THR B 1 673 ? -41.031 20.312 43.188 1 75.44 673 THR B O 1
ATOM 10845 N N . CYS B 1 674 ? -39.031 21.438 42.75 1 74.62 674 CYS B N 1
ATOM 10846 C CA . CYS B 1 674 ? -39.594 22.781 42.906 1 74.62 674 CYS B CA 1
ATOM 10847 C C . CYS B 1 674 ? -39.219 23.641 41.688 1 74.62 674 CYS B C 1
ATOM 10849 O O . CYS B 1 674 ? -38.094 23.578 41.188 1 74.62 674 CYS B O 1
ATOM 10851 N N . PRO B 1 675 ? -40.188 24.266 41.062 1 68.62 675 PRO B N 1
ATOM 10852 C CA . PRO B 1 675 ? -39.938 25.109 39.875 1 68.62 675 PRO B CA 1
ATOM 10853 C C . PRO B 1 675 ? -38.812 26.125 40.125 1 68.62 675 PRO B C 1
ATOM 10855 O O . PRO B 1 675 ? -38.156 26.547 39.188 1 68.62 675 PRO B O 1
ATOM 10858 N N . SER B 1 676 ? -38.562 26.453 41.438 1 73.38 676 SER B N 1
ATOM 10859 C CA . SER B 1 676 ? -37.594 27.5 41.719 1 73.38 676 SER B CA 1
ATOM 10860 C C . SER B 1 676 ? -36.219 26.938 41.969 1 73.38 676 SER B C 1
ATOM 10862 O O . SER B 1 676 ? -35.25 27.672 42.156 1 73.38 676 SER B O 1
ATOM 10864 N N . GLN B 1 677 ? -36.031 25.703 41.844 1 78.44 677 GLN B N 1
ATOM 10865 C CA . GLN B 1 677 ? -34.719 25.094 42.125 1 78.44 677 GLN B CA 1
ATOM 10866 C C . GLN B 1 677 ? -33.75 25.344 41 1 78.44 677 GLN B C 1
ATOM 10868 O O . GLN B 1 677 ? -34.031 25.031 39.844 1 78.44 677 GLN B O 1
ATOM 10873 N N . PRO B 1 678 ? -32.625 26 41.375 1 79.62 678 PRO B N 1
ATOM 10874 C CA . PRO B 1 678 ? -31.656 26.266 40.312 1 79.62 678 PRO B CA 1
ATOM 10875 C C . PRO B 1 678 ? -31.047 25 39.75 1 79.62 678 PRO B C 1
ATOM 10877 O O . PRO B 1 678 ? -30.875 24.016 40.469 1 79.62 678 PRO B O 1
ATOM 10880 N N . ILE B 1 679 ? -30.812 24.953 38.531 1 78.94 679 ILE B N 1
ATOM 10881 C CA . ILE B 1 679 ? -30.281 23.812 37.781 1 78.94 679 ILE B CA 1
ATOM 10882 C C . ILE B 1 679 ? -28.906 23.422 38.344 1 78.94 679 ILE B C 1
ATOM 10884 O O . ILE B 1 679 ? -28.547 22.25 38.312 1 78.94 679 ILE B O 1
ATOM 10888 N N . ALA B 1 680 ? -28.188 24.391 38.875 1 81.56 680 ALA B N 1
ATOM 10889 C CA . ALA B 1 680 ? -26.859 24.141 39.438 1 81.56 680 ALA B CA 1
ATOM 10890 C C . ALA B 1 680 ? -26.906 23.172 40.594 1 81.56 680 ALA B C 1
ATOM 10892 O O . ALA B 1 680 ? -26.016 22.328 40.75 1 81.56 680 ALA B O 1
ATOM 10893 N N . GLU B 1 681 ? -27.938 23.234 41.344 1 83.19 681 GLU B N 1
ATOM 10894 C CA . GLU B 1 681 ? -28.078 22.344 42.5 1 83.19 681 GLU B CA 1
ATOM 10895 C C . GLU B 1 681 ? -28.406 20.922 42.062 1 83.19 681 GLU B C 1
ATOM 10897 O O . GLU B 1 681 ? -27.922 19.969 42.656 1 83.19 681 GLU B O 1
ATOM 10902 N N . ILE B 1 682 ? -29.188 20.875 41.031 1 86.5 682 ILE B N 1
ATOM 10903 C CA . ILE B 1 682 ? -29.547 19.562 40.531 1 86.5 682 ILE B CA 1
ATOM 10904 C C . ILE B 1 682 ? -28.328 18.875 39.938 1 86.5 682 ILE B C 1
ATOM 10906 O O . ILE B 1 682 ? -28.109 17.688 40.125 1 86.5 682 ILE B O 1
ATOM 10910 N N . LEU B 1 683 ? -27.625 19.656 39.219 1 87.12 683 LEU B N 1
ATOM 10911 C CA . LEU B 1 683 ? -26.406 19.141 38.594 1 87.12 683 LEU B CA 1
ATOM 10912 C C . LEU B 1 683 ? -25.422 18.625 39.656 1 87.12 683 LEU B C 1
ATOM 10914 O O . LEU B 1 683 ? -24.828 17.562 39.5 1 87.12 683 LEU B O 1
ATOM 10918 N N . ALA B 1 684 ? -25.266 19.406 40.719 1 86.19 684 ALA B N 1
ATOM 10919 C CA . ALA B 1 684 ? -24.328 19.047 41.781 1 86.19 684 ALA B CA 1
ATOM 10920 C C . ALA B 1 684 ? -24.797 17.781 42.5 1 86.19 684 ALA B C 1
ATOM 10922 O O . ALA B 1 684 ? -23.969 16.938 42.844 1 86.19 684 ALA B O 1
ATOM 10923 N N . GLU B 1 685 ? -26.016 17.641 42.625 1 86.31 685 GLU B N 1
ATOM 10924 C CA . GLU B 1 685 ? -26.562 16.484 43.344 1 86.31 685 GLU B CA 1
ATOM 10925 C C . GLU B 1 685 ? -26.406 15.203 42.531 1 86.31 685 GLU B C 1
ATOM 10927 O O . GLU B 1 685 ? -26.047 14.156 43.094 1 86.31 685 GLU B O 1
ATOM 10932 N N . GLN B 1 686 ? -26.625 15.32 41.312 1 87.19 686 GLN B N 1
ATOM 10933 C CA . GLN B 1 686 ? -26.641 14.133 40.469 1 87.19 686 GLN B CA 1
ATOM 10934 C C . GLN B 1 686 ? -25.234 13.758 40.031 1 87.19 686 GLN B C 1
ATOM 10936 O O . GLN B 1 686 ? -24.922 12.578 39.844 1 87.19 686 GLN B O 1
ATOM 10941 N N . SER B 1 687 ? -24.359 14.742 39.812 1 87.62 687 SER B N 1
ATOM 10942 C CA . SER B 1 687 ? -23.078 14.461 39.156 1 87.62 687 SER B CA 1
ATOM 10943 C C . SER B 1 687 ? -21.922 14.734 40.125 1 87.62 687 SER B C 1
ATOM 10945 O O . SER B 1 687 ? -20.766 14.875 39.688 1 87.62 687 SER B O 1
ATOM 10947 N N . ARG B 1 688 ? -22.156 14.773 41.344 1 84.12 688 ARG B N 1
ATOM 10948 C CA . ARG B 1 688 ? -21.109 15.023 42.312 1 84.12 688 ARG B CA 1
ATOM 10949 C C . ARG B 1 688 ? -20.109 13.867 42.344 1 84.12 688 ARG B C 1
ATOM 10951 O O . ARG B 1 688 ? -18.906 14.086 42.469 1 84.12 688 ARG B O 1
ATOM 10958 N N . GLU B 1 689 ? -20.609 12.68 42.156 1 83.31 689 GLU B N 1
ATOM 10959 C CA . GLU B 1 689 ? -19.734 11.516 42.281 1 83.31 689 GLU B CA 1
ATOM 10960 C C . GLU B 1 689 ? -19.422 10.922 40.906 1 83.31 689 GLU B C 1
ATOM 10962 O O . GLU B 1 689 ? -18.844 9.836 40.812 1 83.31 689 GLU B O 1
ATOM 10967 N N . THR B 1 690 ? -19.844 11.656 39.969 1 89.38 690 THR B N 1
ATOM 10968 C CA . THR B 1 690 ? -19.578 11.164 38.594 1 89.38 690 THR B CA 1
ATOM 10969 C C . THR B 1 690 ? -18.109 11.383 38.25 1 89.38 690 THR B C 1
ATOM 10971 O O . THR B 1 690 ? -17.469 12.32 38.719 1 89.38 690 THR B O 1
ATOM 10974 N N . ASP B 1 691 ? -17.516 10.516 37.5 1 91.88 691 ASP B N 1
ATOM 10975 C CA . ASP B 1 691 ? -16.109 10.555 37.156 1 91.88 691 ASP B CA 1
ATOM 10976 C C . ASP B 1 691 ? -15.828 11.617 36.094 1 91.88 691 ASP B C 1
ATOM 10978 O O . ASP B 1 691 ? -14.773 12.266 36.125 1 91.88 691 ASP B O 1
ATOM 10982 N N . LEU B 1 692 ? -16.734 11.773 35.156 1 94.12 692 LEU B N 1
ATOM 10983 C CA . LEU B 1 692 ? -16.594 12.773 34.094 1 94.12 692 LEU B CA 1
ATOM 10984 C C . LEU B 1 692 ? -17.969 13.305 33.656 1 94.12 692 LEU B C 1
ATOM 10986 O O . LEU B 1 692 ? -18.891 12.531 33.438 1 94.12 692 LEU B O 1
ATOM 10990 N N . THR B 1 693 ? -18.094 14.594 33.688 1 93.5 693 THR B N 1
ATOM 10991 C CA . THR B 1 693 ? -19.344 15.242 33.344 1 93.5 693 THR B CA 1
ATOM 10992 C C . THR B 1 693 ? -19.156 16.156 32.125 1 93.5 693 THR B C 1
ATOM 10994 O O . THR B 1 693 ? -18.188 16.922 32.062 1 93.5 693 THR B O 1
ATOM 10997 N N . PHE B 1 694 ? -20.016 16.062 31.125 1 94.19 694 PHE B N 1
ATOM 10998 C CA . PHE B 1 694 ? -20.031 16.969 29.984 1 94.19 694 PHE B CA 1
ATOM 10999 C C . PHE B 1 694 ? -21.188 17.953 30.109 1 94.19 694 PHE B C 1
ATOM 11001 O O . PHE B 1 694 ? -22.328 17.562 30.375 1 94.19 694 PHE B O 1
ATOM 11008 N N . LEU B 1 695 ? -20.844 19.203 29.984 1 91.12 695 LEU B N 1
ATOM 11009 C CA . LEU B 1 695 ? -21.844 20.25 30.047 1 91.12 695 LEU B CA 1
ATOM 11010 C C . LEU B 1 695 ? -21.688 21.219 28.875 1 91.12 695 LEU B C 1
ATOM 11012 O O . LEU B 1 695 ? -20.578 21.578 28.5 1 91.12 695 LEU B O 1
ATOM 11016 N N . GLY B 1 696 ? -22.781 21.625 28.297 1 89.62 696 GLY B N 1
ATOM 11017 C CA . GLY B 1 696 ? -22.75 22.562 27.188 1 89.62 696 GLY B CA 1
ATOM 11018 C C . GLY B 1 696 ? -22.578 24 27.609 1 89.62 696 GLY B C 1
ATOM 11019 O O . GLY B 1 696 ? -23.109 24.422 28.641 1 89.62 696 GLY B O 1
ATOM 11020 N N . LEU B 1 697 ? -21.75 24.672 26.781 1 87.19 697 LEU B N 1
ATOM 11021 C CA . LEU B 1 697 ? -21.5 26.094 27.031 1 87.19 697 LEU B CA 1
ATOM 11022 C C . LEU B 1 697 ? -22.344 26.953 26.094 1 87.19 697 LEU B C 1
ATOM 11024 O O . LEU B 1 697 ? -22.609 26.578 24.953 1 87.19 697 LEU B O 1
ATOM 11028 N N . GLN B 1 698 ? -22.766 28.047 26.672 1 82.06 698 GLN B N 1
ATOM 11029 C CA . GLN B 1 698 ? -23.391 29.078 25.844 1 82.06 698 GLN B CA 1
ATOM 11030 C C . GLN B 1 698 ? -22.391 30.156 25.453 1 82.06 698 GLN B C 1
ATOM 11032 O O . GLN B 1 698 ? -21.297 30.234 26.016 1 82.06 698 GLN B O 1
ATOM 11037 N N . LEU B 1 699 ? -22.688 30.781 24.406 1 83 699 LEU B N 1
ATOM 11038 C CA . LEU B 1 699 ? -21.844 31.891 23.984 1 83 699 LEU B CA 1
ATOM 11039 C C . LEU B 1 699 ? -22.281 33.188 24.656 1 83 699 LEU B C 1
ATOM 11041 O O . LEU B 1 699 ? -23.344 33.75 24.344 1 83 699 LEU B O 1
ATOM 11045 N N . PRO B 1 700 ? -21.438 33.594 25.578 1 78.69 700 PRO B N 1
ATOM 11046 C CA . PRO B 1 700 ? -21.844 34.844 26.281 1 78.69 700 PRO B CA 1
ATOM 11047 C C . PRO B 1 700 ? -21.641 36.094 25.438 1 78.69 700 PRO B C 1
ATOM 11049 O O . PRO B 1 700 ? -20.766 36.125 24.562 1 78.69 700 PRO B O 1
ATOM 11052 N N . GLU B 1 701 ? -22.484 37.062 25.656 1 81.38 701 GLU B N 1
ATOM 11053 C CA . GLU B 1 701 ? -22.25 38.375 25.078 1 81.38 701 GLU B CA 1
ATOM 11054 C C . GLU B 1 701 ? -21.219 39.156 25.875 1 81.38 701 GLU B C 1
ATOM 11056 O O . GLU B 1 701 ? -21.062 38.938 27.078 1 81.38 701 GLU B O 1
ATOM 11061 N N . PRO B 1 702 ? -20.438 40 25.266 1 79.94 702 PRO B N 1
ATOM 11062 C CA . PRO B 1 702 ? -19.297 40.688 25.891 1 79.94 702 PRO B CA 1
ATOM 11063 C C . PRO B 1 702 ? -19.672 41.312 27.234 1 79.94 702 PRO B C 1
ATOM 11065 O O . PRO B 1 702 ? -18.953 41.156 28.219 1 79.94 702 PRO B O 1
ATOM 11068 N N . PRO B 1 703 ? -20.766 41.906 27.438 1 79.44 703 PRO B N 1
ATOM 11069 C CA . PRO B 1 703 ? -21.062 42.531 28.734 1 79.44 703 PRO B CA 1
ATOM 11070 C C . PRO B 1 703 ? -21.391 41.5 29.812 1 79.44 703 PRO B C 1
ATOM 11072 O O . PRO B 1 703 ? -21.281 41.781 31 1 79.44 703 PRO B O 1
ATOM 11075 N N . GLN B 1 704 ? -21.719 40.281 29.5 1 78.56 704 GLN B N 1
ATOM 11076 C CA . GLN B 1 704 ? -22.172 39.281 30.453 1 78.56 704 GLN B CA 1
ATOM 11077 C C . GLN B 1 704 ? -21.078 38.25 30.719 1 78.56 704 GLN B C 1
ATOM 11079 O O . GLN B 1 704 ? -21.312 37.25 31.406 1 78.56 704 GLN B O 1
ATOM 11084 N N . ASP B 1 705 ? -19.922 38.562 30.297 1 85.31 705 ASP B N 1
ATOM 11085 C CA . ASP B 1 705 ? -18.844 37.594 30.359 1 85.31 705 ASP B CA 1
ATOM 11086 C C . ASP B 1 705 ? -18.438 37.312 31.812 1 85.31 705 ASP B C 1
ATOM 11088 O O . ASP B 1 705 ? -18.25 36.156 32.188 1 85.31 705 ASP B O 1
ATOM 11092 N N . SER B 1 706 ? -18.375 38.375 32.469 1 85.44 706 SER B N 1
ATOM 11093 C CA . SER B 1 706 ? -17.906 38.219 33.844 1 85.44 706 SER B CA 1
ATOM 11094 C C . SER B 1 706 ? -18.906 37.469 34.688 1 85.44 706 SER B C 1
ATOM 11096 O O . SER B 1 706 ? -18.531 36.531 35.438 1 85.44 706 SER B O 1
ATOM 11098 N N . ALA B 1 707 ? -20.188 37.781 34.531 1 84.44 707 ALA B N 1
ATOM 11099 C CA . ALA B 1 707 ? -21.219 37.125 35.344 1 84.44 707 ALA B CA 1
ATOM 11100 C C . ALA B 1 707 ? -21.344 35.656 34.938 1 84.44 707 ALA B C 1
ATOM 11102 O O . ALA B 1 707 ? -21.484 34.781 35.812 1 84.44 707 ALA B O 1
ATOM 11103 N N . TYR B 1 708 ? -21.281 35.5 33.781 1 87.06 708 TYR B N 1
ATOM 11104 C CA . TYR B 1 708 ? -21.406 34.156 33.25 1 87.06 708 TYR B CA 1
ATOM 11105 C C . TYR B 1 708 ? -20.234 33.281 33.719 1 87.06 708 TYR B C 1
ATOM 11107 O O . TYR B 1 708 ? -20.438 32.125 34.125 1 87.06 708 TYR B O 1
ATOM 11115 N N . SER B 1 709 ? -19.031 33.812 33.656 1 87.75 709 SER B N 1
ATOM 11116 C CA . SER B 1 709 ? -17.844 33.062 34.031 1 87.75 709 SER B CA 1
ATOM 11117 C C . SER B 1 709 ? -17.844 32.719 35.531 1 87.75 709 SER B C 1
ATOM 11119 O O . SER B 1 709 ? -17.406 31.656 35.938 1 87.75 709 SER B O 1
ATOM 11121 N N . GLU B 1 710 ? -18.375 33.625 36.25 1 87.5 710 GLU B N 1
ATOM 11122 C CA . GLU B 1 710 ? -18.438 33.375 37.688 1 87.5 710 GLU B CA 1
ATOM 11123 C C . GLU B 1 710 ? -19.484 32.312 38.031 1 87.5 710 GLU B C 1
ATOM 11125 O O . GLU B 1 710 ? -19.266 31.484 38.906 1 87.5 710 GLU B O 1
ATOM 11130 N N . THR B 1 711 ? -20.547 32.406 37.344 1 85.38 711 THR B N 1
ATOM 11131 C CA . THR B 1 711 ? -21.578 31.391 37.562 1 85.38 711 THR B CA 1
ATOM 11132 C C . THR B 1 711 ? -21.062 30 37.188 1 85.38 711 THR B C 1
ATOM 11134 O O . THR B 1 711 ? -21.312 29.031 37.875 1 85.38 711 THR B O 1
ATOM 11137 N N . LEU B 1 712 ? -20.375 29.984 36.156 1 87.81 712 LEU B N 1
ATOM 11138 C CA . LEU B 1 712 ? -19.812 28.719 35.688 1 87.81 712 LEU B CA 1
ATOM 11139 C C . LEU B 1 712 ? -18.766 28.203 36.656 1 87.81 712 LEU B C 1
ATOM 11141 O O . LEU B 1 712 ? -18.672 27 36.906 1 87.81 712 LEU B O 1
ATOM 11145 N N . ASP B 1 713 ? -17.969 29.094 37.125 1 89.38 713 ASP B N 1
ATOM 11146 C CA . ASP B 1 713 ? -16.906 28.703 38.031 1 89.38 713 ASP B CA 1
ATOM 11147 C C . ASP B 1 713 ? -17.5 28.094 39.312 1 89.38 713 ASP B C 1
ATOM 11149 O O . ASP B 1 713 ? -16.953 27.125 39.875 1 89.38 713 ASP B O 1
ATOM 11153 N N . SER B 1 714 ? -18.594 28.656 39.719 1 86.06 714 SER B N 1
ATOM 11154 C CA . SER B 1 714 ? -19.266 28.125 40.906 1 86.06 714 SER B CA 1
ATOM 11155 C C . SER B 1 714 ? -19.828 26.734 40.656 1 86.06 714 SER B C 1
ATOM 11157 O O . SER B 1 714 ? -19.797 25.859 41.531 1 86.06 714 SER B O 1
ATOM 11159 N N . LEU B 1 715 ? -20.266 26.562 39.531 1 86.5 715 LEU B N 1
ATOM 11160 C CA . LEU B 1 715 ? -20.828 25.281 39.125 1 86.5 715 LEU B CA 1
ATOM 11161 C C . LEU B 1 715 ? -19.75 24.219 39 1 86.5 715 LEU B C 1
ATOM 11163 O O . LEU B 1 715 ? -19.922 23.094 39.5 1 86.5 715 LEU B O 1
ATOM 11167 N N . VAL B 1 716 ? -18.688 24.547 38.406 1 87.88 716 VAL B N 1
ATOM 11168 C CA . VAL B 1 716 ? -17.609 23.609 38.094 1 87.88 716 VAL B CA 1
ATOM 11169 C C . VAL B 1 716 ? -16.969 23.125 39.406 1 87.88 716 VAL B C 1
ATOM 11171 O O . VAL B 1 716 ? -16.531 21.984 39.5 1 87.88 716 VAL B O 1
ATOM 11174 N N . GLN B 1 717 ? -17.031 23.953 40.406 1 85.88 717 GLN B N 1
ATOM 11175 C CA . GLN B 1 717 ? -16.422 23.594 41.656 1 85.88 717 GLN B CA 1
ATOM 11176 C C . GLN B 1 717 ? -17.281 22.609 42.438 1 85.88 717 GLN B C 1
ATOM 11178 O O . GLN B 1 717 ? -16.797 21.938 43.375 1 85.88 717 GLN B O 1
ATOM 11183 N N . GLN B 1 718 ? -18.469 22.438 42 1 83.06 718 GLN B N 1
ATOM 11184 C CA . GLN B 1 718 ? -19.406 21.609 42.781 1 83.06 718 GLN B CA 1
ATOM 11185 C C . GLN B 1 718 ? -19.516 20.219 42.156 1 83.06 718 GLN B C 1
ATOM 11187 O O . GLN B 1 718 ? -20.156 19.328 42.75 1 83.06 718 GLN B O 1
ATOM 11192 N N . VAL B 1 719 ? -19 20.078 41.125 1 84.31 719 VAL B N 1
ATOM 11193 C CA . VAL B 1 719 ? -19.109 18.797 40.406 1 84.31 719 VAL B CA 1
ATOM 11194 C C . VAL B 1 719 ? -17.734 18.156 40.312 1 84.31 719 VAL B C 1
ATOM 11196 O O . VAL B 1 719 ? -16.719 18.781 40.625 1 84.31 719 VAL B O 1
ATOM 11199 N N . GLY B 1 720 ? -17.656 16.922 40.094 1 84.75 720 GLY B N 1
ATOM 11200 C CA . GLY B 1 720 ? -16.375 16.266 39.875 1 84.75 720 GLY B CA 1
ATOM 11201 C C . GLY B 1 720 ? -15.641 16.812 38.656 1 84.75 720 GLY B C 1
ATOM 11202 O O . GLY B 1 720 ? -15.672 18.031 38.406 1 84.75 720 GLY B O 1
ATOM 11203 N N . SER B 1 721 ? -14.859 16.016 37.938 1 91.62 721 SER B N 1
ATOM 11204 C CA . SER B 1 721 ? -14.188 16.469 36.719 1 91.62 721 SER B CA 1
ATOM 11205 C C . SER B 1 721 ? -15.195 16.766 35.594 1 91.62 721 SER B C 1
ATOM 11207 O O . SER B 1 721 ? -16.109 15.984 35.375 1 91.62 721 SER B O 1
ATOM 11209 N N . ILE B 1 722 ? -15.055 17.969 35.062 1 92.31 722 ILE B N 1
ATOM 11210 C CA . ILE B 1 722 ? -16.078 18.422 34.125 1 92.31 722 ILE B CA 1
ATOM 11211 C C . ILE B 1 722 ? -15.422 18.984 32.875 1 92.31 722 ILE B C 1
ATOM 11213 O O . ILE B 1 722 ? -14.367 19.625 32.938 1 92.31 722 ILE B O 1
ATOM 11217 N N . VAL B 1 723 ? -16.016 18.672 31.734 1 94.69 723 VAL B N 1
ATOM 11218 C CA . VAL B 1 723 ? -15.625 19.234 30.453 1 94.69 723 VAL B CA 1
ATOM 11219 C C . VAL B 1 723 ? -16.75 20.125 29.922 1 94.69 723 VAL B C 1
ATOM 11221 O O . VAL B 1 723 ? -17.875 19.656 29.719 1 94.69 723 VAL B O 1
ATOM 11224 N N . LEU B 1 724 ? -16.469 21.375 29.812 1 92.88 724 LEU B N 1
ATOM 11225 C CA . LEU B 1 724 ? -17.406 22.312 29.203 1 92.88 724 LEU B CA 1
ATOM 11226 C C . LEU B 1 724 ? -17.25 22.328 27.688 1 92.88 724 LEU B C 1
ATOM 11228 O O . LEU B 1 724 ? -16.141 22.453 27.172 1 92.88 724 LEU B O 1
ATOM 11232 N N . VAL B 1 725 ? -18.344 22.141 26.984 1 93.44 725 VAL B N 1
ATOM 11233 C CA . VAL B 1 725 ? -18.25 21.938 25.547 1 93.44 725 VAL B CA 1
ATOM 11234 C C . VAL B 1 725 ? -19.078 22.984 24.797 1 93.44 725 VAL B C 1
ATOM 11236 O O . VAL B 1 725 ? -20.234 23.234 25.156 1 93.44 725 VAL B O 1
ATOM 11239 N N . ARG B 1 726 ? -18.438 23.609 23.875 1 91.25 726 ARG B N 1
ATOM 11240 C CA . ARG B 1 726 ? -19.141 24.438 22.891 1 91.25 726 ARG B CA 1
ATOM 11241 C C . ARG B 1 726 ? -18.906 23.922 21.469 1 91.25 726 ARG B C 1
ATOM 11243 O O . ARG B 1 726 ? -17.766 23.938 20.984 1 91.25 726 ARG B O 1
ATOM 11250 N N . SER B 1 727 ? -19.922 23.469 20.828 1 89.25 727 SER B N 1
ATOM 11251 C CA . SER B 1 727 ? -19.812 22.938 19.484 1 89.25 727 SER B CA 1
ATOM 11252 C C . SER B 1 727 ? -19.828 24.047 18.438 1 89.25 727 SER B C 1
ATOM 11254 O O . SER B 1 727 ? -20.469 25.094 18.641 1 89.25 727 SER B O 1
ATOM 11256 N N . ALA B 1 728 ? -18.969 23.875 17.344 1 79.19 728 ALA B N 1
ATOM 11257 C CA . ALA B 1 728 ? -18.938 24.812 16.234 1 79.19 728 ALA B CA 1
ATOM 11258 C C . ALA B 1 728 ? -20.25 24.828 15.469 1 79.19 728 ALA B C 1
ATOM 11260 O O . ALA B 1 728 ? -20.766 25.891 15.086 1 79.19 728 ALA B O 1
ATOM 11261 N N . ASN B 1 729 ? -20.641 23.625 14.859 1 63.28 729 ASN B N 1
ATOM 11262 C CA . ASN B 1 729 ? -21.859 23.547 14.047 1 63.28 729 ASN B CA 1
ATOM 11263 C C . ASN B 1 729 ? -23.078 23.281 14.898 1 63.28 729 ASN B C 1
ATOM 11265 O O . ASN B 1 729 ? -23.109 22.312 15.672 1 63.28 729 ASN B O 1
ATOM 11269 N N . ALA B 1 730 ? -23.625 24.375 15.273 1 47.59 730 ALA B N 1
ATOM 11270 C CA . ALA B 1 730 ? -24.891 24.078 15.93 1 47.59 730 ALA B CA 1
ATOM 11271 C C . ALA B 1 730 ? -25.625 22.953 15.219 1 47.59 730 ALA B C 1
ATOM 11273 O O . ALA B 1 730 ? -26.562 22.359 15.781 1 47.59 730 ALA B O 1
ATOM 11274 N N . GLU B 1 731 ? -25.453 22.75 13.836 1 43.84 731 GLU B N 1
ATOM 11275 C CA . GLU B 1 731 ? -26.281 21.75 13.156 1 43.84 731 GLU B CA 1
ATOM 11276 C C . GLU B 1 731 ? -25.781 20.344 13.422 1 43.84 731 GLU B C 1
ATOM 11278 O O . GLU B 1 731 ? -24.656 20.156 13.898 1 43.84 731 GLU B O 1
ATOM 11283 N N . ASP B 1 732 ? -26.422 19.109 12.727 1 40.59 732 ASP B N 1
ATOM 11284 C CA . ASP B 1 732 ? -26.672 17.703 13.008 1 40.59 732 ASP B CA 1
ATOM 11285 C C . ASP B 1 732 ? -25.422 16.859 12.789 1 40.59 732 ASP B C 1
ATOM 11287 O O . ASP B 1 732 ? -25.078 16.516 11.656 1 40.59 732 ASP B O 1
ATOM 11291 N N . VAL B 1 733 ? -24.359 17.031 13.367 1 38.81 733 VAL B N 1
ATOM 11292 C CA . VAL B 1 733 ? -23.25 16.094 13.312 1 38.81 733 VAL B CA 1
ATOM 11293 C C . VAL B 1 733 ? -23.797 14.664 13.297 1 38.81 733 VAL B C 1
ATOM 11295 O O . VAL B 1 733 ? -23.109 13.734 12.859 1 38.81 733 VAL B O 1
ATOM 11298 N N . LEU B 1 734 ? -24.844 14.445 13.984 1 35 734 LEU B N 1
ATOM 11299 C CA . LEU B 1 734 ? -25.422 13.117 14.133 1 35 734 LEU B CA 1
ATOM 11300 C C . LEU B 1 734 ? -25.984 12.617 12.812 1 35 734 LEU B C 1
ATOM 11302 O O . LEU B 1 734 ? -26.562 11.523 12.75 1 35 734 LEU B O 1
ATOM 11306 N N . ASP B 1 735 ? -26.219 13.539 11.867 1 34.66 735 ASP B N 1
ATOM 11307 C CA . ASP B 1 735 ? -26.766 12.922 10.672 1 34.66 735 ASP B CA 1
ATOM 11308 C C . ASP B 1 735 ? -25.781 11.922 10.062 1 34.66 735 ASP B C 1
ATOM 11310 O O . ASP B 1 735 ? -25.953 11.5 8.922 1 34.66 735 ASP B O 1
ATOM 11314 N N . VAL B 1 736 ? -24.75 11.875 10.508 1 34.66 736 VAL B N 1
ATOM 11315 C CA . VAL B 1 736 ? -23.703 10.992 9.977 1 34.66 736 VAL B CA 1
ATOM 11316 C C . VAL B 1 736 ? -24.078 9.539 10.273 1 34.66 736 VAL B C 1
ATOM 11318 O O . VAL B 1 736 ? -23.438 8.617 9.758 1 34.66 736 VAL B O 1
ATOM 11321 N N . GLY B 1 737 ? -24.75 9.211 11.461 1 28.75 737 GLY B N 1
ATOM 11322 C CA . GLY B 1 737 ? -25.109 7.812 11.594 1 28.75 737 GLY B CA 1
ATOM 11323 C C . GLY B 1 737 ? -26.188 7.379 10.633 1 28.75 737 GLY B C 1
ATOM 11324 O O . GLY B 1 737 ? -27.062 8.172 10.273 1 28.75 737 GLY B O 1
#

pLDDT: mean 83.6, std 12.84, range [19.75, 97.25]

Nearest PDB structures (foldseek):
  7smp-assembly1_B  TM=8.220E-01  e=3.344E-43  Homo sapiens
  8fho-assembly1_A  TM=7.616E-01  e=1.435E-38  Danio rerio
  6m1y-assembly1_B  TM=5.960E-01  e=2.436E-40  Homo sapiens
  6nph-assembly1_A  TM=9.401E-01  e=1.837E-25  Danio rerio
  8vpn-assembly1_B  TM=5.522E-01  e=1.417E-35  Homo sapiens

Foldseek 3Di:
DPPPPDQPPDPQPPDQQPDELVLQAQLQLLLQLCALCLQFPLLQLCLFFPLALSLVLLVLLLLLLLLLLLLQLLLQQLDDDAQAFSLVSCCQSAHVLLSLLLLVLVLLLLLQLLLLLLLSLLVLVCVPVVSVPDDSLVSSLVLLVVLLVVLLVPDPCLSVCSVVLVVLQVVLLVQLVVFQPVPFAQFGHGGDHDVPDDSLLSSLLNNSSQLSLRLSRNSLNNYNDSSPSSSVSSNVNSVVSSVSSSVSSVSSRGRDHSVCSNPPSRVSLVRGNHSVSNSSNNNSSSSSSSSSSLNRSLSSVLVCLSLVLDPVLCQPSPPPPPHSNSVSVVSSVSSSVSSPPDHSSVSSSVSLLSSLLSSLSSLQSSLLLVVLPDVSSDGPSDDHSVSSNVSNCSSLVSNCVNPNVVSVVSVCVSVVSSVVVVVVPSDPPRPHSVVSNVVSVVVVVQVVLLVDDDDLLLDAAQEEEACAQCVVPVLLVVLQCLLRVPPAAYEYEHEAADDPVVCVVVVVQVVSQVNVVVVCVVVVHRYHYYYYYDNDDLVVVLVCQQPPDDRPNRGQEYEYEDDPDLVVLLSVLVSCQSVLVVLHKYKYKDAAPPCSLPQLAEEEEEDAPQAFFSQSSLSSVQSSCSHPSNVNHAYEYEYEDADPVCVVVVLVVVVVLCVLLVGHHHYDYHYDPDPPDDVLVVCLVVAAPHSEYEDEDDRDDSVCSSVRSVVVVVSCNSGHIYMYIYGNDSDHSSNSD/DPPPPDQPPDPQPPDQQPDELVLQAQLQLLLQLCALCLQFPLLQLCLFFPLALSLVLLVLLLLLLLLLLLLQLLLQQLDDDAQAFSLVSCCQSAHVLLSLLLLVLVLLLLLQLLLLLLLSLLVLVCVPVVSVPDDSLVSSLVLLVVLLVVLLVPDPCLSVCSVVLVVLQVVLLVQLVVFQPVPFAAFGHGGDHDVPDDSLLSSLLNNSSNLSLRLSRNSLNNYNDSSPSSSVSSNVNSVVSSVSSSVSSVSSRGRDHSVCSNPPSRVSLVRGNHSVSNSSNNNSSSSSSSSSSLNRSLSSQLVCLSLVLDPVLCQPSPPDPPHSNSVSVVSSVSSSVSSPPDHSSVSSSVSLLSSLLSSLSSLQSSLLLVVLPDVSSDGPSDDHSVSSNVSNCSSLVSNCVNPNVVSVVSVCVSVVSSVVVVVVPSDPPRDHSVVSNVVSVVVVVQVVLLVDDDDLLLDAAQEEEACAQCVVPVLLVVLQCLLRVPPAAYEYEHEAADDPVVCVVVVVQVVSQVNVVVVCVVVVHRYHYYYYYDNDDLVVVLVCQQPPDDRPNRGQEYEYEDDPDLVVLLSVLVSCQSVLVVLHKYKYKDAAPPCSLPQLAEEEEEDAPQFFFSLSSLSSVQSSCSHPSNVNHAYEYEYEDADPVCVVVVQVVVVVLCVLLVGHHHYDYHYDPDPPDDPLVVCLVVAAPHSEYEDEDDRDDSVCSSVRSVVVVVSCNSGHIYMYIYGNPSDPSSNSD

InterPro domains:
  IPR004841 Amino acid permease/SLC12A domain [PF00324] (25-464)
  IPR004842 SLC12A transporter family [PTHR11827] (14-673)
  IPR018491 SLC12A transporter, C-terminal [PF03522] (473-564)
  IPR018491 SLC12A transporter, C-terminal [PF03522] (600-681)